Protein AF-0000000077372445 (afdb_homodimer)

InterPro domains:
  IPR002213 UDP-glucuronosyl/UDP-glucosyltransferase [PF00201] (31-515)
  IPR002213 UDP-glucuronosyl/UDP-glucosyltransferase [cd03784] (19-462)
  IPR050271 UDP-glycosyltransferase [PTHR48043] (31-504)

Secondary structure (DSSP, 8-state):
-HHHHHHHHHHH-------EEEEE---S-HHHHHHHHHHHHHHHHSTT--EEEEEES----GGG-----TTEEEEE--SS-HHHHHHHTT---SHHHHHHS-HHHHHHHHHHHHHHHHHHHHH-HHHHHHHHS----SEEEEE-SS-GGGHHHHHHHT--EEEEETT-S-HHHHHHHT----TTTS--TTS---SS--HHHHHHHHHHHHHHHHHIIIIIHHHHHHHHHHHHTTTSSS---HHHHGGGEEEEEES--TTTS----B-TTEEE-TTTTPPPGGG----HHHHHHHHT-SS-EEEEE--SS--GGGS-HHHHHHHHHHHHH-TTSEEEEE---S--SS---TTEEEES---HHHHHHSTTEEEEEE---HHHHHHHHHTT--EEE---SHHHHHHHHHHHHTTSEEE--STT--HHHHHHHHHHHHH-HHHHHHHHHHHHHTT-TT--HHHHHHHHHHHHHHHTS-GGGS-GGGGS-HHHHTTHHHHHHHHHHHHHHHHHHHHHHHHHHHHHHHHHHHHHHTS-S--TTS-----------------------------------------------------------------------------TTTT------------------/-HHHHHHHHHHH-------EEEEE---S-HHHHHHHHHHHHHHHHSTT--EEEEEES----GGG-----TTEEEEE--SS-HHHHHHHTT---SHHHHHHS-HHHHHHHHHHHHHHHHHHHHH-HHHHHHHHS----SEEEEE-SS-GGGHHHHHHHT--EEEEETT-S-HHHHHHHT----TTTS--TTS---SS--HHHHHHHHHHHHHHHHHIIIIIHHHHHHHHHHHHTTTSSS---HHHHGGGEEEEEES--TTTS----B-TTEEE-TTTTPPPGGG----HHHHHHHHT-SS-EEEEE--SS--GGGS-HHHHHHHHHHHHH-TTSEEEEE---S--SS---TTEEEES---HHHHHHSTTEEEEEE---HHHHHHHHHTT--EEE---SHHHHHHHHHHHHTTSEEE--STT--HHHHHHHHHHHHH-HHHHHHHHHHHHHTT-TT--HHHHHHHHHHHHHHHTS-GGGS-GGGGS-HHHHTTHHHHHHHHHHHHHHHHHHHHHHHHHHHHHHHHHHHHHHS--S-STTS------------------------------------------------------------------------------STT------------------

Nearest PDB structures (foldseek):
  7yf5-assembly1_B  TM=9.211E-01  e=3.902E-11  Homo sapiens
  7yf5-assembly1_A  TM=9.237E-01  e=6.104E-11  Homo sapiens
  2o6l-assembly1_A  TM=9.173E-01  e=9.548E-11  Homo sapiens
  2o6l-assembly1_B  TM=8.987E-01  e=7.826E-11  Homo sapiens
  7cjx-assembly2_B  TM=8.835E-01  e=1.915E-10  Homo sapiens

pLDDT: mean 78.48, std 27.31, range [12.96, 98.81]

Solvent-accessible surface area (backbone atoms only — not comparable to full-atom values): 72517 Å² total; per-residue (Å²): 109,65,66,58,48,49,49,49,48,51,62,66,49,61,62,67,68,39,51,38,33,38,33,41,36,75,60,79,49,58,66,50,48,50,44,52,47,40,54,50,52,50,48,37,68,34,96,51,46,24,37,34,40,35,38,22,64,63,72,85,56,89,79,68,75,65,76,82,54,86,46,54,46,75,46,67,50,65,67,61,50,52,58,57,48,33,41,74,46,71,45,67,59,46,60,70,59,49,48,68,49,49,60,68,56,47,52,53,34,45,51,51,27,27,46,51,39,47,47,45,53,70,63,17,64,67,54,46,48,51,72,70,64,72,73,77,53,55,33,31,38,33,46,61,68,62,35,70,38,59,48,51,54,26,61,55,57,36,31,31,29,36,34,38,25,70,83,29,86,41,70,68,55,28,56,43,53,37,40,80,79,47,47,50,53,47,55,45,72,72,40,63,50,56,66,82,57,53,72,70,51,36,44,52,29,37,53,50,46,50,51,51,50,50,45,41,67,72,41,50,50,52,53,31,41,52,48,30,47,72,70,40,48,72,55,39,91,72,78,73,56,62,66,60,50,39,62,45,56,36,34,35,43,22,43,33,40,41,78,70,67,56,38,56,53,38,34,77,37,44,41,68,29,42,67,48,58,62,76,56,76,93,70,51,62,66,58,67,74,57,46,53,54,44,71,65,25,83,68,16,24,37,39,37,44,57,60,89,70,36,46,60,67,68,48,56,66,71,60,49,50,39,52,49,52,48,54,63,67,42,68,54,34,24,34,44,37,47,32,71,54,90,71,69,93,61,88,73,59,89,49,50,46,74,35,67,71,70,62,55,53,31,50,30,48,35,87,48,35,45,36,34,38,26,23,37,47,73,69,56,46,49,33,24,31,71,28,30,24,20,33,44,23,40,31,57,50,33,56,16,38,29,49,41,49,52,34,34,75,58,39,22,35,48,77,47,50,64,89,67,64,42,57,66,57,52,48,50,50,54,48,49,51,65,70,38,60,62,25,35,51,32,14,40,51,48,26,58,73,65,32,60,90,73,57,53,28,55,60,53,53,51,52,50,51,51,48,29,62,70,58,69,23,46,68,60,43,49,34,73,42,27,77,46,54,70,52,54,52,70,27,50,58,49,51,49,52,53,51,52,48,49,50,48,62,56,45,48,58,48,51,50,49,49,50,52,50,52,51,50,51,51,52,51,55,54,57,62,66,67,59,71,88,66,68,87,71,64,83,81,75,81,86,81,77,84,70,87,83,84,88,81,85,76,86,82,89,80,73,83,77,77,88,83,78,86,76,76,78,72,76,79,86,84,69,88,83,80,86,90,80,84,83,80,84,80,83,78,76,81,72,82,75,80,80,77,77,71,77,77,80,78,80,84,73,82,72,74,82,56,86,48,66,72,56,56,75,75,73,60,72,87,70,87,70,78,89,68,86,77,79,80,74,77,83,75,121,110,66,66,58,47,48,48,48,48,52,62,67,49,60,61,65,68,39,51,39,32,40,33,42,36,73,61,78,48,59,65,53,48,51,44,52,47,41,53,51,52,51,47,38,69,35,95,51,45,26,36,36,41,36,36,23,63,64,73,86,55,89,78,67,75,65,77,81,55,87,46,54,45,76,47,66,48,66,67,63,50,52,58,57,48,34,40,73,45,71,46,68,60,45,60,70,58,49,49,67,49,50,60,67,55,48,52,54,34,47,54,52,26,28,46,51,39,45,46,45,54,69,64,17,65,68,54,47,48,51,73,69,63,72,72,78,52,56,32,33,37,33,46,62,68,63,34,70,36,58,48,52,54,26,57,53,55,34,31,32,28,36,35,38,25,73,82,29,87,42,72,66,55,28,57,44,53,37,39,79,80,47,48,50,53,47,55,46,72,70,41,64,50,55,66,84,58,52,72,71,51,35,45,53,30,38,51,48,45,49,50,52,50,52,45,40,67,71,42,50,49,54,54,32,40,51,47,31,46,71,69,40,47,68,54,38,90,73,78,74,56,62,67,60,50,42,64,46,58,37,32,35,44,22,43,32,38,41,76,70,67,56,39,55,52,38,32,77,36,44,40,69,30,43,68,47,58,62,76,55,76,93,71,51,65,67,57,66,73,57,46,53,55,45,71,65,25,83,69,17,23,37,38,36,43,56,61,88,70,34,47,59,68,68,49,56,67,70,60,50,49,38,53,50,52,49,56,64,66,42,68,53,32,24,34,44,37,48,31,70,55,91,71,71,93,62,89,74,57,89,49,51,46,75,35,68,70,71,62,54,54,31,51,30,48,35,87,49,36,42,37,34,38,26,25,36,47,73,70,56,47,49,32,24,32,71,28,29,24,19,33,43,24,40,32,56,50,33,56,16,39,28,48,40,51,51,34,34,74,56,39,22,34,49,77,47,51,64,89,64,65,44,57,66,58,51,51,49,50,52,47,49,49,65,69,38,62,61,24,36,51,32,15,38,51,48,26,58,74,64,33,59,91,71,56,54,29,54,60,52,53,52,54,50,50,51,48,30,62,65,58,68,22,45,69,61,42,49,34,74,43,27,78,47,53,70,52,53,53,69,27,50,58,51,50,49,52,51,51,51,49,51,49,47,62,56,42,49,56,48,52,49,50,50,51,51,49,50,51,51,49,52,52,52,55,53,56,64,66,68,60,71,87,69,71,88,72,66,84,81,68,82,79,77,74,78,86,86,87,76,90,78,82,83,84,90,89,86,89,93,86,92,86,89,92,87,90,94,88,90,89,92,86,92,88,90,94,84,90,93,83,89,86,83,84,83,82,79,78,80,80,79,77,78,80,80,78,71,76,76,81,76,81,84,75,81,71,73,83,53,85,46,62,71,49,56,77,75,71,61,70,89,70,86,70,79,87,69,86,77,76,82,72,77,80,68,120

Foldseek 3Di:
DVVVVVVVVVVVCPLLAAFEEEEEELDPACLSVLLVVLLVVLSCVDPSNHAYEYEYLDDDDPPPPDDDDPRYHYDHQVPPDLVVLLVVLPDDLELVSLLPDDLVRVVVSQLVSLLVSLLRSLVGPVNVCVLQVPDAGAEYEYAPDLNLLCLLVCQLRVHFYEYEYALFCAPVNCQLQVNDDDLLQDAHLQALDASPDDPVRSVVRVVVSVVVVCCCAPPSLVSSQVSNCVNCVLQADDDDRSLLSSLRHQAYEGQDDCLQGNDDDDFPRYDYQHLSSPDDPVPQDFDPVVVVLQVPQQLFEEEEDAGDRYAPQSHDPVLVVLVQVLQVVPRSYAYEYQHQDPDDPDDHDPSYDYDVDGSLLSVLLDPRHQEYEYLQDRVNLSSNLLNLHAYAHAHSGSNSSNSQVSLVVLLQYHYDYNVNRHNVVVNVRVCCSSVPCSNSVSSPVSSVVCVSVPRCSSVVVSVVVVVCSLVRRPSVSGDPSSSDDPCVSVCVVVVVVVVVVVCCVVVVVVVVVVVVVVVVVVVVVVVVVPPPPDDVPDDPDDDDPPDDDDDDDDDDDDDDDDDDDDDDDDDDDDDDDDDDDDDDDDDDDPPPDDPPPPPDDDDPPPPDSPPRPSPCPSVPDPPPDDPPDPDPDDSPD/DVVVVVVVVVVVCPLLAAFEEEEEELDPACLSVLLVVLLVVLSCPDPSNHAYEYEYLDDDDPPPPDDDDPRYHYDHQVPPDLVVLLVVLPDDLELVSLLPDDLVRVLVSQLVSLLVSLLRSLVGPVNVCVLQVPDAGAEYEYAPDLNLLCLLVCQQRVHFYEYEYALFCAPVNCQLQVNDDDLLQDAHLQALDASPDDPVRSVVRVVVSVVSVCCCAPPSLVSSQVSNCVNCVLQADDDDRSLLSSLRHQAYEGQDDCLQGNDDDDFPRYDYQHLSSPDDPVPQDFDPVVVVLQVPQQLFEEEEDAGDRYAPQSDDPVLVVLVQVLQVVPRSYAYEYQHQDPDDPDDHDPSYDYDVDGSLLSRLLDPRHQEYEYLQDRVNLSSNLLNLHAYAHAHSGSNSSNSQVSLVVLLQYHYDYNVNRHNVVVNVRVCCSSVPCSNSVSSPVSSVVCVSVPRCSSVVVSVVVVVCSLVRRPSVSGDPSSSDDPCVSVCVVVVVVVVVVVCCVVVVVVVVVVVVVVVVVVVVVVVVVPPPPDDPPDDPDDPDPDDDDDDDDYDDDDDDDDDDYDDYDYDYDDDDDDDDDDDDDDDDPPDPPDPPPPPDDPDPPPPDSPPRPRPCPSSPDPPPDDPPDPDPDDSPD

Sequence (1274 aa):
MRVLQLLLFWLLCSHATGANILAVFPSVWRSHYLFGRRLLQQLVAGPQNHSVTLISPHAVAEGDGEPMLDNIREIRIEDPDLKQNWLDMGMSFEAEQMHAQSVMERFTRMIYAGTTNVDLLLSDAQLRKLLTSGEKFDLLIVDLFLSEALLGLAYYYGVPTVAISPTGANSWLNNMFGNPQSSALDPSNFLPFTERMNTRQRIANTLMSTFERLTYNFFHLISQQSVYSNHFELLVQELPNYRDLSKNLSLALINSHPAMDYPRAYLPNMLEVGGLHLLEPIELIVPNHVRSFIEAAPGGVIYMSLGAEVQTAQLPSDKLAILLDVFTHLKEFHFLLKWEADEFVQPLPENIMINSWWPQQAILAHPQVKVFISSCGQLSVWESIAGSTPILAIPILAEQEVLAKRLQHRGASLTVGYETFAYDALLHGIRQLTLNATYAHQTAKLRTRLNIENSEASAKALNHIEFILETGGADFLKSHANTLNFWRSEGLDVLLIILLGICGILTVPFVATCCILRRSYYNQAAQSQQQPYRATLKAVGRMNSYGDPSSCTSGAASEPLRRTRSAQSLSARSSCSSFSSTTPTTPSSTSTTPLDLTPPPPPTATLSPLQLYINQGVYASHTQESPQEVEKERAVLMRVLQLLLFWLLCSHATGANILAVFPSVWRSHYLFGRRLLQQLVAGPQNHSVTLISPHAVAEGDGEPMLDNIREIRIEDPDLKQNWLDMGMSFEAEQMHAQSVMERFTRMIYAGTTNVDLLLSDAQLRKLLTSGEKFDLLIVDLFLSEALLGLAYYYGVPTVAISPTGANSWLNNMFGNPQSSALDPSNFLPFTERMNTRQRIANTLMSTFERLTYNFFHLISQQSVYSNHFELLVQELPNYRDLSKNLSLALINSHPAMDYPRAYLPNMLEVGGLHLLEPIELIVPNHVRSFIEAAPGGVIYMSLGAEVQTAQLPSDKLAILLDVFTHLKEFHFLLKWEADEFVQPLPENIMINSWWPQQAILAHPQVKVFISSCGQLSVWESIAGSTPILAIPILAEQEVLAKRLQHRGASLTVGYETFAYDALLHGIRQLTLNATYAHQTAKLRTRLNIENSEASAKALNHIEFILETGGADFLKSHANTLNFWRSEGLDVLLIILLGICGILTVPFVATCCILRRSYYNQAAQSQQQPYRATLKAVGRMNSYGDPSSCTSGAASEPLRRTRSAQSLSARSSCSSFSSTTPTTPSSTSTTPLDLTPPPPPTATLSPLQLYINQGVYASHTQESPQEVEKERAVL

Radius of gyration: 40.38 Å; Cα contacts (8 Å, |Δi|>4): 1783; chains: 2; bounding box: 106×120×135 Å

Organism: NCBI:txid30044

Structure (mmCIF, N/CA/C/O backbone):
data_AF-0000000077372445-model_v1
#
loop_
_entity.id
_entity.type
_entity.pdbx_description
1 polymer UDP-glucuronosyltransferase
#
loop_
_atom_site.group_PDB
_atom_site.id
_atom_site.type_symbol
_atom_site.label_atom_id
_atom_site.label_alt_id
_atom_site.label_comp_id
_atom_site.label_asym_id
_atom_site.label_entity_id
_atom_site.label_seq_id
_atom_site.pdbx_PDB_ins_code
_atom_site.Cartn_x
_atom_site.Cartn_y
_atom_site.Cartn_z
_atom_site.occupancy
_atom_site.B_iso_or_equiv
_atom_site.auth_seq_id
_atom_site.auth_comp_id
_atom_site.auth_asym_id
_atom_site.auth_atom_id
_atom_site.pdbx_PDB_model_num
ATOM 1 N N . MET A 1 1 ? -23.625 10.078 -46.312 1 46.75 1 MET A N 1
ATOM 2 C CA . MET A 1 1 ? -22.359 10.375 -45.656 1 46.75 1 MET A CA 1
ATOM 3 C C . MET A 1 1 ? -22.547 11.312 -44.469 1 46.75 1 MET A C 1
ATOM 5 O O . MET A 1 1 ? -21.906 11.156 -43.438 1 46.75 1 MET A O 1
ATOM 9 N N . ARG A 1 2 ? -23.469 12.281 -44.531 1 56.78 2 ARG A N 1
ATOM 10 C CA . ARG A 1 2 ? -23.703 13.219 -43.438 1 56.78 2 ARG A CA 1
ATOM 11 C C . ARG A 1 2 ? -24.484 12.547 -42.312 1 56.78 2 ARG A C 1
ATOM 13 O O . ARG A 1 2 ? -24.219 12.789 -41.125 1 56.78 2 ARG A O 1
ATOM 20 N N . VAL A 1 3 ? -25.422 11.766 -42.625 1 59.19 3 VAL A N 1
ATOM 21 C CA . VAL A 1 3 ? -26.203 11.094 -41.594 1 59.19 3 VAL A CA 1
ATOM 22 C C . VAL A 1 3 ? -25.328 10.062 -40.875 1 59.19 3 VAL A C 1
ATOM 24 O O . VAL A 1 3 ? -25.391 9.914 -39.656 1 59.19 3 VAL A O 1
ATOM 27 N N . LEU A 1 4 ? -24.422 9.359 -41.594 1 55.34 4 LEU A N 1
ATOM 28 C CA . LEU A 1 4 ? -23.5 8.43 -40.938 1 55.34 4 LEU A CA 1
ATOM 29 C C . LEU A 1 4 ? -22.469 9.188 -40.094 1 55.34 4 LEU A C 1
ATOM 31 O O . LEU A 1 4 ? -22.125 8.75 -39 1 55.34 4 LEU A O 1
ATOM 35 N N . GLN A 1 5 ? -22.062 10.414 -40.625 1 54.5 5 GLN A N 1
ATOM 36 C CA . GLN A 1 5 ? -21.188 11.234 -39.781 1 54.5 5 GLN A CA 1
ATOM 37 C C . GLN A 1 5 ? -21.922 11.734 -38.531 1 54.5 5 GLN A C 1
ATOM 39 O O . GLN A 1 5 ? -21.344 11.789 -37.469 1 54.5 5 GLN A O 1
ATOM 44 N N . LEU A 1 6 ? -23.266 12.055 -38.75 1 51.38 6 LEU A N 1
ATOM 45 C CA . LEU A 1 6 ? -24 12.492 -37.594 1 51.38 6 LEU A CA 1
ATOM 46 C C . LEU A 1 6 ? -24.203 11.336 -36.625 1 51.38 6 LEU A C 1
ATOM 48 O O . LEU A 1 6 ? -24.125 11.516 -35.406 1 51.38 6 LEU A O 1
ATOM 52 N N . LEU A 1 7 ? -24.469 10.086 -37.156 1 49.72 7 LEU A N 1
ATOM 53 C CA . LEU A 1 7 ? -24.609 8.93 -36.281 1 49.72 7 LEU A CA 1
ATOM 54 C C . LEU A 1 7 ? -23.281 8.578 -35.625 1 49.72 7 LEU A C 1
ATOM 56 O O . LEU A 1 7 ? -23.234 8.227 -34.438 1 49.72 7 LEU A O 1
ATOM 60 N N . LEU A 1 8 ? -22.203 8.617 -36.375 1 48.16 8 LEU A N 1
ATOM 61 C CA . LEU A 1 8 ? -20.891 8.383 -35.781 1 48.16 8 LEU A CA 1
ATOM 62 C C . LEU A 1 8 ? -20.547 9.477 -34.781 1 48.16 8 LEU A C 1
ATOM 64 O O . LEU A 1 8 ? -19.953 9.195 -33.75 1 48.16 8 LEU A O 1
ATOM 68 N N . PHE A 1 9 ? -20.875 10.797 -35.125 1 46.31 9 PHE A N 1
ATOM 69 C CA . PHE A 1 9 ? -20.719 11.844 -34.125 1 46.31 9 PHE A CA 1
ATOM 70 C C . PHE A 1 9 ? -21.594 11.562 -32.906 1 46.31 9 PHE A C 1
ATOM 72 O O . PHE A 1 9 ? -21.203 11.844 -31.781 1 46.31 9 PHE A O 1
ATOM 79 N N . TRP A 1 10 ? -22.844 11.133 -33.125 1 45.31 10 TRP A N 1
ATOM 80 C CA . TRP A 1 10 ? -23.688 10.812 -32 1 45.31 10 TRP A CA 1
ATOM 81 C C . TRP A 1 10 ? -23.125 9.641 -31.203 1 45.31 10 TRP A C 1
ATOM 83 O O . TRP A 1 10 ? -23.203 9.633 -29.969 1 45.31 10 TRP A O 1
ATOM 93 N N . LEU A 1 11 ? -22.719 8.531 -31.75 1 44.5 11 LEU A N 1
ATOM 94 C CA . LEU A 1 11 ? -22.141 7.395 -31.047 1 44.5 11 LEU A CA 1
ATOM 95 C C . LEU A 1 11 ? -20.828 7.777 -30.375 1 44.5 11 LEU A C 1
ATOM 97 O O . LEU A 1 11 ? -20.484 7.25 -29.312 1 44.5 11 LEU A O 1
ATOM 101 N N . LEU A 1 12 ? -19.922 8.438 -31.062 1 41.72 12 LEU A N 1
ATOM 102 C CA . LEU A 1 12 ? -18.688 8.891 -30.438 1 41.72 12 LEU A CA 1
ATOM 103 C C . LEU A 1 12 ? -18.969 9.883 -29.312 1 41.72 12 LEU A C 1
ATOM 105 O O . LEU A 1 12 ? -18.094 10.148 -28.484 1 41.72 12 LEU A O 1
ATOM 109 N N . CYS A 1 13 ? -19.891 10.789 -29.531 1 37.84 13 CYS A N 1
ATOM 110 C CA . CYS A 1 13 ? -20.266 11.641 -28.406 1 37.84 13 CYS A CA 1
ATOM 111 C C . CYS A 1 13 ? -20.797 10.82 -27.234 1 37.84 13 CYS A C 1
ATOM 113 O O . CYS A 1 13 ? -22 10.812 -26.984 1 37.84 13 CYS A O 1
ATOM 115 N N . SER A 1 14 ? -20.812 9.586 -27.281 1 40.25 14 SER A N 1
ATOM 116 C CA . SER A 1 14 ? -21.047 9.102 -25.922 1 40.25 14 SER A CA 1
ATOM 117 C C . SER A 1 14 ? -20.484 10.062 -24.875 1 40.25 14 SER A C 1
ATOM 119 O O . SER A 1 14 ? -19.281 10.094 -24.641 1 40.25 14 SER A O 1
ATOM 121 N N . HIS A 1 15 ? -20.922 11.281 -24.922 1 42.59 15 HIS A N 1
ATOM 122 C CA . HIS A 1 15 ? -20.812 12.344 -23.922 1 42.59 15 HIS A CA 1
ATOM 123 C C . HIS A 1 15 ? -20.625 11.766 -22.531 1 42.59 15 HIS A C 1
ATOM 125 O O . HIS A 1 15 ? -21.5 11.078 -22 1 42.59 15 HIS A O 1
ATOM 131 N N . ALA A 1 16 ? -19.609 11.188 -22.281 1 51.38 16 ALA A N 1
ATOM 132 C CA . ALA A 1 16 ? -19.312 10.914 -20.875 1 51.38 16 ALA A CA 1
ATOM 133 C C . ALA A 1 16 ? -19.953 11.961 -19.969 1 51.38 16 ALA A C 1
ATOM 135 O O . ALA A 1 16 ? -19.547 13.125 -19.969 1 51.38 16 ALA A O 1
ATOM 136 N N . THR A 1 17 ? -21.281 12.031 -19.969 1 68.25 17 THR A N 1
ATOM 137 C CA . THR A 1 17 ? -22.047 12.93 -19.109 1 68.25 17 THR A CA 1
ATOM 138 C C . THR A 1 17 ? -21.406 13 -17.719 1 68.25 17 THR A C 1
ATOM 140 O O . THR A 1 17 ? -20.984 11.977 -17.172 1 68.25 17 THR A O 1
ATOM 143 N N . GLY A 1 18 ? -20.938 14.141 -17.375 1 89.69 18 GLY A N 1
ATOM 144 C CA . GLY A 1 18 ? -20.406 14.445 -16.062 1 89.69 18 GLY A CA 1
ATOM 145 C C . GLY A 1 18 ? -21.266 13.898 -14.938 1 89.69 18 GLY A C 1
ATOM 146 O O . GLY A 1 18 ? -22.484 13.867 -15.039 1 89.69 18 GLY A O 1
ATOM 147 N N . ALA A 1 19 ? -20.719 13.258 -14.047 1 95.88 19 ALA A N 1
ATOM 148 C CA . ALA A 1 19 ? -21.406 12.75 -12.859 1 95.88 19 ALA A CA 1
ATOM 149 C C . ALA A 1 19 ? -21.859 13.891 -11.953 1 95.88 19 ALA A C 1
ATOM 151 O O . ALA A 1 19 ? -21.297 14.992 -12.008 1 95.88 19 ALA A O 1
ATOM 152 N N . ASN A 1 20 ? -22.984 13.719 -11.305 1 97.31 20 ASN A N 1
ATOM 153 C CA . ASN A 1 20 ? -23.438 14.602 -10.242 1 97.31 20 ASN A CA 1
ATOM 154 C C . ASN A 1 20 ? -22.906 14.172 -8.875 1 97.31 20 ASN A C 1
ATOM 156 O O . ASN A 1 20 ? -23.312 13.133 -8.352 1 97.31 20 ASN A O 1
ATOM 160 N N . ILE A 1 21 ? -22.047 14.984 -8.305 1 98.12 21 ILE A N 1
ATOM 161 C CA . ILE A 1 21 ? -21.297 14.578 -7.125 1 98.12 21 ILE A CA 1
ATOM 162 C C . ILE A 1 21 ? -21.75 15.383 -5.91 1 98.12 21 ILE A C 1
ATOM 164 O O . ILE A 1 21 ? -21.906 16.609 -5.992 1 98.12 21 ILE A O 1
ATOM 168 N N . LEU A 1 22 ? -22.031 14.719 -4.828 1 98.44 22 LEU A N 1
ATOM 169 C CA . LEU A 1 22 ? -22.297 15.367 -3.543 1 98.44 22 LEU A CA 1
ATOM 170 C C . LEU A 1 22 ? -21.031 15.359 -2.676 1 98.44 22 LEU A C 1
ATOM 172 O O . LEU A 1 22 ? -20.453 14.305 -2.434 1 98.44 22 LEU A O 1
ATOM 176 N N . ALA A 1 23 ? -20.562 16.5 -2.291 1 98.31 23 ALA A N 1
ATOM 177 C CA . ALA A 1 23 ? -19.422 16.641 -1.396 1 98.31 23 ALA A CA 1
ATOM 178 C C . ALA A 1 23 ? -19.844 17.25 -0.059 1 98.31 23 ALA A C 1
ATOM 180 O O . ALA A 1 23 ? -20.578 18.219 -0.021 1 98.31 23 ALA A O 1
ATOM 181 N N . VAL A 1 24 ? -19.406 16.609 1.049 1 98 24 VAL A N 1
ATOM 182 C CA . VAL A 1 24 ? -19.75 17.094 2.379 1 98 24 VAL A CA 1
ATOM 183 C C . VAL A 1 24 ? -18.484 17.234 3.217 1 98 24 VAL A C 1
ATOM 185 O O . VAL A 1 24 ? -17.812 16.25 3.529 1 98 24 VAL A O 1
ATOM 188 N N . PHE A 1 25 ? -18.156 18.438 3.578 1 96.5 25 PHE A N 1
ATOM 189 C CA . PHE A 1 25 ? -17 18.75 4.426 1 96.5 25 PHE A CA 1
ATOM 190 C C . PHE A 1 25 ? -17.453 19.406 5.719 1 96.5 25 PHE A C 1
ATOM 192 O O . PHE A 1 25 ? -17.484 20.641 5.816 1 96.5 25 PHE A O 1
ATOM 199 N N . PRO A 1 26 ? -17.625 18.625 6.754 1 94.75 26 PRO A N 1
ATOM 200 C CA . PRO A 1 26 ? -18.266 19.141 7.965 1 94.75 26 PRO A CA 1
ATOM 201 C C . PRO A 1 26 ? -17.281 19.812 8.914 1 94.75 26 PRO A C 1
ATOM 203 O O . PRO A 1 26 ? -17.688 20.484 9.867 1 94.75 26 PRO A O 1
ATOM 206 N N . SER A 1 27 ? -16.016 19.656 8.695 1 93.69 27 SER A N 1
ATOM 207 C CA . SER A 1 27 ? -15.016 20.109 9.656 1 93.69 27 SER A CA 1
ATOM 208 C C . SER A 1 27 ? -15.055 21.625 9.82 1 93.69 27 SER A C 1
ATOM 210 O O . SER A 1 27 ? -15.227 22.359 8.836 1 93.69 27 SER A O 1
ATOM 212 N N . VAL A 1 28 ? -14.867 22.109 11.07 1 92.44 28 VAL A N 1
ATOM 213 C CA . VAL A 1 28 ? -14.828 23.531 11.367 1 92.44 28 VAL A CA 1
ATOM 214 C C . VAL A 1 28 ? -13.453 24.094 11.008 1 92.44 28 VAL A C 1
ATOM 216 O O . VAL A 1 28 ? -13.273 25.312 10.914 1 92.44 28 VAL A O 1
ATOM 219 N N . TRP A 1 29 ? -12.539 23.219 10.789 1 91.62 29 TRP A N 1
ATOM 220 C CA . TRP A 1 29 ? -11.211 23.656 10.375 1 91.62 29 TRP A CA 1
ATOM 221 C C . TRP A 1 29 ? -11.188 23.984 8.883 1 91.62 29 TRP A C 1
ATOM 223 O O . TRP A 1 29 ? -11.414 23.109 8.047 1 91.62 29 TRP A O 1
ATOM 233 N N . ARG A 1 30 ? -10.852 25.141 8.578 1 90.69 30 ARG A N 1
ATOM 234 C CA . ARG A 1 30 ? -10.875 25.625 7.207 1 90.69 30 ARG A CA 1
ATOM 235 C C . ARG A 1 30 ? -9.898 24.859 6.328 1 90.69 30 ARG A C 1
ATOM 237 O O . ARG A 1 30 ? -10.117 24.719 5.125 1 90.69 30 ARG A O 1
ATOM 244 N N . SER A 1 31 ? -8.82 24.375 6.914 1 92.38 31 SER A N 1
ATOM 245 C CA . SER A 1 31 ? -7.82 23.625 6.156 1 92.38 31 SER A CA 1
ATOM 246 C C . SER A 1 31 ? -8.438 22.406 5.488 1 92.38 31 SER A C 1
ATOM 248 O O . SER A 1 31 ? -8.055 22.047 4.375 1 92.38 31 SER A O 1
ATOM 250 N N . HIS A 1 32 ? -9.43 21.75 6.141 1 94.88 32 HIS A N 1
ATOM 251 C CA . HIS A 1 32 ? -10.133 20.625 5.547 1 94.88 32 HIS A CA 1
ATOM 252 C C . HIS A 1 32 ? -10.898 21.047 4.297 1 94.88 32 HIS A C 1
ATOM 254 O O . HIS A 1 32 ? -10.844 20.359 3.268 1 94.88 32 HIS A O 1
ATOM 260 N N . TYR A 1 33 ? -11.555 22.172 4.453 1 93.81 33 TYR A N 1
ATOM 261 C CA . TYR A 1 33 ? -12.32 22.719 3.346 1 93.81 33 TYR A CA 1
ATOM 262 C C . TYR A 1 33 ? -11.422 23.062 2.166 1 93.81 33 TYR A C 1
ATOM 264 O O . TYR A 1 33 ? -11.742 22.75 1.019 1 93.81 33 TYR A O 1
ATOM 272 N N . LEU A 1 34 ? -10.281 23.672 2.441 1 92.06 34 LEU A N 1
ATOM 273 C CA . LEU A 1 34 ? -9.367 24.094 1.386 1 92.06 34 LEU A CA 1
ATOM 274 C C . LEU A 1 34 ? -8.805 22.891 0.633 1 92.06 34 LEU A C 1
ATOM 276 O O . LEU A 1 34 ? -8.695 22.922 -0.594 1 92.06 34 LEU A O 1
ATOM 280 N N . PHE A 1 35 ? -8.484 21.891 1.317 1 94.75 35 PHE A N 1
ATOM 281 C CA . PHE A 1 35 ? -7.984 20.656 0.706 1 94.75 35 PHE A CA 1
ATOM 282 C C . PHE A 1 35 ? -9.039 20.031 -0.193 1 94.75 35 PHE A C 1
ATOM 284 O O . PHE A 1 35 ? -8.773 19.719 -1.355 1 94.75 35 PHE A O 1
ATOM 291 N N . GLY A 1 36 ? -10.211 19.859 0.367 1 95.94 36 GLY A N 1
ATOM 292 C CA . GLY A 1 36 ? -11.297 19.25 -0.38 1 95.94 36 GLY A CA 1
ATOM 293 C C . GLY A 1 36 ? -11.758 20.094 -1.557 1 95.94 36 GLY A C 1
ATOM 294 O O . GLY A 1 36 ? -12.062 19.562 -2.627 1 95.94 36 GLY A O 1
ATOM 295 N N . ARG A 1 37 ? -11.797 21.344 -1.363 1 93.62 37 ARG A N 1
ATOM 296 C CA . ARG A 1 37 ? -12.281 22.25 -2.406 1 93.62 37 ARG A CA 1
ATOM 297 C C . ARG A 1 37 ? -11.391 22.188 -3.641 1 93.62 37 ARG A C 1
ATOM 299 O O . ARG A 1 37 ? -11.883 22.234 -4.77 1 93.62 37 ARG A O 1
ATOM 306 N N . ARG A 1 38 ? -10.094 22.125 -3.406 1 93.88 38 ARG A N 1
ATOM 307 C CA . ARG A 1 38 ? -9.18 22.016 -4.535 1 93.88 38 ARG A CA 1
ATOM 308 C C . ARG A 1 38 ? -9.461 20.766 -5.359 1 93.88 38 ARG A C 1
ATOM 310 O O . ARG A 1 38 ? -9.422 20.797 -6.59 1 93.88 38 ARG A O 1
ATOM 317 N N . LEU A 1 39 ? -9.703 19.656 -4.664 1 96.06 39 LEU A N 1
ATOM 318 C CA . LEU A 1 39 ? -10.078 18.438 -5.352 1 96.06 39 LEU A CA 1
ATOM 319 C C . LEU A 1 39 ? -11.312 18.656 -6.219 1 96.06 39 LEU A C 1
ATOM 321 O O . LEU A 1 39 ? -11.352 18.234 -7.379 1 96.06 39 LEU A O 1
ATOM 325 N N . LEU A 1 40 ? -12.312 19.344 -5.688 1 96.25 40 LEU A N 1
ATOM 326 C CA . LEU A 1 40 ? -13.57 19.578 -6.395 1 96.25 40 LEU A CA 1
ATOM 327 C C . LEU A 1 40 ? -13.352 20.484 -7.605 1 96.25 40 LEU A C 1
ATOM 329 O O . LEU A 1 40 ? -13.961 20.281 -8.656 1 96.25 40 LEU A O 1
ATOM 333 N N . GLN A 1 41 ? -12.508 21.438 -7.43 1 93.12 41 GLN A N 1
ATOM 334 C CA . GLN A 1 41 ? -12.195 22.344 -8.539 1 93.12 41 GLN A CA 1
ATOM 335 C C . GLN A 1 41 ? -11.57 21.578 -9.703 1 93.12 41 GLN A C 1
ATOM 337 O O . GLN A 1 41 ? -11.883 21.844 -10.867 1 93.12 41 GLN A O 1
ATOM 342 N N . GLN A 1 42 ? -10.727 20.672 -9.359 1 92.38 42 GLN A N 1
ATOM 343 C CA . GLN A 1 42 ? -10.086 19.859 -10.398 1 92.38 42 GLN A CA 1
ATOM 344 C C . GLN A 1 42 ? -11.094 18.922 -11.055 1 92.38 42 GLN A C 1
ATOM 346 O O . GLN A 1 42 ? -11 18.641 -12.25 1 92.38 42 GLN A O 1
ATOM 351 N N . LEU A 1 43 ? -12.023 18.422 -10.281 1 94.19 43 LEU A N 1
ATOM 352 C CA . LEU A 1 43 ? -13.047 17.531 -10.805 1 94.19 43 LEU A CA 1
ATOM 353 C C . LEU A 1 43 ? -13.93 18.234 -11.812 1 94.19 43 LEU A C 1
ATOM 355 O O . LEU A 1 43 ? -14.281 17.672 -12.852 1 94.19 43 LEU A O 1
ATOM 359 N N . VAL A 1 44 ? -14.305 19.469 -11.547 1 93.81 44 VAL A N 1
ATOM 360 C CA . VAL A 1 44 ? -15.211 20.219 -12.406 1 93.81 44 VAL A CA 1
ATOM 361 C C . VAL A 1 44 ? -14.461 20.75 -13.625 1 93.81 44 VAL A C 1
ATOM 363 O O . VAL A 1 44 ? -15.031 20.891 -14.711 1 93.81 44 VAL A O 1
ATOM 366 N N . ALA A 1 45 ? -13.172 20.969 -13.453 1 89.44 45 ALA A N 1
ATOM 367 C CA . ALA A 1 45 ? -12.359 21.5 -14.547 1 89.44 45 ALA A CA 1
ATOM 368 C C . ALA A 1 45 ? -11.914 20.391 -15.492 1 89.44 45 ALA A C 1
ATOM 370 O O . ALA A 1 45 ? -11.453 20.656 -16.594 1 89.44 45 ALA A O 1
ATOM 371 N N . GLY A 1 46 ? -12.094 19.203 -15.07 1 85.69 46 GLY A N 1
ATOM 372 C CA . GLY A 1 46 ? -11.648 18.078 -15.867 1 85.69 46 GLY A CA 1
ATOM 373 C C . GLY A 1 46 ? -12.469 17.875 -17.125 1 85.69 46 GLY A C 1
ATOM 374 O O . GLY A 1 46 ? -13.492 18.531 -17.328 1 85.69 46 GLY A O 1
ATOM 375 N N . PRO A 1 47 ? -11.992 17.016 -17.984 1 86.44 47 PRO A N 1
ATOM 376 C CA . PRO A 1 47 ? -12.656 16.797 -19.281 1 86.44 47 PRO A CA 1
ATOM 377 C C . PRO A 1 47 ? -14.07 16.234 -19.125 1 86.44 47 PRO A C 1
ATOM 379 O O . PRO A 1 47 ? -14.922 16.453 -20 1 86.44 47 PRO A O 1
ATOM 382 N N . GLN A 1 48 ? -14.359 15.602 -18.047 1 88.94 48 GLN A N 1
ATOM 383 C CA . GLN A 1 48 ? -15.672 15 -17.844 1 88.94 48 GLN A CA 1
ATOM 384 C C . GLN A 1 48 ? -16.688 16.047 -17.406 1 88.94 48 GLN A C 1
ATOM 386 O O . GLN A 1 48 ? -17.906 15.805 -17.469 1 88.94 48 GLN A O 1
ATOM 391 N N . ASN A 1 49 ? -16.266 17.172 -16.953 1 88.75 49 ASN A N 1
ATOM 392 C CA . ASN A 1 49 ? -17.125 18.297 -16.578 1 88.75 49 ASN A CA 1
ATOM 393 C C . ASN A 1 49 ? -18.188 17.875 -15.57 1 88.75 49 ASN A C 1
ATOM 395 O O . ASN A 1 49 ? -19.375 18.094 -15.797 1 88.75 49 ASN A O 1
ATOM 399 N N . HIS A 1 50 ? -17.766 17.375 -14.43 1 95.19 50 HIS A N 1
ATOM 400 C CA . HIS A 1 50 ? -18.672 16.938 -13.367 1 95.19 50 HIS A CA 1
ATOM 401 C C . HIS A 1 50 ? -19.375 18.141 -12.727 1 95.19 50 HIS A C 1
ATOM 403 O O . HIS A 1 50 ? -18.891 19.266 -12.812 1 95.19 50 HIS A O 1
ATOM 409 N N . SER A 1 51 ? -20.578 17.891 -12.203 1 95.69 51 SER A N 1
ATOM 410 C CA . SER A 1 51 ? -21.266 18.844 -11.344 1 95.69 51 SER A CA 1
ATOM 411 C C . SER A 1 51 ? -21.125 18.484 -9.875 1 95.69 51 SER A C 1
ATOM 413 O O . SER A 1 51 ? -21.188 17.297 -9.516 1 95.69 51 SER A O 1
ATOM 415 N N . VAL A 1 52 ? -20.906 19.516 -9.047 1 96.88 52 VAL A N 1
ATOM 416 C CA . VAL A 1 52 ? -20.656 19.234 -7.641 1 96.88 52 VAL A CA 1
ATOM 417 C C . VAL A 1 52 ? -21.562 20.078 -6.766 1 96.88 52 VAL A C 1
ATOM 419 O O . VAL A 1 52 ? -21.75 21.266 -7.027 1 96.88 52 VAL A O 1
ATOM 422 N N . THR A 1 53 ? -22.219 19.484 -5.855 1 96.88 53 THR A N 1
ATOM 423 C CA . THR A 1 53 ? -22.875 20.156 -4.742 1 96.88 53 THR A CA 1
ATOM 424 C C . THR A 1 53 ? -22.062 20 -3.459 1 96.88 53 THR A C 1
ATOM 426 O O . THR A 1 53 ? -21.891 18.891 -2.971 1 96.88 53 THR A O 1
ATOM 429 N N . LEU A 1 54 ? -21.562 21.125 -2.971 1 96.5 54 LEU A N 1
ATOM 430 C CA . LEU A 1 54 ? -20.703 21.094 -1.799 1 96.5 54 LEU A CA 1
ATOM 431 C C . LEU A 1 54 ? -21.422 21.625 -0.57 1 96.5 54 LEU A C 1
ATOM 433 O O . LEU A 1 54 ? -21.953 22.75 -0.588 1 96.5 54 LEU A O 1
ATOM 437 N N . ILE A 1 55 ? -21.5 20.812 0.471 1 96.19 55 ILE A N 1
ATOM 438 C CA . ILE A 1 55 ? -22.031 21.219 1.764 1 96.19 55 ILE A CA 1
ATOM 439 C C . ILE A 1 55 ? -20.891 21.453 2.756 1 96.19 55 ILE A C 1
ATOM 441 O O . ILE A 1 55 ? -20.109 20.531 3.016 1 96.19 55 ILE A O 1
ATOM 445 N N . SER A 1 56 ? -20.734 22.609 3.299 1 94.69 56 SER A N 1
ATOM 446 C CA . SER A 1 56 ? -19.672 22.953 4.23 1 94.69 56 SER A CA 1
ATOM 447 C C . SER A 1 56 ? -20.031 24.172 5.07 1 94.69 56 SER A C 1
ATOM 449 O O . SER A 1 56 ? -20.906 24.953 4.688 1 94.69 56 SER A O 1
ATOM 451 N N . PRO A 1 57 ? -19.469 24.281 6.289 1 92.56 57 PRO A N 1
ATOM 452 C CA . PRO A 1 57 ? -19.656 25.531 7.047 1 92.56 57 PRO A CA 1
ATOM 453 C C . PRO A 1 57 ? -18.812 26.688 6.516 1 92.56 57 PRO A C 1
ATOM 455 O O . PRO A 1 57 ? -18.969 27.812 6.98 1 92.56 57 PRO A O 1
ATOM 458 N N . HIS A 1 58 ? -17.953 26.359 5.574 1 89.56 58 HIS A N 1
ATOM 459 C CA . HIS A 1 58 ? -17.062 27.359 5.008 1 89.56 58 HIS A CA 1
ATOM 460 C C . HIS A 1 58 ? -17.531 27.797 3.617 1 89.56 58 HIS A C 1
ATOM 462 O O . HIS A 1 58 ? -18.312 27.078 2.973 1 89.56 58 HIS A O 1
ATOM 468 N N . ALA A 1 59 ? -17.219 29.016 3.281 1 79.56 59 ALA A N 1
ATOM 469 C CA . ALA A 1 59 ? -17.5 29.516 1.934 1 79.56 59 ALA A CA 1
ATOM 470 C C . ALA A 1 59 ? -16.312 30.312 1.396 1 79.56 59 ALA A C 1
ATOM 472 O O . ALA A 1 59 ? -15.422 30.719 2.156 1 79.56 59 ALA A O 1
ATOM 473 N N . VAL A 1 60 ? -16.297 30.25 0.048 1 72.44 60 VAL A N 1
ATOM 474 C CA . VAL A 1 60 ? -15.25 31.047 -0.591 1 72.44 60 VAL A CA 1
ATOM 475 C C . VAL A 1 60 ? -15.438 32.531 -0.253 1 72.44 60 VAL A C 1
ATOM 477 O O . VAL A 1 60 ? -16.562 33.031 -0.298 1 72.44 60 VAL A O 1
ATOM 480 N N . ALA A 1 61 ? -14.5 32.969 0.51 1 59.16 61 ALA A N 1
ATOM 481 C CA . ALA A 1 61 ? -14.609 34.406 0.815 1 59.16 61 ALA A CA 1
ATOM 482 C C . ALA A 1 61 ? -14.492 35.25 -0.452 1 59.16 61 ALA A C 1
ATOM 484 O O . ALA A 1 61 ? -13.789 34.875 -1.392 1 59.16 61 ALA A O 1
ATOM 485 N N . GLU A 1 62 ? -15.477 36.062 -0.815 1 50.31 62 GLU A N 1
ATOM 486 C CA . GLU A 1 62 ? -15.453 36.969 -1.954 1 50.31 62 GLU A CA 1
ATOM 487 C C . GLU A 1 62 ? -14.023 37.406 -2.285 1 50.31 62 GLU A C 1
ATOM 489 O O . GLU A 1 62 ? -13.68 37.562 -3.455 1 50.31 62 GLU A O 1
ATOM 494 N N . GLY A 1 63 ? -13.117 37.5 -1.374 1 47 63 GLY A N 1
ATOM 495 C CA . GLY A 1 63 ? -11.797 38.062 -1.584 1 47 63 GLY A CA 1
ATOM 496 C C . GLY A 1 63 ? -10.766 37.031 -1.991 1 47 63 GLY A C 1
ATOM 497 O O . GLY A 1 63 ? -9.609 37.375 -2.258 1 47 63 GLY A O 1
ATOM 498 N N . ASP A 1 64 ? -11.102 35.844 -2.01 1 54 64 ASP A N 1
ATOM 499 C CA . ASP A 1 64 ? -10.023 34.875 -2.207 1 54 64 ASP A CA 1
ATOM 500 C C . ASP A 1 64 ? -9.672 34.75 -3.686 1 54 64 ASP A C 1
ATOM 502 O O . ASP A 1 64 ? -8.719 34.062 -4.039 1 54 64 ASP A O 1
ATOM 506 N N . GLY A 1 65 ? -10.156 35.656 -4.52 1 51 65 GLY A N 1
ATOM 507 C CA . GLY A 1 65 ? -9.758 35.719 -5.922 1 51 65 GLY A CA 1
ATOM 508 C C . GLY A 1 65 ? -10.039 34.438 -6.68 1 51 65 GLY A C 1
ATOM 509 O O . GLY A 1 65 ? -9.602 34.281 -7.816 1 51 65 GLY A O 1
ATOM 510 N N . GLU A 1 66 ? -10.625 33.406 -6.023 1 58.09 66 GLU A N 1
ATOM 511 C CA . GLU A 1 66 ? -10.766 32.188 -6.781 1 58.09 66 GLU A CA 1
ATOM 512 C C . GLU A 1 66 ? -12 32.219 -7.676 1 58.09 66 GLU A C 1
ATOM 514 O O . GLU A 1 66 ? -13.062 32.688 -7.266 1 58.09 66 GLU A O 1
ATOM 519 N N . PRO A 1 67 ? -11.773 32 -8.953 1 57.03 67 PRO A N 1
ATOM 520 C CA . PRO A 1 67 ? -12.906 32 -9.883 1 57.03 67 PRO A CA 1
ATOM 521 C C . PRO A 1 67 ? -14.023 31.062 -9.445 1 57.03 67 PRO A C 1
ATOM 523 O O . PRO A 1 67 ? -13.75 29.969 -8.922 1 57.03 67 PRO A O 1
ATOM 526 N N . MET A 1 68 ? -15.164 31.719 -9.219 1 61.31 68 MET A N 1
ATOM 527 C CA . MET A 1 68 ? -16.359 30.891 -9 1 61.31 68 MET A CA 1
ATOM 528 C C . MET A 1 68 ? -16.578 29.938 -10.172 1 61.31 68 MET A C 1
ATOM 530 O O . MET A 1 68 ? -16.547 30.359 -11.328 1 61.31 68 MET A O 1
ATOM 534 N N . LEU A 1 69 ? -16.297 28.688 -9.836 1 66.62 69 LEU A N 1
ATOM 535 C CA . LEU A 1 69 ? -16.578 27.719 -10.891 1 66.62 69 LEU A CA 1
ATOM 536 C C . LEU A 1 69 ? -18.062 27.391 -10.953 1 66.62 69 LEU A C 1
ATOM 538 O O . LEU A 1 69 ? -18.672 27.062 -9.938 1 66.62 69 LEU A O 1
ATOM 542 N N . ASP A 1 70 ? -18.688 27.594 -12.008 1 69.69 70 ASP A N 1
ATOM 543 C CA . ASP A 1 70 ? -20.125 27.469 -12.266 1 69.69 70 ASP A CA 1
ATOM 544 C C . ASP A 1 70 ? -20.609 26.062 -11.906 1 69.69 70 ASP A C 1
ATOM 546 O O . ASP A 1 70 ? -21.75 25.891 -11.469 1 69.69 70 ASP A O 1
ATOM 550 N N . ASN A 1 71 ? -19.766 25.125 -11.922 1 84.38 71 ASN A N 1
ATOM 551 C CA . ASN A 1 71 ? -20.266 23.766 -11.727 1 84.38 71 ASN A CA 1
ATOM 552 C C . ASN A 1 71 ? -20.141 23.328 -10.273 1 84.38 71 ASN A C 1
ATOM 554 O O . ASN A 1 71 ? -20.281 22.141 -9.961 1 84.38 71 ASN A O 1
ATOM 558 N N . ILE A 1 72 ? -19.891 24.281 -9.375 1 91.5 72 ILE A N 1
ATOM 559 C CA . ILE A 1 72 ? -19.875 23.953 -7.953 1 91.5 72 ILE A CA 1
ATOM 560 C C . ILE A 1 72 ? -20.969 24.75 -7.238 1 91.5 72 ILE A C 1
ATOM 562 O O . ILE A 1 72 ? -20.875 25.969 -7.125 1 91.5 72 ILE A O 1
ATOM 566 N N . ARG A 1 73 ? -22.016 24.094 -6.891 1 92.44 73 ARG A N 1
ATOM 567 C CA . ARG A 1 73 ? -23.047 24.656 -6.039 1 92.44 73 ARG A CA 1
ATOM 568 C C . ARG A 1 73 ? -22.688 24.516 -4.562 1 92.44 73 ARG A C 1
ATOM 570 O O . ARG A 1 73 ? -22.562 23.391 -4.059 1 92.44 73 ARG A O 1
ATOM 577 N N . GLU A 1 74 ? -22.547 25.594 -3.846 1 91.62 74 GLU A N 1
ATOM 578 C CA . GLU A 1 74 ? -22.172 25.531 -2.438 1 91.62 74 GLU A CA 1
ATOM 579 C C . GLU A 1 74 ? -23.359 25.781 -1.53 1 91.62 74 GLU A C 1
ATOM 581 O O . GLU A 1 74 ? -24.094 26.766 -1.708 1 91.62 74 GLU A O 1
ATOM 586 N N . ILE A 1 75 ? -23.594 24.875 -0.666 1 91.81 75 ILE A N 1
ATOM 587 C CA . ILE A 1 75 ? -24.594 25 0.394 1 91.81 75 ILE A CA 1
ATOM 588 C C . ILE A 1 75 ? -23.891 25.266 1.727 1 91.81 75 ILE A C 1
ATOM 590 O O . ILE A 1 75 ? -23.312 24.359 2.32 1 91.81 75 ILE A O 1
ATOM 594 N N . ARG A 1 76 ? -23.953 26.484 2.197 1 89.94 76 ARG A N 1
ATOM 595 C CA . ARG A 1 76 ? -23.281 26.859 3.436 1 89.94 76 ARG A CA 1
ATOM 596 C C . ARG A 1 76 ? -24.172 26.594 4.645 1 89.94 76 ARG A C 1
ATOM 598 O O . ARG A 1 76 ? -25.344 27.016 4.668 1 89.94 76 ARG A O 1
ATOM 605 N N . ILE A 1 77 ? -23.578 25.938 5.586 1 89.75 77 ILE A N 1
ATOM 606 C CA . ILE A 1 77 ? -24.266 25.672 6.84 1 89.75 77 ILE A CA 1
ATOM 607 C C . ILE A 1 77 ? -24.016 26.812 7.816 1 89.75 77 ILE A C 1
ATOM 609 O O . ILE A 1 77 ? -22.922 26.953 8.359 1 89.75 77 ILE A O 1
ATOM 613 N N . GLU A 1 78 ? -24.953 27.641 7.992 1 78.88 78 GLU A N 1
ATOM 614 C CA . GLU A 1 78 ? -24.812 28.812 8.852 1 78.88 78 GLU A CA 1
ATOM 615 C C . GLU A 1 78 ? -25.5 28.594 10.195 1 78.88 78 GLU A C 1
ATOM 617 O O . GLU A 1 78 ? -25.047 29.094 11.227 1 78.88 78 GLU A O 1
ATOM 622 N N . ASP A 1 79 ? -26.656 27.969 10.203 1 70.19 79 ASP A N 1
ATOM 623 C CA . ASP A 1 79 ? -27.484 27.688 11.383 1 70.19 79 ASP A CA 1
ATOM 624 C C . ASP A 1 79 ? -27.922 26.219 11.414 1 70.19 79 ASP A C 1
ATOM 626 O O . ASP A 1 79 ? -28.75 25.797 10.609 1 70.19 79 ASP A O 1
ATOM 630 N N . PRO A 1 80 ? -27.281 25.578 12.32 1 73.06 80 PRO A N 1
ATOM 631 C CA . PRO A 1 80 ? -26.547 25.953 13.531 1 73.06 80 PRO A CA 1
ATOM 632 C C . PRO A 1 80 ? -25.078 26.219 13.266 1 73.06 80 PRO A C 1
ATOM 634 O O . PRO A 1 80 ? -24.516 25.688 12.305 1 73.06 80 PRO A O 1
ATOM 637 N N . ASP A 1 81 ? -24.516 27.062 14.203 1 86.12 81 ASP A N 1
ATOM 638 C CA . ASP A 1 81 ? -23.094 27.406 14.109 1 86.12 81 ASP A CA 1
ATOM 639 C C . ASP A 1 81 ? -22.219 26.25 14.602 1 86.12 81 ASP A C 1
ATOM 641 O O . ASP A 1 81 ? -22.078 26.047 15.805 1 86.12 81 ASP A O 1
ATOM 645 N N . LEU A 1 82 ? -21.734 25.5 13.664 1 92.12 82 LEU A N 1
ATOM 646 C CA . LEU A 1 82 ? -20.891 24.359 13.977 1 92.12 82 LEU A CA 1
ATOM 647 C C . LEU A 1 82 ? -19.672 24.797 14.773 1 92.12 82 LEU A C 1
ATOM 649 O O . LEU A 1 82 ? -19.188 24.047 15.633 1 92.12 82 LEU A O 1
ATOM 653 N N . LYS A 1 83 ? -19.219 25.969 14.531 1 90.56 83 LYS A N 1
ATOM 654 C CA . LYS A 1 83 ? -18.062 26.484 15.25 1 90.56 83 LYS A CA 1
ATOM 655 C C . LYS A 1 83 ? -18.391 26.734 16.719 1 90.56 83 LYS A C 1
ATOM 657 O O . LYS A 1 83 ? -17.594 26.406 17.609 1 90.56 83 LYS A O 1
ATOM 662 N N . GLN A 1 84 ? -19.547 27.312 16.875 1 92.06 84 GLN A N 1
ATOM 663 C CA . GLN A 1 84 ? -19.969 27.562 18.25 1 92.06 84 GLN A CA 1
ATOM 664 C C . GLN A 1 84 ? -20.125 26.25 19.016 1 92.06 84 GLN A C 1
ATOM 666 O O . GLN A 1 84 ? -19.734 26.156 20.188 1 92.06 84 GLN A O 1
ATOM 671 N N . ASN A 1 85 ? -20.703 25.297 18.359 1 93 85 ASN A N 1
ATOM 672 C CA . ASN A 1 85 ? -20.828 23.984 19 1 93 85 ASN A CA 1
ATOM 673 C C . ASN A 1 85 ? -19.469 23.391 19.344 1 93 85 ASN A C 1
ATOM 675 O O . ASN A 1 85 ? -19.297 22.797 20.406 1 93 85 ASN A O 1
ATOM 679 N N . TRP A 1 86 ? -18.562 23.547 18.484 1 92.5 86 TRP A N 1
ATOM 680 C CA . TRP A 1 86 ? -17.188 23.078 18.688 1 92.5 86 TRP A CA 1
ATOM 681 C C . TRP A 1 86 ? -16.594 23.688 19.953 1 92.5 86 TRP A C 1
ATOM 683 O O . TRP A 1 86 ? -15.984 22.984 20.75 1 92.5 86 TRP A O 1
ATOM 693 N N . LEU A 1 87 ? -16.844 24.953 20.172 1 91.81 87 LEU A N 1
ATOM 694 C CA . LEU A 1 87 ? -16.359 25.672 21.344 1 91.81 87 LEU A CA 1
ATOM 695 C C . LEU A 1 87 ? -17.125 25.234 22.594 1 91.81 87 LEU A C 1
ATOM 697 O O . LEU A 1 87 ? -16.516 25.016 23.641 1 91.81 87 LEU A O 1
ATOM 701 N N . ASP A 1 88 ? -18.391 25.078 22.438 1 92.94 88 ASP A N 1
ATOM 702 C CA . ASP A 1 88 ? -19.25 24.703 23.562 1 92.94 88 ASP A CA 1
ATOM 703 C C . ASP A 1 88 ? -18.891 23.328 24.109 1 92.94 88 ASP A C 1
ATOM 705 O O . ASP A 1 88 ? -19.078 23.047 25.297 1 92.94 88 ASP A O 1
ATOM 709 N N . MET A 1 89 ? -18.359 22.531 23.266 1 91.69 89 MET A N 1
ATOM 710 C CA . MET A 1 89 ? -18 21.172 23.672 1 91.69 89 MET A CA 1
ATOM 711 C C . MET A 1 89 ? -16.609 21.141 24.266 1 91.69 89 MET A C 1
ATOM 713 O O . MET A 1 89 ? -16.047 20.062 24.5 1 91.69 89 MET A O 1
ATOM 717 N N . GLY A 1 90 ? -15.992 22.266 24.422 1 89.56 90 GLY A N 1
ATOM 718 C CA . GLY A 1 90 ? -14.734 22.359 25.156 1 89.56 90 GLY A CA 1
ATOM 719 C C . GLY A 1 90 ? -13.523 22.438 24.25 1 89.56 90 GLY A C 1
ATOM 720 O O . GLY A 1 90 ? -12.383 22.375 24.734 1 89.56 90 GLY A O 1
ATOM 721 N N . MET A 1 91 ? -13.75 22.531 23.016 1 91.88 91 MET A N 1
ATOM 722 C CA . MET A 1 91 ? -12.633 22.719 22.094 1 91.88 91 MET A CA 1
ATOM 723 C C . MET A 1 91 ? -12.289 24.188 21.938 1 91.88 91 MET A C 1
ATOM 725 O O . MET A 1 91 ? -13.047 25.062 22.391 1 91.88 91 MET A O 1
ATOM 729 N N . SER A 1 92 ? -11.086 24.484 21.469 1 90.44 92 SER A N 1
ATOM 730 C CA . SER A 1 92 ? -10.664 25.875 21.344 1 90.44 92 SER A CA 1
ATOM 731 C C . SER A 1 92 ? -9.82 26.094 20.078 1 90.44 92 SER A C 1
ATOM 733 O O . SER A 1 92 ? -9.25 25.141 19.547 1 90.44 92 SER A O 1
ATOM 735 N N . PHE A 1 93 ? -9.844 27.344 19.609 1 89.25 93 PHE A N 1
ATOM 736 C CA . PHE A 1 93 ? -8.953 27.75 18.531 1 89.25 93 PHE A CA 1
ATOM 737 C C . PHE A 1 93 ? -7.832 28.641 19.047 1 89.25 93 PHE A C 1
ATOM 739 O O . PHE A 1 93 ? -6.953 29.047 18.281 1 89.25 93 PHE A O 1
ATOM 746 N N . GLU A 1 94 ? -7.836 28.906 20.312 1 90.69 94 GLU A N 1
ATOM 747 C CA . GLU A 1 94 ? -6.762 29.672 20.922 1 90.69 94 GLU A CA 1
ATOM 748 C C . GLU A 1 94 ? -5.535 28.812 21.188 1 90.69 94 GLU A C 1
ATOM 750 O O . GLU A 1 94 ? -5.637 27.766 21.828 1 90.69 94 GLU A O 1
ATOM 755 N N . ALA A 1 95 ? -4.469 29.344 20.797 1 92 95 ALA A N 1
ATOM 756 C CA . ALA A 1 95 ? -3.229 28.578 20.844 1 92 95 ALA A CA 1
ATOM 757 C C . ALA A 1 95 ? -2.936 28.109 22.266 1 92 95 ALA A C 1
ATOM 759 O O . ALA A 1 95 ? -2.562 26.953 22.469 1 92 95 ALA A O 1
ATOM 760 N N . GLU A 1 96 ? -3.109 29.016 23.234 1 91.38 96 GLU A N 1
ATOM 761 C CA . GLU A 1 96 ? -2.783 28.703 24.625 1 91.38 96 GLU A CA 1
ATOM 762 C C . GLU A 1 96 ? -3.66 27.562 25.156 1 91.38 96 GLU A C 1
ATOM 764 O O . GLU A 1 96 ? -3.162 26.641 25.781 1 91.38 96 GLU A O 1
ATOM 769 N N . GLN A 1 97 ? -4.883 27.641 24.875 1 91.25 97 GLN A N 1
ATOM 770 C CA . GLN A 1 97 ? -5.824 26.625 25.344 1 91.25 97 GLN A CA 1
ATOM 771 C C . GLN A 1 97 ? -5.617 25.297 24.625 1 91.25 97 GLN A C 1
ATOM 773 O O . GLN A 1 97 ? -5.715 24.234 25.234 1 91.25 97 GLN A O 1
ATOM 778 N N . MET A 1 98 ? -5.387 25.375 23.391 1 91.5 98 MET A N 1
ATOM 779 C CA . MET A 1 98 ? -5.137 24.172 22.609 1 91.5 98 MET A CA 1
ATOM 780 C C . MET A 1 98 ? -3.906 23.438 23.125 1 91.5 98 MET A C 1
ATOM 782 O O . MET A 1 98 ? -3.932 22.219 23.281 1 91.5 98 MET A O 1
ATOM 786 N N . HIS A 1 99 ? -2.881 24.172 23.359 1 90.94 99 HIS A N 1
ATOM 787 C CA . HIS A 1 99 ? -1.625 23.578 23.797 1 90.94 99 HIS A CA 1
ATOM 788 C C . HIS A 1 99 ? -1.754 23 25.203 1 90.94 99 HIS A C 1
ATOM 790 O O . HIS A 1 99 ? -1.108 22 25.547 1 90.94 99 HIS A O 1
ATOM 796 N N . ALA A 1 100 ? -2.584 23.609 26.031 1 89.88 100 ALA A N 1
ATOM 797 C CA . ALA A 1 100 ? -2.703 23.25 27.453 1 89.88 100 ALA A CA 1
ATOM 798 C C . ALA A 1 100 ? -3.557 22 27.625 1 89.88 100 ALA A C 1
ATOM 800 O O . ALA A 1 100 ? -3.469 21.328 28.656 1 89.88 100 ALA A O 1
ATOM 801 N N . GLN A 1 101 ? -4.344 21.641 26.672 1 90.25 101 GLN A N 1
ATOM 802 C CA . GLN A 1 101 ? -5.234 20.484 26.781 1 90.25 101 GLN A CA 1
ATOM 803 C C . GLN A 1 101 ? -4.453 19.188 26.75 1 90.25 101 GLN A C 1
ATOM 805 O O . GLN A 1 101 ? -3.578 19 25.906 1 90.25 101 GLN A O 1
ATOM 810 N N . SER A 1 102 ? -4.754 18.281 27.672 1 89.62 102 SER A N 1
ATOM 811 C CA . SER A 1 102 ? -4.125 16.969 27.656 1 89.62 102 SER A CA 1
ATOM 812 C C . SER A 1 102 ? -4.578 16.156 26.438 1 89.62 102 SER A C 1
ATOM 814 O O . SER A 1 102 ? -5.637 16.422 25.875 1 89.62 102 SER A O 1
ATOM 816 N N . VAL A 1 103 ? -3.809 15.188 26.141 1 88.75 103 VAL A N 1
ATOM 817 C CA . VAL A 1 103 ? -4.062 14.375 24.969 1 88.75 103 VAL A CA 1
ATOM 818 C C . VAL A 1 103 ? -5.391 13.641 25.125 1 88.75 103 VAL A C 1
ATOM 820 O O . VAL A 1 103 ? -6.203 13.602 24.188 1 88.75 103 VAL A O 1
ATOM 823 N N . MET A 1 104 ? -5.633 13.07 26.234 1 88.12 104 MET A N 1
ATOM 824 C CA . MET A 1 104 ? -6.848 12.297 26.469 1 88.12 104 MET A CA 1
ATOM 825 C C . MET A 1 104 ? -8.078 13.203 26.469 1 88.12 104 MET A C 1
ATOM 827 O O . MET A 1 104 ? -9.117 12.836 25.922 1 88.12 104 MET A O 1
ATOM 831 N N . GLU A 1 105 ? -7.875 14.367 27.047 1 88.62 105 GLU A N 1
ATOM 832 C CA . GLU A 1 105 ? -8.969 15.336 27.062 1 88.62 105 GLU A CA 1
ATOM 833 C C . GLU A 1 105 ? -9.297 15.805 25.641 1 88.62 105 GLU A C 1
ATOM 835 O O . GLU A 1 105 ? -10.469 15.875 25.266 1 88.62 105 GLU A O 1
ATOM 840 N N . ARG A 1 106 ? -8.305 16.094 24.969 1 90.38 106 ARG A N 1
ATOM 841 C CA . ARG A 1 106 ? -8.508 16.562 23.594 1 90.38 106 ARG A CA 1
ATOM 842 C C . ARG A 1 106 ? -9.203 15.5 22.75 1 90.38 106 ARG A C 1
ATOM 844 O O . ARG A 1 106 ? -10.125 15.812 22 1 90.38 106 ARG A O 1
ATOM 851 N N . PHE A 1 107 ? -8.719 14.266 22.922 1 89.62 107 PHE A N 1
ATOM 852 C CA . PHE A 1 107 ? -9.281 13.18 22.125 1 89.62 107 PHE A CA 1
ATOM 853 C C . PHE A 1 107 ? -10.758 12.977 22.453 1 89.62 107 PHE A C 1
ATOM 855 O O . PHE A 1 107 ? -11.594 12.875 21.547 1 89.62 107 PHE A O 1
ATOM 862 N N . THR A 1 108 ? -11.141 12.984 23.656 1 88.62 108 THR A N 1
ATOM 863 C CA . THR A 1 108 ? -12.516 12.734 24.094 1 88.62 108 THR A CA 1
ATOM 864 C C . THR A 1 108 ? -13.422 13.891 23.688 1 88.62 108 THR A C 1
ATOM 866 O O . THR A 1 108 ? -14.523 13.672 23.172 1 88.62 108 THR A O 1
ATOM 869 N N . ARG A 1 109 ? -12.961 15.109 23.891 1 90.94 109 ARG A N 1
ATOM 870 C CA . ARG A 1 109 ? -13.75 16.281 23.531 1 90.94 109 ARG A CA 1
ATOM 871 C C . ARG A 1 109 ? -13.945 16.375 22.016 1 90.94 109 ARG A C 1
ATOM 873 O O . ARG A 1 109 ? -15 16.812 21.547 1 90.94 109 ARG A O 1
ATOM 880 N N . MET A 1 110 ? -12.93 16.031 21.359 1 91.69 110 MET A N 1
ATOM 881 C CA . MET A 1 110 ? -13.008 16.047 19.906 1 91.69 110 MET A CA 1
ATOM 882 C C . MET A 1 110 ? -14.07 15.07 19.406 1 91.69 110 MET A C 1
ATOM 884 O O . MET A 1 110 ? -14.812 15.383 18.469 1 91.69 110 MET A O 1
ATOM 888 N N . ILE A 1 111 ? -14.078 13.883 19.969 1 90.5 111 ILE A N 1
ATOM 889 C CA . ILE A 1 111 ? -15.07 12.883 19.594 1 90.5 111 ILE A CA 1
ATOM 890 C C . ILE A 1 111 ? -16.469 13.422 19.844 1 90.5 111 ILE A C 1
ATOM 892 O O . ILE A 1 111 ? -17.359 13.312 18.984 1 90.5 111 ILE A O 1
ATOM 896 N N . TYR A 1 112 ? -16.672 14.047 20.953 1 90.62 112 TYR A N 1
ATOM 897 C CA . TYR A 1 112 ? -17.969 14.609 21.297 1 90.62 112 TYR A CA 1
ATOM 898 C C . TYR A 1 112 ? -18.344 15.75 20.359 1 90.62 112 TYR A C 1
ATOM 900 O O . TYR A 1 112 ? -19.453 15.805 19.844 1 90.62 112 TYR A O 1
ATOM 908 N N . ALA A 1 113 ? -17.406 16.594 20.188 1 92.81 113 ALA A N 1
ATOM 909 C CA . ALA A 1 113 ? -17.625 17.75 19.328 1 92.81 113 ALA A CA 1
ATOM 910 C C . ALA A 1 113 ? -17.922 17.312 17.891 1 92.81 113 ALA A C 1
ATOM 912 O O . ALA A 1 113 ? -18.797 17.875 17.219 1 92.81 113 ALA A O 1
ATOM 913 N N . GLY A 1 114 ? -17.156 16.344 17.422 1 92.5 114 GLY A N 1
ATOM 914 C CA . GLY A 1 114 ? -17.375 15.828 16.094 1 92.5 114 GLY A CA 1
ATOM 915 C C . GLY A 1 114 ? -18.75 15.203 15.898 1 92.5 114 GLY A C 1
ATOM 916 O O . GLY A 1 114 ? -19.438 15.477 14.914 1 92.5 114 GLY A O 1
ATOM 917 N N . THR A 1 115 ? -19.125 14.398 16.828 1 93.12 115 THR A N 1
ATOM 918 C CA . THR A 1 115 ? -20.406 13.703 16.766 1 93.12 115 THR A CA 1
ATOM 919 C C . THR A 1 115 ? -21.562 14.703 16.797 1 93.12 115 THR A C 1
ATOM 921 O O . THR A 1 115 ? -22.5 14.594 16 1 93.12 115 THR A O 1
ATOM 924 N N . THR A 1 116 ? -21.516 15.648 17.672 1 94.12 116 THR A N 1
ATOM 925 C CA . THR A 1 116 ? -22.594 16.625 17.797 1 94.12 116 THR A CA 1
ATOM 926 C C . THR A 1 116 ? -22.625 17.547 16.578 1 94.12 116 THR A C 1
ATOM 928 O O . THR A 1 116 ? -23.688 18 16.156 1 94.12 116 THR A O 1
ATOM 931 N N . ASN A 1 117 ? -21.5 17.859 16.078 1 95.19 117 ASN A N 1
ATOM 932 C CA . ASN A 1 117 ? -21.438 18.672 14.867 1 95.19 117 ASN A CA 1
ATOM 933 C C . ASN A 1 117 ? -22.141 17.984 13.695 1 95.19 117 ASN A C 1
ATOM 935 O O . ASN A 1 117 ? -22.828 18.641 12.906 1 95.19 117 ASN A O 1
ATOM 939 N N . VAL A 1 118 ? -21.891 16.703 13.555 1 94.81 118 VAL A N 1
ATOM 940 C CA . VAL A 1 118 ? -22.531 15.961 12.477 1 94.81 118 VAL A CA 1
ATOM 941 C C . VAL A 1 118 ? -24.047 15.945 12.695 1 94.81 118 VAL A C 1
ATOM 943 O O . VAL A 1 118 ? -24.812 16.062 11.742 1 94.81 118 VAL A O 1
ATOM 946 N N . ASP A 1 119 ? -24.422 15.766 13.945 1 95 119 ASP A N 1
ATOM 947 C CA . ASP A 1 119 ? -25.844 15.82 14.281 1 95 119 ASP A CA 1
ATOM 948 C C . ASP A 1 119 ? -26.453 17.156 13.867 1 95 119 ASP A C 1
ATOM 950 O O . ASP A 1 119 ? -27.516 17.188 13.25 1 95 119 ASP A O 1
ATOM 954 N N . LEU A 1 120 ? -25.781 18.203 14.18 1 95.12 120 LEU A N 1
ATOM 955 C CA . LEU A 1 120 ? -26.234 19.547 13.828 1 95.12 120 LEU A CA 1
ATOM 956 C C . LEU A 1 120 ? -26.266 19.734 12.32 1 95.12 120 LEU A C 1
ATOM 958 O O . LEU A 1 120 ? -27.203 20.328 11.781 1 95.12 120 LEU A O 1
ATOM 962 N N . LEU A 1 121 ? -25.25 19.281 11.68 1 95.44 121 LEU A N 1
ATOM 963 C CA . LEU A 1 121 ? -25.188 19.406 10.227 1 95.44 121 LEU A CA 1
ATOM 964 C C . LEU A 1 121 ? -26.359 18.688 9.57 1 95.44 121 LEU A C 1
ATOM 966 O O . LEU A 1 121 ? -27 19.234 8.672 1 95.44 121 LEU A O 1
ATOM 970 N N . LEU A 1 122 ? -26.656 17.453 9.977 1 94.12 122 LEU A N 1
ATOM 971 C CA . LEU A 1 122 ? -27.734 16.656 9.398 1 94.12 122 LEU A CA 1
ATOM 972 C C . LEU A 1 122 ? -29.094 17.234 9.742 1 94.12 122 LEU A C 1
ATOM 974 O O . LEU A 1 122 ? -30.094 16.922 9.094 1 94.12 122 LEU A O 1
ATOM 978 N N . SER A 1 123 ? -29.141 18.094 10.758 1 93.19 123 SER A N 1
ATOM 979 C CA . SER A 1 123 ? -30.391 18.734 11.172 1 93.19 123 SER A CA 1
ATOM 980 C C . SER A 1 123 ? -30.594 20.062 10.438 1 93.19 123 SER A C 1
ATOM 982 O O . SER A 1 123 ? -31.656 20.688 10.555 1 93.19 123 SER A O 1
ATOM 984 N N . ASP A 1 124 ? -29.609 20.516 9.711 1 94.38 124 ASP A N 1
ATOM 985 C CA . ASP A 1 124 ? -29.672 21.797 9.016 1 94.38 124 ASP A CA 1
ATOM 986 C C . ASP A 1 124 ? -30.828 21.812 8.016 1 94.38 124 ASP A C 1
ATOM 988 O O . ASP A 1 124 ? -31.078 20.828 7.324 1 94.38 124 ASP A O 1
ATOM 992 N N . ALA A 1 125 ? -31.531 22.953 7.895 1 92.94 125 ALA A N 1
ATOM 993 C CA . ALA A 1 125 ? -32.719 23.078 7.07 1 92.94 125 ALA A CA 1
ATOM 994 C C . ALA A 1 125 ? -32.375 22.938 5.586 1 92.94 125 ALA A C 1
ATOM 996 O O . ALA A 1 125 ? -33.156 22.359 4.816 1 92.94 125 ALA A O 1
ATOM 997 N N . GLN A 1 126 ? -31.266 23.484 5.203 1 92.75 126 GLN A N 1
ATOM 998 C CA . GLN A 1 126 ? -30.875 23.422 3.799 1 92.75 126 GLN A CA 1
ATOM 999 C C . GLN A 1 126 ? -30.547 21.984 3.381 1 92.75 126 GLN A C 1
ATOM 1001 O O . GLN A 1 126 ? -30.891 21.562 2.273 1 92.75 126 GLN A O 1
ATOM 1006 N N . LEU A 1 127 ? -29.891 21.297 4.234 1 93.56 127 LEU A N 1
ATOM 1007 C CA . LEU A 1 127 ? -29.578 19.906 3.93 1 93.56 127 LEU A CA 1
ATOM 1008 C C . LEU A 1 127 ? -30.859 19.062 3.889 1 93.56 127 LEU A C 1
ATOM 1010 O O . LEU A 1 127 ? -31 18.203 3.02 1 93.56 127 LEU A O 1
ATOM 1014 N N . ARG A 1 128 ? -31.734 19.297 4.789 1 91.94 128 ARG A N 1
ATOM 1015 C CA . ARG A 1 128 ? -33 18.562 4.797 1 91.94 128 ARG A CA 1
ATOM 1016 C C . ARG A 1 128 ? -33.781 18.828 3.518 1 91.94 128 ARG A C 1
ATOM 1018 O O . ARG A 1 128 ? -34.406 17.906 2.971 1 91.94 128 ARG A O 1
ATOM 1025 N N . LYS A 1 129 ? -33.75 20.031 3.127 1 94.19 129 LYS A N 1
ATOM 1026 C CA . LYS A 1 129 ? -34.406 20.375 1.867 1 94.19 129 LYS A CA 1
ATOM 1027 C C . LYS A 1 129 ? -33.781 19.625 0.699 1 94.19 129 LYS A C 1
ATOM 1029 O O . LYS A 1 129 ? -34.469 19.156 -0.198 1 94.19 129 LYS A O 1
ATOM 1034 N N . LEU A 1 130 ? -32.5 19.531 0.724 1 94.94 130 LEU A N 1
ATOM 1035 C CA . LEU A 1 130 ? -31.812 18.797 -0.324 1 94.94 130 LEU A CA 1
ATOM 1036 C C . LEU A 1 130 ? -32.219 17.328 -0.314 1 94.94 130 LEU A C 1
ATOM 1038 O O . LEU A 1 130 ? -32.469 16.734 -1.369 1 94.94 130 LEU A O 1
ATOM 1042 N N . LEU A 1 131 ? -32.312 16.734 0.836 1 93.25 131 LEU A N 1
ATOM 1043 C CA . LEU A 1 131 ? -32.625 15.312 0.986 1 93.25 131 LEU A CA 1
ATOM 1044 C C . LEU A 1 131 ? -34.031 15.016 0.514 1 93.25 131 LEU A C 1
ATOM 1046 O O . LEU A 1 131 ? -34.312 13.922 0.028 1 93.25 131 LEU A O 1
ATOM 1050 N N . THR A 1 132 ? -34.875 15.977 0.575 1 91.81 132 THR A N 1
ATOM 1051 C CA . THR A 1 132 ? -36.281 15.758 0.212 1 91.81 132 THR A CA 1
ATOM 1052 C C . THR A 1 132 ? -36.562 16.312 -1.18 1 91.81 132 THR A C 1
ATOM 1054 O O . THR A 1 132 ? -37.719 16.25 -1.65 1 91.81 132 THR A O 1
ATOM 1057 N N . SER A 1 133 ? -35.656 16.891 -1.845 1 93.38 133 SER A N 1
ATOM 1058 C CA . SER A 1 133 ? -35.844 17.531 -3.141 1 93.38 133 SER A CA 1
ATOM 1059 C C . SER A 1 133 ? -36.031 16.5 -4.254 1 93.38 133 SER A C 1
ATOM 1061 O O . SER A 1 133 ? -36.531 16.828 -5.328 1 93.38 133 SER A O 1
ATOM 1063 N N . GLY A 1 134 ? -35.5 15.289 -4.09 1 92.5 134 GLY A N 1
ATOM 1064 C CA . GLY A 1 134 ? -35.531 14.273 -5.129 1 92.5 134 GLY A CA 1
ATOM 1065 C C . GLY A 1 134 ? -34.312 14.289 -6.02 1 92.5 134 GLY A C 1
ATOM 1066 O O . GLY A 1 134 ? -34.188 13.453 -6.922 1 92.5 134 GLY A O 1
ATOM 1067 N N . GLU A 1 135 ? -33.438 15.211 -5.707 1 95 135 GLU A N 1
ATOM 1068 C CA . GLU A 1 135 ? -32.188 15.25 -6.465 1 95 135 GLU A CA 1
ATOM 1069 C C . GLU A 1 135 ? -31.406 13.953 -6.289 1 95 135 GLU A C 1
ATOM 1071 O O . GLU A 1 135 ? -31.406 13.359 -5.207 1 95 135 GLU A O 1
ATOM 1076 N N . LYS A 1 136 ? -30.734 13.586 -7.422 1 95.44 136 LYS A N 1
ATOM 1077 C CA . LYS A 1 136 ? -29.938 12.359 -7.383 1 95.44 136 LYS A CA 1
ATOM 1078 C C . LYS A 1 136 ? -28.453 12.656 -7.586 1 95.44 136 LYS A C 1
ATOM 1080 O O . LYS A 1 136 ? -28.094 13.625 -8.258 1 95.44 136 LYS A O 1
ATOM 1085 N N . PHE A 1 137 ? -27.703 11.812 -6.98 1 97.69 137 PHE A N 1
ATOM 1086 C CA . PHE A 1 137 ? -26.25 11.93 -7.086 1 97.69 137 PHE A CA 1
ATOM 1087 C C . PHE A 1 137 ? -25.641 10.602 -7.52 1 97.69 137 PHE A C 1
ATOM 1089 O O . PHE A 1 137 ? -26.281 9.555 -7.449 1 97.69 137 PHE A O 1
ATOM 1096 N N . ASP A 1 138 ? -24.328 10.695 -7.961 1 97.81 138 ASP A N 1
ATOM 1097 C CA . ASP A 1 138 ? -23.656 9.508 -8.469 1 97.81 138 ASP A CA 1
ATOM 1098 C C . ASP A 1 138 ? -22.5 9.109 -7.551 1 97.81 138 ASP A C 1
ATOM 1100 O O . ASP A 1 138 ? -21.969 7.996 -7.648 1 97.81 138 ASP A O 1
ATOM 1104 N N . LEU A 1 139 ? -22.141 10.008 -6.672 1 98.38 139 LEU A N 1
ATOM 1105 C CA . LEU A 1 139 ? -20.969 9.805 -5.824 1 98.38 139 LEU A CA 1
ATOM 1106 C C . LEU A 1 139 ? -21.031 10.711 -4.594 1 98.38 139 LEU A C 1
ATOM 1108 O O . LEU A 1 139 ? -21.484 11.852 -4.676 1 98.38 139 LEU A O 1
ATOM 1112 N N . LEU A 1 140 ? -20.641 10.172 -3.5 1 98.38 140 LEU A N 1
ATOM 1113 C CA . LEU A 1 140 ? -20.453 10.961 -2.289 1 98.38 140 LEU A CA 1
ATOM 1114 C C . LEU A 1 140 ? -18.969 11.133 -1.974 1 98.38 140 LEU A C 1
ATOM 1116 O O . LEU A 1 140 ? -18.234 10.156 -1.899 1 98.38 140 LEU A O 1
ATOM 1120 N N . ILE A 1 141 ? -18.484 12.344 -1.871 1 98.62 141 ILE A N 1
ATOM 1121 C CA . ILE A 1 141 ? -17.156 12.664 -1.353 1 98.62 141 ILE A CA 1
ATOM 1122 C C . ILE A 1 141 ? -17.281 13.289 0.038 1 98.62 141 ILE A C 1
ATOM 1124 O O . ILE A 1 141 ? -17.953 14.305 0.211 1 98.62 141 ILE A O 1
ATOM 1128 N N . VAL A 1 142 ? -16.625 12.68 1.007 1 97.88 142 VAL A N 1
ATOM 1129 C CA . VAL A 1 142 ? -16.875 13.125 2.375 1 97.88 142 VAL A CA 1
ATOM 1130 C C . VAL A 1 142 ? -15.555 13.234 3.133 1 97.88 142 VAL A C 1
ATOM 1132 O O . VAL A 1 142 ? -14.641 12.43 2.93 1 97.88 142 VAL A O 1
ATOM 1135 N N . ASP A 1 143 ? -15.398 14.289 3.836 1 97.12 143 ASP A N 1
ATOM 1136 C CA . ASP A 1 143 ? -14.336 14.391 4.828 1 97.12 143 ASP A CA 1
ATOM 1137 C C . ASP A 1 143 ? -14.656 13.562 6.07 1 97.12 143 ASP A C 1
ATOM 1139 O O . ASP A 1 143 ? -15.492 13.953 6.887 1 97.12 143 ASP A O 1
ATOM 1143 N N . LEU A 1 144 ? -13.961 12.453 6.211 1 92.25 144 LEU A N 1
ATOM 1144 C CA . LEU A 1 144 ? -14.242 11.57 7.332 1 92.25 144 LEU A CA 1
ATOM 1145 C C . LEU A 1 144 ? -13.375 11.914 8.531 1 92.25 144 LEU A C 1
ATOM 1147 O O . LEU A 1 144 ? -12.367 11.242 8.789 1 92.25 144 LEU A O 1
ATOM 1151 N N . PHE A 1 145 ? -13.734 12.852 9.195 1 91.56 145 PHE A N 1
ATOM 1152 C CA . PHE A 1 145 ? -13.125 13.281 10.453 1 91.56 145 PHE A CA 1
ATOM 1153 C C . PHE A 1 145 ? -14.141 13.227 11.586 1 91.56 145 PHE A C 1
ATOM 1155 O O . PHE A 1 145 ? -14.742 14.25 11.938 1 91.56 145 PHE A O 1
ATOM 1162 N N . LEU A 1 146 ? -14.305 12.047 12.148 1 87.56 146 LEU A N 1
ATOM 1163 C CA . LEU A 1 146 ? -15.266 11.758 13.203 1 87.56 146 LEU A CA 1
ATOM 1164 C C . LEU A 1 146 ? -16.688 12.055 12.742 1 87.56 146 LEU A C 1
ATOM 1166 O O . LEU A 1 146 ? -17.469 12.664 13.484 1 87.56 146 LEU A O 1
ATOM 1170 N N . SER A 1 147 ? -16.953 11.742 11.516 1 92.38 147 SER A N 1
ATOM 1171 C CA . SER A 1 147 ? -18.234 12.062 10.875 1 92.38 147 SER A CA 1
ATOM 1172 C C . SER A 1 147 ? -18.812 10.852 10.156 1 92.38 147 SER A C 1
ATOM 1174 O O . SER A 1 147 ? -19.281 10.961 9.023 1 92.38 147 SER A O 1
ATOM 1176 N N . GLU A 1 148 ? -18.766 9.758 10.789 1 91.69 148 GLU A N 1
ATOM 1177 C CA . GLU A 1 148 ? -19.125 8.492 10.164 1 91.69 148 GLU A CA 1
ATOM 1178 C C . GLU A 1 148 ? -20.609 8.438 9.836 1 91.69 148 GLU A C 1
ATOM 1180 O O . GLU A 1 148 ? -21.016 7.762 8.891 1 91.69 148 GLU A O 1
ATOM 1185 N N . ALA A 1 149 ? -21.438 9.18 10.562 1 93.62 149 ALA A N 1
ATOM 1186 C CA . ALA A 1 149 ? -22.875 9.18 10.328 1 93.62 149 ALA A CA 1
ATOM 1187 C C . ALA A 1 149 ? -23.203 9.711 8.938 1 93.62 149 ALA A C 1
ATOM 1189 O O . ALA A 1 149 ? -24.266 9.422 8.391 1 93.62 149 ALA A O 1
ATOM 1190 N N . LEU A 1 150 ? -22.297 10.438 8.367 1 95.38 150 LEU A N 1
ATOM 1191 C CA . LEU A 1 150 ? -22.516 11.016 7.043 1 95.38 150 LEU A CA 1
ATOM 1192 C C . LEU A 1 150 ? -22.531 9.938 5.973 1 95.38 150 LEU A C 1
ATOM 1194 O O . LEU A 1 150 ? -22.984 10.172 4.848 1 95.38 150 LEU A O 1
ATOM 1198 N N . LEU A 1 151 ? -22.016 8.75 6.289 1 94.38 151 LEU A N 1
ATOM 1199 C CA . LEU A 1 151 ? -22.062 7.633 5.355 1 94.38 151 LEU A CA 1
ATOM 1200 C C . LEU A 1 151 ? -23.5 7.227 5.074 1 94.38 151 LEU A C 1
ATOM 1202 O O . LEU A 1 151 ? -23.781 6.547 4.082 1 94.38 151 LEU A O 1
ATOM 1206 N N . GLY A 1 152 ? -24.422 7.66 5.945 1 93.62 152 GLY A N 1
ATOM 1207 C CA . GLY A 1 152 ? -25.844 7.445 5.695 1 93.62 152 GLY A CA 1
ATOM 1208 C C . GLY A 1 152 ? -26.328 8.094 4.41 1 93.62 152 GLY A C 1
ATOM 1209 O O . GLY A 1 152 ? -27.266 7.605 3.777 1 93.62 152 GLY A O 1
ATOM 1210 N N . LEU A 1 153 ? -25.672 9.172 4.02 1 95.44 153 LEU A N 1
ATOM 1211 C CA . LEU A 1 153 ? -26.031 9.844 2.773 1 95.44 153 LEU A CA 1
ATOM 1212 C C . LEU A 1 153 ? -25.781 8.938 1.576 1 95.44 153 LEU A C 1
ATOM 1214 O O . LEU A 1 153 ? -26.578 8.898 0.641 1 95.44 153 LEU A O 1
ATOM 1218 N N . ALA A 1 154 ? -24.641 8.273 1.615 1 95.19 154 ALA A N 1
ATOM 1219 C CA . ALA A 1 154 ? -24.328 7.352 0.526 1 95.19 154 ALA A CA 1
ATOM 1220 C C . ALA A 1 154 ? -25.344 6.223 0.447 1 95.19 154 ALA A C 1
ATOM 1222 O O . ALA A 1 154 ? -25.703 5.773 -0.646 1 95.19 154 ALA A O 1
ATOM 1223 N N . TYR A 1 155 ? -25.703 5.758 1.588 1 93.19 155 TYR A N 1
ATOM 1224 C CA . TYR A 1 155 ? -26.734 4.723 1.628 1 93.19 155 TYR A CA 1
ATOM 1225 C C . TYR A 1 155 ? -28.062 5.246 1.092 1 93.19 155 TYR A C 1
ATOM 1227 O O . TYR A 1 155 ? -28.734 4.57 0.308 1 93.19 155 TYR A O 1
ATOM 1235 N N . TYR A 1 156 ? -28.453 6.406 1.521 1 93.5 156 TYR A N 1
ATOM 1236 C CA . TYR A 1 156 ? -29.703 7.027 1.102 1 93.5 156 TYR A CA 1
ATOM 1237 C C . TYR A 1 156 ? -29.734 7.203 -0.411 1 93.5 156 TYR A C 1
ATOM 1239 O O . TYR A 1 156 ? -30.75 6.895 -1.051 1 93.5 156 TYR A O 1
ATOM 1247 N N . TYR A 1 157 ? -28.688 7.629 -1.024 1 95.12 157 TYR A N 1
ATOM 1248 C CA . TYR A 1 157 ? -28.641 7.91 -2.455 1 95.12 157 TYR A CA 1
ATOM 1249 C C . TYR A 1 157 ? -28.219 6.676 -3.242 1 95.12 157 TYR A C 1
ATOM 1251 O O . TYR A 1 157 ? -28.344 6.641 -4.469 1 95.12 157 TYR A O 1
ATOM 1259 N N . GLY A 1 158 ? -27.688 5.641 -2.562 1 93.25 158 GLY A N 1
ATOM 1260 C CA . GLY A 1 158 ? -27.25 4.422 -3.223 1 93.25 158 GLY A CA 1
ATOM 1261 C C . GLY A 1 158 ? -26.031 4.629 -4.094 1 93.25 158 GLY A C 1
ATOM 1262 O O . GLY A 1 158 ? -26 4.199 -5.25 1 93.25 158 GLY A O 1
ATOM 1263 N N . VAL A 1 159 ? -25.062 5.336 -3.584 1 96.94 159 VAL A N 1
ATOM 1264 C CA . VAL A 1 159 ? -23.906 5.695 -4.387 1 96.94 159 VAL A CA 1
ATOM 1265 C C . VAL A 1 159 ? -22.625 5.305 -3.65 1 96.94 159 VAL A C 1
ATOM 1267 O O . VAL A 1 159 ? -22.625 5.145 -2.43 1 96.94 159 VAL A O 1
ATOM 1270 N N . PRO A 1 160 ? -21.469 5.113 -4.344 1 97.5 160 PRO A N 1
ATOM 1271 C CA . PRO A 1 160 ? -20.188 4.863 -3.686 1 97.5 160 PRO A CA 1
ATOM 1272 C C . PRO A 1 160 ? -19.656 6.086 -2.932 1 97.5 160 PRO A C 1
ATOM 1274 O O . PRO A 1 160 ? -20.141 7.199 -3.146 1 97.5 160 PRO A O 1
ATOM 1277 N N . THR A 1 161 ? -18.703 5.816 -2.043 1 97.81 161 THR A N 1
ATOM 1278 C CA . THR A 1 161 ? -18.172 6.891 -1.199 1 97.81 161 THR A CA 1
ATOM 1279 C C . THR A 1 161 ? -16.672 7.039 -1.379 1 97.81 161 THR A C 1
ATOM 1281 O O . THR A 1 161 ? -15.938 6.051 -1.376 1 97.81 161 THR A O 1
ATOM 1284 N N . VAL A 1 162 ? -16.25 8.203 -1.576 1 98.44 162 VAL A N 1
ATOM 1285 C CA . VAL A 1 162 ? -14.844 8.586 -1.529 1 98.44 162 VAL A CA 1
ATOM 1286 C C . VAL A 1 162 ? -14.57 9.406 -0.271 1 98.44 162 VAL A C 1
ATOM 1288 O O . VAL A 1 162 ? -15.203 10.445 -0.049 1 98.44 162 VAL A O 1
ATOM 1291 N N . ALA A 1 163 ? -13.68 8.922 0.522 1 98 163 ALA A N 1
ATOM 1292 C CA . ALA A 1 163 ? -13.297 9.633 1.741 1 98 163 ALA A CA 1
ATOM 1293 C C . ALA A 1 163 ? -12.031 10.453 1.524 1 98 163 ALA A C 1
ATOM 1295 O O . ALA A 1 163 ? -11.07 9.977 0.913 1 98 163 ALA A O 1
ATOM 1296 N N . ILE A 1 164 ? -12.055 11.656 1.952 1 97.75 164 ILE A N 1
ATOM 1297 C CA . ILE A 1 164 ? -10.828 12.445 1.968 1 97.75 164 ILE A CA 1
ATOM 1298 C C . ILE A 1 164 ? -10.352 12.625 3.406 1 97.75 164 ILE A C 1
ATOM 1300 O O . ILE A 1 164 ? -11.164 12.742 4.328 1 97.75 164 ILE A O 1
ATOM 1304 N N . SER A 1 165 ? -9.055 12.57 3.568 1 96.69 165 SER A N 1
ATOM 1305 C CA . SER A 1 165 ? -8.453 12.734 4.887 1 96.69 165 SER A CA 1
ATOM 1306 C C . SER A 1 165 ? -7.297 13.727 4.844 1 96.69 165 SER A C 1
ATOM 1308 O O . SER A 1 165 ? -6.141 13.328 4.676 1 96.69 165 SER A O 1
ATOM 1310 N N . PRO A 1 166 ? -7.578 14.961 5.203 1 94.06 166 PRO A N 1
ATOM 1311 C CA . PRO A 1 166 ? -6.527 15.984 5.195 1 94.06 166 PRO A CA 1
ATOM 1312 C C . PRO A 1 166 ? -5.504 15.781 6.309 1 94.06 166 PRO A C 1
ATOM 1314 O O . PRO A 1 166 ? -4.402 16.328 6.246 1 94.06 166 PRO A O 1
ATOM 1317 N N . THR A 1 167 ? -5.812 15.023 7.336 1 90.75 167 THR A N 1
ATOM 1318 C CA . THR A 1 167 ? -4.945 14.859 8.5 1 90.75 167 THR A CA 1
ATOM 1319 C C . THR A 1 167 ? -4.172 13.547 8.414 1 90.75 167 THR A C 1
ATOM 1321 O O . THR A 1 167 ? -3.662 13.055 9.422 1 90.75 167 THR A O 1
ATOM 1324 N N . GLY A 1 168 ? -4.141 12.961 7.254 1 90.69 168 GLY A N 1
ATOM 1325 C CA . GLY A 1 168 ? -3.418 11.711 7.117 1 90.69 168 GLY A CA 1
ATOM 1326 C C . GLY A 1 168 ? -4.266 10.492 7.438 1 90.69 168 GLY A C 1
ATOM 1327 O O . GLY A 1 168 ? -5.488 10.594 7.535 1 90.69 168 GLY A O 1
ATOM 1328 N N . ALA A 1 169 ? -3.6 9.375 7.539 1 90.94 169 ALA A N 1
ATOM 1329 C CA . ALA A 1 169 ? -4.301 8.125 7.836 1 90.94 169 ALA A CA 1
ATOM 1330 C C . ALA A 1 169 ? -4.465 7.938 9.344 1 90.94 169 ALA A C 1
ATOM 1332 O O . ALA A 1 169 ? -3.701 7.199 9.969 1 90.94 169 ALA A O 1
ATOM 1333 N N . ASN A 1 170 ? -5.445 8.516 9.859 1 90.94 170 ASN A N 1
ATOM 1334 C CA . ASN A 1 170 ? -5.73 8.398 11.289 1 90.94 170 ASN A CA 1
ATOM 1335 C C . ASN A 1 170 ? -6.328 7.031 11.625 1 90.94 170 ASN A C 1
ATOM 1337 O O . ASN A 1 170 ? -6.598 6.23 10.734 1 90.94 170 ASN A O 1
ATOM 1341 N N . SER A 1 171 ? -6.484 6.777 12.906 1 90.19 171 SER A N 1
ATOM 1342 C CA . SER A 1 171 ? -6.91 5.469 13.391 1 90.19 171 SER A CA 1
ATOM 1343 C C . SER A 1 171 ? -8.312 5.129 12.891 1 90.19 171 SER A C 1
ATOM 1345 O O . SER A 1 171 ? -8.586 3.986 12.516 1 90.19 171 SER A O 1
ATOM 1347 N N . TRP A 1 172 ? -9.219 6.082 12.898 1 89.56 172 TRP A N 1
ATOM 1348 C CA . TRP A 1 172 ? -10.586 5.766 12.508 1 89.56 172 TRP A CA 1
ATOM 1349 C C . TRP A 1 172 ? -10.68 5.473 11.016 1 89.56 172 TRP A C 1
ATOM 1351 O O . TRP A 1 172 ? -11.453 4.613 10.594 1 89.56 172 TRP A O 1
ATOM 1361 N N . LEU A 1 173 ? -9.898 6.211 10.203 1 92.88 173 LEU A N 1
ATOM 1362 C CA . LEU A 1 173 ? -9.891 5.91 8.773 1 92.88 173 LEU A CA 1
ATOM 1363 C C . LEU A 1 173 ? -9.367 4.5 8.523 1 92.88 173 LEU A C 1
ATOM 1365 O O . LEU A 1 173 ? -9.953 3.754 7.73 1 92.88 173 LEU A O 1
ATOM 1369 N N . ASN A 1 174 ? -8.242 4.164 9.133 1 92.56 174 ASN A N 1
ATOM 1370 C CA . ASN A 1 174 ? -7.664 2.828 9 1 92.56 174 ASN A CA 1
ATOM 1371 C C . ASN A 1 174 ? -8.648 1.749 9.438 1 92.56 174 ASN A C 1
ATOM 1373 O O . ASN A 1 174 ? -8.766 0.708 8.789 1 92.56 174 ASN A O 1
ATOM 1377 N N . ASN A 1 175 ? -9.305 2.053 10.469 1 88.94 175 ASN A N 1
ATOM 1378 C CA . ASN A 1 175 ? -10.289 1.095 10.969 1 88.94 175 ASN A CA 1
ATOM 1379 C C . ASN A 1 175 ? -11.445 0.91 9.992 1 88.94 175 ASN A C 1
ATOM 1381 O O . ASN A 1 175 ? -11.883 -0.216 9.75 1 88.94 175 ASN A O 1
ATOM 1385 N N . MET A 1 176 ? -11.922 1.938 9.492 1 91.06 176 MET A N 1
ATOM 1386 C CA . MET A 1 176 ? -13.07 1.884 8.594 1 91.06 176 MET A CA 1
ATOM 1387 C C . MET A 1 176 ? -12.727 1.136 7.312 1 91.06 176 MET A C 1
ATOM 1389 O O . MET A 1 176 ? -13.547 0.368 6.797 1 91.06 176 MET A O 1
ATOM 1393 N N . PHE A 1 177 ? -11.539 1.308 6.824 1 93.69 177 PHE A N 1
ATOM 1394 C CA . PHE A 1 177 ? -11.133 0.667 5.578 1 93.69 177 PHE A CA 1
ATOM 1395 C C . PHE A 1 177 ? -10.57 -0.722 5.84 1 93.69 177 PHE A C 1
ATOM 1397 O O . PHE A 1 177 ? -10.438 -1.531 4.918 1 93.69 177 PHE A O 1
ATOM 1404 N N . GLY A 1 178 ? -10.219 -0.967 7.031 1 91.31 178 GLY A N 1
ATOM 1405 C CA . GLY A 1 178 ? -9.578 -2.227 7.371 1 91.31 178 GLY A CA 1
ATOM 1406 C C . GLY A 1 178 ? -8.094 -2.238 7.066 1 91.31 178 GLY A C 1
ATOM 1407 O O . GLY A 1 178 ? -7.531 -3.279 6.719 1 91.31 178 GLY A O 1
ATOM 1408 N N . ASN A 1 179 ? -7.473 -1.132 7.047 1 93.94 179 ASN A N 1
ATOM 1409 C CA . ASN A 1 179 ? -6.031 -1.036 6.84 1 93.94 179 ASN A CA 1
ATOM 1410 C C . ASN A 1 179 ? -5.258 -1.43 8.094 1 93.94 179 ASN A C 1
ATOM 1412 O O . ASN A 1 179 ? -5.609 -1.015 9.203 1 93.94 179 ASN A O 1
ATOM 1416 N N . PRO A 1 180 ? -4.23 -2.191 7.895 1 88.38 180 PRO A N 1
ATOM 1417 C CA . PRO A 1 180 ? -3.473 -2.607 9.078 1 88.38 180 PRO A CA 1
ATOM 1418 C C . PRO A 1 180 ? -2.742 -1.446 9.75 1 88.38 180 PRO A C 1
ATOM 1420 O O . PRO A 1 180 ? -2.223 -0.562 9.062 1 88.38 180 PRO A O 1
ATOM 1423 N N . GLN A 1 181 ? -2.852 -1.481 11.109 1 86.88 181 GLN A N 1
ATOM 1424 C CA . GLN A 1 181 ? -2.127 -0.52 11.938 1 86.88 181 GLN A CA 1
ATOM 1425 C C . GLN A 1 181 ? -1.4 -1.217 13.086 1 86.88 181 GLN A C 1
ATOM 1427 O O . GLN A 1 181 ? -1.98 -2.057 13.773 1 86.88 181 GLN A O 1
ATOM 1432 N N . SER A 1 182 ? -0.164 -0.925 13.125 1 87.75 182 SER A N 1
ATOM 1433 C CA . SER A 1 182 ? 0.624 -1.494 14.211 1 87.75 182 SER A CA 1
ATOM 1434 C C . SER A 1 182 ? 1.055 -0.419 15.203 1 87.75 182 SER A C 1
ATOM 1436 O O . SER A 1 182 ? 1.719 0.549 14.828 1 87.75 182 SER A O 1
ATOM 1438 N N . SER A 1 183 ? 0.735 -0.619 16.453 1 90 183 SER A N 1
ATOM 1439 C CA . SER A 1 183 ? 1.14 0.344 17.469 1 90 183 SER A CA 1
ATOM 1440 C C . SER A 1 183 ? 2.656 0.382 17.625 1 90 183 SER A C 1
ATOM 1442 O O . SER A 1 183 ? 3.209 1.351 18.156 1 90 183 SER A O 1
ATOM 1444 N N . ALA A 1 184 ? 3.285 -0.656 17.125 1 89.56 184 ALA A N 1
ATOM 1445 C CA . ALA A 1 184 ? 4.738 -0.729 17.234 1 89.56 184 ALA A CA 1
ATOM 1446 C C . ALA A 1 184 ? 5.414 0.163 16.203 1 89.56 184 ALA A C 1
ATOM 1448 O O . ALA A 1 184 ? 6.535 0.635 16.406 1 89.56 184 ALA A O 1
ATOM 1449 N N . LEU A 1 185 ? 4.754 0.414 15.172 1 90.44 185 LEU A N 1
ATOM 1450 C CA . LEU A 1 185 ? 5.418 1.057 14.047 1 90.44 185 LEU A CA 1
ATOM 1451 C C . LEU A 1 185 ? 4.738 2.379 13.695 1 90.44 185 LEU A C 1
ATOM 1453 O O . LEU A 1 185 ? 5.379 3.283 13.156 1 90.44 185 LEU A O 1
ATOM 1457 N N . ASP A 1 186 ? 3.477 2.48 13.961 1 93.88 186 ASP A N 1
ATOM 1458 C CA . ASP A 1 186 ? 2.688 3.639 13.555 1 93.88 186 ASP A CA 1
ATOM 1459 C C . ASP A 1 186 ? 2.307 4.496 14.758 1 93.88 186 ASP A C 1
ATOM 1461 O O . ASP A 1 186 ? 1.482 4.09 15.578 1 93.88 186 ASP A O 1
ATOM 1465 N N . PRO A 1 187 ? 2.805 5.664 14.82 1 95.31 187 PRO A N 1
ATOM 1466 C CA . PRO A 1 187 ? 2.447 6.523 15.953 1 95.31 187 PRO A CA 1
ATOM 1467 C C . PRO A 1 187 ? 1.028 7.078 15.852 1 95.31 187 PRO A C 1
ATOM 1469 O O . PRO A 1 187 ? 0.526 7.297 14.75 1 95.31 187 PRO A O 1
ATOM 1472 N N . SER A 1 188 ? 0.45 7.27 17.016 1 94.88 188 SER A N 1
ATOM 1473 C CA . SER A 1 188 ? -0.841 7.945 17.078 1 94.88 188 SER A CA 1
ATOM 1474 C C . SER A 1 188 ? -0.726 9.398 16.625 1 94.88 188 SER A C 1
ATOM 1476 O O . SER A 1 188 ? 0.262 10.07 16.938 1 94.88 188 SER A O 1
ATOM 1478 N N . ASN A 1 189 ? -1.77 9.875 16.016 1 92.44 189 ASN A N 1
ATOM 1479 C CA . ASN A 1 189 ? -1.8 11.258 15.555 1 92.44 189 ASN A CA 1
ATOM 1480 C C . ASN A 1 189 ? -1.886 12.234 16.719 1 92.44 189 ASN A C 1
ATOM 1482 O O . ASN A 1 189 ? -1.671 13.43 16.562 1 92.44 189 ASN A O 1
ATOM 1486 N N . PHE A 1 190 ? -2.123 11.727 17.891 1 93.56 190 PHE A N 1
ATOM 1487 C CA . PHE A 1 190 ? -2.334 12.586 19.047 1 93.56 190 PHE A CA 1
ATOM 1488 C C . PHE A 1 190 ? -1.066 12.68 19.891 1 93.56 190 PHE A C 1
ATOM 1490 O O . PHE A 1 190 ? -1.023 13.422 20.875 1 93.56 190 PHE A O 1
ATOM 1497 N N . LEU A 1 191 ? -0.069 11.961 19.484 1 95.38 191 LEU A N 1
ATOM 1498 C CA . LEU A 1 191 ? 1.218 12.023 20.156 1 95.38 191 LEU A CA 1
ATOM 1499 C C . LEU A 1 191 ? 2.283 12.641 19.266 1 95.38 191 LEU A C 1
ATOM 1501 O O . LEU A 1 191 ? 2.256 12.461 18.047 1 95.38 191 LEU A O 1
ATOM 1505 N N . PRO A 1 192 ? 3.139 13.406 19.828 1 95.44 192 PRO A N 1
ATOM 1506 C CA . PRO A 1 192 ? 4.184 14.055 19.047 1 95.44 192 PRO A CA 1
ATOM 1507 C C . PRO A 1 192 ? 5.363 13.133 18.75 1 95.44 192 PRO A C 1
ATOM 1509 O O . PRO A 1 192 ? 6.52 13.531 18.906 1 95.44 192 PRO A O 1
ATOM 1512 N N . PHE A 1 193 ? 5.051 11.922 18.297 1 96.38 193 PHE A N 1
ATOM 1513 C CA . PHE A 1 193 ? 6.082 10.922 18.016 1 96.38 193 PHE A CA 1
ATOM 1514 C C . PHE A 1 193 ? 6.215 10.68 16.516 1 96.38 193 PHE A C 1
ATOM 1516 O O . PHE A 1 193 ? 5.215 10.68 15.789 1 96.38 193 PHE A O 1
ATOM 1523 N N . THR A 1 194 ? 7.449 10.57 16.094 1 95 194 THR A N 1
ATOM 1524 C CA . THR A 1 194 ? 7.695 10.07 14.742 1 95 194 THR A CA 1
ATOM 1525 C C . THR A 1 194 ? 7.711 8.539 14.727 1 95 194 THR A C 1
ATOM 1527 O O . THR A 1 194 ? 7.523 7.902 15.758 1 95 194 THR A O 1
ATOM 1530 N N . GLU A 1 195 ? 7.887 7.941 13.539 1 92.62 195 GLU A N 1
ATOM 1531 C CA . GLU A 1 195 ? 7.902 6.488 13.391 1 92.62 195 GLU A CA 1
ATOM 1532 C C . GLU A 1 195 ? 9.125 5.879 14.07 1 92.62 195 GLU A C 1
ATOM 1534 O O . GLU A 1 195 ? 9.172 4.672 14.312 1 92.62 195 GLU A O 1
ATOM 1539 N N . ARG A 1 196 ? 10.117 6.68 14.352 1 93.38 196 ARG A N 1
ATOM 1540 C CA . ARG A 1 196 ? 11.312 6.211 15.039 1 93.38 196 ARG A CA 1
ATOM 1541 C C . ARG A 1 196 ? 11.188 6.402 16.547 1 93.38 196 ARG A C 1
ATOM 1543 O O . ARG A 1 196 ? 11.969 7.145 17.156 1 93.38 196 ARG A O 1
ATOM 1550 N N . MET A 1 197 ? 10.391 5.664 17.109 1 95.5 197 MET A N 1
ATOM 1551 C CA . MET A 1 197 ? 10.094 5.77 18.531 1 95.5 197 MET A CA 1
ATOM 1552 C C . MET A 1 197 ? 11.102 4.988 19.359 1 95.5 197 MET A C 1
ATOM 1554 O O . MET A 1 197 ? 11.539 3.906 18.953 1 95.5 197 MET A O 1
ATOM 1558 N N . ASN A 1 198 ? 11.438 5.527 20.516 1 94.5 198 ASN A N 1
ATOM 1559 C CA . ASN A 1 198 ? 12.188 4.742 21.484 1 94.5 198 ASN A CA 1
ATOM 1560 C C . ASN A 1 198 ? 11.266 3.854 22.312 1 94.5 198 ASN A C 1
ATOM 1562 O O . ASN A 1 198 ? 10.047 3.854 22.109 1 94.5 198 ASN A O 1
ATOM 1566 N N . THR A 1 199 ? 11.773 3.086 23.234 1 94.44 199 THR A N 1
ATOM 1567 C CA . THR A 1 199 ? 11 2.094 23.969 1 94.44 199 THR A CA 1
ATOM 1568 C C . THR A 1 199 ? 9.914 2.766 24.812 1 94.44 199 THR A C 1
ATOM 1570 O O . THR A 1 199 ? 8.766 2.312 24.828 1 94.44 199 THR A O 1
ATOM 1573 N N . ARG A 1 200 ? 10.266 3.844 25.516 1 95.81 200 ARG A N 1
ATOM 1574 C CA . ARG A 1 200 ? 9.281 4.562 26.328 1 95.81 200 ARG A CA 1
ATOM 1575 C C . ARG A 1 200 ? 8.156 5.113 25.453 1 95.81 200 ARG A C 1
ATOM 1577 O O . ARG A 1 200 ? 6.984 5.031 25.828 1 95.81 200 ARG A O 1
ATOM 1584 N N . GLN A 1 201 ? 8.523 5.664 24.344 1 96.81 201 GLN A N 1
ATOM 1585 C CA . GLN A 1 201 ? 7.543 6.207 23.422 1 96.81 201 GLN A CA 1
ATOM 1586 C C . GLN A 1 201 ? 6.648 5.105 22.859 1 96.81 201 GLN A C 1
ATOM 1588 O O . GLN A 1 201 ? 5.445 5.305 22.688 1 96.81 201 GLN A O 1
ATOM 1593 N N . ARG A 1 202 ? 7.242 3.992 22.578 1 96.5 202 ARG A N 1
ATOM 1594 C CA . ARG A 1 202 ? 6.469 2.875 22.047 1 96.5 202 ARG A CA 1
ATOM 1595 C C . ARG A 1 202 ? 5.441 2.385 23.062 1 96.5 202 ARG A C 1
ATOM 1597 O O . ARG A 1 202 ? 4.332 1.994 22.703 1 96.5 202 ARG A O 1
ATOM 1604 N N . ILE A 1 203 ? 5.844 2.326 24.312 1 95.75 203 ILE A N 1
ATOM 1605 C CA . ILE A 1 203 ? 4.91 1.937 25.359 1 95.75 203 ILE A CA 1
ATOM 1606 C C . ILE A 1 203 ? 3.742 2.922 25.406 1 95.75 203 ILE A C 1
ATOM 1608 O O . ILE A 1 203 ? 2.578 2.516 25.391 1 95.75 203 ILE A O 1
ATOM 1612 N N . ALA A 1 204 ? 4.105 4.238 25.438 1 95.94 204 ALA A N 1
ATOM 1613 C CA . ALA A 1 204 ? 3.08 5.277 25.469 1 95.94 204 ALA A CA 1
ATOM 1614 C C . ALA A 1 204 ? 2.174 5.188 24.25 1 95.94 204 ALA A C 1
ATOM 1616 O O . ALA A 1 204 ? 0.955 5.34 24.359 1 95.94 204 ALA A O 1
ATOM 1617 N N . ASN A 1 205 ? 2.768 4.926 23.125 1 96.81 205 ASN A N 1
ATOM 1618 C CA . ASN A 1 205 ? 2.01 4.82 21.875 1 96.81 205 ASN A CA 1
ATOM 1619 C C . ASN A 1 205 ? 1.07 3.619 21.891 1 96.81 205 ASN A C 1
ATOM 1621 O O . ASN A 1 205 ? -0.058 3.703 21.406 1 96.81 205 ASN A O 1
ATOM 1625 N N . THR A 1 206 ? 1.564 2.531 22.406 1 96.12 206 THR A N 1
ATOM 1626 C CA . THR A 1 206 ? 0.732 1.336 22.484 1 96.12 206 THR A CA 1
ATOM 1627 C C . THR A 1 206 ? -0.478 1.581 23.375 1 96.12 206 THR A C 1
ATOM 1629 O O . THR A 1 206 ? -1.597 1.187 23.047 1 96.12 206 THR A O 1
ATOM 1632 N N . LEU A 1 207 ? -0.242 2.213 24.453 1 93.94 207 LEU A N 1
ATOM 1633 C CA . LEU A 1 207 ? -1.33 2.523 25.375 1 93.94 207 LEU A CA 1
ATOM 1634 C C . LEU A 1 207 ? -2.322 3.49 24.734 1 93.94 207 LEU A C 1
ATOM 1636 O O . LEU A 1 207 ? -3.535 3.287 24.828 1 93.94 207 LEU A O 1
ATOM 1640 N N . MET A 1 208 ? -1.783 4.527 24.094 1 94.69 208 MET A N 1
ATOM 1641 C CA . MET A 1 208 ? -2.645 5.512 23.453 1 94.69 208 MET A CA 1
ATOM 1642 C C . MET A 1 208 ? -3.441 4.871 22.312 1 94.69 208 MET A C 1
ATOM 1644 O O . MET A 1 208 ? -4.641 5.125 22.172 1 94.69 208 MET A O 1
ATOM 1648 N N . SER A 1 209 ? -2.77 4.062 21.516 1 93.69 209 SER A N 1
ATOM 1649 C CA . SER A 1 209 ? -3.436 3.387 20.406 1 93.69 209 SER A CA 1
ATOM 1650 C C . SER A 1 209 ? -4.547 2.471 20.906 1 93.69 209 SER A C 1
ATOM 1652 O O . SER A 1 209 ? -5.605 2.371 20.281 1 93.69 209 SER A O 1
ATOM 1654 N N . THR A 1 210 ? -4.285 1.779 21.984 1 91.44 210 THR A N 1
ATOM 1655 C CA . THR A 1 210 ? -5.301 0.921 22.578 1 91.44 210 THR A CA 1
ATOM 1656 C C . THR A 1 210 ? -6.48 1.749 23.078 1 91.44 210 THR A C 1
ATOM 1658 O O . THR A 1 210 ? -7.641 1.389 22.859 1 91.44 210 THR A O 1
ATOM 1661 N N . PHE A 1 211 ? -6.172 2.855 23.75 1 93.25 211 PHE A N 1
ATOM 1662 C CA . PHE A 1 211 ? -7.207 3.764 24.219 1 93.25 211 PHE A CA 1
ATOM 1663 C C . PHE A 1 211 ? -8.062 4.266 23.062 1 93.25 211 PHE A C 1
ATOM 1665 O O . PHE A 1 211 ? -9.297 4.285 23.156 1 93.25 211 PHE A O 1
ATOM 1672 N N . GLU A 1 212 ? -7.449 4.691 21.953 1 91.88 212 GLU A N 1
ATOM 1673 C CA . GLU A 1 212 ? -8.156 5.156 20.766 1 91.88 212 GLU A CA 1
ATOM 1674 C C . GLU A 1 212 ? -9.07 4.07 20.219 1 91.88 212 GLU A C 1
ATOM 1676 O O . GLU A 1 212 ? -10.227 4.34 19.859 1 91.88 212 GLU A O 1
ATOM 1681 N N . ARG A 1 213 ? -8.57 2.906 20.156 1 89.5 213 ARG A N 1
ATOM 1682 C CA . ARG A 1 213 ? -9.32 1.789 19.594 1 89.5 213 ARG A CA 1
ATOM 1683 C C . ARG A 1 213 ? -10.547 1.471 20.438 1 89.5 213 ARG A C 1
ATOM 1685 O O . ARG A 1 213 ? -11.641 1.244 19.906 1 89.5 213 ARG A O 1
ATOM 1692 N N . LEU A 1 214 ? -10.383 1.378 21.703 1 89.56 214 LEU A N 1
ATOM 1693 C CA . LEU A 1 214 ? -11.484 1.07 22.609 1 89.56 214 LEU A CA 1
ATOM 1694 C C . LEU A 1 214 ? -12.531 2.178 22.578 1 89.56 214 LEU A C 1
ATOM 1696 O O . LEU A 1 214 ? -13.727 1.901 22.516 1 89.56 214 LEU A O 1
ATOM 1700 N N . THR A 1 215 ? -12.086 3.393 22.625 1 89.56 215 THR A N 1
ATOM 1701 C CA . THR A 1 215 ? -13.008 4.52 22.594 1 89.56 215 THR A CA 1
ATOM 1702 C C . THR A 1 215 ? -13.75 4.586 21.266 1 89.56 215 THR A C 1
ATOM 1704 O O . THR A 1 215 ? -14.945 4.891 21.234 1 89.56 215 THR A O 1
ATOM 1707 N N . TYR A 1 216 ? -13.055 4.32 20.219 1 87.75 216 TYR A N 1
ATOM 1708 C CA . TYR A 1 216 ? -13.664 4.344 18.891 1 87.75 216 TYR A CA 1
ATOM 1709 C C . TYR A 1 216 ? -14.758 3.289 18.781 1 87.75 216 TYR A C 1
ATOM 1711 O O . TYR A 1 216 ? -15.875 3.592 18.344 1 87.75 216 TYR A O 1
ATOM 1719 N N . ASN A 1 217 ? -14.484 2.049 19.188 1 86 217 ASN A N 1
ATOM 1720 C CA . ASN A 1 217 ? -15.391 0.928 18.953 1 86 217 ASN A CA 1
ATOM 1721 C C . ASN A 1 217 ? -16.531 0.914 19.969 1 86 217 ASN A C 1
ATOM 1723 O O . ASN A 1 217 ? -17.656 0.524 19.656 1 86 217 ASN A O 1
ATOM 1727 N N . PHE A 1 218 ? -16.281 1.392 21.172 1 89.56 218 PHE A N 1
ATOM 1728 C CA . PHE A 1 218 ? -17.281 1.176 22.203 1 89.56 218 PHE A CA 1
ATOM 1729 C C . PHE A 1 218 ? -17.984 2.479 22.547 1 89.56 218 PHE A C 1
ATOM 1731 O O . PHE A 1 218 ? -18.984 2.477 23.281 1 89.56 218 PHE A O 1
ATOM 1738 N N . PHE A 1 219 ? -17.562 3.559 22.016 1 90.31 219 PHE A N 1
ATOM 1739 C CA . PHE A 1 219 ? -18.234 4.82 22.312 1 90.31 219 PHE A CA 1
ATOM 1740 C C . PHE A 1 219 ? -18.547 5.574 21.031 1 90.31 219 PHE A C 1
ATOM 1742 O O . PHE A 1 219 ? -19.719 5.801 20.703 1 90.31 219 PHE A O 1
ATOM 1749 N N . HIS A 1 220 ? -17.516 5.895 20.266 1 90.75 220 HIS A N 1
ATOM 1750 C CA . HIS A 1 220 ? -17.672 6.723 19.078 1 90.75 220 HIS A CA 1
ATOM 1751 C C . HIS A 1 220 ? -18.641 6.082 18.094 1 90.75 220 HIS A C 1
ATOM 1753 O O . HIS A 1 220 ? -19.562 6.734 17.609 1 90.75 220 HIS A O 1
ATOM 1759 N N . LEU A 1 221 ? -18.422 4.816 17.766 1 88.06 221 LEU A N 1
ATOM 1760 C CA . LEU A 1 221 ? -19.25 4.145 16.781 1 88.06 221 LEU A CA 1
ATOM 1761 C C . LEU A 1 221 ? -20.703 4.043 17.266 1 88.06 221 LEU A C 1
ATOM 1763 O O . LEU A 1 221 ? -21.641 4.148 16.469 1 88.06 221 LEU A O 1
ATOM 1767 N N . ILE A 1 222 ? -20.906 3.863 18.531 1 89.06 222 ILE A N 1
ATOM 1768 C CA . ILE A 1 222 ? -22.234 3.779 19.094 1 89.06 222 ILE A CA 1
ATOM 1769 C C . ILE A 1 222 ? -22.938 5.137 19 1 89.06 222 ILE A C 1
ATOM 1771 O O . ILE A 1 222 ? -24.109 5.219 18.625 1 89.06 222 ILE A O 1
ATOM 1775 N N . SER A 1 223 ? -22.219 6.168 19.297 1 91.81 223 SER A N 1
ATOM 1776 C CA . SER A 1 223 ? -22.766 7.516 19.203 1 91.81 223 SER A CA 1
ATOM 1777 C C . SER A 1 223 ? -23.109 7.871 17.75 1 91.81 223 SER A C 1
ATOM 1779 O O . SER A 1 223 ? -24.156 8.469 17.5 1 91.81 223 SER A O 1
ATOM 1781 N N . GLN A 1 224 ? -22.266 7.512 16.859 1 92 224 GLN A N 1
ATOM 1782 C CA . GLN A 1 224 ? -22.5 7.781 15.445 1 92 224 GLN A CA 1
ATOM 1783 C C . GLN A 1 224 ? -23.703 6.984 14.93 1 92 224 GLN A C 1
ATOM 1785 O O . GLN A 1 224 ? -24.453 7.465 14.086 1 92 224 GLN A O 1
ATOM 1790 N N . GLN A 1 225 ? -23.828 5.773 15.43 1 90.94 225 GLN A N 1
ATOM 1791 C CA . GLN A 1 225 ? -24.984 4.957 15.078 1 90.94 225 GLN A CA 1
ATOM 1792 C C . GLN A 1 225 ? -26.281 5.637 15.516 1 90.94 225 GLN A C 1
ATOM 1794 O O . GLN A 1 225 ? -27.266 5.621 14.781 1 90.94 225 GLN A O 1
ATOM 1799 N N . SER A 1 226 ? -26.297 6.18 16.656 1 91.94 226 SER A N 1
ATOM 1800 C CA . SER A 1 226 ? -27.469 6.883 17.156 1 91.94 226 SER A CA 1
ATOM 1801 C C . SER A 1 226 ? -27.812 8.078 16.281 1 91.94 226 SER A C 1
ATOM 1803 O O . SER A 1 226 ? -28.984 8.281 15.914 1 91.94 226 SER A O 1
ATOM 1805 N N . VAL A 1 227 ? -26.812 8.859 15.93 1 93.38 227 VAL A N 1
ATOM 1806 C CA . VAL A 1 227 ? -27.016 10.023 15.078 1 93.38 227 VAL A CA 1
ATOM 1807 C C . VAL A 1 227 ? -27.547 9.578 13.711 1 93.38 227 VAL A C 1
ATOM 1809 O O . VAL A 1 227 ? -28.516 10.141 13.195 1 93.38 227 VAL A O 1
ATOM 1812 N N . TYR A 1 228 ? -26.906 8.641 13.18 1 91.44 228 TYR A N 1
ATOM 1813 C CA . TYR A 1 228 ? -27.297 8.07 11.898 1 91.44 228 TYR A CA 1
ATOM 1814 C C . TYR A 1 228 ? -28.734 7.594 11.922 1 91.44 228 TYR A C 1
ATOM 1816 O O . TYR A 1 228 ? -29.531 7.926 11.031 1 91.44 228 TYR A O 1
ATOM 1824 N N . SER A 1 229 ? -29.078 6.824 12.914 1 91.69 229 SER A N 1
ATOM 1825 C CA . SER A 1 229 ? -30.438 6.285 13.031 1 91.69 229 SER A CA 1
ATOM 1826 C C . SER A 1 229 ? -31.469 7.402 13.18 1 91.69 229 SER A C 1
ATOM 1828 O O . SER A 1 229 ? -32.531 7.359 12.547 1 91.69 229 SER A O 1
ATOM 1830 N N . ASN A 1 230 ? -31.188 8.367 13.898 1 92.06 230 ASN A N 1
ATOM 1831 C CA . ASN A 1 230 ? -32.094 9.477 14.156 1 92.06 230 ASN A CA 1
ATOM 1832 C C . ASN A 1 230 ? -32.438 10.25 12.875 1 92.06 230 ASN A C 1
ATOM 1834 O O . ASN A 1 230 ? -33.562 10.719 12.695 1 92.06 230 ASN A O 1
ATOM 1838 N N . HIS A 1 231 ? -31.516 10.344 12.016 1 92.75 231 HIS A N 1
ATOM 1839 C CA . HIS A 1 231 ? -31.703 11.234 10.875 1 92.75 231 HIS A CA 1
ATOM 1840 C C . HIS A 1 231 ? -32.156 10.453 9.641 1 92.75 231 HIS A C 1
ATOM 1842 O O . HIS A 1 231 ? -32.781 11.016 8.742 1 92.75 231 HIS A O 1
ATOM 1848 N N . PHE A 1 232 ? -31.812 9.141 9.578 1 91.94 232 PHE A N 1
ATOM 1849 C CA . PHE A 1 232 ? -32.062 8.445 8.32 1 91.94 232 PHE A CA 1
ATOM 1850 C C . PHE A 1 232 ? -33.125 7.387 8.492 1 91.94 232 PHE A C 1
ATOM 1852 O O . PHE A 1 232 ? -33.625 6.832 7.5 1 91.94 232 PHE A O 1
ATOM 1859 N N . GLU A 1 233 ? -33.531 7.105 9.703 1 87.19 233 GLU A N 1
ATOM 1860 C CA . GLU A 1 233 ? -34.5 6.059 9.953 1 87.19 233 GLU A CA 1
ATOM 1861 C C . GLU A 1 233 ? -35.812 6.32 9.18 1 87.19 233 GLU A C 1
ATOM 1863 O O . GLU A 1 233 ? -36.438 5.391 8.664 1 87.19 233 GLU A O 1
ATOM 1868 N N . LEU A 1 234 ? -36.188 7.559 9.047 1 80.88 234 LEU A N 1
ATOM 1869 C CA . LEU A 1 234 ? -37.469 7.883 8.406 1 80.88 234 LEU A CA 1
ATOM 1870 C C . LEU A 1 234 ? -37.281 8.031 6.898 1 80.88 234 LEU A C 1
ATOM 1872 O O . LEU A 1 234 ? -38.281 8.094 6.16 1 80.88 234 LEU A O 1
ATOM 1876 N N . LEU A 1 235 ? -36.094 8.039 6.523 1 83.81 235 LEU A N 1
ATOM 1877 C CA . LEU A 1 235 ? -35.812 8.297 5.113 1 83.81 235 LEU A CA 1
ATOM 1878 C C . LEU A 1 235 ? -35.656 6.992 4.34 1 83.81 235 LEU A C 1
ATOM 1880 O O . LEU A 1 235 ? -35.781 6.977 3.111 1 83.81 235 LEU A O 1
ATOM 1884 N N . VAL A 1 236 ? -35.312 5.926 5.117 1 79.69 236 VAL A N 1
ATOM 1885 C CA . VAL A 1 236 ? -35.031 4.66 4.441 1 79.69 236 VAL A CA 1
ATOM 1886 C C . VAL A 1 236 ? -35.875 3.557 5.059 1 79.69 236 VAL A C 1
ATOM 1888 O O . VAL A 1 236 ? -36.375 3.691 6.191 1 79.69 236 VAL A O 1
ATOM 1891 N N . GLN A 1 237 ? -36.094 2.484 4.324 1 71.69 237 GLN A N 1
ATOM 1892 C CA . GLN A 1 237 ? -36.906 1.379 4.781 1 71.69 237 GLN A CA 1
ATOM 1893 C C . GLN A 1 237 ? -36.219 0.572 5.867 1 71.69 237 GLN A C 1
ATOM 1895 O O . GLN A 1 237 ? -36.812 0.245 6.895 1 71.69 237 GLN A O 1
ATOM 1900 N N . GLU A 1 238 ? -34.938 0.186 5.633 1 80.56 238 GLU A N 1
ATOM 1901 C CA . GLU A 1 238 ? -34.094 -0.548 6.574 1 80.56 238 GLU A CA 1
ATOM 1902 C C . GLU A 1 238 ? -32.75 0.133 6.758 1 80.56 238 GLU A C 1
ATOM 1904 O O . GLU A 1 238 ? -32.125 0.518 5.777 1 80.56 238 GLU A O 1
ATOM 1909 N N . LEU A 1 239 ? -32.594 0.32 8.031 1 79.38 239 LEU A N 1
ATOM 1910 C CA . LEU A 1 239 ? -31.312 0.967 8.328 1 79.38 239 LEU A CA 1
ATOM 1911 C C . LEU A 1 239 ? -30.234 -0.068 8.633 1 79.38 239 LEU A C 1
ATOM 1913 O O . LEU A 1 239 ? -30.344 -0.832 9.594 1 79.38 239 LEU A O 1
ATOM 1917 N N . PRO A 1 240 ? -29.266 -0.104 7.762 1 82.94 240 PRO A N 1
ATOM 1918 C CA . PRO A 1 240 ? -28.172 -1.02 8.094 1 82.94 240 PRO A CA 1
ATOM 1919 C C . PRO A 1 240 ? -27.375 -0.576 9.32 1 82.94 240 PRO A C 1
ATOM 1921 O O . PRO A 1 240 ? -27.469 0.58 9.742 1 82.94 240 PRO A O 1
ATOM 1924 N N . ASN A 1 241 ? -26.734 -1.615 9.898 1 82.94 241 ASN A N 1
ATOM 1925 C CA . ASN A 1 241 ? -25.797 -1.275 10.953 1 82.94 241 ASN A CA 1
ATOM 1926 C C . ASN A 1 241 ? -24.625 -0.455 10.422 1 82.94 241 ASN A C 1
ATOM 1928 O O . ASN A 1 241 ? -24.281 -0.552 9.242 1 82.94 241 ASN A O 1
ATOM 1932 N N . TYR A 1 242 ? -24.188 0.341 11.234 1 78.62 242 TYR A N 1
ATOM 1933 C CA . TYR A 1 242 ? -23.125 1.267 10.852 1 78.62 242 TYR A CA 1
ATOM 1934 C C . TYR A 1 242 ? -21.953 0.521 10.227 1 78.62 242 TYR A C 1
ATOM 1936 O O . TYR A 1 242 ? -21.312 1.023 9.305 1 78.62 242 TYR A O 1
ATOM 1944 N N . ARG A 1 243 ? -21.672 -0.613 10.688 1 78.44 243 ARG A N 1
ATOM 1945 C CA . ARG A 1 243 ? -20.562 -1.396 10.172 1 78.44 243 ARG A CA 1
ATOM 1946 C C . ARG A 1 243 ? -20.766 -1.753 8.703 1 78.44 243 ARG A C 1
ATOM 1948 O O . ARG A 1 243 ? -19.812 -1.874 7.941 1 78.44 243 ARG A O 1
ATOM 1955 N N . ASP A 1 244 ? -21.984 -1.826 8.367 1 83.25 244 ASP A N 1
ATOM 1956 C CA . ASP A 1 244 ? -22.297 -2.162 6.98 1 83.25 244 ASP A CA 1
ATOM 1957 C C . ASP A 1 244 ? -22.125 -0.952 6.066 1 83.25 244 ASP A C 1
ATOM 1959 O O . ASP A 1 244 ? -21.859 -1.103 4.871 1 83.25 244 ASP A O 1
ATOM 1963 N N . LEU A 1 245 ? -22.266 0.204 6.688 1 84.62 245 LEU A N 1
ATOM 1964 C CA . LEU A 1 245 ? -22.094 1.422 5.902 1 84.62 245 LEU A CA 1
ATOM 1965 C C . LEU A 1 245 ? -20.641 1.569 5.449 1 84.62 245 LEU A C 1
ATOM 1967 O O . LEU A 1 245 ? -20.391 2.037 4.336 1 84.62 245 LEU A O 1
ATOM 1971 N N . SER A 1 246 ? -19.719 1.141 6.301 1 85.56 246 SER A N 1
ATOM 1972 C CA . SER A 1 246 ? -18.312 1.294 6 1 85.56 246 SER A CA 1
ATOM 1973 C C . SER A 1 246 ? -17.891 0.378 4.855 1 85.56 246 SER A C 1
ATOM 1975 O O . SER A 1 246 ? -16.844 0.596 4.23 1 85.56 246 SER A O 1
ATOM 1977 N N . LYS A 1 247 ? -18.688 -0.602 4.543 1 87.75 247 LYS A N 1
ATOM 1978 C CA . LYS A 1 247 ? -18.391 -1.513 3.441 1 87.75 247 LYS A CA 1
ATOM 1979 C C . LYS A 1 247 ? -18.453 -0.792 2.098 1 87.75 247 LYS A C 1
ATOM 1981 O O . LYS A 1 247 ? -17.922 -1.274 1.103 1 87.75 247 LYS A O 1
ATOM 1986 N N . ASN A 1 248 ? -19.078 0.31 2.15 1 91.5 248 ASN A N 1
ATOM 1987 C CA . ASN A 1 248 ? -19.281 1.057 0.913 1 91.5 248 ASN A CA 1
ATOM 1988 C C . ASN A 1 248 ? -18.156 2.074 0.69 1 91.5 248 ASN A C 1
ATOM 1990 O O . ASN A 1 248 ? -18.188 2.828 -0.283 1 91.5 248 ASN A O 1
ATOM 1994 N N . LEU A 1 249 ? -17.188 2.078 1.517 1 95.62 249 LEU A N 1
ATOM 1995 C CA . LEU A 1 249 ? -16.047 2.975 1.331 1 95.62 249 LEU A CA 1
ATOM 1996 C C . LEU A 1 249 ? -15.172 2.506 0.175 1 95.62 249 LEU A C 1
ATOM 1998 O O . LEU A 1 249 ? -14.477 1.492 0.286 1 95.62 249 LEU A O 1
ATOM 2002 N N . SER A 1 250 ? -15.148 3.301 -0.89 1 97.75 250 SER A N 1
ATOM 2003 C CA . SER A 1 250 ? -14.547 2.85 -2.141 1 97.75 250 SER A CA 1
ATOM 2004 C C . SER A 1 250 ? -13.117 3.361 -2.283 1 97.75 250 SER A C 1
ATOM 2006 O O . SER A 1 250 ? -12.273 2.707 -2.902 1 97.75 250 SER A O 1
ATOM 2008 N N . LEU A 1 251 ? -12.891 4.512 -1.758 1 98.38 251 LEU A N 1
ATOM 2009 C CA . LEU A 1 251 ? -11.594 5.152 -1.969 1 98.38 251 LEU A CA 1
ATOM 2010 C C . LEU A 1 251 ? -11.281 6.129 -0.841 1 98.38 251 LEU A C 1
ATOM 2012 O O . LEU A 1 251 ? -12.164 6.855 -0.38 1 98.38 251 LEU A O 1
ATOM 2016 N N . ALA A 1 252 ? -10.117 6.07 -0.395 1 98.25 252 ALA A N 1
ATOM 2017 C CA . ALA A 1 252 ? -9.617 7.082 0.536 1 98.25 252 ALA A CA 1
ATOM 2018 C C . ALA A 1 252 ? -8.508 7.91 -0.1 1 98.25 252 ALA A C 1
ATOM 2020 O O . ALA A 1 252 ? -7.543 7.363 -0.638 1 98.25 252 ALA A O 1
ATOM 2021 N N . LEU A 1 253 ? -8.672 9.156 -0.102 1 98.5 253 LEU A N 1
ATOM 2022 C CA . LEU A 1 253 ? -7.637 10.094 -0.521 1 98.5 253 LEU A CA 1
ATOM 2023 C C . LEU A 1 253 ? -6.984 10.758 0.687 1 98.5 253 LEU A C 1
ATOM 2025 O O . LEU A 1 253 ? -7.625 11.547 1.386 1 98.5 253 LEU A O 1
ATOM 2029 N N . ILE A 1 254 ? -5.719 10.438 0.896 1 97.94 254 ILE A N 1
ATOM 2030 C CA . ILE A 1 254 ? -5.031 10.812 2.129 1 97.94 254 ILE A CA 1
ATOM 2031 C C . ILE A 1 254 ? -4.008 11.906 1.84 1 97.94 254 ILE A C 1
ATOM 2033 O O . ILE A 1 254 ? -3.172 11.758 0.945 1 97.94 254 ILE A O 1
ATOM 2037 N N . ASN A 1 255 ? -4.051 12.977 2.631 1 96.69 255 ASN A N 1
ATOM 2038 C CA . ASN A 1 255 ? -3.104 14.078 2.477 1 96.69 255 ASN A CA 1
ATOM 2039 C C . ASN A 1 255 ? -1.75 13.75 3.096 1 96.69 255 ASN A C 1
ATOM 2041 O O . ASN A 1 255 ? -1.346 14.367 4.082 1 96.69 255 ASN A O 1
ATOM 2045 N N . SER A 1 256 ? -1.076 12.836 2.516 1 95.75 256 SER A N 1
ATOM 2046 C CA . SER A 1 256 ? 0.25 12.422 2.957 1 95.75 256 SER A CA 1
ATOM 2047 C C . SER A 1 256 ? 1.123 12.016 1.775 1 95.75 256 SER A C 1
ATOM 2049 O O . SER A 1 256 ? 0.659 11.984 0.634 1 95.75 256 SER A O 1
ATOM 2051 N N . HIS A 1 257 ? 2.324 11.875 2.023 1 96 257 HIS A N 1
ATOM 2052 C CA . HIS A 1 257 ? 3.34 11.445 1.069 1 96 257 HIS A CA 1
ATOM 2053 C C . HIS A 1 257 ? 4.43 10.633 1.758 1 96 257 HIS A C 1
ATOM 2055 O O . HIS A 1 257 ? 4.914 11.016 2.826 1 96 257 HIS A O 1
ATOM 2061 N N . PRO A 1 258 ? 4.828 9.547 1.138 1 94.38 258 PRO A N 1
ATOM 2062 C CA . PRO A 1 258 ? 5.809 8.695 1.816 1 94.38 258 PRO A CA 1
ATOM 2063 C C . PRO A 1 258 ? 7.141 9.406 2.055 1 94.38 258 PRO A C 1
ATOM 2065 O O . PRO A 1 258 ? 7.832 9.109 3.029 1 94.38 258 PRO A O 1
ATOM 2068 N N . ALA A 1 259 ? 7.508 10.32 1.179 1 92.69 259 ALA A N 1
ATOM 2069 C CA . ALA A 1 259 ? 8.797 11 1.294 1 92.69 259 ALA A CA 1
ATOM 2070 C C . ALA A 1 259 ? 8.719 12.164 2.279 1 92.69 259 ALA A C 1
ATOM 2072 O O . ALA A 1 259 ? 9.742 12.688 2.713 1 92.69 259 ALA A O 1
ATOM 2073 N N . MET A 1 260 ? 7.562 12.617 2.623 1 93.06 260 MET A N 1
ATOM 2074 C CA . MET A 1 260 ? 7.395 13.703 3.58 1 93.06 260 MET A CA 1
ATOM 2075 C C . MET A 1 260 ? 7.027 13.164 4.957 1 93.06 260 MET A C 1
ATOM 2077 O O . MET A 1 260 ? 7.621 13.562 5.961 1 93.06 260 MET A O 1
ATOM 2081 N N . ASP A 1 261 ? 6.086 12.352 4.93 1 93.81 261 ASP A N 1
ATOM 2082 C CA . ASP A 1 261 ? 5.699 11.703 6.176 1 93.81 261 ASP A CA 1
ATOM 2083 C C . ASP A 1 261 ? 6.594 10.5 6.469 1 93.81 261 ASP A C 1
ATOM 2085 O O . ASP A 1 261 ? 7.793 10.656 6.723 1 93.81 261 ASP A O 1
ATOM 2089 N N . TYR A 1 262 ? 6.207 9.344 6.348 1 93.69 262 TYR A N 1
ATOM 2090 C CA . TYR A 1 262 ? 6.984 8.109 6.418 1 93.69 262 TYR A CA 1
ATOM 2091 C C . TYR A 1 262 ? 6.297 6.988 5.641 1 93.69 262 TYR A C 1
ATOM 2093 O O . TYR A 1 262 ? 5.09 7.039 5.406 1 93.69 262 TYR A O 1
ATOM 2101 N N . PRO A 1 263 ? 7.121 6.102 5.195 1 95.19 263 PRO A N 1
ATOM 2102 C CA . PRO A 1 263 ? 6.531 5.004 4.43 1 95.19 263 PRO A CA 1
ATOM 2103 C C . PRO A 1 263 ? 5.621 4.117 5.277 1 95.19 263 PRO A C 1
ATOM 2105 O O . PRO A 1 263 ? 6.055 3.58 6.301 1 95.19 263 PRO A O 1
ATOM 2108 N N . ARG A 1 264 ? 4.418 4.047 4.828 1 93.88 264 ARG A N 1
ATOM 2109 C CA . ARG A 1 264 ? 3.408 3.213 5.473 1 93.88 264 ARG A CA 1
ATOM 2110 C C . ARG A 1 264 ? 2.709 2.312 4.461 1 93.88 264 ARG A C 1
ATOM 2112 O O . ARG A 1 264 ? 2.607 2.66 3.281 1 93.88 264 ARG A O 1
ATOM 2119 N N . ALA A 1 265 ? 2.285 1.186 4.988 1 95.75 265 ALA A N 1
ATOM 2120 C CA . ALA A 1 265 ? 1.558 0.269 4.113 1 95.75 265 ALA A CA 1
ATOM 2121 C C . ALA A 1 265 ? 0.091 0.672 3.996 1 95.75 265 ALA A C 1
ATOM 2123 O O . ALA A 1 265 ? -0.578 0.907 5.004 1 95.75 265 ALA A O 1
ATOM 2124 N N . TYR A 1 266 ? -0.396 0.758 2.779 1 96.81 266 TYR A N 1
ATOM 2125 C CA . TYR A 1 266 ? -1.791 1.099 2.523 1 96.81 266 TYR A CA 1
ATOM 2126 C C . TYR A 1 266 ? -2.451 0.058 1.627 1 96.81 266 TYR A C 1
ATOM 2128 O O . TYR A 1 266 ? -1.78 -0.598 0.828 1 96.81 266 TYR A O 1
ATOM 2136 N N . LEU A 1 267 ? -3.746 -0.108 1.847 1 96.88 267 LEU A N 1
ATOM 2137 C CA . LEU A 1 267 ? -4.566 -0.881 0.92 1 96.88 267 LEU A CA 1
ATOM 2138 C C . LEU A 1 267 ? -4.609 -0.218 -0.453 1 96.88 267 LEU A C 1
ATOM 2140 O O . LEU A 1 267 ? -4.332 0.977 -0.578 1 96.88 267 LEU A O 1
ATOM 2144 N N . PRO A 1 268 ? -4.965 -1.014 -1.471 1 96.25 268 PRO A N 1
ATOM 2145 C CA . PRO A 1 268 ? -4.934 -0.476 -2.832 1 96.25 268 PRO A CA 1
ATOM 2146 C C . PRO A 1 268 ? -5.93 0.663 -3.041 1 96.25 268 PRO A C 1
ATOM 2148 O O . PRO A 1 268 ? -5.754 1.481 -3.949 1 96.25 268 PRO A O 1
ATOM 2151 N N . ASN A 1 269 ? -6.988 0.704 -2.27 1 97.38 269 ASN A N 1
ATOM 2152 C CA . ASN A 1 269 ? -7.973 1.768 -2.428 1 97.38 269 ASN A CA 1
ATOM 2153 C C . ASN A 1 269 ? -7.727 2.912 -1.45 1 97.38 269 ASN A C 1
ATOM 2155 O O . ASN A 1 269 ? -8.633 3.695 -1.162 1 97.38 269 ASN A O 1
ATOM 2159 N N . MET A 1 270 ? -6.582 2.975 -0.885 1 97.62 270 MET A N 1
ATOM 2160 C CA . MET A 1 270 ? -6.121 4.098 -0.074 1 97.62 270 MET A CA 1
ATOM 2161 C C . MET A 1 270 ? -4.914 4.773 -0.714 1 97.62 270 MET A C 1
ATOM 2163 O O . MET A 1 270 ? -3.83 4.188 -0.772 1 97.62 270 MET A O 1
ATOM 2167 N N . LEU A 1 271 ? -5.129 6 -1.118 1 97.75 271 LEU A N 1
ATOM 2168 C CA . LEU A 1 271 ? -4.113 6.664 -1.928 1 97.75 271 LEU A CA 1
ATOM 2169 C C . LEU A 1 271 ? -3.574 7.902 -1.215 1 97.75 271 LEU A C 1
ATOM 2171 O O . LEU A 1 271 ? -4.348 8.695 -0.675 1 97.75 271 LEU A O 1
ATOM 2175 N N . GLU A 1 272 ? -2.277 7.984 -1.198 1 97.12 272 GLU A N 1
ATOM 2176 C CA . GLU A 1 272 ? -1.653 9.211 -0.716 1 97.12 272 GLU A CA 1
ATOM 2177 C C . GLU A 1 272 ? -1.595 10.266 -1.815 1 97.12 272 GLU A C 1
ATOM 2179 O O . GLU A 1 272 ? -1.048 10.023 -2.893 1 97.12 272 GLU A O 1
ATOM 2184 N N . VAL A 1 273 ? -2.127 11.445 -1.538 1 97.56 273 VAL A N 1
ATOM 2185 C CA . VAL A 1 273 ? -2.203 12.5 -2.543 1 97.56 273 VAL A CA 1
ATOM 2186 C C . VAL A 1 273 ? -1.684 13.812 -1.957 1 97.56 273 VAL A C 1
ATOM 2188 O O . VAL A 1 273 ? -2.281 14.867 -2.162 1 97.56 273 VAL A O 1
ATOM 2191 N N . GLY A 1 274 ? -0.607 13.688 -1.217 1 96 274 GLY A N 1
ATOM 2192 C CA . GLY A 1 274 ? 0.004 14.891 -0.675 1 96 274 GLY A CA 1
ATOM 2193 C C . GLY A 1 274 ? 0.342 15.922 -1.739 1 96 274 GLY A C 1
ATOM 2194 O O . GLY A 1 274 ? 0.84 15.57 -2.811 1 96 274 GLY A O 1
ATOM 2195 N N . GLY A 1 275 ? 0.041 17.266 -1.445 1 95 275 GLY A N 1
ATOM 2196 C CA . GLY A 1 275 ? 0.326 18.344 -2.375 1 95 275 GLY A CA 1
ATOM 2197 C C . GLY A 1 275 ? -0.825 18.641 -3.318 1 95 275 GLY A C 1
ATOM 2198 O O . GLY A 1 275 ? -0.745 19.562 -4.137 1 95 275 GLY A O 1
ATOM 2199 N N . LEU A 1 276 ? -1.893 17.922 -3.137 1 95.44 276 LEU A N 1
ATOM 2200 C CA . LEU A 1 276 ? -3.061 18.062 -3.998 1 95.44 276 LEU A CA 1
ATOM 2201 C C . LEU A 1 276 ? -3.58 19.5 -3.965 1 95.44 276 LEU A C 1
ATOM 2203 O O . LEU A 1 276 ? -4.051 20.016 -4.98 1 95.44 276 LEU A O 1
ATOM 2207 N N . HIS A 1 277 ? -3.463 20.188 -2.867 1 94.75 277 HIS A N 1
ATOM 2208 C CA . HIS A 1 277 ? -4.055 21.516 -2.682 1 94.75 277 HIS A CA 1
ATOM 2209 C C . HIS A 1 277 ? -3.193 22.594 -3.32 1 94.75 277 HIS A C 1
ATOM 2211 O O . HIS A 1 277 ? -3.633 23.734 -3.465 1 94.75 277 HIS A O 1
ATOM 2217 N N . LEU A 1 278 ? -1.981 22.266 -3.721 1 96.19 278 LEU A N 1
ATOM 2218 C CA . LEU A 1 278 ? -1.049 23.266 -4.23 1 96.19 278 LEU A CA 1
ATOM 2219 C C . LEU A 1 278 ? -1.569 23.891 -5.523 1 96.19 278 LEU A C 1
ATOM 2221 O O . LEU A 1 278 ? -2.131 23.188 -6.371 1 96.19 278 LEU A O 1
ATOM 2225 N N . LEU A 1 279 ? -1.308 25.141 -5.625 1 93.06 279 LEU A N 1
ATOM 2226 C CA . LEU A 1 279 ? -1.702 25.906 -6.812 1 93.06 279 LEU A CA 1
ATOM 2227 C C . LEU A 1 279 ? -0.643 25.781 -7.902 1 93.06 279 LEU A C 1
ATOM 2229 O O . LEU A 1 279 ? 0.533 25.562 -7.613 1 93.06 279 LEU A O 1
ATOM 2233 N N . GLU A 1 280 ? -1.105 25.984 -9.078 1 89.94 280 GLU A N 1
ATOM 2234 C CA . GLU A 1 280 ? -0.18 26.047 -10.203 1 89.94 280 GLU A CA 1
ATOM 2235 C C . GLU A 1 280 ? 0.562 27.375 -10.234 1 89.94 280 GLU A C 1
ATOM 2237 O O . GLU A 1 280 ? 0.057 28.391 -9.734 1 89.94 280 GLU A O 1
ATOM 2242 N N . PRO A 1 281 ? 1.689 27.391 -10.883 1 90.56 281 PRO A N 1
ATOM 2243 C CA . PRO A 1 281 ? 2.504 28.609 -10.914 1 90.56 281 PRO A CA 1
ATOM 2244 C C . PRO A 1 281 ? 1.752 29.812 -11.477 1 90.56 281 PRO A C 1
ATOM 2246 O O . PRO A 1 281 ? 1.895 30.922 -10.969 1 90.56 281 PRO A O 1
ATOM 2249 N N . ILE A 1 282 ? 0.917 29.641 -12.469 1 89.19 282 ILE A N 1
ATOM 2250 C CA . ILE A 1 282 ? 0.199 30.719 -13.133 1 89.19 282 ILE A CA 1
ATOM 2251 C C . ILE A 1 282 ? -0.801 31.344 -12.156 1 89.19 282 ILE A C 1
ATOM 2253 O O . ILE A 1 282 ? -1.189 32.5 -12.312 1 89.19 282 ILE A O 1
ATOM 2257 N N . GLU A 1 283 ? -1.151 30.594 -11.094 1 90 283 GLU A N 1
ATOM 2258 C CA . GLU A 1 283 ? -2.15 31.047 -10.133 1 90 283 GLU A CA 1
ATOM 2259 C C . GLU A 1 283 ? -1.502 31.812 -8.977 1 90 283 GLU A C 1
ATOM 2261 O O . GLU A 1 283 ? -2.195 32.406 -8.156 1 90 283 GLU A O 1
ATOM 2266 N N . LEU A 1 284 ? -0.199 31.812 -8.922 1 94.25 284 LEU A N 1
ATOM 2267 C CA . LEU A 1 284 ? 0.524 32.438 -7.812 1 94.25 284 LEU A CA 1
ATOM 2268 C C . LEU A 1 284 ? 0.695 33.938 -8.047 1 94.25 284 LEU A C 1
ATOM 2270 O O . LEU A 1 284 ? 1.685 34.375 -8.641 1 94.25 284 LEU A O 1
ATOM 2274 N N . ILE A 1 285 ? -0.209 34.719 -7.484 1 93.38 285 ILE A N 1
ATOM 2275 C CA . ILE A 1 285 ? -0.218 36.156 -7.707 1 93.38 285 ILE A CA 1
ATOM 2276 C C . ILE A 1 285 ? -0.067 36.875 -6.371 1 93.38 285 ILE A C 1
ATOM 2278 O O . ILE A 1 285 ? -0.821 36.625 -5.43 1 93.38 285 ILE A O 1
ATOM 2282 N N . VAL A 1 286 ? 0.862 37.75 -6.273 1 95.75 286 VAL A N 1
ATOM 2283 C CA . VAL A 1 286 ? 1.04 38.625 -5.141 1 95.75 286 VAL A CA 1
ATOM 2284 C C . VAL A 1 286 ? 0.559 40.031 -5.512 1 95.75 286 VAL A C 1
ATOM 2286 O O . VAL A 1 286 ? 1.002 40.594 -6.512 1 95.75 286 VAL A O 1
ATOM 2289 N N . PRO A 1 287 ? -0.29 40.594 -4.707 1 94.94 287 PRO A N 1
ATOM 2290 C CA . PRO A 1 287 ? -0.733 41.969 -5 1 94.94 287 PRO A CA 1
ATOM 2291 C C . PRO A 1 287 ? 0.427 42.938 -5.102 1 94.94 287 PRO A C 1
ATOM 2293 O O . PRO A 1 287 ? 1.421 42.812 -4.387 1 94.94 287 PRO A O 1
ATOM 2296 N N . ASN A 1 288 ? 0.248 44 -5.879 1 95.81 288 ASN A N 1
ATOM 2297 C CA . ASN A 1 288 ? 1.319 44.938 -6.203 1 95.81 288 ASN A CA 1
ATOM 2298 C C . ASN A 1 288 ? 1.862 45.625 -4.957 1 95.81 288 ASN A C 1
ATOM 2300 O O . ASN A 1 288 ? 3.076 45.781 -4.805 1 95.81 288 ASN A O 1
ATOM 2304 N N . HIS A 1 289 ? 1.02 46.062 -4.105 1 95.75 289 HIS A N 1
ATOM 2305 C CA . HIS A 1 289 ? 1.471 46.781 -2.918 1 95.75 289 HIS A CA 1
ATOM 2306 C C . HIS A 1 289 ? 2.285 45.875 -2.002 1 95.75 289 HIS A C 1
ATOM 2308 O O . HIS A 1 289 ? 3.221 46.344 -1.34 1 95.75 289 HIS A O 1
ATOM 2314 N N . VAL A 1 290 ? 1.914 44.625 -1.976 1 97.06 290 VAL A N 1
ATOM 2315 C CA . VAL A 1 290 ? 2.65 43.656 -1.18 1 97.06 290 VAL A CA 1
ATOM 2316 C C . VAL A 1 290 ? 3.984 43.344 -1.852 1 97.06 290 VAL A C 1
ATOM 2318 O O . VAL A 1 290 ? 5.012 43.219 -1.182 1 97.06 290 VAL A O 1
ATOM 2321 N N . ARG A 1 291 ? 3.969 43.156 -3.15 1 97.12 291 ARG A N 1
ATOM 2322 C CA . ARG A 1 291 ? 5.18 42.875 -3.916 1 97.12 291 ARG A CA 1
ATOM 2323 C C . ARG A 1 291 ? 6.215 44 -3.709 1 97.12 291 ARG A C 1
ATOM 2325 O O . ARG A 1 291 ? 7.398 43.719 -3.508 1 97.12 291 ARG A O 1
ATOM 2332 N N . SER A 1 292 ? 5.746 45.281 -3.756 1 97.12 292 SER A N 1
ATOM 2333 C CA . SER A 1 292 ? 6.641 46.406 -3.543 1 97.12 292 SER A CA 1
ATOM 2334 C C . SER A 1 292 ? 7.27 46.375 -2.154 1 97.12 292 SER A C 1
ATOM 2336 O O . SER A 1 292 ? 8.453 46.656 -1.993 1 97.12 292 SER A O 1
ATOM 2338 N N . PHE A 1 293 ? 6.457 46.031 -1.224 1 97.62 293 PHE A N 1
ATOM 2339 C CA . PHE A 1 293 ? 6.938 45.906 0.147 1 97.62 293 PHE A CA 1
ATOM 2340 C C . PHE A 1 293 ? 7.992 44.812 0.254 1 97.62 293 PHE A C 1
ATOM 2342 O O . PHE A 1 293 ? 9.016 45 0.915 1 97.62 293 PHE A O 1
ATOM 2349 N N . ILE A 1 294 ? 7.77 43.688 -0.405 1 97.81 294 ILE A N 1
ATOM 2350 C CA . ILE A 1 294 ? 8.664 42.531 -0.395 1 97.81 294 ILE A CA 1
ATOM 2351 C C . ILE A 1 294 ? 9.984 42.875 -1.065 1 97.81 294 ILE A C 1
ATOM 2353 O O . ILE A 1 294 ? 11.062 42.625 -0.523 1 97.81 294 ILE A O 1
ATOM 2357 N N . GLU A 1 295 ? 9.969 43.562 -2.135 1 96.62 295 GLU A N 1
ATOM 2358 C CA . GLU A 1 295 ? 11.156 43.844 -2.939 1 96.62 295 GLU A CA 1
ATOM 2359 C C . GLU A 1 295 ? 11.969 44.969 -2.328 1 96.62 295 GLU A C 1
ATOM 2361 O O . GLU A 1 295 ? 13.141 45.156 -2.652 1 96.62 295 GLU A O 1
ATOM 2366 N N . ALA A 1 296 ? 11.352 45.719 -1.436 1 95.94 296 ALA A N 1
ATOM 2367 C CA . ALA A 1 296 ? 12.023 46.844 -0.796 1 95.94 296 ALA A CA 1
ATOM 2368 C C . ALA A 1 296 ? 12.891 46.375 0.367 1 95.94 296 ALA A C 1
ATOM 2370 O O . ALA A 1 296 ? 13.734 47.125 0.861 1 95.94 296 ALA A O 1
ATOM 2371 N N . ALA A 1 297 ? 12.766 45.156 0.766 1 95.19 297 ALA A N 1
ATOM 2372 C CA . ALA A 1 297 ? 13.461 44.656 1.946 1 95.19 297 ALA A CA 1
ATOM 2373 C C . ALA A 1 297 ? 14.922 44.344 1.631 1 95.19 297 ALA A C 1
ATOM 2375 O O . ALA A 1 297 ? 15.219 43.469 0.831 1 95.19 297 ALA A O 1
ATOM 2376 N N . PRO A 1 298 ? 15.867 44.969 2.258 1 94 298 PRO A N 1
ATOM 2377 C CA . PRO A 1 298 ? 17.281 44.75 1.943 1 94 298 PRO A CA 1
ATOM 2378 C C . PRO A 1 298 ? 17.734 43.344 2.318 1 94 298 PRO A C 1
ATOM 2380 O O . PRO A 1 298 ? 18.5 42.719 1.571 1 94 298 PRO A O 1
ATOM 2383 N N . GLY A 1 299 ? 17.312 42.906 3.441 1 95.06 299 GLY A N 1
ATOM 2384 C CA . GLY A 1 299 ? 17.75 41.594 3.906 1 95.06 299 GLY A CA 1
ATOM 2385 C C . GLY A 1 299 ? 16.766 40.469 3.557 1 95.06 299 GLY A C 1
ATOM 2386 O O . GLY A 1 299 ? 16.969 39.312 3.906 1 95.06 299 GLY A O 1
ATOM 2387 N N . GLY A 1 300 ? 15.68 40.844 2.939 1 97.12 300 GLY A N 1
ATOM 2388 C CA . GLY A 1 300 ? 14.641 39.875 2.607 1 97.12 300 GLY A CA 1
ATOM 2389 C C . GLY A 1 300 ? 13.43 39.969 3.514 1 97.12 300 GLY A C 1
ATOM 2390 O O . GLY A 1 300 ? 13.336 40.875 4.348 1 97.12 300 GLY A O 1
ATOM 2391 N N . VAL A 1 301 ? 12.516 39.031 3.309 1 98.38 301 VAL A N 1
ATOM 2392 C CA . VAL A 1 301 ? 11.242 39.094 4.008 1 98.38 301 VAL A CA 1
ATOM 2393 C C . VAL A 1 301 ? 11.047 37.844 4.859 1 98.38 301 VAL A C 1
ATOM 2395 O O . VAL A 1 301 ? 11.461 36.75 4.461 1 98.38 301 VAL A O 1
ATOM 2398 N N . ILE A 1 302 ? 10.516 38.031 6.031 1 98.56 302 ILE A N 1
ATOM 2399 C CA . ILE A 1 302 ? 10.07 36.969 6.914 1 98.56 302 ILE A CA 1
ATOM 2400 C C . ILE A 1 302 ? 8.547 36.969 7.004 1 98.56 302 ILE A C 1
ATOM 2402 O O . ILE A 1 302 ? 7.938 38 7.297 1 98.56 302 ILE A O 1
ATOM 2406 N N . TYR A 1 303 ? 7.949 35.875 6.664 1 98.62 303 TYR A N 1
ATOM 2407 C CA . TYR A 1 303 ? 6.5 35.719 6.688 1 98.62 303 TYR A CA 1
ATOM 2408 C C . TYR A 1 303 ? 6.059 34.906 7.906 1 98.62 303 TYR A C 1
ATOM 2410 O O . TYR A 1 303 ? 6.641 33.875 8.211 1 98.62 303 TYR A O 1
ATOM 2418 N N . MET A 1 304 ? 5.031 35.375 8.648 1 97.94 304 MET A N 1
ATOM 2419 C CA . MET A 1 304 ? 4.551 34.656 9.82 1 97.94 304 MET A CA 1
ATOM 2420 C C . MET A 1 304 ? 3.047 34.438 9.734 1 97.94 304 MET A C 1
ATOM 2422 O O . MET A 1 304 ? 2.275 35.375 9.547 1 97.94 304 MET A O 1
ATOM 2426 N N . SER A 1 305 ? 2.676 33.219 9.852 1 96.94 305 SER A N 1
ATOM 2427 C CA . SER A 1 305 ? 1.289 32.781 9.938 1 96.94 305 SER A CA 1
ATOM 2428 C C . SER A 1 305 ? 1.167 31.516 10.781 1 96.94 305 SER A C 1
ATOM 2430 O O . SER A 1 305 ? 1.953 30.578 10.617 1 96.94 305 SER A O 1
ATOM 2432 N N . LEU A 1 306 ? 0.268 31.5 11.672 1 93.88 306 LEU A N 1
ATOM 2433 C CA . LEU A 1 306 ? 0.083 30.344 12.531 1 93.88 306 LEU A CA 1
ATOM 2434 C C . LEU A 1 306 ? -1.088 29.484 12.047 1 93.88 306 LEU A C 1
ATOM 2436 O O . LEU A 1 306 ? -1.702 28.766 12.828 1 93.88 306 LEU A O 1
ATOM 2440 N N . GLY A 1 307 ? -1.457 29.609 10.758 1 88.5 307 GLY A N 1
ATOM 2441 C CA . GLY A 1 307 ? -2.479 28.766 10.164 1 88.5 307 GLY A CA 1
ATOM 2442 C C . GLY A 1 307 ? -3.795 29.484 9.945 1 88.5 307 GLY A C 1
ATOM 2443 O O . GLY A 1 307 ? -3.885 30.703 10.125 1 88.5 307 GLY A O 1
ATOM 2444 N N . ALA A 1 308 ? -4.828 28.672 9.594 1 78.69 308 ALA A N 1
ATOM 2445 C CA . ALA A 1 308 ? -6.102 29.25 9.164 1 78.69 308 ALA A CA 1
ATOM 2446 C C . ALA A 1 308 ? -6.965 29.625 10.359 1 78.69 308 ALA A C 1
ATOM 2448 O O . ALA A 1 308 ? -7.656 30.641 10.336 1 78.69 308 ALA A O 1
ATOM 2449 N N . GLU A 1 309 ? -6.82 28.875 11.445 1 82 309 GLU A N 1
ATOM 2450 C CA . GLU A 1 309 ? -7.793 29.094 12.516 1 82 309 GLU A CA 1
ATOM 2451 C C . GLU A 1 309 ? -7.145 29.766 13.719 1 82 309 GLU A C 1
ATOM 2453 O O . GLU A 1 309 ? -7.789 30.547 14.43 1 82 309 GLU A O 1
ATOM 2458 N N . VAL A 1 310 ? -5.91 29.5 13.914 1 89.25 310 VAL A N 1
ATOM 2459 C CA . VAL A 1 310 ? -5.219 30.125 15.039 1 89.25 310 VAL A CA 1
ATOM 2460 C C . VAL A 1 310 ? -4.934 31.594 14.734 1 89.25 310 VAL A C 1
ATOM 2462 O O . VAL A 1 310 ? -4.344 31.906 13.695 1 89.25 310 VAL A O 1
ATOM 2465 N N . GLN A 1 311 ? -5.316 32.406 15.664 1 90.19 311 GLN A N 1
ATOM 2466 C CA . GLN A 1 311 ? -5.145 33.844 15.477 1 90.19 311 GLN A CA 1
ATOM 2467 C C . GLN A 1 311 ? -3.918 34.344 16.219 1 90.19 311 GLN A C 1
ATOM 2469 O O . GLN A 1 311 ? -3.83 34.219 17.453 1 90.19 311 GLN A O 1
ATOM 2474 N N . THR A 1 312 ? -3.078 34.938 15.492 1 92.38 312 THR A N 1
ATOM 2475 C CA . THR A 1 312 ? -1.869 35.5 16.094 1 92.38 312 THR A CA 1
ATOM 2476 C C . THR A 1 312 ? -2.219 36.594 17.109 1 92.38 312 THR A C 1
ATOM 2478 O O . THR A 1 312 ? -1.59 36.656 18.156 1 92.38 312 THR A O 1
ATOM 2481 N N . ALA A 1 313 ? -3.25 37.312 16.812 1 90 313 ALA A N 1
ATOM 2482 C CA . ALA A 1 313 ? -3.658 38.438 17.656 1 90 313 ALA A CA 1
ATOM 2483 C C . ALA A 1 313 ? -4.129 37.938 19.031 1 90 313 ALA A C 1
ATOM 2485 O O . ALA A 1 313 ? -4.176 38.719 19.984 1 90 313 ALA A O 1
ATOM 2486 N N . GLN A 1 314 ? -4.465 36.688 19.062 1 90.12 314 GLN A N 1
ATOM 2487 C CA . GLN A 1 314 ? -5 36.125 20.312 1 90.12 314 GLN A CA 1
ATOM 2488 C C . GLN A 1 314 ? -3.914 35.438 21.109 1 90.12 314 GLN A C 1
ATOM 2490 O O . GLN A 1 314 ? -4.191 34.844 22.156 1 90.12 314 GLN A O 1
ATOM 2495 N N . LEU A 1 315 ? -2.715 35.531 20.688 1 92.69 315 LEU A N 1
ATOM 2496 C CA . LEU A 1 315 ? -1.611 35 21.5 1 92.69 315 LEU A CA 1
ATOM 2497 C C . LEU A 1 315 ? -1.484 35.781 22.812 1 92.69 315 LEU A C 1
ATOM 2499 O O . LEU A 1 315 ? -1.865 36.938 22.891 1 92.69 315 LEU A O 1
ATOM 2503 N N . PRO A 1 316 ? -0.906 35.094 23.781 1 92.5 316 PRO A N 1
ATOM 2504 C CA . PRO A 1 316 ? -0.661 35.812 25.047 1 92.5 316 PRO A CA 1
ATOM 2505 C C . PRO A 1 316 ? 0.207 37.062 24.844 1 92.5 316 PRO A C 1
ATOM 2507 O O . PRO A 1 316 ? 1.135 37.062 24.031 1 92.5 316 PRO A O 1
ATOM 2510 N N . SER A 1 317 ? -0.002 38.031 25.672 1 90.94 317 SER A N 1
ATOM 2511 C CA . SER A 1 317 ? 0.655 39.312 25.547 1 90.94 317 SER A CA 1
ATOM 2512 C C . SER A 1 317 ? 2.17 39.188 25.656 1 90.94 317 SER A C 1
ATOM 2514 O O . SER A 1 317 ? 2.914 39.938 25.016 1 90.94 317 SER A O 1
ATOM 2516 N N . ASP A 1 318 ? 2.592 38.312 26.516 1 92.69 318 ASP A N 1
ATOM 2517 C CA . ASP A 1 318 ? 4.027 38.125 26.703 1 92.69 318 ASP A CA 1
ATOM 2518 C C . ASP A 1 318 ? 4.676 37.594 25.422 1 92.69 318 ASP A C 1
ATOM 2520 O O . ASP A 1 318 ? 5.758 38.031 25.031 1 92.69 318 ASP A O 1
ATOM 2524 N N . LYS A 1 319 ? 4.012 36.656 24.781 1 93.94 319 LYS A N 1
ATOM 2525 C CA . LYS A 1 319 ? 4.555 36.094 23.547 1 93.94 319 LYS A CA 1
ATOM 2526 C C . LYS A 1 319 ? 4.496 37.125 22.406 1 93.94 319 LYS A C 1
ATOM 2528 O O . LYS A 1 319 ? 5.391 37.156 21.562 1 93.94 319 LYS A O 1
ATOM 2533 N N . LEU A 1 320 ? 3.438 37.875 22.344 1 92.44 320 LEU A N 1
ATOM 2534 C CA . LEU A 1 320 ? 3.307 38.938 21.328 1 92.44 320 LEU A CA 1
ATOM 2535 C C . LEU A 1 320 ? 4.402 39.969 21.484 1 92.44 320 LEU A C 1
ATOM 2537 O O . LEU A 1 320 ? 4.957 40.469 20.5 1 92.44 320 LEU A O 1
ATOM 2541 N N . ALA A 1 321 ? 4.652 40.312 22.734 1 92.81 321 ALA A N 1
ATOM 2542 C CA . ALA A 1 321 ? 5.695 41.312 23 1 92.81 321 ALA A CA 1
ATOM 2543 C C . ALA A 1 321 ? 7.059 40.812 22.531 1 92.81 321 ALA A C 1
ATOM 2545 O O . ALA A 1 321 ? 7.84 41.562 21.953 1 92.81 321 ALA A O 1
ATOM 2546 N N . ILE A 1 322 ? 7.305 39.562 22.781 1 94.88 322 ILE A N 1
ATOM 2547 C CA . ILE A 1 322 ? 8.57 38.969 22.359 1 94.88 322 ILE A CA 1
ATOM 2548 C C . ILE A 1 322 ? 8.688 39 20.844 1 94.88 322 ILE A C 1
ATOM 2550 O O . ILE A 1 322 ? 9.734 39.375 20.297 1 94.88 322 ILE A O 1
ATOM 2554 N N . LEU A 1 323 ? 7.648 38.625 20.141 1 94.5 323 LEU A N 1
ATOM 2555 C CA . LEU A 1 323 ? 7.625 38.656 18.672 1 94.5 323 LEU A CA 1
ATOM 2556 C C . LEU A 1 323 ? 7.922 40.031 18.141 1 94.5 323 LEU A C 1
ATOM 2558 O O . LEU A 1 323 ? 8.797 40.219 17.297 1 94.5 323 LEU A O 1
ATOM 2562 N N . LEU A 1 324 ? 7.285 41 18.703 1 91.88 324 LEU A N 1
ATOM 2563 C CA . LEU A 1 324 ? 7.426 42.375 18.234 1 91.88 324 LEU A CA 1
ATOM 2564 C C . LEU A 1 324 ? 8.82 42.906 18.547 1 91.88 324 LEU A C 1
ATOM 2566 O O . LEU A 1 324 ? 9.391 43.656 17.75 1 91.88 324 LEU A O 1
ATOM 2570 N N . ASP A 1 325 ? 9.312 42.562 19.719 1 94.31 325 ASP A N 1
ATOM 2571 C CA . ASP A 1 325 ? 10.656 42.969 20.094 1 94.31 325 ASP A CA 1
ATOM 2572 C C . ASP A 1 325 ? 11.688 42.438 19.094 1 94.31 325 ASP A C 1
ATOM 2574 O O . ASP A 1 325 ? 12.586 43.188 18.672 1 94.31 325 ASP A O 1
ATOM 2578 N N . VAL A 1 326 ? 11.523 41.188 18.75 1 96.44 326 VAL A N 1
ATOM 2579 C CA . VAL A 1 326 ? 12.461 40.562 17.812 1 96.44 326 VAL A CA 1
ATOM 2580 C C . VAL A 1 326 ? 12.32 41.219 16.438 1 96.44 326 VAL A C 1
ATOM 2582 O O . VAL A 1 326 ? 13.32 41.531 15.781 1 96.44 326 VAL A O 1
ATOM 2585 N N . PHE A 1 327 ? 11.109 41.5 15.977 1 95.75 327 PHE A N 1
ATOM 2586 C CA . PHE A 1 327 ? 10.859 42.062 14.656 1 95.75 327 PHE A CA 1
ATOM 2587 C C . PHE A 1 327 ? 11.383 43.5 14.57 1 95.75 327 PHE A C 1
ATOM 2589 O O . PHE A 1 327 ? 11.883 43.906 13.523 1 95.75 327 PHE A O 1
ATOM 2596 N N . THR A 1 328 ? 11.273 44.156 15.664 1 92.88 328 THR A N 1
ATOM 2597 C CA . THR A 1 328 ? 11.766 45.531 15.703 1 92.88 328 THR A CA 1
ATOM 2598 C C . THR A 1 328 ? 13.289 45.562 15.719 1 92.88 328 THR A C 1
ATOM 2600 O O . THR A 1 328 ? 13.906 46.5 15.188 1 92.88 328 THR A O 1
ATOM 2603 N N . HIS A 1 329 ? 13.805 44.625 16.312 1 95.06 329 HIS A N 1
ATOM 2604 C CA . HIS A 1 329 ? 15.258 44.5 16.391 1 95.06 329 HIS A CA 1
ATOM 2605 C C . HIS A 1 329 ? 15.859 44.188 15.016 1 95.06 329 HIS A C 1
ATOM 2607 O O . HIS A 1 329 ? 16.938 44.688 14.68 1 95.06 329 HIS A O 1
ATOM 2613 N N . LEU A 1 330 ? 15.195 43.438 14.234 1 96.25 330 LEU A N 1
ATOM 2614 C CA . LEU A 1 330 ? 15.695 43 12.938 1 96.25 330 LEU A CA 1
ATOM 2615 C C . LEU A 1 330 ? 15.234 43.938 11.828 1 96.25 330 LEU A C 1
ATOM 2617 O O . LEU A 1 330 ? 14.516 43.531 10.914 1 96.25 330 LEU A O 1
ATOM 2621 N N . LYS A 1 331 ? 15.82 45.062 11.742 1 94.44 331 LYS A N 1
ATOM 2622 C CA . LYS A 1 331 ? 15.383 46.125 10.852 1 94.44 331 LYS A CA 1
ATOM 2623 C C . LYS A 1 331 ? 15.773 45.844 9.406 1 94.44 331 LYS A C 1
ATOM 2625 O O . LYS A 1 331 ? 15.234 46.469 8.484 1 94.44 331 LYS A O 1
ATOM 2630 N N . GLU A 1 332 ? 16.734 45 9.219 1 95.56 332 GLU A N 1
ATOM 2631 C CA . GLU A 1 332 ? 17.172 44.656 7.863 1 95.56 332 GLU A CA 1
ATOM 2632 C C . GLU A 1 332 ? 16.125 43.844 7.129 1 95.56 332 GLU A C 1
ATOM 2634 O O . GLU A 1 332 ? 16.156 43.719 5.902 1 95.56 332 GLU A O 1
ATOM 2639 N N . PHE A 1 333 ? 15.203 43.281 7.918 1 97.62 333 PHE A N 1
ATOM 2640 C CA . PHE A 1 333 ? 14.156 42.438 7.312 1 97.62 333 PHE A CA 1
ATOM 2641 C C . PHE A 1 333 ? 12.82 43.188 7.328 1 97.62 333 PHE A C 1
ATOM 2643 O O . PHE A 1 333 ? 12.586 44.031 8.188 1 97.62 333 PHE A O 1
ATOM 2650 N N . HIS A 1 334 ? 12.031 42.875 6.34 1 98 334 HIS A N 1
ATOM 2651 C CA . HIS A 1 334 ? 10.609 43.188 6.41 1 98 334 HIS A CA 1
ATOM 2652 C C . HIS A 1 334 ? 9.797 42 6.887 1 98 334 HIS A C 1
ATOM 2654 O O . HIS A 1 334 ? 10.195 40.844 6.672 1 98 334 HIS A O 1
ATOM 2660 N N . PHE A 1 335 ? 8.742 42.281 7.594 1 97.56 335 PHE A N 1
ATOM 2661 C CA . PHE A 1 335 ? 7.906 41.25 8.148 1 97.56 335 PHE A CA 1
ATOM 2662 C C . PHE A 1 335 ? 6.48 41.344 7.613 1 97.56 335 PHE A C 1
ATOM 2664 O O . PHE A 1 335 ? 5.871 42.406 7.641 1 97.56 335 PHE A O 1
ATOM 2671 N N . LEU A 1 336 ? 5.996 40.25 7.012 1 97.44 336 LEU A N 1
ATOM 2672 C CA . LEU A 1 336 ? 4.578 40.062 6.715 1 97.44 336 LEU A CA 1
ATOM 2673 C C . LEU A 1 336 ? 3.904 39.219 7.789 1 97.44 336 LEU A C 1
ATOM 2675 O O . LEU A 1 336 ? 4.223 38.031 7.941 1 97.44 336 LEU A O 1
ATOM 2679 N N . LEU A 1 337 ? 2.973 39.812 8.516 1 95.5 337 LEU A N 1
ATOM 2680 C CA . LEU A 1 337 ? 2.355 39.156 9.664 1 95.5 337 LEU A CA 1
ATOM 2681 C C . LEU A 1 337 ? 0.855 38.969 9.445 1 95.5 337 LEU A C 1
ATOM 2683 O O . LEU A 1 337 ? 0.143 39.969 9.188 1 95.5 337 LEU A O 1
ATOM 2687 N N . LYS A 1 338 ? 0.384 37.719 9.477 1 94.5 338 LYS A N 1
ATOM 2688 C CA . LYS A 1 338 ? -1.06 37.5 9.5 1 94.5 338 LYS A CA 1
ATOM 2689 C C . LYS A 1 338 ? -1.661 37.938 10.836 1 94.5 338 LYS A C 1
ATOM 2691 O O . LYS A 1 338 ? -1.279 37.438 11.891 1 94.5 338 LYS A O 1
ATOM 2696 N N . TRP A 1 339 ? -2.547 38.844 10.773 1 91.56 339 TRP A N 1
ATOM 2697 C CA . TRP A 1 339 ? -3.148 39.5 11.93 1 91.56 339 TRP A CA 1
ATOM 2698 C C . TRP A 1 339 ? -4.66 39.594 11.773 1 91.56 339 TRP A C 1
ATOM 2700 O O . TRP A 1 339 ? -5.152 40.312 10.891 1 91.56 339 TRP A O 1
ATOM 2710 N N . GLU A 1 340 ? -5.441 38.938 12.602 1 86.62 340 GLU A N 1
ATOM 2711 C CA . GLU A 1 340 ? -6.871 38.75 12.367 1 86.62 340 GLU A CA 1
ATOM 27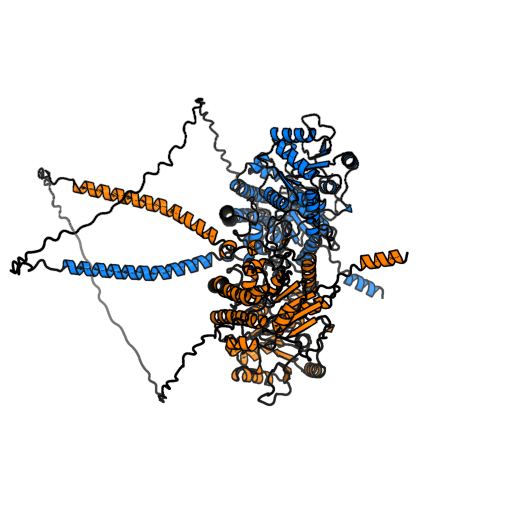12 C C . GLU A 1 340 ? -7.699 39.75 13.18 1 86.62 340 GLU A C 1
ATOM 2714 O O . GLU A 1 340 ? -8.93 39.75 13.078 1 86.62 340 GLU A O 1
ATOM 2719 N N . ALA A 1 341 ? -7.043 40.594 13.961 1 82.56 341 ALA A N 1
ATOM 2720 C CA . ALA A 1 341 ? -7.762 41.594 14.734 1 82.56 341 ALA A CA 1
ATOM 2721 C C . ALA A 1 341 ? -7.711 42.969 14.055 1 82.56 341 ALA A C 1
ATOM 2723 O O . ALA A 1 341 ? -6.809 43.219 13.266 1 82.56 341 ALA A O 1
ATOM 2724 N N . ASP A 1 342 ? -8.75 43.781 14.234 1 72.62 342 ASP A N 1
ATOM 2725 C CA . ASP A 1 342 ? -8.852 45.094 13.633 1 72.62 342 ASP A CA 1
ATOM 2726 C C . ASP A 1 342 ? -7.852 46.062 14.266 1 72.62 342 ASP A C 1
ATOM 2728 O O . ASP A 1 342 ? -7.344 46.969 13.594 1 72.62 342 ASP A O 1
ATOM 2732 N N . GLU A 1 343 ? -7.719 45.906 15.523 1 65.56 343 GLU A N 1
ATOM 2733 C CA . GLU A 1 343 ? -6.93 46.938 16.219 1 65.56 343 GLU A CA 1
ATOM 2734 C C . GLU A 1 343 ? -5.527 46.406 16.531 1 65.56 343 GLU A C 1
ATOM 2736 O O . GLU A 1 343 ? -5.344 45.219 16.797 1 65.56 343 GLU A O 1
ATOM 2741 N N . PHE A 1 344 ? -4.562 47.125 15.875 1 65.19 344 PHE A N 1
ATOM 2742 C CA . PHE A 1 344 ? -3.236 46.844 16.422 1 65.19 344 PHE A CA 1
ATOM 2743 C C . PHE A 1 344 ? -2.945 47.75 17.609 1 65.19 344 PHE A C 1
ATOM 2745 O O . PHE A 1 344 ? -3.346 48.906 17.641 1 65.19 344 PHE A O 1
ATOM 2752 N N . VAL A 1 345 ? -2.709 47.25 18.766 1 56.81 345 VAL A N 1
ATOM 2753 C CA . VAL A 1 345 ? -2.537 47.969 20.016 1 56.81 345 VAL A CA 1
ATOM 2754 C C . VAL A 1 345 ? -1.578 49.156 19.812 1 56.81 345 VAL A C 1
ATOM 2756 O O . VAL A 1 345 ? -1.829 50.25 20.297 1 56.81 345 VAL A O 1
ATOM 2759 N N . GLN A 1 346 ? -0.288 48.969 19.25 1 62.34 346 GLN A N 1
ATOM 2760 C CA . GLN A 1 346 ? 0.765 49.969 19.188 1 62.34 346 GLN A CA 1
ATOM 2761 C C . GLN A 1 346 ? 1.144 50.281 17.734 1 62.34 346 GLN A C 1
ATOM 2763 O O . GLN A 1 346 ? 0.844 49.5 16.828 1 62.34 346 GLN A O 1
ATOM 2768 N N . PRO A 1 347 ? 1.508 51.469 17.562 1 74 347 PRO A N 1
ATOM 2769 C CA . PRO A 1 347 ? 2.037 51.781 16.234 1 74 347 PRO A CA 1
ATOM 2770 C C . PRO A 1 347 ? 3.027 50.75 15.734 1 74 347 PRO A C 1
ATOM 2772 O O . PRO A 1 347 ? 3.949 50.344 16.453 1 74 347 PRO A O 1
ATOM 2775 N N . LEU A 1 348 ? 2.676 50.219 14.57 1 83.44 348 LEU A N 1
ATOM 2776 C CA . LEU A 1 348 ? 3.533 49.188 14 1 83.44 348 LEU A CA 1
ATOM 2777 C C . LEU A 1 348 ? 4.758 49.812 13.328 1 83.44 348 LEU A C 1
ATOM 2779 O O . LEU A 1 348 ? 4.648 50.844 12.648 1 83.44 348 LEU A O 1
ATOM 2783 N N . PRO A 1 349 ? 5.934 49.25 13.594 1 87.12 349 PRO A N 1
ATOM 2784 C CA . PRO A 1 349 ? 7.117 49.688 12.852 1 87.12 349 PRO A CA 1
ATOM 2785 C C . PRO A 1 349 ? 6.926 49.625 11.336 1 87.12 349 PRO A C 1
ATOM 2787 O O . PRO A 1 349 ? 6.105 48.844 10.852 1 87.12 349 PRO A O 1
ATOM 2790 N N . GLU A 1 350 ? 7.695 50.344 10.539 1 89.69 350 GLU A N 1
ATOM 2791 C CA . GLU A 1 350 ? 7.559 50.469 9.094 1 89.69 350 GLU A CA 1
ATOM 2792 C C . GLU A 1 350 ? 7.91 49.188 8.391 1 89.69 350 GLU A C 1
ATOM 2794 O O . GLU A 1 350 ? 7.457 48.906 7.273 1 89.69 350 GLU A O 1
ATOM 2799 N N . ASN A 1 351 ? 8.703 48.406 9.016 1 95.31 351 ASN A N 1
ATOM 2800 C CA . ASN A 1 351 ? 9.141 47.188 8.367 1 95.31 351 ASN A CA 1
ATOM 2801 C C . ASN A 1 351 ? 8.164 46.031 8.617 1 95.31 351 ASN A C 1
ATOM 2803 O O . ASN A 1 351 ? 8.461 44.875 8.297 1 95.31 351 ASN A O 1
ATOM 2807 N N . ILE A 1 352 ? 7.027 46.312 9.234 1 94.88 352 ILE A N 1
ATOM 2808 C CA . ILE A 1 352 ? 6.027 45.281 9.508 1 94.88 352 ILE A CA 1
ATOM 2809 C C . ILE A 1 352 ? 4.734 45.625 8.773 1 94.88 352 ILE A C 1
ATOM 2811 O O . ILE A 1 352 ? 4.199 46.719 8.906 1 94.88 352 ILE A O 1
ATOM 2815 N N . MET A 1 353 ? 4.25 44.719 7.977 1 94 353 MET A N 1
ATOM 2816 C CA . MET A 1 353 ? 2.949 44.812 7.324 1 94 353 MET A CA 1
ATOM 2817 C C . MET A 1 353 ? 2.008 43.719 7.824 1 94 353 MET A C 1
ATOM 2819 O O . MET A 1 353 ? 2.406 42.562 7.957 1 94 353 MET A O 1
ATOM 2823 N N . ILE A 1 354 ? 0.724 44.094 8.18 1 93.12 354 ILE A N 1
ATOM 2824 C CA . ILE A 1 354 ? -0.237 43.156 8.727 1 93.12 354 ILE A CA 1
ATOM 2825 C C . ILE A 1 354 ? -1.458 43.062 7.816 1 93.12 354 ILE A C 1
ATOM 2827 O O . ILE A 1 354 ? -1.789 44.031 7.121 1 93.12 354 ILE A O 1
ATOM 2831 N N . ASN A 1 355 ? -2.012 41.906 7.73 1 92 355 ASN A N 1
ATOM 2832 C CA . ASN A 1 355 ? -3.268 41.625 7.035 1 92 355 ASN A CA 1
ATOM 2833 C C . ASN A 1 355 ? -3.951 40.375 7.582 1 92 355 ASN A C 1
ATOM 2835 O O . ASN A 1 355 ? -3.291 39.5 8.125 1 92 355 ASN A O 1
ATOM 2839 N N . SER A 1 356 ? -5.27 40.375 7.523 1 89.5 356 SER A N 1
ATOM 2840 C CA . SER A 1 356 ? -6.02 39.219 8.039 1 89.5 356 SER A CA 1
ATOM 2841 C C . SER A 1 356 ? -5.879 38.031 7.121 1 89.5 356 SER A C 1
ATOM 2843 O O . SER A 1 356 ? -6.137 36.875 7.539 1 89.5 356 SER A O 1
ATOM 2845 N N . TRP A 1 357 ? -5.516 38.281 5.93 1 89.5 357 TRP A N 1
ATOM 2846 C CA . TRP A 1 357 ? -5.32 37.188 4.965 1 89.5 357 TRP A CA 1
ATOM 2847 C C . TRP A 1 357 ? -4.203 37.531 3.988 1 89.5 357 TRP A C 1
ATOM 2849 O O . TRP A 1 357 ? -4.051 38.688 3.584 1 89.5 357 TRP A O 1
ATOM 2859 N N . TRP A 1 358 ? -3.4 36.531 3.674 1 93.44 358 TRP A N 1
ATOM 2860 C CA . TRP A 1 358 ? -2.328 36.625 2.689 1 93.44 358 TRP A CA 1
ATOM 2861 C C . TRP A 1 358 ? -2.412 35.5 1.659 1 93.44 358 TRP A C 1
ATOM 2863 O O . TRP A 1 358 ? -2.811 34.406 1.984 1 93.44 358 TRP A O 1
ATOM 2873 N N . PRO A 1 359 ? -2.133 35.781 0.377 1 94.75 359 PRO A N 1
ATOM 2874 C CA . PRO A 1 359 ? -1.889 34.656 -0.539 1 94.75 359 PRO A CA 1
ATOM 2875 C C . PRO A 1 359 ? -0.613 33.906 -0.205 1 94.75 359 PRO A C 1
ATOM 2877 O O . PRO A 1 359 ? 0.392 34.031 -0.911 1 94.75 359 PRO A O 1
ATOM 2880 N N . GLN A 1 360 ? -0.69 33.125 0.742 1 96.56 360 GLN A N 1
ATOM 2881 C CA . GLN A 1 360 ? 0.443 32.5 1.43 1 96.56 360 GLN A CA 1
ATOM 2882 C C . GLN A 1 360 ? 1.354 31.766 0.447 1 96.56 360 GLN A C 1
ATOM 2884 O O . GLN A 1 360 ? 2.57 31.969 0.45 1 96.56 360 GLN A O 1
ATOM 2889 N N . GLN A 1 361 ? 0.765 30.891 -0.383 1 96.81 361 GLN A N 1
ATOM 2890 C CA . GLN A 1 361 ? 1.601 30.125 -1.294 1 96.81 361 GLN A CA 1
ATOM 2891 C C . GLN A 1 361 ? 2.387 31.031 -2.23 1 96.81 361 GLN A C 1
ATOM 2893 O O . GLN A 1 361 ? 3.561 30.781 -2.508 1 96.81 361 GLN A O 1
ATOM 2898 N N . ALA A 1 362 ? 1.755 32.062 -2.748 1 97.44 362 ALA A N 1
ATOM 2899 C CA . ALA A 1 362 ? 2.414 33.031 -3.643 1 97.44 362 ALA A CA 1
ATOM 2900 C C . ALA A 1 362 ? 3.539 33.75 -2.924 1 97.44 362 ALA A C 1
ATOM 2902 O O . ALA A 1 362 ? 4.613 33.969 -3.492 1 97.44 362 ALA A O 1
ATOM 2903 N N . ILE A 1 363 ? 3.277 34.156 -1.714 1 98.06 363 ILE A N 1
ATOM 2904 C CA . ILE A 1 363 ? 4.277 34.844 -0.921 1 98.06 363 ILE A CA 1
ATOM 2905 C C . ILE A 1 363 ? 5.484 33.938 -0.685 1 98.06 363 ILE A C 1
ATOM 2907 O O . ILE A 1 363 ? 6.625 34.375 -0.892 1 98.06 363 ILE A O 1
ATOM 2911 N N . LEU A 1 364 ? 5.223 32.719 -0.308 1 98.19 364 LEU A N 1
ATOM 2912 C CA . LEU A 1 364 ? 6.293 31.781 0.018 1 98.19 364 LEU A CA 1
ATOM 2913 C C . LEU A 1 364 ? 7.102 31.438 -1.225 1 98.19 364 LEU A C 1
ATOM 2915 O O . LEU A 1 364 ? 8.266 31.047 -1.12 1 98.19 364 LEU A O 1
ATOM 2919 N N . ALA A 1 365 ? 6.504 31.578 -2.375 1 97.31 365 ALA A N 1
ATOM 2920 C CA . ALA A 1 365 ? 7.172 31.25 -3.629 1 97.31 365 ALA A CA 1
ATOM 2921 C C . ALA A 1 365 ? 8.086 32.375 -4.082 1 97.31 365 ALA A C 1
ATOM 2923 O O . ALA A 1 365 ? 8.906 32.219 -4.98 1 97.31 365 ALA A O 1
ATOM 2924 N N . HIS A 1 366 ? 8.008 33.562 -3.469 1 97.25 366 HIS A N 1
ATOM 2925 C CA . HIS A 1 366 ? 8.82 34.719 -3.855 1 97.25 366 HIS A CA 1
ATOM 2926 C C . HIS A 1 366 ? 10.266 34.562 -3.381 1 97.25 366 HIS A C 1
ATOM 2928 O O . HIS A 1 366 ? 10.5 34.219 -2.221 1 97.25 366 HIS A O 1
ATOM 2934 N N . PRO A 1 367 ? 11.227 34.844 -4.203 1 95.12 367 PRO A N 1
ATOM 2935 C CA . PRO A 1 367 ? 12.625 34.594 -3.873 1 95.12 367 PRO A CA 1
ATOM 2936 C C . PRO A 1 367 ? 13.125 35.438 -2.715 1 95.12 367 PRO A C 1
ATOM 2938 O O . PRO A 1 367 ? 14.102 35.062 -2.045 1 95.12 367 PRO A O 1
ATOM 2941 N N . GLN A 1 368 ? 12.461 36.562 -2.443 1 97.12 368 GLN A N 1
ATOM 2942 C CA . GLN A 1 368 ? 12.906 37.438 -1.383 1 97.12 368 GLN A CA 1
ATOM 2943 C C . GLN A 1 368 ? 12.414 36.969 -0.019 1 97.12 368 GLN A C 1
ATOM 2945 O O . GLN A 1 368 ? 12.859 37.469 1.017 1 97.12 368 GLN A O 1
ATOM 2950 N N . VAL A 1 369 ? 11.516 36 0.019 1 98.19 369 VAL A N 1
ATOM 2951 C CA . VAL A 1 369 ? 11.062 35.469 1.297 1 98.19 369 VAL A CA 1
ATOM 2952 C C . VAL A 1 369 ? 12.062 34.438 1.806 1 98.19 369 VAL A C 1
ATOM 2954 O O . VAL A 1 369 ? 12.312 33.406 1.146 1 98.19 369 VAL A O 1
ATOM 2957 N N . LYS A 1 370 ? 12.555 34.656 2.992 1 98.06 370 LYS A N 1
ATOM 2958 C CA . LYS A 1 370 ? 13.695 33.875 3.457 1 98.06 370 LYS A CA 1
ATOM 2959 C C . LYS A 1 370 ? 13.273 32.875 4.52 1 98.06 370 LYS A C 1
ATOM 2961 O O . LYS A 1 370 ? 13.891 31.812 4.66 1 98.06 370 LYS A O 1
ATOM 2966 N N . VAL A 1 371 ? 12.289 33.25 5.312 1 98.56 371 VAL A N 1
ATOM 2967 C CA . VAL A 1 371 ? 11.867 32.375 6.414 1 98.56 371 VAL A CA 1
ATOM 2968 C C . VAL A 1 371 ? 10.352 32.438 6.562 1 98.56 371 VAL A C 1
ATOM 2970 O O . VAL A 1 371 ? 9.742 33.5 6.391 1 98.56 371 VAL A O 1
ATOM 2973 N N . PHE A 1 372 ? 9.75 31.328 6.816 1 98.81 372 PHE A N 1
ATOM 2974 C CA . PHE A 1 372 ? 8.344 31.203 7.168 1 98.81 372 PHE A CA 1
ATOM 2975 C C . PHE A 1 372 ? 8.188 30.812 8.633 1 98.81 372 PHE A C 1
ATOM 2977 O O . PHE A 1 372 ? 8.555 29.703 9.023 1 98.81 372 PHE A O 1
ATOM 2984 N N . ILE A 1 373 ? 7.75 31.703 9.445 1 98.5 373 ILE A N 1
ATOM 2985 C CA . ILE A 1 373 ? 7.406 31.359 10.82 1 98.5 373 ILE A CA 1
ATOM 2986 C C . ILE A 1 373 ? 6 30.766 10.867 1 98.5 373 ILE A C 1
ATOM 2988 O O . ILE A 1 373 ? 5.02 31.453 10.578 1 98.5 373 ILE A O 1
ATOM 2992 N N . SER A 1 374 ? 5.891 29.469 11.211 1 97.88 374 SER A N 1
ATOM 2993 C CA . SER A 1 374 ? 4.637 28.734 11.078 1 97.88 374 SER A CA 1
ATOM 2994 C C . SER A 1 374 ? 4.449 27.75 12.227 1 97.88 374 SER A C 1
ATOM 2996 O O . SER A 1 374 ? 5.418 27.359 12.875 1 97.88 374 SER A O 1
ATOM 2998 N N . SER A 1 375 ? 3.232 27.453 12.5 1 96.88 375 SER A N 1
ATOM 2999 C CA . SER A 1 375 ? 2.939 26.391 13.453 1 96.88 375 SER A CA 1
ATOM 3000 C C . SER A 1 375 ? 3.15 25.016 12.828 1 96.88 375 SER A C 1
ATOM 3002 O O . SER A 1 375 ? 3.111 24 13.523 1 96.88 375 SER A O 1
ATOM 3004 N N . CYS A 1 376 ? 3.352 24.922 11.547 1 96 376 CYS A N 1
ATOM 3005 C CA . CYS A 1 376 ? 3.635 23.688 10.805 1 96 376 CYS A CA 1
ATOM 3006 C C . CYS A 1 376 ? 2.357 22.906 10.547 1 96 376 CYS A C 1
ATOM 3008 O O . CYS A 1 376 ? 2.307 21.703 10.812 1 96 376 CYS A O 1
ATOM 3010 N N . GLY A 1 377 ? 1.365 23.625 10.07 1 95.12 377 GLY A N 1
ATOM 3011 C CA . GLY A 1 377 ? 0.211 22.906 9.547 1 95.12 377 GLY A CA 1
ATOM 3012 C C . GLY A 1 377 ? 0.505 22.172 8.25 1 95.12 377 GLY A C 1
ATOM 3013 O O . GLY A 1 377 ? 1.379 22.578 7.484 1 95.12 377 GLY A O 1
ATOM 3014 N N . GLN A 1 378 ? -0.232 21.188 8 1 94.5 378 GLN A N 1
ATOM 3015 C CA . GLN A 1 378 ? 0.039 20.297 6.863 1 94.5 378 GLN A CA 1
ATOM 3016 C C . GLN A 1 378 ? 0.054 21.094 5.555 1 94.5 378 GLN A C 1
ATOM 3018 O O . GLN A 1 378 ? 0.98 20.953 4.754 1 94.5 378 GLN A O 1
ATOM 3023 N N . LEU A 1 379 ? -0.942 21.875 5.281 1 95.94 379 LEU A N 1
ATOM 3024 C CA . LEU A 1 379 ? -1.023 22.625 4.027 1 95.94 379 LEU A CA 1
ATOM 3025 C C . LEU A 1 379 ? 0.103 23.641 3.926 1 95.94 379 LEU A C 1
ATOM 3027 O O . LEU A 1 379 ? 0.722 23.797 2.869 1 95.94 379 LEU A O 1
ATOM 3031 N N . SER A 1 380 ? 0.372 24.312 5.047 1 96.88 380 SER A N 1
ATOM 3032 C CA . SER A 1 380 ? 1.402 25.344 5.09 1 96.88 380 SER A CA 1
ATOM 3033 C C . SER A 1 380 ? 2.783 24.766 4.809 1 96.88 380 SER A C 1
ATOM 3035 O O . SER A 1 380 ? 3.598 25.391 4.121 1 96.88 380 SER A O 1
ATOM 3037 N N . VAL A 1 381 ? 3.025 23.656 5.352 1 97.19 381 VAL A N 1
ATOM 3038 C CA . VAL A 1 381 ? 4.316 23 5.16 1 97.19 381 VAL A CA 1
ATOM 3039 C C . VAL A 1 381 ? 4.527 22.688 3.678 1 97.19 381 VAL A C 1
ATOM 3041 O O . VAL A 1 381 ? 5.605 22.938 3.133 1 97.19 381 VAL A O 1
ATOM 3044 N N . TRP A 1 382 ? 3.529 22.172 3.047 1 96.94 382 TRP A N 1
ATOM 3045 C CA . TRP A 1 382 ? 3.619 21.891 1.619 1 96.94 382 TRP A CA 1
ATOM 3046 C C . TRP A 1 382 ? 3.881 23.156 0.822 1 96.94 382 TRP A C 1
ATOM 3048 O O . TRP A 1 382 ? 4.691 23.156 -0.109 1 96.94 382 TRP A O 1
ATOM 3058 N N . GLU A 1 383 ? 3.23 24.203 1.199 1 97.44 383 GLU A N 1
ATOM 3059 C CA . GLU A 1 383 ? 3.404 25.469 0.507 1 97.44 383 GLU A CA 1
ATOM 3060 C C . GLU A 1 383 ? 4.816 26.016 0.702 1 97.44 383 GLU A C 1
ATOM 3062 O O . GLU A 1 383 ? 5.398 26.594 -0.223 1 97.44 383 GLU A O 1
ATOM 3067 N N . SER A 1 384 ? 5.309 25.875 1.869 1 98.19 384 SER A N 1
ATOM 3068 C CA . SER A 1 384 ? 6.668 26.312 2.16 1 98.19 384 SER A CA 1
ATOM 3069 C C . SER A 1 384 ? 7.688 25.531 1.334 1 98.19 384 SER A C 1
ATOM 3071 O O . SER A 1 384 ? 8.609 26.125 0.766 1 98.19 384 SER A O 1
ATOM 3073 N N . ILE A 1 385 ? 7.52 24.234 1.251 1 97.94 385 ILE A N 1
ATOM 3074 C CA . ILE A 1 385 ? 8.43 23.391 0.476 1 97.94 385 ILE A CA 1
ATOM 3075 C C . ILE A 1 385 ? 8.336 23.75 -1.003 1 97.94 385 ILE A C 1
ATOM 3077 O O . ILE A 1 385 ? 9.352 23.859 -1.688 1 97.94 385 ILE A O 1
ATOM 3081 N N . ALA A 1 386 ? 7.121 23.969 -1.467 1 97.5 386 ALA A N 1
ATOM 3082 C CA . ALA A 1 386 ? 6.918 24.344 -2.863 1 97.5 386 ALA A CA 1
ATOM 3083 C C . ALA A 1 386 ? 7.688 25.625 -3.207 1 97.5 386 ALA A C 1
ATOM 3085 O O . ALA A 1 386 ? 8.188 25.766 -4.324 1 97.5 386 ALA A O 1
ATOM 3086 N N . GLY A 1 387 ? 7.797 26.516 -2.252 1 97.38 387 GLY A N 1
ATOM 3087 C CA . GLY A 1 387 ? 8.508 27.766 -2.463 1 97.38 387 GLY A CA 1
ATOM 3088 C C . GLY A 1 387 ? 9.961 27.703 -2.037 1 97.38 387 GLY A C 1
ATOM 3089 O O . GLY A 1 387 ? 10.695 28.688 -2.166 1 97.38 387 GLY A O 1
ATOM 3090 N N . SER A 1 388 ? 10.414 26.578 -1.499 1 97.44 388 SER A N 1
ATOM 3091 C CA . SER A 1 388 ? 11.766 26.375 -0.98 1 97.44 388 SER A CA 1
ATOM 3092 C C . SER A 1 388 ? 12.094 27.375 0.121 1 97.44 388 SER A C 1
ATOM 3094 O O . SER A 1 388 ? 13.203 27.906 0.177 1 97.44 388 SER A O 1
ATOM 3096 N N . THR A 1 389 ? 11.148 27.688 0.912 1 98.44 389 THR A N 1
ATOM 3097 C CA . THR A 1 389 ? 11.328 28.609 2.037 1 98.44 389 THR A CA 1
ATOM 3098 C C . THR A 1 389 ? 11.422 27.828 3.35 1 98.44 389 THR A C 1
ATOM 3100 O O . THR A 1 389 ? 10.453 27.188 3.771 1 98.44 389 THR A O 1
ATOM 3103 N N . PRO A 1 390 ? 12.531 27.891 4.047 1 98.5 390 PRO A N 1
ATOM 3104 C CA . PRO A 1 390 ? 12.656 27.156 5.316 1 98.5 390 PRO A CA 1
ATOM 3105 C C . PRO A 1 390 ? 11.672 27.656 6.375 1 98.5 390 PRO A C 1
ATOM 3107 O O . PRO A 1 390 ? 11.188 28.781 6.293 1 98.5 390 PRO A O 1
ATOM 3110 N N . ILE A 1 391 ? 11.453 26.828 7.383 1 98.75 391 ILE A N 1
ATOM 3111 C CA . ILE A 1 391 ? 10.422 27.125 8.367 1 98.75 391 ILE A CA 1
ATOM 3112 C C . ILE A 1 391 ? 11.055 27.297 9.75 1 98.75 391 ILE A C 1
ATOM 3114 O O . ILE A 1 391 ? 11.93 26.531 10.141 1 98.75 391 ILE A O 1
ATOM 3118 N N . LEU A 1 392 ? 10.758 28.328 10.398 1 98.69 392 LEU A N 1
ATOM 3119 C CA . LEU A 1 392 ? 10.867 28.375 11.852 1 98.69 392 LEU A CA 1
ATOM 3120 C C . LEU A 1 392 ? 9.578 27.938 12.516 1 98.69 392 LEU A C 1
ATOM 3122 O O . LEU A 1 392 ? 8.602 28.688 12.555 1 98.69 392 LEU A O 1
ATOM 3126 N N . ALA A 1 393 ? 9.625 26.75 13.031 1 98.31 393 ALA A N 1
ATOM 3127 C CA . ALA A 1 393 ? 8.406 26.109 13.492 1 98.31 393 ALA A CA 1
ATOM 3128 C C . ALA A 1 393 ? 8.102 26.469 14.945 1 98.31 393 ALA A C 1
ATOM 3130 O O . ALA A 1 393 ? 8.992 26.438 15.797 1 98.31 393 ALA A O 1
ATOM 3131 N N . ILE A 1 394 ? 6.887 26.844 15.203 1 96.94 394 ILE A N 1
ATOM 3132 C CA . ILE A 1 394 ? 6.328 27 16.547 1 96.94 394 ILE A CA 1
ATOM 3133 C C . ILE A 1 394 ? 5.082 26.141 16.688 1 96.94 394 ILE A C 1
ATOM 3135 O O . ILE A 1 394 ? 3.963 26.656 16.75 1 96.94 394 ILE A O 1
ATOM 3139 N N . PRO A 1 395 ? 5.285 24.844 16.844 1 96.19 395 PRO A N 1
ATOM 3140 C CA . PRO A 1 395 ? 4.137 23.938 16.875 1 96.19 395 PRO A CA 1
ATOM 3141 C C . PRO A 1 395 ? 3.277 24.109 18.125 1 96.19 395 PRO A C 1
ATOM 3143 O O . PRO A 1 395 ? 3.809 24.344 19.219 1 96.19 395 PRO A O 1
ATOM 3146 N N . ILE A 1 396 ? 2.037 24.016 17.922 1 94.44 396 ILE A N 1
ATOM 3147 C CA . ILE A 1 396 ? 1.073 24.172 19 1 94.44 396 ILE A CA 1
ATOM 3148 C C . ILE A 1 396 ? 0.468 22.812 19.359 1 94.44 396 ILE A C 1
ATOM 3150 O O . ILE A 1 396 ? 0.309 22.484 20.531 1 94.44 396 ILE A O 1
ATOM 3154 N N . LEU A 1 397 ? 0.191 21.984 18.328 1 92.31 397 LEU A N 1
ATOM 3155 C CA . LEU A 1 397 ? -0.424 20.672 18.484 1 92.31 397 LEU A CA 1
ATOM 3156 C C . LEU A 1 397 ? 0.579 19.547 18.203 1 92.31 397 LEU A C 1
ATOM 3158 O O . LEU A 1 397 ? 1.625 19.797 17.594 1 92.31 397 LEU A O 1
ATOM 3162 N N . ALA A 1 398 ? 0.22 18.328 18.562 1 92.38 398 ALA A N 1
ATOM 3163 C CA . ALA A 1 398 ? 1.098 17.172 18.422 1 92.38 398 ALA A CA 1
ATOM 3164 C C . ALA A 1 398 ? 1.421 16.922 16.953 1 92.38 398 ALA A C 1
ATOM 3166 O O . ALA A 1 398 ? 2.568 16.625 16.594 1 92.38 398 ALA A O 1
ATOM 3167 N N . GLU A 1 399 ? 0.454 16.984 16.109 1 92.12 399 GLU A N 1
ATOM 3168 C CA . GLU A 1 399 ? 0.672 16.719 14.695 1 92.12 399 GLU A CA 1
ATOM 3169 C C . GLU A 1 399 ? 1.636 17.734 14.086 1 92.12 399 GLU A C 1
ATOM 3171 O O . GLU A 1 399 ? 2.436 17.391 13.211 1 92.12 399 GLU A O 1
ATOM 3176 N N . GLN A 1 400 ? 1.575 18.922 14.547 1 95.5 400 GLN A N 1
ATOM 3177 C CA . GLN A 1 400 ? 2.473 19.969 14.078 1 95.5 400 GLN A CA 1
ATOM 3178 C C . GLN A 1 400 ? 3.9 19.734 14.555 1 95.5 400 GLN A C 1
ATOM 3180 O O . GLN A 1 400 ? 4.859 19.969 13.812 1 95.5 400 GLN A O 1
ATOM 3185 N N . GLU A 1 401 ? 3.951 19.297 15.773 1 96.06 401 GLU A N 1
ATOM 3186 C CA . GLU A 1 401 ? 5.266 18.984 16.328 1 96.06 401 GLU A CA 1
ATOM 3187 C C . GLU A 1 401 ? 5.945 17.875 15.531 1 96.06 401 GLU A C 1
ATOM 3189 O O . GLU A 1 401 ? 7.152 17.906 15.297 1 96.06 401 GLU A O 1
ATOM 3194 N N . VAL A 1 402 ? 5.203 16.906 15.172 1 96.44 402 VAL A N 1
ATOM 3195 C CA . VAL A 1 402 ? 5.75 15.781 14.414 1 96.44 402 VAL A CA 1
ATOM 3196 C C . VAL A 1 402 ? 6.277 16.281 13.07 1 96.44 402 VAL A C 1
ATOM 3198 O O . VAL A 1 402 ? 7.375 15.898 12.648 1 96.44 402 VAL A O 1
ATOM 3201 N N . LEU A 1 403 ? 5.5 17.078 12.383 1 96.12 403 LEU A N 1
ATOM 3202 C CA . LEU A 1 403 ? 5.926 17.609 11.102 1 96.12 403 LEU A CA 1
ATOM 3203 C C . LEU A 1 403 ? 7.18 18.469 11.258 1 96.12 403 LEU A C 1
ATOM 3205 O O . LEU A 1 403 ? 8.086 18.406 10.43 1 96.12 403 LEU A O 1
ATOM 3209 N N . ALA A 1 404 ? 7.188 19.25 12.312 1 97.44 404 ALA A N 1
ATOM 3210 C CA . ALA A 1 404 ? 8.359 20.078 12.594 1 97.44 404 ALA A CA 1
ATOM 3211 C C . ALA A 1 404 ? 9.602 19.203 12.797 1 97.44 404 ALA A C 1
ATOM 3213 O O . ALA A 1 404 ? 10.68 19.531 12.273 1 97.44 404 ALA A O 1
ATOM 3214 N N . LYS A 1 405 ? 9.438 18.156 13.516 1 96.69 405 LYS A N 1
ATOM 3215 C CA . LYS A 1 405 ? 10.539 17.234 13.766 1 96.69 405 LYS A CA 1
ATOM 3216 C C . LYS A 1 405 ? 11.039 16.625 12.469 1 96.69 405 LYS A C 1
ATOM 3218 O O . LYS A 1 405 ? 12.25 16.5 12.25 1 96.69 405 LYS A O 1
ATOM 3223 N N . ARG A 1 406 ? 10.172 16.188 11.656 1 95.12 406 ARG A N 1
ATOM 3224 C CA . ARG A 1 406 ? 10.547 15.578 10.383 1 95.12 406 ARG A CA 1
ATOM 3225 C C . ARG A 1 406 ? 11.305 16.562 9.508 1 95.12 406 ARG A C 1
ATOM 3227 O O . ARG A 1 406 ? 12.305 16.203 8.883 1 95.12 406 ARG A O 1
ATOM 3234 N N . LEU A 1 407 ? 10.844 17.766 9.469 1 97.06 407 LEU A N 1
ATOM 3235 C CA . LEU A 1 407 ? 11.492 18.797 8.672 1 97.06 407 LEU A CA 1
ATOM 3236 C C . LEU A 1 407 ? 12.859 19.141 9.234 1 97.06 407 LEU A C 1
ATOM 3238 O O . LEU A 1 407 ? 13.805 19.375 8.484 1 97.06 407 LEU A O 1
ATOM 3242 N N . GLN A 1 408 ? 12.883 19.203 10.523 1 96.69 408 GLN A N 1
ATOM 3243 C CA . GLN A 1 408 ? 14.156 19.516 11.164 1 96.69 408 GLN A CA 1
ATOM 3244 C C . GLN A 1 408 ? 15.195 18.422 10.875 1 96.69 408 GLN A C 1
ATOM 3246 O O . GLN A 1 408 ? 16.359 18.734 10.602 1 96.69 408 GLN A O 1
ATOM 3251 N N . HIS A 1 409 ? 14.766 17.234 10.859 1 93.62 409 HIS A N 1
ATOM 3252 C CA . HIS A 1 409 ? 15.648 16.109 10.547 1 93.62 409 HIS A CA 1
ATOM 3253 C C . HIS A 1 409 ? 16.172 16.203 9.117 1 93.62 409 HIS A C 1
ATOM 3255 O O . HIS A 1 409 ? 17.297 15.766 8.836 1 93.62 409 HIS A O 1
ATOM 3261 N N . ARG A 1 410 ? 15.461 16.797 8.312 1 94.31 410 ARG A N 1
ATOM 3262 C CA . ARG A 1 410 ? 15.836 16.922 6.91 1 94.31 410 ARG A CA 1
ATOM 3263 C C . ARG A 1 410 ? 16.562 18.234 6.641 1 94.31 410 ARG A C 1
ATOM 3265 O O . ARG A 1 410 ? 16.906 18.531 5.496 1 94.31 410 ARG A O 1
ATOM 3272 N N . GLY A 1 411 ? 16.703 19.031 7.625 1 96.12 411 GLY A N 1
ATOM 3273 C CA . GLY A 1 411 ? 17.453 20.266 7.527 1 96.12 411 GLY A CA 1
ATOM 3274 C C . GLY A 1 411 ? 16.656 21.406 6.922 1 96.12 411 GLY A C 1
ATOM 3275 O O . GLY A 1 411 ? 17.234 22.359 6.398 1 96.12 411 GLY A O 1
ATOM 3276 N N . ALA A 1 412 ? 15.328 21.312 7.027 1 97.62 412 ALA A N 1
ATOM 3277 C CA . ALA A 1 412 ? 14.5 22.297 6.355 1 97.62 412 ALA A CA 1
ATOM 3278 C C . ALA A 1 412 ? 13.852 23.234 7.367 1 97.62 412 ALA A C 1
ATOM 3280 O O . ALA A 1 412 ? 13.156 24.188 6.988 1 97.62 412 ALA A O 1
ATOM 3281 N N . SER A 1 413 ? 14.086 22.984 8.641 1 98.19 413 SER A N 1
ATOM 3282 C CA . SER A 1 413 ? 13.422 23.828 9.625 1 98.19 413 SER A CA 1
ATOM 3283 C C . SER A 1 413 ? 14.195 23.859 10.938 1 98.19 413 SER A C 1
ATOM 3285 O O . SER A 1 413 ? 15.117 23.062 11.141 1 98.19 413 SER A O 1
ATOM 3287 N N . LEU A 1 414 ? 13.922 24.828 11.703 1 98.12 414 LEU A N 1
ATOM 3288 C CA . LEU A 1 414 ? 14.242 24.891 13.125 1 98.12 414 LEU A CA 1
ATOM 3289 C C . LEU A 1 414 ? 12.984 25.047 13.969 1 98.12 414 LEU A C 1
ATOM 3291 O O . LEU A 1 414 ? 11.945 25.5 13.461 1 98.12 414 LEU A O 1
ATOM 3295 N N . THR A 1 415 ? 13.102 24.625 15.227 1 97.81 415 THR A N 1
ATOM 3296 C CA . THR A 1 415 ? 11.898 24.641 16.047 1 97.81 415 THR A CA 1
ATOM 3297 C C . THR A 1 415 ? 12.133 25.469 17.312 1 97.81 415 THR A C 1
ATOM 3299 O O . THR A 1 415 ? 13.18 25.359 17.953 1 97.81 415 THR A O 1
ATOM 3302 N N . VAL A 1 416 ? 11.219 26.344 17.547 1 96.38 416 VAL A N 1
ATOM 3303 C CA . VAL A 1 416 ? 11.094 27.031 18.828 1 96.38 416 VAL A CA 1
ATOM 3304 C C . VAL A 1 416 ? 9.891 26.5 19.594 1 96.38 416 VAL A C 1
ATOM 3306 O O . VAL A 1 416 ? 8.758 26.594 19.125 1 96.38 416 VAL A O 1
ATOM 3309 N N . GLY A 1 417 ? 10.125 25.922 20.75 1 93.69 417 GLY A N 1
ATOM 3310 C CA . GLY A 1 417 ? 9.039 25.375 21.531 1 93.69 417 GLY A CA 1
ATOM 3311 C C . GLY A 1 417 ? 8.047 26.422 21.984 1 93.69 417 GLY A C 1
ATOM 3312 O O . GLY A 1 417 ? 8.43 27.547 22.344 1 93.69 417 GLY A O 1
ATOM 3313 N N . TYR A 1 418 ? 6.836 26.062 21.953 1 92.5 418 TYR A N 1
ATOM 3314 C CA . TYR A 1 418 ? 5.789 27 22.359 1 92.5 418 TYR A CA 1
ATOM 3315 C C . TYR A 1 418 ? 5.926 27.375 23.828 1 92.5 418 TYR A C 1
ATOM 3317 O O . TYR A 1 418 ? 5.688 28.516 24.219 1 92.5 418 TYR A O 1
ATOM 3325 N N . GLU A 1 419 ? 6.355 26.453 24.609 1 89.19 419 GLU A N 1
ATOM 3326 C CA . GLU A 1 419 ? 6.52 26.672 26.031 1 89.19 419 GLU A CA 1
ATOM 3327 C C . GLU A 1 419 ? 7.797 27.453 26.328 1 89.19 419 GLU A C 1
ATOM 3329 O O . GLU A 1 419 ? 7.871 28.188 27.312 1 89.19 419 GLU A O 1
ATOM 3334 N N . THR A 1 420 ? 8.727 27.297 25.484 1 88.06 420 THR A N 1
ATOM 3335 C CA . THR A 1 420 ? 10.023 27.938 25.703 1 88.06 420 THR A CA 1
ATOM 3336 C C . THR A 1 420 ? 10.219 29.125 24.766 1 88.06 420 THR A C 1
ATOM 3338 O O . THR A 1 420 ? 11.344 29.438 24.359 1 88.06 420 THR A O 1
ATOM 3341 N N . PHE A 1 421 ? 9.156 29.656 24.5 1 89.06 421 PHE A N 1
ATOM 3342 C CA . PHE A 1 421 ? 9.148 30.828 23.641 1 89.06 421 PHE A CA 1
ATOM 3343 C C . PHE A 1 421 ? 9.969 31.953 24.25 1 89.06 421 PHE A C 1
ATOM 3345 O O . PHE A 1 421 ? 9.648 32.438 25.328 1 89.06 421 PHE A O 1
ATOM 3352 N N . ALA A 1 422 ? 11.086 32.312 23.625 1 93.06 422 ALA A N 1
ATOM 3353 C CA . ALA A 1 422 ? 12 33.281 24.156 1 93.06 422 ALA A CA 1
ATOM 3354 C C . ALA A 1 422 ? 12.586 34.156 23.062 1 93.06 422 ALA A C 1
ATOM 3356 O O . ALA A 1 422 ? 12.703 33.719 21.906 1 93.06 422 ALA A O 1
ATOM 3357 N N . TYR A 1 423 ? 12.945 35.344 23.516 1 96.81 423 TYR A N 1
ATOM 3358 C CA . TYR A 1 423 ? 13.531 36.312 22.594 1 96.81 423 TYR A CA 1
ATOM 3359 C C . TYR A 1 423 ? 14.75 35.75 21.891 1 96.81 423 TYR A C 1
ATOM 3361 O O . TYR A 1 423 ? 14.828 35.781 20.656 1 96.81 423 TYR A O 1
ATOM 3369 N N . ASP A 1 424 ? 15.664 35.156 22.641 1 96.69 424 ASP A N 1
ATOM 3370 C CA . ASP A 1 424 ? 16.922 34.656 22.094 1 96.69 424 ASP A CA 1
ATOM 3371 C C . ASP A 1 424 ? 16.703 33.5 21.156 1 96.69 424 ASP A C 1
ATOM 3373 O O . ASP A 1 424 ? 17.391 33.375 20.141 1 96.69 424 ASP A O 1
ATOM 3377 N N . ALA A 1 425 ? 15.805 32.688 21.5 1 96.44 425 ALA A N 1
ATOM 3378 C CA . ALA A 1 425 ? 15.523 31.516 20.672 1 96.44 425 ALA A CA 1
ATOM 3379 C C . ALA A 1 425 ? 14.969 31.938 19.312 1 96.44 425 ALA A C 1
ATOM 3381 O O . ALA A 1 425 ? 15.359 31.391 18.281 1 96.44 425 ALA A O 1
ATOM 3382 N N . LEU A 1 426 ? 14.07 32.875 19.359 1 97.38 426 LEU A N 1
ATOM 3383 C CA . LEU A 1 426 ? 13.461 33.375 18.125 1 97.38 426 LEU A CA 1
ATOM 3384 C C . LEU A 1 426 ? 14.5 34.094 17.266 1 97.38 426 LEU A C 1
ATOM 3386 O O . LEU A 1 426 ? 14.57 33.875 16.062 1 97.38 426 LEU A O 1
ATOM 3390 N N . LEU A 1 427 ? 15.258 34.969 17.906 1 97.62 427 LEU A N 1
ATOM 3391 C CA . LEU A 1 427 ? 16.281 35.719 17.219 1 97.62 427 LEU A CA 1
ATOM 3392 C C . LEU A 1 427 ? 17.312 34.781 16.594 1 97.62 427 LEU A C 1
ATOM 3394 O O . LEU A 1 427 ? 17.672 34.938 15.414 1 97.62 427 LEU A O 1
ATOM 3398 N N . HIS A 1 428 ? 17.75 33.844 17.359 1 96.75 428 HIS A N 1
ATOM 3399 C CA . HIS A 1 428 ? 18.75 32.875 16.875 1 96.75 428 HIS A CA 1
ATOM 3400 C C . HIS A 1 428 ? 18.188 32.031 15.727 1 96.75 428 HIS A C 1
ATOM 3402 O O . HIS A 1 428 ? 18.891 31.781 14.75 1 96.75 428 HIS A O 1
ATOM 3408 N N . GLY A 1 429 ? 16.953 31.594 15.891 1 97.44 429 GLY A N 1
ATOM 3409 C CA . GLY A 1 429 ? 16.328 30.812 14.836 1 97.44 429 GLY A CA 1
ATOM 3410 C C . GLY A 1 429 ? 16.25 31.547 13.516 1 97.44 429 GLY A C 1
ATOM 3411 O O . GLY A 1 429 ? 16.609 31.016 12.477 1 97.44 429 GLY A O 1
ATOM 3412 N N . ILE A 1 430 ? 15.797 32.812 13.578 1 97.81 430 ILE A N 1
ATOM 3413 C CA . ILE A 1 430 ? 15.664 33.625 12.367 1 97.81 430 ILE A CA 1
ATOM 3414 C C . ILE A 1 430 ? 17.047 33.844 11.75 1 97.81 430 ILE A C 1
ATOM 3416 O O . ILE A 1 430 ? 17.219 33.688 10.539 1 97.81 430 ILE A O 1
ATOM 3420 N N . ARG A 1 431 ? 18 34.125 12.492 1 97.19 431 ARG A N 1
ATOM 3421 C CA . ARG A 1 431 ? 19.344 34.406 11.992 1 97.19 431 ARG A CA 1
ATOM 3422 C C . ARG A 1 431 ? 19.953 33.156 11.359 1 97.19 431 ARG A C 1
ATOM 3424 O O . ARG A 1 431 ? 20.547 33.219 10.281 1 97.19 431 ARG A O 1
ATOM 3431 N N . GLN A 1 432 ? 19.812 32.062 12.023 1 96.88 432 GLN A N 1
ATOM 3432 C CA . GLN A 1 432 ? 20.344 30.797 11.492 1 96.88 432 GLN A CA 1
ATOM 3433 C C . GLN A 1 432 ? 19.719 30.453 10.148 1 96.88 432 GLN A C 1
ATOM 3435 O O . GLN A 1 432 ? 20.406 30.062 9.211 1 96.88 432 GLN A O 1
ATOM 3440 N N . LEU A 1 433 ? 18.453 30.641 10.055 1 97.94 433 LEU A N 1
ATOM 3441 C CA . LEU A 1 433 ? 17.734 30.25 8.844 1 97.94 433 LEU A CA 1
ATOM 3442 C C . LEU A 1 433 ? 18.016 31.234 7.711 1 97.94 433 LEU A C 1
ATOM 3444 O O . LEU A 1 433 ? 17.938 30.875 6.535 1 97.94 433 LEU A O 1
ATOM 3448 N N . THR A 1 434 ? 18.359 32.5 8.023 1 96.38 434 THR A N 1
ATOM 3449 C CA . THR A 1 434 ? 18.562 33.5 6.996 1 96.38 434 THR A CA 1
ATOM 3450 C C . THR A 1 434 ? 20.031 33.562 6.582 1 96.38 434 THR A C 1
ATOM 3452 O O . THR A 1 434 ? 20.359 33.906 5.438 1 96.38 434 THR A O 1
ATOM 3455 N N . LEU A 1 435 ? 20.906 33.188 7.441 1 93.75 435 LEU A N 1
ATOM 3456 C CA . LEU A 1 435 ? 22.344 33.344 7.16 1 93.75 435 LEU A CA 1
ATOM 3457 C C . LEU A 1 435 ? 22.922 32.031 6.66 1 93.75 435 LEU A C 1
ATOM 3459 O O . LEU A 1 435 ? 23.906 32.031 5.898 1 93.75 435 LEU A O 1
ATOM 3463 N N . ASN A 1 436 ? 22.438 30.938 7.117 1 95.56 436 ASN A N 1
ATOM 3464 C CA . ASN A 1 436 ? 22.906 29.625 6.688 1 95.56 436 ASN A CA 1
ATOM 3465 C C . ASN A 1 436 ? 22.109 29.109 5.492 1 95.56 436 ASN A C 1
ATOM 3467 O O . ASN A 1 436 ? 20.984 28.609 5.652 1 95.56 436 ASN A O 1
ATOM 3471 N N . ALA A 1 437 ? 22.688 29.078 4.383 1 94.62 437 ALA A N 1
ATOM 3472 C CA . ALA A 1 437 ? 22.031 28.766 3.121 1 94.62 437 ALA A CA 1
ATOM 3473 C C . ALA A 1 437 ? 21.672 27.281 3.043 1 94.62 437 ALA A C 1
ATOM 3475 O O . ALA A 1 437 ? 20.891 26.875 2.186 1 94.62 437 ALA A O 1
ATOM 3476 N N . THR A 1 438 ? 22.234 26.531 3.955 1 96.62 438 THR A N 1
ATOM 3477 C CA . THR A 1 438 ? 22.016 25.078 3.926 1 96.62 438 THR A CA 1
ATOM 3478 C C . THR A 1 438 ? 20.531 24.766 4.109 1 96.62 438 THR A C 1
ATOM 3480 O O . THR A 1 438 ? 20.031 23.797 3.533 1 96.62 438 THR A O 1
ATOM 3483 N N . TYR A 1 439 ? 19.859 25.547 4.895 1 97.38 439 TYR A N 1
ATOM 3484 C CA . TYR A 1 439 ? 18.453 25.297 5.156 1 97.38 439 TYR A CA 1
ATOM 3485 C C . TYR A 1 439 ? 17.609 25.484 3.896 1 97.38 439 TYR A C 1
ATOM 3487 O O . TYR A 1 439 ? 16.75 24.672 3.582 1 97.38 439 TYR A O 1
ATOM 3495 N N . ALA A 1 440 ? 17.859 26.531 3.195 1 97.06 440 ALA A N 1
ATOM 3496 C CA . ALA A 1 440 ? 17.156 26.781 1.938 1 97.06 440 ALA A CA 1
ATOM 3497 C C . ALA A 1 440 ? 17.484 25.703 0.908 1 97.06 440 ALA A C 1
ATOM 3499 O O . ALA A 1 440 ? 16.609 25.25 0.167 1 97.06 440 ALA A O 1
ATOM 3500 N N . HIS A 1 441 ? 18.719 25.297 0.867 1 97.25 441 HIS A N 1
ATOM 3501 C CA . HIS A 1 441 ? 19.156 24.266 -0.063 1 97.25 441 HIS A CA 1
ATOM 3502 C C . HIS A 1 441 ? 18.469 22.922 0.239 1 97.25 441 HIS A C 1
ATOM 3504 O O . HIS A 1 441 ? 18.031 22.234 -0.676 1 97.25 441 HIS A O 1
ATOM 3510 N N . GLN A 1 442 ? 18.375 22.641 1.501 1 97.44 442 GLN A N 1
ATOM 3511 C CA . GLN A 1 442 ? 17.734 21.391 1.899 1 97.44 442 GLN A CA 1
ATOM 3512 C C . GLN A 1 442 ? 16.234 21.438 1.613 1 97.44 442 GLN A C 1
ATOM 3514 O O . GLN A 1 442 ? 15.633 20.422 1.25 1 97.44 442 GLN A O 1
ATOM 3519 N N . THR A 1 443 ? 15.648 22.547 1.783 1 97.88 443 THR A N 1
ATOM 3520 C CA . THR A 1 443 ? 14.234 22.688 1.456 1 97.88 443 THR A CA 1
ATOM 3521 C C . THR A 1 443 ? 14 22.484 -0.04 1 97.88 443 THR A C 1
ATOM 3523 O O . THR A 1 443 ? 13.023 21.859 -0.445 1 97.88 443 THR A O 1
ATOM 3526 N N . ALA A 1 444 ? 14.883 23.016 -0.796 1 97.19 444 ALA A N 1
ATOM 3527 C CA . ALA A 1 444 ? 14.805 22.844 -2.244 1 97.19 444 ALA A CA 1
ATOM 3528 C C . ALA A 1 444 ? 14.984 21.391 -2.641 1 97.19 444 ALA A C 1
ATOM 3530 O O . ALA A 1 444 ? 14.336 20.906 -3.572 1 97.19 444 ALA A O 1
ATOM 3531 N N . LYS A 1 445 ? 15.867 20.781 -1.972 1 95.44 445 LYS A N 1
ATOM 3532 C CA . LYS A 1 445 ? 16.062 19.344 -2.211 1 95.44 445 LYS A CA 1
ATOM 3533 C C . LYS A 1 445 ? 14.797 18.562 -1.894 1 95.44 445 LYS A C 1
ATOM 3535 O O . LYS A 1 445 ? 14.453 17.609 -2.609 1 95.44 445 LYS A O 1
ATOM 3540 N N . LEU A 1 446 ? 14.164 18.938 -0.816 1 95.94 446 LEU A N 1
ATOM 3541 C CA . LEU A 1 446 ? 12.906 18.297 -0.459 1 95.94 446 LEU A CA 1
ATOM 3542 C C . LEU A 1 446 ? 11.844 18.547 -1.529 1 95.94 446 LEU A C 1
ATOM 3544 O O . LEU A 1 446 ? 11.055 17.656 -1.844 1 95.94 446 LEU A O 1
ATOM 3548 N N . ARG A 1 447 ? 11.82 19.734 -2.043 1 96.56 447 ARG A N 1
ATOM 3549 C CA . ARG A 1 447 ? 10.914 20.078 -3.129 1 96.56 447 ARG A CA 1
ATOM 3550 C C . ARG A 1 447 ? 11.102 19.156 -4.324 1 96.56 447 ARG A C 1
ATOM 3552 O O . ARG A 1 447 ? 10.125 18.656 -4.898 1 96.56 447 ARG A O 1
ATOM 3559 N N . THR A 1 448 ? 12.289 18.828 -4.629 1 93.94 448 THR A N 1
ATOM 3560 C CA . THR A 1 448 ? 12.625 17.938 -5.734 1 93.94 448 THR A CA 1
ATOM 3561 C C . THR A 1 448 ? 12.234 16.5 -5.406 1 93.94 448 THR A C 1
ATOM 3563 O O . THR A 1 448 ? 11.672 15.797 -6.246 1 93.94 448 THR A O 1
ATOM 3566 N N . ARG A 1 449 ? 12.508 16.141 -4.234 1 92.44 449 ARG A N 1
ATOM 3567 C CA . ARG A 1 449 ? 12.195 14.789 -3.797 1 92.44 449 ARG A CA 1
ATOM 3568 C C . ARG A 1 449 ? 10.695 14.531 -3.83 1 92.44 449 ARG A C 1
ATOM 3570 O O . ARG A 1 449 ? 10.25 13.43 -4.156 1 92.44 449 ARG A O 1
ATOM 3577 N N . LEU A 1 450 ? 9.945 15.523 -3.521 1 94.44 450 LEU A N 1
ATOM 3578 C CA . LEU A 1 450 ? 8.492 15.398 -3.494 1 94.44 450 LEU A CA 1
ATOM 3579 C C . LEU A 1 450 ? 7.906 15.594 -4.887 1 94.44 450 LEU A C 1
ATOM 3581 O O . LEU A 1 450 ? 6.691 15.477 -5.074 1 94.44 450 LEU A O 1
ATOM 3585 N N . ASN A 1 451 ? 8.703 15.883 -5.859 1 91.5 451 ASN A N 1
ATOM 3586 C CA . ASN A 1 451 ? 8.32 16.094 -7.25 1 91.5 451 ASN A CA 1
ATOM 3587 C C . ASN A 1 451 ? 7.18 17.109 -7.371 1 91.5 451 ASN A C 1
ATOM 3589 O O . ASN A 1 451 ? 6.184 16.844 -8.047 1 91.5 451 ASN A O 1
ATOM 3593 N N . ILE A 1 452 ? 7.32 18.172 -6.711 1 89.06 452 ILE A N 1
ATOM 3594 C CA . ILE A 1 452 ? 6.262 19.172 -6.629 1 89.06 452 ILE A CA 1
ATOM 3595 C C . ILE A 1 452 ? 6.004 19.766 -8.008 1 89.06 452 ILE A C 1
ATOM 3597 O O . ILE A 1 452 ? 4.855 20.016 -8.383 1 89.06 452 ILE A O 1
ATOM 3601 N N . GLU A 1 453 ? 6.973 19.938 -8.797 1 87 453 GLU A N 1
ATOM 3602 C CA . GLU A 1 453 ? 6.855 20.562 -10.117 1 87 453 GLU A CA 1
ATOM 3603 C C . GLU A 1 453 ? 6.055 19.688 -11.07 1 87 453 GLU A C 1
ATOM 3605 O O . GLU A 1 453 ? 5.293 20.188 -11.898 1 87 453 GLU A O 1
ATOM 3610 N N . ASN A 1 454 ? 6.223 18.391 -10.922 1 85.19 454 ASN A N 1
ATOM 3611 C CA . ASN A 1 454 ? 5.52 17.438 -11.773 1 85.19 454 ASN A CA 1
ATOM 3612 C C . ASN A 1 454 ? 4.605 16.516 -10.953 1 85.19 454 ASN A C 1
ATOM 3614 O O . ASN A 1 454 ? 4.562 15.312 -11.195 1 85.19 454 ASN A O 1
ATOM 3618 N N . SER A 1 455 ? 3.957 17.219 -10.047 1 87.31 455 SER A N 1
ATOM 3619 C CA . SER A 1 455 ? 3.145 16.406 -9.148 1 87.31 455 SER A CA 1
ATOM 3620 C C . SER A 1 455 ? 2.02 15.711 -9.898 1 87.31 455 SER A C 1
ATOM 3622 O O . SER A 1 455 ? 1.395 16.297 -10.781 1 87.31 455 SER A O 1
ATOM 3624 N N . GLU A 1 456 ? 1.786 14.43 -9.492 1 88.88 456 GLU A N 1
ATOM 3625 C CA . GLU A 1 456 ? 0.724 13.625 -10.086 1 88.88 456 GLU A CA 1
ATOM 3626 C C . GLU A 1 456 ? -0.425 13.414 -9.102 1 88.88 456 GLU A C 1
ATOM 3628 O O . GLU A 1 456 ? -1.28 12.547 -9.312 1 88.88 456 GLU A O 1
ATOM 3633 N N . ALA A 1 457 ? -0.438 14.172 -8.055 1 94.25 457 ALA A N 1
ATOM 3634 C CA . ALA A 1 457 ? -1.423 13.969 -7 1 94.25 457 ALA A CA 1
ATOM 3635 C C . ALA A 1 457 ? -2.842 14.156 -7.523 1 94.25 457 ALA A C 1
ATOM 3637 O O . ALA A 1 457 ? -3.715 13.312 -7.293 1 94.25 457 ALA A O 1
ATOM 3638 N N . SER A 1 458 ? -3.057 15.227 -8.25 1 94.19 458 SER A N 1
ATOM 3639 C CA . SER A 1 458 ? -4.383 15.516 -8.781 1 94.19 458 SER A CA 1
ATOM 3640 C C . SER A 1 458 ? -4.809 14.461 -9.797 1 94.19 458 SER A C 1
ATOM 3642 O O . SER A 1 458 ? -5.926 13.945 -9.734 1 94.19 458 SER A O 1
ATOM 3644 N N . ALA A 1 459 ? -3.92 14.172 -10.719 1 94.19 459 ALA A N 1
ATOM 3645 C CA . ALA A 1 459 ? -4.227 13.18 -11.734 1 94.19 459 ALA A CA 1
ATOM 3646 C C . ALA A 1 459 ? -4.543 11.828 -11.102 1 94.19 459 ALA A C 1
ATOM 3648 O O . ALA A 1 459 ? -5.473 11.133 -11.531 1 94.19 459 ALA A O 1
ATOM 3649 N N . LYS A 1 460 ? -3.73 11.469 -10.156 1 95.25 460 LYS A N 1
ATOM 3650 C CA . LYS A 1 460 ? -3.939 10.211 -9.445 1 95.25 460 LYS A CA 1
ATOM 3651 C C . LYS A 1 460 ? -5.316 10.172 -8.789 1 95.25 460 LYS A C 1
ATOM 3653 O O . LYS A 1 460 ? -6.039 9.188 -8.898 1 95.25 460 LYS A O 1
ATOM 3658 N N . ALA A 1 461 ? -5.699 11.211 -8.086 1 97.62 461 ALA A N 1
ATOM 3659 C CA . ALA A 1 461 ? -6.992 11.297 -7.418 1 97.62 461 ALA A CA 1
ATOM 3660 C C . ALA A 1 461 ? -8.133 11.227 -8.422 1 97.62 461 ALA A C 1
ATOM 3662 O O . ALA A 1 461 ? -9.07 10.438 -8.258 1 97.62 461 ALA A O 1
ATOM 3663 N N . LEU A 1 462 ? -8.07 12.031 -9.516 1 96.75 462 LEU A N 1
ATOM 3664 C CA . LEU A 1 462 ? -9.141 12.117 -10.5 1 96.75 462 LEU A CA 1
ATOM 3665 C C . LEU A 1 462 ? -9.305 10.797 -11.242 1 96.75 462 LEU A C 1
ATOM 3667 O O . LEU A 1 462 ? -10.43 10.344 -11.469 1 96.75 462 LEU A O 1
ATOM 3671 N N . ASN A 1 463 ? -8.188 10.188 -11.609 1 95.19 463 ASN A N 1
ATOM 3672 C CA . ASN A 1 463 ? -8.25 8.914 -12.32 1 95.19 463 ASN A CA 1
ATOM 3673 C C . ASN A 1 463 ? -8.93 7.84 -11.477 1 95.19 463 ASN A C 1
ATOM 3675 O O . ASN A 1 463 ? -9.719 7.043 -11.992 1 95.19 463 ASN A 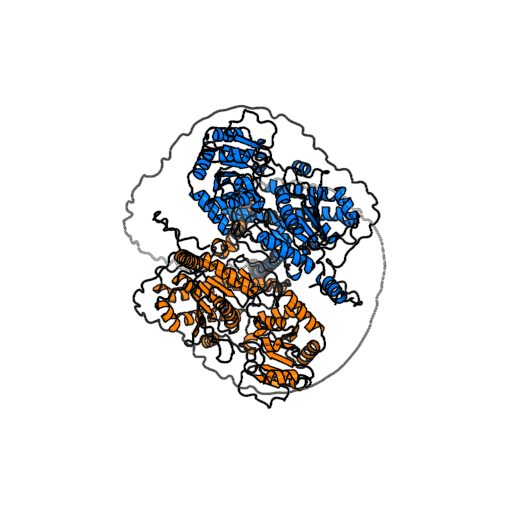O 1
ATOM 3679 N N . HIS A 1 464 ? -8.625 7.84 -10.219 1 97.44 464 HIS A N 1
ATOM 3680 C CA . HIS A 1 464 ? -9.227 6.824 -9.359 1 97.44 464 HIS A CA 1
ATOM 3681 C C . HIS A 1 464 ? -10.695 7.113 -9.094 1 97.44 464 HIS A C 1
ATOM 3683 O O . HIS A 1 464 ? -11.508 6.191 -8.977 1 97.44 464 HIS A O 1
ATOM 3689 N N . ILE A 1 465 ? -11.031 8.367 -8.961 1 98 465 ILE A N 1
ATOM 3690 C CA . ILE A 1 465 ? -12.445 8.719 -8.805 1 98 465 ILE A CA 1
ATOM 3691 C C . ILE A 1 465 ? -13.227 8.297 -10.047 1 98 465 ILE A C 1
ATOM 3693 O O . ILE A 1 465 ? -14.312 7.727 -9.938 1 98 465 ILE A O 1
ATOM 3697 N N . GLU A 1 466 ? -12.672 8.578 -11.234 1 96.56 466 GLU A N 1
ATOM 3698 C CA . GLU A 1 466 ? -13.305 8.141 -12.469 1 96.56 466 GLU A CA 1
ATOM 3699 C C . GLU A 1 466 ? -13.477 6.621 -12.492 1 96.56 466 GLU A C 1
ATOM 3701 O O . GLU A 1 466 ? -14.508 6.113 -12.93 1 96.56 466 GLU A O 1
ATOM 3706 N N . PHE A 1 467 ? -12.469 5.977 -12.023 1 95.06 467 PHE A N 1
ATOM 3707 C CA . PHE A 1 467 ? -12.508 4.52 -11.969 1 95.06 467 PHE A CA 1
ATOM 3708 C C . PHE A 1 467 ? -13.625 4.043 -11.055 1 95.06 467 PHE A C 1
ATOM 3710 O O . PHE A 1 467 ? -14.328 3.08 -11.375 1 95.06 467 PHE A O 1
ATOM 3717 N N . ILE A 1 468 ? -13.805 4.672 -9.914 1 97.19 468 ILE A N 1
ATOM 3718 C CA . ILE A 1 468 ? -14.875 4.34 -8.977 1 97.19 468 ILE A CA 1
ATOM 3719 C C . ILE A 1 468 ? -16.234 4.578 -9.625 1 97.19 468 ILE A C 1
ATOM 3721 O O . ILE A 1 468 ? -17.141 3.766 -9.484 1 97.19 468 ILE A O 1
ATOM 3725 N N . LEU A 1 469 ? -16.391 5.672 -10.344 1 96.5 469 LEU A N 1
ATOM 3726 C CA . LEU A 1 469 ? -17.641 6.004 -11.023 1 96.5 469 LEU A CA 1
ATOM 3727 C C . LEU A 1 469 ? -17.953 4.988 -12.117 1 96.5 469 LEU A C 1
ATOM 3729 O O . LEU A 1 469 ? -19.078 4.516 -12.227 1 96.5 469 LEU A O 1
ATOM 3733 N N . GLU A 1 470 ? -16.953 4.582 -12.828 1 93 470 GLU A N 1
ATOM 3734 C CA . GLU A 1 470 ? -17.109 3.656 -13.945 1 93 470 GLU A CA 1
ATOM 3735 C C . GLU A 1 470 ? -17.484 2.26 -13.453 1 93 470 GLU A C 1
ATOM 3737 O O . GLU A 1 470 ? -18.266 1.554 -14.109 1 93 470 GLU A O 1
ATOM 3742 N N . THR A 1 471 ? -16.953 1.866 -12.32 1 93.12 471 THR A N 1
ATOM 3743 C CA . THR A 1 471 ? -17.141 0.5 -11.844 1 93.12 471 THR A CA 1
ATOM 3744 C C . THR A 1 471 ? -18.281 0.431 -10.828 1 93.12 471 THR A C 1
ATOM 3746 O O . THR A 1 471 ? -18.641 -0.655 -10.375 1 93.12 471 THR A O 1
ATOM 3749 N N . GLY A 1 472 ? -18.797 1.516 -10.445 1 93.62 472 GLY A N 1
ATOM 3750 C CA . GLY A 1 472 ? -19.844 1.53 -9.453 1 93.62 472 GLY A CA 1
ATOM 3751 C C . GLY A 1 472 ? -19.344 1.279 -8.039 1 93.62 472 GLY A C 1
ATOM 3752 O O . GLY A 1 472 ? -20.078 0.742 -7.207 1 93.62 472 GLY A O 1
ATOM 3753 N N . GLY A 1 473 ? -18.031 1.563 -7.801 1 95.5 473 GLY A N 1
ATOM 3754 C CA . GLY A 1 473 ? -17.531 1.467 -6.438 1 95.5 473 GLY A CA 1
ATOM 3755 C C . GLY A 1 473 ? -16.25 0.643 -6.328 1 95.5 473 GLY A C 1
ATOM 3756 O O . GLY A 1 473 ? -15.562 0.697 -5.309 1 95.5 473 GLY A O 1
ATOM 3757 N N . ALA A 1 474 ? -15.961 -0.188 -7.367 1 95 474 ALA A N 1
ATOM 3758 C CA . ALA A 1 474 ? -14.758 -1.022 -7.387 1 95 474 ALA A CA 1
ATOM 3759 C C . ALA A 1 474 ? -14.695 -1.921 -6.156 1 95 474 ALA A C 1
ATOM 3761 O O . ALA A 1 474 ? -13.68 -1.951 -5.457 1 95 474 ALA A O 1
ATOM 3762 N N . ASP A 1 475 ? -15.602 -2.709 -5.867 1 93.12 475 ASP A N 1
ATOM 3763 C CA . ASP A 1 475 ? -15.719 -3.557 -4.684 1 93.12 475 ASP A CA 1
ATOM 3764 C C . ASP A 1 475 ? -14.555 -4.547 -4.605 1 93.12 475 ASP A C 1
ATOM 3766 O O . ASP A 1 475 ? -14.125 -4.926 -3.516 1 93.12 475 ASP A O 1
ATOM 3770 N N . PHE A 1 476 ? -14 -4.879 -5.715 1 91.75 476 PHE A N 1
ATOM 3771 C CA . PHE A 1 476 ? -12.945 -5.875 -5.781 1 91.75 476 PHE A CA 1
ATOM 3772 C C . PHE A 1 476 ? -11.641 -5.32 -5.211 1 91.75 476 PHE A C 1
ATOM 3774 O O . PHE A 1 476 ? -10.688 -6.07 -4.984 1 91.75 476 PHE A O 1
ATOM 3781 N N . LEU A 1 477 ? -11.594 -4.051 -4.883 1 94.75 477 LEU A N 1
ATOM 3782 C CA . LEU A 1 477 ? -10.406 -3.441 -4.301 1 94.75 477 LEU A CA 1
ATOM 3783 C C . LEU A 1 477 ? -10.555 -3.277 -2.795 1 94.75 477 LEU A C 1
ATOM 3785 O O . LEU A 1 477 ? -9.625 -2.836 -2.115 1 94.75 477 LEU A O 1
ATOM 3789 N N . LYS A 1 478 ? -11.688 -3.605 -2.262 1 94.94 478 LYS A N 1
ATOM 3790 C CA . LYS A 1 478 ? -11.945 -3.449 -0.833 1 94.94 478 LYS A CA 1
ATOM 3791 C C . LYS A 1 478 ? -11.453 -4.664 -0.05 1 94.94 478 LYS A C 1
ATOM 3793 O O . LYS A 1 478 ? -11.602 -5.801 -0.5 1 94.94 478 LYS A O 1
ATOM 3798 N N . SER A 1 479 ? -10.836 -4.41 1.056 1 93.19 479 SER A N 1
ATOM 3799 C CA . SER A 1 479 ? -10.305 -5.48 1.895 1 93.19 479 SER A CA 1
ATOM 3800 C C . SER A 1 479 ? -11.422 -6.215 2.627 1 93.19 479 SER A C 1
ATOM 3802 O O . SER A 1 479 ? -12.406 -5.602 3.039 1 93.19 479 SER A O 1
ATOM 3804 N N . HIS A 1 480 ? -11.164 -7.539 2.758 1 91.06 480 HIS A N 1
ATOM 3805 C CA . HIS A 1 480 ? -12.086 -8.344 3.551 1 91.06 480 HIS A CA 1
ATOM 3806 C C . HIS A 1 480 ? -12.109 -7.887 5.004 1 91.06 480 HIS A C 1
ATOM 3808 O O . HIS A 1 480 ? -13.102 -8.086 5.707 1 91.06 480 HIS A O 1
ATOM 3814 N N . ALA A 1 481 ? -11.086 -7.273 5.422 1 90.06 481 ALA A N 1
ATOM 3815 C CA . ALA A 1 481 ? -10.977 -6.801 6.801 1 90.06 481 ALA A CA 1
ATOM 3816 C C . ALA A 1 481 ? -12.086 -5.809 7.129 1 90.06 481 ALA A C 1
ATOM 3818 O O . ALA A 1 481 ? -12.5 -5.695 8.281 1 90.06 481 ALA A O 1
ATOM 3819 N N . ASN A 1 482 ? -12.523 -5.113 6.164 1 88.31 482 ASN A N 1
ATOM 3820 C CA . ASN A 1 482 ? -13.547 -4.09 6.355 1 88.31 482 ASN A CA 1
ATOM 3821 C C . ASN A 1 482 ? -14.883 -4.703 6.758 1 88.31 482 ASN A C 1
ATOM 3823 O O . ASN A 1 482 ? -15.766 -4.008 7.266 1 88.31 482 ASN A O 1
ATOM 3827 N N . THR A 1 483 ? -15.023 -6.004 6.574 1 86.62 483 THR A N 1
ATOM 3828 C CA . THR A 1 483 ? -16.281 -6.676 6.891 1 86.62 483 THR A CA 1
ATOM 3829 C C . THR A 1 483 ? -16.219 -7.324 8.273 1 86.62 483 THR A C 1
ATOM 3831 O O . THR A 1 483 ? -17.219 -7.84 8.773 1 86.62 483 THR A O 1
ATOM 3834 N N . LEU A 1 484 ? -15.078 -7.277 8.859 1 88.31 484 LEU A N 1
ATOM 3835 C CA . LEU A 1 484 ? -14.883 -7.953 10.141 1 88.31 484 LEU A CA 1
ATOM 3836 C C . LEU A 1 484 ? -14.977 -6.965 11.297 1 88.31 484 LEU A C 1
ATOM 3838 O O . LEU A 1 484 ? -14.727 -5.77 11.117 1 88.31 484 LEU A O 1
ATOM 3842 N N . ASN A 1 485 ? -15.336 -7.531 12.461 1 85.75 485 ASN A N 1
ATOM 3843 C CA . ASN A 1 485 ? -15.203 -6.734 13.672 1 85.75 485 ASN A CA 1
ATOM 3844 C C . ASN A 1 485 ? -13.75 -6.59 14.094 1 85.75 485 ASN A C 1
ATOM 3846 O O . ASN A 1 485 ? -12.891 -7.375 13.672 1 85.75 485 ASN A O 1
ATOM 3850 N N . PHE A 1 486 ? -13.547 -5.629 14.984 1 83.12 486 PHE A N 1
ATOM 3851 C CA . PHE A 1 486 ? -12.172 -5.297 15.32 1 83.12 486 PHE A CA 1
ATOM 3852 C C . PHE A 1 486 ? -11.484 -6.469 16.016 1 83.12 486 PHE A C 1
ATOM 3854 O O . PHE A 1 486 ? -10.281 -6.68 15.859 1 83.12 486 PHE A O 1
ATOM 3861 N N . TRP A 1 487 ? -12.188 -7.184 16.797 1 87.25 487 TRP A N 1
ATOM 3862 C CA . TRP A 1 487 ? -11.523 -8.258 17.516 1 87.25 487 TRP A CA 1
ATOM 3863 C C . TRP A 1 487 ? -11.18 -9.414 16.594 1 87.25 487 TRP A C 1
ATOM 3865 O O . TRP A 1 487 ? -10.227 -10.156 16.828 1 87.25 487 TRP A O 1
ATOM 3875 N N . ARG A 1 488 ? -11.906 -9.602 15.5 1 90.06 488 ARG A N 1
ATOM 3876 C CA . ARG A 1 488 ? -11.578 -10.617 14.508 1 90.06 488 ARG A CA 1
ATOM 3877 C C . ARG A 1 488 ? -10.453 -10.141 13.586 1 90.06 488 ARG A C 1
ATOM 3879 O O . ARG A 1 488 ? -9.555 -10.914 13.25 1 90.06 488 ARG A O 1
ATOM 3886 N N . SER A 1 489 ? -10.547 -8.898 13.18 1 88.88 489 SER A N 1
ATOM 3887 C CA . SER A 1 489 ? -9.539 -8.367 12.273 1 88.88 489 SER A CA 1
ATOM 3888 C C . SER A 1 489 ? -8.164 -8.312 12.945 1 88.88 489 SER A C 1
ATOM 3890 O O . SER A 1 489 ? -7.137 -8.43 12.273 1 88.88 489 SER A O 1
ATOM 3892 N N . GLU A 1 490 ? -8.156 -8.242 14.289 1 87.56 490 GLU A N 1
ATOM 3893 C CA . GLU A 1 490 ? -6.887 -8.195 15.016 1 87.56 490 GLU A CA 1
ATOM 3894 C C . GLU A 1 490 ? -6.488 -9.578 15.523 1 87.56 490 GLU A C 1
ATOM 3896 O O . GLU A 1 490 ? -5.398 -9.75 16.078 1 87.56 490 GLU A O 1
ATOM 3901 N N . GLY A 1 491 ? -7.32 -10.539 15.344 1 90.25 491 GLY A N 1
ATOM 3902 C CA . GLY A 1 491 ? -7.023 -11.914 15.719 1 90.25 491 GLY A CA 1
ATOM 3903 C C . GLY A 1 491 ? -7.129 -12.164 17.203 1 90.25 491 GLY A C 1
ATOM 3904 O O . GLY A 1 491 ? -6.535 -13.117 17.734 1 90.25 491 GLY A O 1
ATOM 3905 N N . LEU A 1 492 ? -7.84 -11.328 17.938 1 89.5 492 LEU A N 1
ATOM 3906 C CA . LEU A 1 492 ? -7.949 -11.461 19.391 1 89.5 492 LEU A CA 1
ATOM 3907 C C . LEU A 1 492 ? -8.75 -12.711 19.75 1 89.5 492 LEU A C 1
ATOM 3909 O O . LEU A 1 492 ? -8.461 -13.367 20.766 1 89.5 492 LEU A O 1
ATOM 3913 N N . ASP A 1 493 ? -9.727 -13 18.969 1 92.69 493 ASP A N 1
ATOM 3914 C CA . ASP A 1 493 ? -10.523 -14.195 19.219 1 92.69 493 ASP A CA 1
ATOM 3915 C C . ASP A 1 493 ? -9.672 -15.453 19.094 1 92.69 493 ASP A C 1
ATOM 3917 O O . ASP A 1 493 ? -9.703 -16.328 19.969 1 92.69 493 ASP A O 1
ATOM 3921 N N . VAL A 1 494 ? -8.898 -15.477 18.078 1 93.06 494 VAL A N 1
ATOM 3922 C CA . VAL A 1 494 ? -8.055 -16.641 17.828 1 93.06 494 VAL A CA 1
ATOM 3923 C C . VAL A 1 494 ? -6.988 -16.734 18.922 1 93.06 494 VAL A C 1
ATOM 3925 O O . VAL A 1 494 ? -6.707 -17.828 19.422 1 93.06 494 VAL A O 1
ATOM 3928 N N . LEU A 1 495 ? -6.379 -15.656 19.297 1 91.12 495 LEU A N 1
ATOM 3929 C CA . LEU A 1 495 ? -5.383 -15.648 20.359 1 91.12 495 LEU A CA 1
ATOM 3930 C C . LEU A 1 495 ? -5.984 -16.141 21.672 1 91.12 495 LEU A C 1
ATOM 3932 O O . LEU A 1 495 ? -5.34 -16.891 22.406 1 91.12 495 LEU A O 1
ATOM 3936 N N . LEU A 1 496 ? -7.16 -15.75 21.953 1 91.5 496 LEU A N 1
ATOM 3937 C CA . LEU A 1 496 ? -7.848 -16.203 23.172 1 91.5 496 LEU A CA 1
ATOM 3938 C C . LEU A 1 496 ? -8.078 -17.703 23.141 1 91.5 496 LEU A C 1
ATOM 3940 O O . LEU A 1 496 ? -7.867 -18.391 24.141 1 91.5 496 LEU A O 1
ATOM 3944 N N . ILE A 1 497 ? -8.453 -18.172 22.031 1 93 497 ILE A N 1
ATOM 3945 C CA . ILE A 1 497 ? -8.719 -19.609 21.891 1 93 497 ILE A CA 1
ATOM 3946 C C . ILE A 1 497 ? -7.426 -20.391 22.078 1 93 497 ILE A C 1
ATOM 3948 O O . ILE A 1 497 ? -7.406 -21.406 22.797 1 93 497 ILE A O 1
ATOM 3952 N N . ILE A 1 498 ? -6.414 -19.938 21.453 1 90.88 498 ILE A N 1
ATOM 3953 C CA . ILE A 1 498 ? -5.121 -20.609 21.562 1 90.88 498 ILE A CA 1
ATOM 3954 C C . ILE A 1 498 ? -4.637 -20.562 23 1 90.88 498 ILE A C 1
ATOM 3956 O O . ILE A 1 498 ? -4.152 -21.562 23.547 1 90.88 498 ILE A O 1
ATOM 3960 N N . LEU A 1 499 ? -4.762 -19.422 23.672 1 88.88 499 LEU A N 1
ATOM 3961 C CA . LEU A 1 499 ? -4.336 -19.266 25.062 1 88.88 499 LEU A CA 1
ATOM 3962 C C . LEU A 1 499 ? -5.133 -20.188 25.969 1 88.88 499 LEU A C 1
ATOM 3964 O O . LEU A 1 499 ? -4.566 -20.812 26.891 1 88.88 499 LEU A O 1
ATOM 3968 N N . LEU A 1 500 ? -6.398 -20.266 25.766 1 89.81 500 LEU A N 1
ATOM 3969 C CA . LEU A 1 500 ? -7.242 -21.156 26.531 1 89.81 500 LEU A CA 1
ATOM 3970 C C . LEU A 1 500 ? -6.848 -22.609 26.312 1 89.81 500 LEU A C 1
ATOM 3972 O O . LEU A 1 500 ? -6.859 -23.422 27.234 1 89.81 500 LEU A O 1
ATOM 3976 N N . GLY A 1 501 ? -6.512 -22.891 25.078 1 88.5 501 GLY A N 1
ATOM 3977 C CA . GLY A 1 501 ? -6.023 -24.219 24.781 1 88.5 501 GLY A CA 1
ATOM 3978 C C . GLY A 1 501 ? -4.727 -24.562 25.484 1 88.5 501 GLY A C 1
ATOM 3979 O O . GLY A 1 501 ? -4.598 -25.641 26.078 1 88.5 501 GLY A O 1
ATOM 3980 N N . ILE A 1 502 ? -3.852 -23.656 25.484 1 86.31 502 ILE A N 1
ATOM 3981 C CA . ILE A 1 502 ? -2.574 -23.844 26.156 1 86.31 502 ILE A CA 1
ATOM 3982 C C . ILE A 1 502 ? -2.801 -23.984 27.672 1 86.31 502 ILE A C 1
ATOM 3984 O O . ILE A 1 502 ? -2.217 -24.844 28.312 1 86.31 502 ILE A O 1
ATOM 3988 N N . CYS A 1 503 ? -3.598 -23.094 28.219 1 85.19 503 CYS A N 1
ATOM 3989 C CA . CYS A 1 503 ? -3.924 -23.172 29.641 1 85.19 503 CYS A CA 1
ATOM 3990 C C . CYS A 1 503 ? -4.574 -24.516 29.969 1 85.19 503 CYS A C 1
ATOM 3992 O O . CYS A 1 503 ? -4.273 -25.109 31.016 1 85.19 503 CYS A O 1
ATOM 3994 N N . GLY A 1 504 ? -5.371 -24.938 29.094 1 84.69 504 GLY A N 1
ATOM 3995 C CA . GLY A 1 504 ? -5.992 -26.234 29.281 1 84.69 504 GLY A CA 1
ATOM 3996 C C . GLY A 1 504 ? -5 -27.391 29.266 1 84.69 504 GLY A C 1
ATOM 3997 O O . GLY A 1 504 ? -5.059 -28.281 30.125 1 84.69 504 GLY A O 1
ATOM 3998 N N . ILE A 1 505 ? -4.094 -27.312 28.406 1 86.5 505 ILE A N 1
ATOM 3999 C CA . ILE A 1 505 ? -3.086 -28.359 28.266 1 86.5 505 ILE A CA 1
ATOM 4000 C C . ILE A 1 505 ? -2.168 -28.359 29.484 1 86.5 505 ILE A C 1
ATOM 4002 O O . ILE A 1 505 ? -1.785 -29.422 29.969 1 86.5 505 ILE A O 1
ATOM 4006 N N . LEU A 1 506 ? -1.917 -27.203 29.969 1 84.12 506 LEU A N 1
ATOM 4007 C CA . LEU A 1 506 ? -1.009 -27.078 31.109 1 84.12 506 LEU A CA 1
ATOM 4008 C C . LEU A 1 506 ? -1.733 -27.375 32.406 1 84.12 506 LEU A C 1
ATOM 4010 O O . LEU A 1 506 ? -1.139 -27.922 33.344 1 84.12 506 LEU A O 1
ATOM 4014 N N . THR A 1 507 ? -2.967 -26.969 32.5 1 82.5 507 THR A N 1
ATOM 4015 C CA . THR A 1 507 ? -3.729 -27.141 33.719 1 82.5 507 THR A CA 1
ATOM 4016 C C . THR A 1 507 ? -4.129 -28.609 33.906 1 82.5 507 THR A C 1
ATOM 4018 O O . THR A 1 507 ? -4.164 -29.094 35.031 1 82.5 507 THR A O 1
ATOM 4021 N N . VAL A 1 508 ? -4.309 -29.297 32.875 1 77.88 508 VAL A N 1
ATOM 4022 C CA . VAL A 1 508 ? -4.812 -30.656 32.969 1 77.88 508 VAL A CA 1
ATOM 4023 C C . VAL A 1 508 ? -3.764 -31.547 33.625 1 77.88 508 VAL A C 1
ATOM 4025 O O . VAL A 1 508 ? -4.059 -32.25 34.594 1 77.88 508 VAL A O 1
ATOM 4028 N N . PRO A 1 509 ? -2.633 -31.5 33.156 1 76.19 509 PRO A N 1
ATOM 4029 C CA . PRO A 1 509 ? -1.652 -32.312 33.906 1 76.19 509 PRO A CA 1
ATOM 4030 C C . PRO A 1 509 ? -1.424 -31.812 35.312 1 76.19 509 PRO A C 1
ATOM 4032 O O . PRO A 1 509 ? -1.199 -32.625 36.219 1 76.19 509 PRO A O 1
ATOM 4035 N N . PHE A 1 510 ? -1.578 -30.547 35.469 1 79.12 510 PHE A N 1
ATOM 4036 C CA . PHE A 1 510 ? -1.387 -29.984 36.781 1 79.12 510 PHE A CA 1
ATOM 4037 C C . PHE A 1 510 ? -2.488 -30.453 37.75 1 79.12 510 PHE A C 1
ATOM 4039 O O . PHE A 1 510 ? -2.211 -30.906 38.844 1 79.12 510 PHE A O 1
ATOM 4046 N N . VAL A 1 511 ? -3.682 -30.375 37.344 1 79.25 511 VAL A N 1
ATOM 4047 C CA . VAL A 1 511 ? -4.809 -30.812 38.156 1 79.25 511 VAL A CA 1
ATOM 4048 C C . VAL A 1 511 ? -4.746 -32.312 38.375 1 79.25 511 VAL A C 1
ATOM 4050 O O . VAL A 1 511 ? -5.02 -32.812 39.469 1 79.25 511 VAL A O 1
ATOM 4053 N N . ALA A 1 512 ? -4.32 -33 37.344 1 79.94 512 ALA A N 1
ATOM 4054 C CA . ALA A 1 512 ? -4.164 -34.438 37.438 1 79.94 512 ALA A CA 1
ATOM 4055 C C . ALA A 1 512 ? -3.104 -34.812 38.469 1 79.94 512 ALA A C 1
ATOM 4057 O O . ALA A 1 512 ? -3.307 -35.688 39.281 1 79.94 512 ALA A O 1
ATOM 4058 N N . THR A 1 513 ? -2.084 -34.062 38.438 1 82.12 513 THR A N 1
ATOM 4059 C CA . THR A 1 513 ? -1.02 -34.312 39.406 1 82.12 513 THR A CA 1
ATOM 4060 C C . THR A 1 513 ? -1.479 -33.938 40.812 1 82.12 513 THR A C 1
ATOM 4062 O O . THR A 1 513 ? -1.184 -34.656 41.781 1 82.12 513 THR A O 1
ATOM 4065 N N . CYS A 1 514 ? -2.236 -32.875 40.906 1 79.69 514 CYS A N 1
ATOM 4066 C CA . CYS A 1 514 ? -2.754 -32.438 42.219 1 79.69 514 CYS A CA 1
ATOM 4067 C C . CYS A 1 514 ? -3.75 -33.469 42.75 1 79.69 514 CYS A C 1
ATOM 4069 O O . CYS A 1 514 ? -3.748 -33.75 43.938 1 79.69 514 CYS A O 1
ATOM 4071 N N . CYS A 1 515 ? -4.484 -34 41.875 1 79.12 515 CYS A N 1
ATOM 4072 C CA . CYS A 1 515 ? -5.457 -35.031 42.281 1 79.12 515 CYS A CA 1
ATOM 4073 C C . CYS A 1 515 ? -4.758 -36.312 42.719 1 79.12 515 CYS A C 1
ATOM 4075 O O . CYS A 1 515 ? -5.164 -36.938 43.688 1 79.12 515 CYS A O 1
ATOM 4077 N N . ILE A 1 516 ? -3.723 -36.594 42 1 82 516 ILE A N 1
ATOM 4078 C CA . ILE A 1 516 ? -2.955 -37.781 42.344 1 82 516 ILE A CA 1
ATOM 4079 C C . ILE A 1 516 ? -2.248 -37.562 43.688 1 82 516 ILE A C 1
ATOM 4081 O O . ILE A 1 516 ? -2.248 -38.469 44.531 1 82 516 ILE A O 1
ATOM 4085 N N . LEU A 1 517 ? -1.748 -36.406 43.906 1 81.75 517 LEU A N 1
ATOM 4086 C CA . LEU A 1 517 ? -1.043 -36.125 45.156 1 81.75 517 LEU A CA 1
ATOM 4087 C C . LEU A 1 517 ? -2.014 -36.031 46.312 1 81.75 517 LEU A C 1
ATOM 4089 O O . LEU A 1 517 ? -1.703 -36.5 47.406 1 81.75 517 LEU A O 1
ATOM 4093 N N . ARG A 1 518 ? -3.113 -35.531 46.062 1 80.94 518 ARG A N 1
ATOM 4094 C CA . ARG A 1 518 ? -4.133 -35.438 47.094 1 80.94 518 ARG A CA 1
ATOM 4095 C C . ARG A 1 518 ? -4.648 -36.812 47.469 1 80.94 518 ARG A C 1
ATOM 4097 O O . ARG A 1 518 ? -4.863 -37.125 48.656 1 80.94 518 ARG A O 1
ATOM 4104 N N . ARG A 1 519 ? -4.73 -37.656 46.5 1 79.06 519 ARG A N 1
ATOM 4105 C CA . ARG A 1 519 ? -5.172 -39 46.75 1 79.06 519 ARG A CA 1
ATOM 4106 C C . ARG A 1 519 ? -4.098 -39.812 47.5 1 79.06 519 ARG A C 1
ATOM 4108 O O . ARG A 1 519 ? -4.41 -40.594 48.375 1 79.06 519 ARG A O 1
ATOM 4115 N N . SER A 1 520 ? -2.943 -39.469 47.188 1 79 520 SER A N 1
ATOM 4116 C CA . SER A 1 520 ? -1.834 -40.156 47.844 1 79 520 SER A CA 1
ATOM 4117 C C . SER A 1 520 ? -1.686 -39.688 49.281 1 79 520 SER A C 1
ATOM 4119 O O . SER A 1 520 ? -1.42 -40.469 50.188 1 79 520 SER A O 1
ATOM 4121 N N . TYR A 1 521 ? -1.933 -38.438 49.5 1 76.69 521 TYR A N 1
ATOM 4122 C CA . TYR A 1 521 ? -1.868 -37.906 50.844 1 76.69 521 TYR A CA 1
ATOM 4123 C C . TYR A 1 521 ? -3.027 -38.406 51.688 1 76.69 521 TYR A C 1
ATOM 4125 O O . TYR A 1 521 ? -2.848 -38.719 52.875 1 76.69 521 TYR A O 1
ATOM 4133 N N . TYR A 1 522 ? -4.09 -38.562 51.094 1 73.5 522 TYR A N 1
ATOM 4134 C CA . TYR A 1 522 ? -5.25 -39.062 51.812 1 73.5 522 TYR A CA 1
ATOM 4135 C C . TYR A 1 522 ? -5.094 -40.562 52.125 1 73.5 522 TYR A C 1
ATOM 4137 O O . TYR A 1 522 ? -5.473 -41 53.219 1 73.5 522 TYR A O 1
ATOM 4145 N N . ASN A 1 523 ? -4.449 -41.25 51.344 1 73.44 523 ASN A N 1
ATOM 4146 C CA . ASN A 1 523 ? -4.199 -42.656 51.594 1 73.44 523 ASN A CA 1
ATOM 4147 C C . ASN A 1 523 ? -3.139 -42.875 52.688 1 73.44 523 ASN A C 1
ATOM 4149 O O . ASN A 1 523 ? -3.248 -43.781 53.5 1 73.44 523 ASN A O 1
ATOM 4153 N N . GLN A 1 524 ? -2.268 -42.062 52.844 1 70.12 524 GLN A N 1
ATOM 4154 C CA . GLN A 1 524 ? -1.256 -42.125 53.875 1 70.12 524 GLN A CA 1
ATOM 4155 C C . GLN A 1 524 ? -1.822 -41.656 55.219 1 70.12 524 GLN A C 1
ATOM 4157 O O . GLN A 1 524 ? -1.509 -42.25 56.281 1 70.12 524 GLN A O 1
ATOM 4162 N N . ALA A 1 525 ? -2.584 -40.781 55.094 1 63.34 525 ALA A N 1
ATOM 4163 C CA . ALA A 1 525 ? -3.199 -40.312 56.312 1 63.34 525 ALA A CA 1
ATOM 4164 C C . ALA A 1 525 ? -4.188 -41.344 56.875 1 63.34 525 ALA A C 1
ATOM 4166 O O . ALA A 1 525 ? -4.273 -41.562 58.062 1 63.34 525 ALA A O 1
ATOM 4167 N N . ALA A 1 526 ? -4.727 -42.094 56.125 1 67.19 526 ALA A N 1
ATOM 4168 C CA . ALA A 1 526 ? -5.648 -43.156 56.531 1 67.19 526 ALA A CA 1
ATOM 4169 C C . ALA A 1 526 ? -4.895 -44.375 57.031 1 67.19 526 ALA A C 1
ATOM 4171 O O . ALA A 1 526 ? -5.336 -45.031 57.969 1 67.19 526 ALA A O 1
ATOM 4172 N N . GLN A 1 527 ? -3.768 -44.625 56.625 1 66 527 GLN A N 1
ATOM 4173 C CA . GLN A 1 527 ? -2.949 -45.719 57.125 1 66 527 GLN A CA 1
ATOM 4174 C C . GLN A 1 527 ? -2.316 -45.375 58.469 1 66 527 GLN A C 1
ATOM 4176 O O . GLN A 1 527 ? -2.152 -46.25 59.344 1 66 527 GLN A O 1
ATOM 4181 N N . SER A 1 528 ? -2.07 -44.188 58.688 1 63.41 528 SER A N 1
ATOM 4182 C CA . SER A 1 528 ? -1.473 -43.781 59.969 1 63.41 528 SER A CA 1
ATOM 4183 C C . SER A 1 528 ? -2.502 -43.812 61.094 1 63.41 528 SER A C 1
ATOM 4185 O O . SER A 1 528 ? -2.15 -44 62.25 1 63.41 528 SER A O 1
ATOM 4187 N N . GLN A 1 529 ? -3.713 -43.656 60.875 1 58 529 GLN A N 1
ATOM 4188 C CA . GLN A 1 529 ? -4.711 -43.719 61.938 1 58 529 GLN A CA 1
ATOM 4189 C C . GLN A 1 529 ? -5.055 -45.156 62.281 1 58 529 GLN A C 1
ATOM 4191 O O . GLN A 1 529 ? -5.594 -45.406 63.375 1 58 529 GLN A O 1
ATOM 4196 N N . GLN A 1 530 ? -5.039 -46.125 61.469 1 48.31 530 GLN A N 1
ATOM 4197 C CA . GLN A 1 530 ? -5.398 -47.5 61.875 1 48.31 530 GLN A CA 1
ATOM 4198 C C . GLN A 1 530 ? -4.238 -48.188 62.594 1 48.31 530 GLN A C 1
ATOM 4200 O O . GLN A 1 530 ? -4.328 -49.344 62.938 1 48.31 530 GLN A O 1
ATOM 4205 N N . GLN A 1 531 ? -3.066 -47.531 62.75 1 42.88 531 GLN A N 1
ATOM 4206 C CA . GLN A 1 531 ? -2.117 -48.281 63.562 1 42.88 531 GLN A CA 1
ATOM 4207 C C . GLN A 1 531 ? -2.578 -48.312 65 1 42.88 531 GLN A C 1
ATOM 4209 O O . GLN A 1 531 ? -2.777 -47.281 65.625 1 42.88 531 GLN A O 1
ATOM 4214 N N . PRO A 1 532 ? -3.322 -49.344 65.438 1 37.88 532 PRO A N 1
ATOM 4215 C CA . PRO A 1 532 ? -3.613 -49.531 66.875 1 37.88 532 PRO A CA 1
ATOM 4216 C C . PRO A 1 532 ? -2.402 -49.281 67.75 1 37.88 532 PRO A C 1
ATOM 4218 O O . PRO A 1 532 ? -1.261 -49.375 67.312 1 37.88 532 PRO A O 1
ATOM 4221 N N . TYR A 1 533 ? -2.549 -48.531 68.875 1 37.22 533 TYR A N 1
ATOM 4222 C CA . TYR A 1 533 ? -1.62 -48.344 70 1 37.22 533 TYR A CA 1
ATOM 4223 C C . TYR A 1 533 ? -1.062 -49.688 70.438 1 37.22 533 TYR A C 1
ATOM 4225 O O . TYR A 1 533 ? -1.42 -50.156 71.562 1 37.22 533 TYR A O 1
ATOM 4233 N N . ARG A 1 534 ? -1.299 -50.75 69.75 1 27.56 534 ARG A N 1
ATOM 4234 C CA . ARG A 1 534 ? -0.923 -51.938 70.562 1 27.56 534 ARG A CA 1
ATOM 4235 C C . ARG A 1 534 ? 0.477 -51.812 71.125 1 27.56 534 ARG A C 1
ATOM 4237 O O . ARG A 1 534 ? 0.674 -51.969 72.312 1 27.56 534 ARG A O 1
ATOM 4244 N N . ALA A 1 535 ? 1.37 -52.781 70.812 1 27.8 535 ALA A N 1
ATOM 4245 C CA . ALA A 1 535 ? 2.25 -53.688 71.562 1 27.8 535 ALA A CA 1
ATOM 4246 C C . ALA A 1 535 ? 3.637 -53.094 71.688 1 27.8 535 ALA A C 1
ATOM 4248 O O . ALA A 1 535 ? 4.574 -53.781 72.125 1 27.8 535 ALA A O 1
ATOM 4249 N N . THR A 1 536 ? 3.9 -51.812 71.312 1 28.19 536 THR A N 1
ATOM 4250 C CA . THR A 1 536 ? 5.348 -51.625 71.312 1 28.19 536 THR A CA 1
ATOM 4251 C C . THR A 1 536 ? 5.926 -51.781 72.75 1 28.19 536 THR A C 1
ATOM 4253 O O . THR A 1 536 ? 6.258 -50.781 73.375 1 28.19 536 THR A O 1
ATOM 4256 N N . LEU A 1 537 ? 5.137 -52.406 73.625 1 26.09 537 LEU A N 1
ATOM 4257 C CA . LEU A 1 537 ? 5.848 -52.375 74.875 1 26.09 537 LEU A CA 1
ATOM 4258 C C . LEU A 1 537 ? 7.211 -53.062 74.75 1 26.09 537 LEU A C 1
ATOM 4260 O O . LEU A 1 537 ? 7.984 -53.094 75.75 1 26.09 537 LEU A O 1
ATOM 4264 N N . LYS A 1 538 ? 7.242 -54.062 73.875 1 21.86 538 LYS A N 1
ATOM 4265 C CA . LYS A 1 538 ? 8.164 -55.094 74.312 1 21.86 538 LYS A CA 1
ATOM 4266 C C . LYS A 1 538 ? 9.578 -54.531 74.5 1 21.86 538 LYS A C 1
ATOM 4268 O O . LYS A 1 538 ? 10.203 -54.719 75.562 1 21.86 538 LYS A O 1
ATOM 4273 N N . ALA A 1 539 ? 10.516 -54.719 73.438 1 21.47 539 ALA A N 1
ATOM 4274 C CA . ALA A 1 539 ? 11.844 -55.312 73.5 1 21.47 539 ALA A CA 1
ATOM 4275 C C . ALA A 1 539 ? 12.906 -54.25 73.812 1 21.47 539 ALA A C 1
ATOM 4277 O O . ALA A 1 539 ? 13.258 -53.469 72.938 1 21.47 539 ALA A O 1
ATOM 4278 N N . VAL A 1 540 ? 12.828 -53.469 74.938 1 25.69 540 VAL A N 1
ATOM 4279 C CA . VAL A 1 540 ? 13.938 -52.625 75.312 1 25.69 540 VAL A CA 1
ATOM 4280 C C . VAL A 1 540 ? 15.227 -53.438 75.375 1 25.69 540 VAL A C 1
ATOM 4282 O O . VAL A 1 540 ? 15.414 -54.25 76.25 1 25.69 540 VAL A O 1
ATOM 4285 N N . GLY A 1 541 ? 15.57 -54.125 74.312 1 19.09 541 GLY A N 1
ATOM 4286 C CA . GLY A 1 541 ? 16.766 -54.938 74.375 1 19.09 541 GLY A CA 1
ATOM 4287 C C . GLY A 1 541 ? 17.969 -54.219 74.938 1 19.09 541 GLY A C 1
ATOM 4288 O O . GLY A 1 541 ? 17.969 -52.969 75 1 19.09 541 GLY A O 1
ATOM 4289 N N . ARG A 1 542 ? 19.125 -55 75.312 1 19.22 542 ARG A N 1
ATOM 4290 C CA . ARG A 1 542 ? 20.312 -55.062 76.188 1 19.22 542 ARG A CA 1
ATOM 4291 C C . ARG A 1 542 ? 21.422 -54.156 75.688 1 19.22 542 ARG A C 1
ATOM 4293 O O . ARG A 1 542 ? 22.109 -53.5 76.438 1 19.22 542 ARG A O 1
ATOM 4300 N N . MET A 1 543 ? 21.828 -54.219 74.312 1 18.7 543 MET A N 1
ATOM 4301 C CA . MET A 1 543 ? 23.234 -54.594 74.25 1 18.7 543 MET A CA 1
ATOM 4302 C C . MET A 1 543 ? 24.109 -53.469 74.812 1 18.7 543 MET A C 1
ATOM 4304 O O . MET A 1 543 ? 23.672 -52.312 74.938 1 18.7 543 MET A O 1
ATOM 4308 N N . ASN A 1 544 ? 25.547 -53.656 74.5 1 18.38 544 ASN A N 1
ATOM 4309 C CA . ASN A 1 544 ? 26.938 -53.75 75 1 18.38 544 ASN A CA 1
ATOM 4310 C C . ASN A 1 544 ? 27.625 -52.375 74.938 1 18.38 544 ASN A C 1
ATOM 4312 O O . ASN A 1 544 ? 27.297 -51.562 74.062 1 18.38 544 ASN A O 1
ATOM 4316 N N . SER A 1 545 ? 28.25 -52.031 76.062 1 20.44 545 SER A N 1
ATOM 4317 C CA . SER A 1 545 ? 29.016 -50.938 76.625 1 20.44 545 SER A CA 1
ATOM 4318 C C . SER A 1 545 ? 30.219 -50.594 75.75 1 20.44 545 SER A C 1
ATOM 4320 O O . SER A 1 545 ? 31.094 -49.812 76.125 1 20.44 545 SER A O 1
ATOM 4322 N N . TYR A 1 546 ? 30.188 -50.812 74.375 1 18.05 546 TYR A N 1
ATOM 4323 C CA . TYR A 1 546 ? 31.578 -50.781 73.875 1 18.05 546 TYR A CA 1
ATOM 4324 C C . TYR A 1 546 ? 32.219 -49.406 74.188 1 18.05 546 TYR A C 1
ATOM 4326 O O . TYR A 1 546 ? 31.609 -48.375 73.875 1 18.05 546 TYR A O 1
ATOM 4334 N N . GLY A 1 547 ? 33.219 -49.375 75.062 1 17.84 547 GLY A N 1
ATOM 4335 C CA . GLY A 1 547 ? 34.062 -48.406 75.75 1 17.84 547 GLY A CA 1
ATOM 4336 C C . GLY A 1 547 ? 34.938 -47.594 74.75 1 17.84 547 GLY A C 1
ATOM 4337 O O . GLY A 1 547 ? 35.594 -46.656 75.125 1 17.84 547 GLY A O 1
ATOM 4338 N N . ASP A 1 548 ? 35.094 -47.906 73.438 1 17.48 548 ASP A N 1
ATOM 4339 C CA . ASP A 1 548 ? 36.5 -47.688 73.125 1 17.48 548 ASP A CA 1
ATOM 4340 C C . ASP A 1 548 ? 36.875 -46.219 73.375 1 17.48 548 ASP A C 1
ATOM 4342 O O . ASP A 1 548 ? 36.031 -45.344 73.25 1 17.48 548 ASP A O 1
ATOM 4346 N N . PRO A 1 549 ? 38.312 -45.969 73.562 1 17.84 549 PRO A N 1
ATOM 4347 C CA . PRO A 1 549 ? 39.25 -45.062 74.188 1 17.84 549 PRO A CA 1
ATOM 4348 C C . PRO A 1 549 ? 39.375 -43.75 73.438 1 17.84 549 PRO A C 1
ATOM 4350 O O . PRO A 1 549 ? 39.25 -42.656 74 1 17.84 549 PRO A O 1
ATOM 4353 N N . SER A 1 550 ? 40.188 -43.812 72.25 1 16.03 550 SER A N 1
ATOM 4354 C CA . SER A 1 550 ? 41.469 -43.094 72.312 1 16.03 550 SER A CA 1
ATOM 4355 C C . SER A 1 550 ? 41.312 -41.625 72 1 16.03 550 SER A C 1
ATOM 4357 O O . SER A 1 550 ? 41.75 -40.781 72.75 1 16.03 550 SER A O 1
ATOM 4359 N N . SER A 1 551 ? 42 -41.188 70.812 1 16.62 551 SER A N 1
ATOM 4360 C CA . SER A 1 551 ? 43.219 -40.406 70.562 1 16.62 551 SER A CA 1
ATOM 4361 C C . SER A 1 551 ? 42.906 -38.938 70.312 1 16.62 551 SER A C 1
ATOM 4363 O O . SER A 1 551 ? 41.812 -38.625 69.812 1 16.62 551 SER A O 1
ATOM 4365 N N . CYS A 1 552 ? 43.812 -37.938 70.75 1 17.28 552 CYS A N 1
ATOM 4366 C CA . CYS A 1 552 ? 44.062 -36.562 71.125 1 17.28 552 CYS A CA 1
ATOM 4367 C C . CYS A 1 552 ? 44.156 -35.625 69.938 1 17.28 552 CYS A C 1
ATOM 4369 O O . CYS A 1 552 ? 44.062 -34.406 70.125 1 17.28 552 CYS A O 1
ATOM 4371 N N . THR A 1 553 ? 44.5 -36 68.688 1 16.5 553 THR A N 1
ATOM 4372 C CA . THR A 1 553 ? 45.625 -35.219 68.188 1 16.5 553 THR A CA 1
ATOM 4373 C C . THR A 1 553 ? 45.156 -33.781 67.875 1 16.5 553 THR A C 1
ATOM 4375 O O . THR A 1 553 ? 44 -33.531 67.688 1 16.5 553 THR A O 1
ATOM 4378 N N . SER A 1 554 ? 46.219 -32.781 67.75 1 17.09 554 SER A N 1
ATOM 4379 C CA . SER A 1 554 ? 46.75 -31.438 68.062 1 17.09 554 SER A CA 1
ATOM 4380 C C . SER A 1 554 ? 46.469 -30.484 66.875 1 17.09 554 SER A C 1
ATOM 4382 O O . SER A 1 554 ? 46.812 -29.297 66.938 1 17.09 554 SER A O 1
ATOM 4384 N N . GLY A 1 555 ? 45.75 -30.844 65.875 1 15.55 555 GLY A N 1
ATOM 4385 C CA . GLY A 1 555 ? 46.344 -30.141 64.75 1 15.55 555 GLY A CA 1
ATOM 4386 C C . GLY A 1 555 ? 46.344 -28.641 64.875 1 15.55 555 GLY A C 1
ATOM 4387 O O . GLY A 1 555 ? 45.594 -28.094 65.688 1 15.55 555 GLY A O 1
ATOM 4388 N N . ALA A 1 556 ? 47.156 -27.984 63.938 1 15.55 556 ALA A N 1
ATOM 4389 C CA . ALA A 1 556 ? 48.094 -26.875 63.688 1 15.55 556 ALA A CA 1
ATOM 4390 C C . ALA A 1 556 ? 47.312 -25.594 63.406 1 15.55 556 ALA A C 1
ATOM 4392 O O . ALA A 1 556 ? 47.562 -24.578 64.062 1 15.55 556 ALA A O 1
ATOM 4393 N N . ALA A 1 557 ? 47.438 -25.094 62.125 1 15.94 557 ALA A N 1
ATOM 4394 C CA . ALA A 1 557 ? 48.188 -23.922 61.719 1 15.94 557 ALA A CA 1
ATOM 4395 C C . ALA A 1 557 ? 47.344 -22.656 61.812 1 15.94 557 ALA A C 1
ATOM 4397 O O . ALA A 1 557 ? 46.125 -22.734 61.875 1 15.94 557 ALA A O 1
ATOM 4398 N N . SER A 1 558 ? 47.906 -21.531 61.125 1 15.65 558 SER A N 1
ATOM 4399 C CA . SER A 1 558 ? 48.469 -20.188 61.312 1 15.65 558 SER A CA 1
ATOM 4400 C C . SER A 1 558 ? 47.5 -19.109 60.812 1 15.65 558 SER A C 1
ATOM 4402 O O . SER A 1 558 ? 47.25 -18.156 61.531 1 15.65 558 SER A O 1
ATOM 4404 N N . GLU A 1 559 ? 47.25 -18.828 59.469 1 15.5 559 GLU A N 1
ATOM 4405 C CA . GLU A 1 559 ? 47.844 -17.625 58.906 1 15.5 559 GLU A CA 1
ATOM 4406 C C . GLU A 1 559 ? 46.812 -16.5 58.812 1 15.5 559 GLU A C 1
ATOM 4408 O O . GLU A 1 559 ? 47.125 -15.375 58.406 1 15.5 559 GLU A O 1
ATOM 4413 N N . PRO A 1 560 ? 45.906 -16.156 59.562 1 17.2 560 PRO A N 1
ATOM 4414 C CA . PRO A 1 560 ? 44.906 -15.328 58.906 1 17.2 560 PRO A CA 1
ATOM 4415 C C . PRO A 1 560 ? 45.375 -13.898 58.656 1 17.2 560 PRO A C 1
ATOM 4417 O O . PRO A 1 560 ? 45.688 -13.18 59.625 1 17.2 560 PRO A O 1
ATOM 4420 N N . LEU A 1 561 ? 46.125 -13.625 57.719 1 15.86 561 LEU A N 1
ATOM 4421 C CA . LEU A 1 561 ? 46.719 -12.297 57.625 1 15.86 561 LEU A CA 1
ATOM 4422 C C . LEU A 1 561 ? 45.656 -11.219 57.562 1 15.86 561 LEU A C 1
ATOM 4424 O O . LEU A 1 561 ? 44.5 -11.492 57.281 1 15.86 561 LEU A O 1
ATOM 4428 N N . ARG A 1 562 ? 46.062 -9.867 57.125 1 15.78 562 ARG A N 1
ATOM 4429 C CA . ARG A 1 562 ? 46.125 -8.469 57.531 1 15.78 562 ARG A CA 1
ATOM 4430 C C . ARG A 1 562 ? 45.094 -7.629 56.781 1 15.78 562 ARG A C 1
ATOM 4432 O O . ARG A 1 562 ? 44.812 -6.492 57.188 1 15.78 562 ARG A O 1
ATOM 4439 N N . ARG A 1 563 ? 44.25 -8.078 55.875 1 16.48 563 ARG A N 1
ATOM 4440 C CA . ARG A 1 563 ? 44.125 -7.039 54.844 1 16.48 563 ARG A CA 1
ATOM 4441 C C . ARG A 1 563 ? 43.5 -5.777 55.438 1 16.48 563 ARG A C 1
ATOM 4443 O O . ARG A 1 563 ? 42.688 -5.855 56.375 1 16.48 563 ARG A O 1
ATOM 4450 N N . THR A 1 564 ? 43.938 -4.582 54.875 1 16.08 564 THR A N 1
ATOM 4451 C CA . THR A 1 564 ? 44.156 -3.141 54.969 1 16.08 564 THR A CA 1
ATOM 4452 C C . THR A 1 564 ? 42.844 -2.393 54.781 1 16.08 564 THR A C 1
ATOM 4454 O O . THR A 1 564 ? 41.938 -2.893 54.094 1 16.08 564 THR A O 1
ATOM 4457 N N . ARG A 1 565 ? 42.625 -1.19 55.375 1 16.22 565 ARG A N 1
ATOM 4458 C CA . ARG A 1 565 ? 41.719 -0.233 56 1 16.22 565 ARG A CA 1
ATOM 4459 C C . ARG A 1 565 ? 41.062 0.677 54.969 1 16.22 565 ARG A C 1
ATOM 4461 O O . ARG A 1 565 ? 40.219 1.508 55.312 1 16.22 565 ARG A O 1
ATOM 4468 N N . SER A 1 566 ? 41.125 0.487 53.625 1 16.05 566 SER A N 1
ATOM 4469 C CA . SER A 1 566 ? 41.156 1.803 53 1 16.05 566 SER A CA 1
ATOM 4470 C C . SER A 1 566 ? 39.844 2.551 53.219 1 16.05 566 SER A C 1
ATOM 4472 O O . SER A 1 566 ? 38.781 1.935 53.281 1 16.05 566 SER A O 1
ATOM 4474 N N . ALA A 1 567 ? 39.906 3.924 53.5 1 16.36 567 ALA A N 1
ATOM 4475 C CA . ALA A 1 567 ? 39.312 5.094 54.125 1 16.36 567 ALA A CA 1
ATOM 4476 C C . ALA A 1 567 ? 38.219 5.707 53.25 1 16.36 567 ALA A C 1
ATOM 4478 O O . ALA A 1 567 ? 37.531 6.637 53.688 1 16.36 567 ALA A O 1
ATOM 4479 N N . GLN A 1 568 ? 37.875 5.289 52.031 1 15.3 568 GLN A N 1
ATOM 4480 C CA . GLN A 1 568 ? 37.688 6.461 51.188 1 15.3 568 GLN A CA 1
ATOM 4481 C C . GLN A 1 568 ? 36.406 7.199 51.562 1 15.3 568 GLN A C 1
ATOM 4483 O O . GLN A 1 568 ? 36.344 8.43 51.562 1 15.3 568 GLN A O 1
ATOM 4488 N N . SER A 1 569 ? 35.188 6.699 51.562 1 15.26 569 SER A N 1
ATOM 4489 C CA . SER A 1 569 ? 34.25 7.309 50.625 1 15.26 569 SER A CA 1
ATOM 4490 C C . SER A 1 569 ? 33.469 8.438 51.281 1 15.26 569 SER A C 1
ATOM 4492 O O . SER A 1 569 ? 32.688 9.133 50.625 1 15.26 569 SER A O 1
ATOM 4494 N N . LEU A 1 570 ? 33.344 8.844 52.5 1 15.34 570 LEU A N 1
ATOM 4495 C CA . LEU A 1 570 ? 31.969 9.117 52.938 1 15.34 570 LEU A CA 1
ATOM 4496 C C . LEU A 1 570 ? 31.5 10.492 52.469 1 15.34 570 LEU A C 1
ATOM 4498 O O . LEU A 1 570 ? 30.328 10.68 52.125 1 15.34 570 LEU A O 1
ATOM 4502 N N . SER A 1 571 ? 32.188 11.602 52.406 1 14.84 571 SER A N 1
ATOM 4503 C CA . SER A 1 571 ? 31.578 12.656 53.219 1 14.84 571 SER A CA 1
ATOM 4504 C C . SER A 1 571 ? 30.516 13.414 52.469 1 14.84 571 SER A C 1
ATOM 4506 O O . SER A 1 571 ? 30.078 14.492 52.875 1 14.84 571 SER A O 1
ATOM 4508 N N . ALA A 1 572 ? 29.734 12.922 51.688 1 15.32 572 ALA A N 1
ATOM 4509 C CA . ALA A 1 572 ? 29 13.93 50.938 1 15.32 572 ALA A CA 1
ATOM 4510 C C . ALA A 1 572 ? 28.344 14.945 51.844 1 15.32 572 ALA A C 1
ATOM 4512 O O . ALA A 1 572 ? 27.766 14.578 52.875 1 15.32 572 ALA A O 1
ATOM 4513 N N . ARG A 1 573 ? 28.328 16.25 51.406 1 14.76 573 ARG A N 1
ATOM 4514 C CA . ARG A 1 573 ? 28.156 17.625 51.844 1 14.76 573 ARG A CA 1
ATOM 4515 C C . ARG A 1 573 ? 26.719 17.891 52.281 1 14.76 573 ARG A C 1
ATOM 4517 O O . ARG A 1 573 ? 25.797 17.219 51.812 1 14.76 573 ARG A O 1
ATOM 4524 N N . SER A 1 574 ? 26.469 19.078 52.938 1 14.41 574 SER A N 1
ATOM 4525 C CA . SER A 1 574 ? 25.766 19.797 53.969 1 14.41 574 SER A CA 1
ATOM 4526 C C . SER A 1 574 ? 24.375 20.234 53.531 1 14.41 574 SER A C 1
ATOM 4528 O O . SER A 1 574 ? 23.375 19.906 54.156 1 14.41 574 SER A O 1
ATOM 4530 N N . SER A 1 575 ? 24.094 21.547 53.312 1 14.68 575 SER A N 1
ATOM 4531 C CA . SER A 1 575 ? 23.375 22.422 54.219 1 14.68 575 SER A CA 1
ATOM 4532 C C . SER A 1 575 ? 22.047 22.875 53.625 1 14.68 575 SER A C 1
ATOM 4534 O O . SER A 1 575 ? 21.281 23.594 54.281 1 14.68 575 SER A O 1
ATOM 4536 N N . CYS A 1 576 ? 21.594 22.484 52.5 1 15.27 576 CYS A N 1
ATOM 4537 C CA . CYS A 1 576 ? 20.875 23.609 51.938 1 15.27 576 CYS A CA 1
ATOM 4538 C C . CYS A 1 576 ? 19.688 24 52.812 1 15.27 576 CYS A C 1
ATOM 4540 O O . CYS A 1 576 ? 18.969 23.141 53.312 1 15.27 576 CYS A O 1
ATOM 4542 N N . SER A 1 577 ? 19.422 25.422 52.938 1 14.7 577 SER A N 1
ATOM 4543 C CA . SER A 1 577 ? 18.766 26.344 53.875 1 14.7 577 SER A CA 1
ATOM 4544 C C . SER A 1 577 ? 17.25 26.234 53.75 1 14.7 577 SER A C 1
ATOM 4546 O O . SER A 1 577 ? 16.719 25.625 52.844 1 14.7 577 SER A O 1
ATOM 4548 N N . SER A 1 578 ? 16.531 27.438 54.062 1 14.95 578 SER A N 1
ATOM 4549 C CA . SER A 1 578 ? 15.633 27.906 55.094 1 14.95 578 SER A CA 1
ATOM 4550 C C . SER A 1 578 ? 14.203 28.047 54.562 1 14.95 578 SER A C 1
ATOM 4552 O O . SER A 1 578 ? 13.242 27.781 55.281 1 14.95 578 SER A O 1
ATOM 4554 N N . PHE A 1 579 ? 13.93 28.578 53.312 1 15.78 579 PHE A N 1
ATOM 4555 C CA . PHE A 1 579 ? 13.117 29.781 53.469 1 15.78 579 PHE A CA 1
ATOM 4556 C C . PHE A 1 579 ? 11.688 29.422 53.875 1 15.78 579 PHE A C 1
ATOM 4558 O O . PHE A 1 579 ? 11.234 28.297 53.625 1 15.78 579 PHE A O 1
ATOM 4565 N N . SER A 1 580 ? 10.727 30.578 53.812 1 15.28 580 SER A N 1
ATOM 4566 C CA . SER A 1 580 ? 9.758 31.25 54.656 1 15.28 580 SER A CA 1
ATOM 4567 C C . SER A 1 580 ? 8.352 30.688 54.438 1 15.28 580 SER A C 1
ATOM 4569 O O . SER A 1 580 ? 8.07 30.047 53.438 1 15.28 580 SER A O 1
ATOM 4571 N N . SER A 1 581 ? 7.336 31.312 55.125 1 15.95 581 SER A N 1
ATOM 4572 C CA . SER A 1 581 ? 6.207 31.047 56.031 1 15.95 581 SER A CA 1
ATOM 4573 C C . SER A 1 581 ? 4.883 31.109 55.25 1 15.95 581 SER A C 1
ATOM 4575 O O . SER A 1 581 ? 3.881 30.547 55.719 1 15.95 581 SER A O 1
ATOM 4577 N N . THR A 1 582 ? 4.738 31.859 54.125 1 17.3 582 THR A N 1
ATOM 4578 C CA . THR A 1 582 ? 3.584 32.719 54.312 1 17.3 582 THR A CA 1
ATOM 4579 C C . THR A 1 582 ? 2.291 31.922 54.312 1 17.3 582 THR A C 1
ATOM 4581 O O . THR A 1 582 ? 2.234 30.828 53.75 1 17.3 582 THR A O 1
ATOM 4584 N N . THR A 1 583 ? 1.187 32.656 54.719 1 16.77 583 THR A N 1
ATOM 4585 C CA . THR A 1 583 ? -0.011 32.5 55.531 1 16.77 583 THR A CA 1
ATOM 4586 C C . THR A 1 583 ? -1.132 31.828 54.75 1 16.77 583 THR A C 1
ATOM 4588 O O . THR A 1 583 ? -1.11 31.844 53.5 1 16.77 583 THR A O 1
ATOM 4591 N N . PRO A 1 584 ? -2.408 32.094 55.125 1 18.03 584 PRO A N 1
ATOM 4592 C CA . PRO A 1 584 ? -3.562 31.312 55.594 1 18.03 584 PRO A CA 1
ATOM 4593 C C . PRO A 1 584 ? -4.66 31.234 54.531 1 18.03 584 PRO A C 1
ATOM 4595 O O . PRO A 1 584 ? -5.531 30.359 54.594 1 18.03 584 PRO A O 1
ATOM 4598 N N . THR A 1 585 ? -4.613 31.984 53.375 1 18.67 585 THR A N 1
ATOM 4599 C CA . THR A 1 585 ? -5.902 32.625 53.156 1 18.67 585 THR A CA 1
ATOM 4600 C C . THR A 1 585 ? -6.98 31.578 52.875 1 18.67 585 THR A C 1
ATOM 4602 O O . THR A 1 585 ? -6.684 30.484 52.375 1 18.67 585 THR A O 1
ATOM 4605 N N . THR A 1 586 ? -8.32 31.984 53.094 1 19.09 586 THR A N 1
ATOM 4606 C CA . THR A 1 586 ? -9.633 31.516 53.531 1 19.09 586 THR A CA 1
ATOM 4607 C C . THR A 1 586 ? -10.391 30.875 52.375 1 19.09 586 THR A C 1
ATOM 4609 O O . THR A 1 586 ? -10.359 31.391 51.25 1 19.09 586 THR A O 1
ATOM 4612 N N . PRO A 1 587 ? -11.039 29.75 52.5 1 19.84 587 PRO A N 1
ATOM 4613 C CA . PRO A 1 587 ? -11.633 28.75 51.625 1 19.84 587 PRO A CA 1
ATOM 4614 C C . PRO A 1 587 ? -12.992 29.188 51.062 1 19.84 587 PRO A C 1
ATOM 4616 O O . PRO A 1 587 ? -13.961 29.281 51.844 1 19.84 587 PRO A O 1
ATOM 4619 N N . SER A 1 588 ? -13.102 30.375 50.406 1 18.2 588 SER A N 1
ATOM 4620 C CA . SER A 1 588 ? -14.492 30.75 50.188 1 18.2 588 SER A CA 1
ATOM 4621 C C . SER A 1 588 ? -15.258 29.656 49.438 1 18.2 588 SER A C 1
ATOM 4623 O O . SER A 1 588 ? -14.672 28.922 48.656 1 18.2 588 SER A O 1
ATOM 4625 N N . SER A 1 589 ? -16.516 29.344 49.812 1 19.75 589 SER A N 1
ATOM 4626 C CA . SER A 1 589 ? -17.547 28.312 49.812 1 19.75 589 SER A CA 1
ATOM 4627 C C . SER A 1 589 ? -18.25 28.266 48.438 1 19.75 589 SER A C 1
ATOM 4629 O O . SER A 1 589 ? -19.234 27.531 48.281 1 19.75 589 SER A O 1
ATOM 4631 N N . THR A 1 590 ? -17.719 28.766 47.312 1 19.12 590 THR A N 1
ATOM 4632 C CA . THR A 1 590 ? -18.75 29.172 46.344 1 19.12 590 THR A CA 1
ATOM 4633 C C . THR A 1 590 ? -19.562 27.969 45.906 1 19.12 590 THR A C 1
ATOM 4635 O O . THR A 1 590 ? -19 26.922 45.594 1 19.12 590 THR A O 1
ATOM 4638 N N . SER A 1 591 ? -20.938 27.953 46.031 1 19.8 591 SER A N 1
ATOM 4639 C CA . SER A 1 591 ? -22.125 27.094 45.938 1 19.8 591 SER A CA 1
ATOM 4640 C C . SER A 1 591 ? -22.391 26.688 44.5 1 19.8 591 SER A C 1
ATOM 4642 O O . SER A 1 591 ? -23.422 26.078 44.188 1 19.8 591 SER A O 1
ATOM 4644 N N . THR A 1 592 ? -21.5 26.297 43.625 1 19.45 592 THR A N 1
ATOM 4645 C CA . THR A 1 592 ? -21.922 26.281 42.25 1 19.45 592 THR A CA 1
ATOM 4646 C C . THR A 1 592 ? -23.016 25.234 42 1 19.45 592 THR A C 1
ATOM 4648 O O . THR A 1 592 ? -22.828 24.062 42.344 1 19.45 592 THR A O 1
ATOM 4651 N N . THR A 1 593 ? -24.312 25.656 41.906 1 21.38 593 THR A N 1
ATOM 4652 C CA . THR A 1 593 ? -25.594 24.953 41.688 1 21.38 593 THR A CA 1
ATOM 4653 C C . THR A 1 593 ? -25.531 24.078 40.438 1 21.38 593 THR A C 1
ATOM 4655 O O . THR A 1 593 ? -24.984 24.484 39.406 1 21.38 593 THR A O 1
ATOM 4658 N N . PRO A 1 594 ? -25.875 22.781 40.531 1 22.61 594 PRO A N 1
ATOM 4659 C CA . PRO A 1 594 ? -25.812 21.688 39.562 1 22.61 594 PRO A CA 1
ATOM 4660 C C . PRO A 1 594 ? -26.766 21.875 38.375 1 22.61 594 PRO A C 1
ATOM 4662 O O . PRO A 1 594 ? -27.969 22.047 38.562 1 22.61 594 PRO A O 1
ATOM 4665 N N . LEU A 1 595 ? -26.406 22.641 37.281 1 22.2 595 LEU A N 1
ATOM 4666 C CA . LEU A 1 595 ? -27.312 22.938 36.188 1 22.2 595 LEU A CA 1
ATOM 4667 C C . LEU A 1 595 ? -27.891 21.656 35.625 1 22.2 595 LEU A C 1
ATOM 4669 O O . LEU A 1 595 ? -27.156 20.734 35.219 1 22.2 595 LEU A O 1
ATOM 4673 N N . ASP A 1 596 ? -29.094 21.344 36.031 1 22.25 596 ASP A N 1
ATOM 4674 C CA . ASP A 1 596 ? -29.953 20.234 35.656 1 22.25 596 ASP A CA 1
ATOM 4675 C C . ASP A 1 596 ? -30.266 20.266 34.156 1 22.25 596 ASP A C 1
ATOM 4677 O O . ASP A 1 596 ? -31.016 21.125 33.688 1 22.25 596 ASP A O 1
ATOM 4681 N N . LEU A 1 597 ? -29.344 20.156 33.219 1 22.83 597 LEU A N 1
ATOM 4682 C CA . LEU A 1 597 ? -29.547 20.344 31.781 1 22.83 597 LEU A CA 1
ATOM 4683 C C . LEU A 1 597 ? -30.453 19.266 31.219 1 22.83 597 LEU A C 1
ATOM 4685 O O . LEU A 1 597 ? -29.984 18.234 30.75 1 22.83 597 LEU A O 1
ATOM 4689 N N . THR A 1 598 ? -31.594 18.984 31.812 1 24.72 598 THR A N 1
ATOM 4690 C CA . THR A 1 598 ? -32.469 17.938 31.266 1 24.72 598 THR A CA 1
ATOM 4691 C C . THR A 1 598 ? -33 18.344 29.906 1 24.72 598 THR A C 1
ATOM 4693 O O . THR A 1 598 ? -33.781 19.312 29.812 1 24.72 598 THR A O 1
ATOM 4696 N N . PRO A 1 599 ? -32.375 18.109 28.797 1 25.89 599 PRO A N 1
ATOM 4697 C CA . PRO A 1 599 ? -32.906 18.641 27.531 1 25.89 599 PRO A CA 1
ATOM 4698 C C . PRO A 1 599 ? -34.312 18.141 27.219 1 25.89 599 PRO A C 1
ATOM 4700 O O . PRO A 1 599 ? -34.688 17.047 27.641 1 25.89 599 PRO A O 1
ATOM 4703 N N . PRO A 1 600 ? -35.25 19.047 26.984 1 28.41 600 PRO A N 1
ATOM 4704 C CA . PRO A 1 600 ? -36.688 18.672 26.812 1 28.41 600 PRO A CA 1
ATOM 4705 C C . PRO A 1 600 ? -36.906 17.703 25.641 1 28.41 600 PRO A C 1
ATOM 4707 O O . PRO A 1 600 ? -36.062 17.641 24.719 1 28.41 600 PRO A O 1
ATOM 4710 N N . PRO A 1 601 ? -37.844 16.766 25.734 1 28.2 601 PRO A N 1
ATOM 4711 C CA . PRO A 1 601 ? -38.156 15.664 24.828 1 28.2 601 PRO A CA 1
ATOM 4712 C C . PRO A 1 601 ? -38.594 16.141 23.438 1 28.2 601 PRO A C 1
ATOM 4714 O O . PRO A 1 601 ? -39.375 17.094 23.328 1 28.2 601 PRO A O 1
ATOM 4717 N N . PRO A 1 602 ? -37.875 16.016 22.375 1 26.62 602 PRO A N 1
ATOM 4718 C CA . PRO A 1 602 ? -38.188 16.609 21.078 1 26.62 602 PRO A CA 1
ATOM 4719 C C . PRO A 1 602 ? -39.562 16.219 20.578 1 26.62 602 PRO A C 1
ATOM 4721 O O . PRO A 1 602 ? -40.094 15.172 20.938 1 26.62 602 PRO A O 1
ATOM 4724 N N . PRO A 1 603 ? -40.375 17.188 20.156 1 27.55 603 PRO A N 1
ATOM 4725 C CA . PRO A 1 603 ? -41.75 16.969 19.719 1 27.55 603 PRO A CA 1
ATOM 4726 C C . PRO A 1 603 ? -41.844 15.945 18.594 1 27.55 603 PRO A C 1
ATOM 4728 O O . PRO A 1 603 ? -40.906 15.766 17.828 1 27.55 603 PRO A O 1
ATOM 4731 N N . THR A 1 604 ? -42.781 14.945 18.641 1 26.47 604 THR A N 1
ATOM 4732 C CA . THR A 1 604 ? -43.125 13.773 17.859 1 26.47 604 THR A CA 1
ATOM 4733 C C . THR A 1 604 ? -43.656 14.18 16.484 1 26.47 604 THR A C 1
ATOM 4735 O O . THR A 1 604 ? -44.875 14.461 16.359 1 26.47 604 THR A O 1
ATOM 4738 N N . ALA A 1 605 ? -43.094 15.086 15.586 1 27.95 605 ALA A N 1
ATOM 4739 C CA . ALA A 1 605 ? -43.812 15.367 14.336 1 27.95 605 ALA A CA 1
ATOM 4740 C C . ALA A 1 605 ? -43.969 14.109 13.5 1 27.95 605 ALA A C 1
ATOM 4742 O O . ALA A 1 605 ? -43.031 13.32 13.359 1 27.95 605 ALA A O 1
ATOM 4743 N N . THR A 1 606 ? -45.125 13.711 13.258 1 26.95 606 THR A N 1
ATOM 4744 C CA . THR A 1 606 ? -45.656 12.617 12.453 1 26.95 606 THR A CA 1
ATOM 4745 C C . THR A 1 606 ? -45.219 12.75 11 1 26.95 606 THR A C 1
ATOM 4747 O O . THR A 1 606 ? -45.781 13.539 10.234 1 26.95 606 THR A O 1
ATOM 4750 N N . LEU A 1 607 ? -43.938 12.906 10.68 1 27.7 607 LEU A N 1
ATOM 4751 C CA . LEU A 1 607 ? -43.594 13.125 9.273 1 27.7 607 LEU A CA 1
ATOM 4752 C C . LEU A 1 607 ? -44.094 11.953 8.422 1 27.7 607 LEU A C 1
ATOM 4754 O O . LEU A 1 607 ? -44.031 10.797 8.852 1 27.7 607 LEU A O 1
ATOM 4758 N N . SER A 1 608 ? -44.938 12.273 7.445 1 27.88 608 SER A N 1
ATOM 4759 C CA . SER A 1 608 ? -45.5 11.375 6.449 1 27.88 608 SER A CA 1
ATOM 4760 C C . SER A 1 608 ? -44.438 10.523 5.785 1 27.88 608 SER A C 1
ATOM 4762 O O . SER A 1 608 ? -43.281 10.969 5.617 1 27.88 608 SER A O 1
ATOM 4764 N N . PRO A 1 609 ? -44.656 9.227 5.578 1 27.19 609 PRO A N 1
ATOM 4765 C CA . PRO A 1 609 ? -43.719 8.203 5.082 1 27.19 609 PRO A CA 1
ATOM 4766 C C . PRO A 1 609 ? -43.156 8.531 3.703 1 27.19 609 PRO A C 1
ATOM 4768 O O . PRO A 1 609 ? -43.906 8.703 2.748 1 27.19 609 PRO A O 1
ATOM 4771 N N . LEU A 1 610 ? -42.188 9.438 3.598 1 28.39 610 LEU A N 1
ATOM 4772 C CA . LEU A 1 610 ? -41.594 9.742 2.301 1 28.39 610 LEU A CA 1
ATOM 4773 C C . LEU A 1 610 ? -41.25 8.469 1.534 1 28.39 610 LEU A C 1
ATOM 4775 O O . LEU A 1 610 ? -40.844 7.473 2.129 1 28.39 610 LEU A O 1
ATOM 4779 N N . GLN A 1 611 ? -41.75 8.312 0.34 1 28.98 611 GLN A N 1
ATOM 4780 C CA . GLN A 1 611 ? -41.469 7.25 -0.621 1 28.98 611 GLN A CA 1
ATOM 4781 C C . GLN A 1 611 ? -39.969 7.043 -0.813 1 28.98 611 GLN A C 1
ATOM 4783 O O . GLN A 1 611 ? -39.281 7.945 -1.267 1 28.98 611 GLN A O 1
ATOM 4788 N N . LEU A 1 612 ? -39.406 6.195 -0.091 1 29.86 612 LEU A N 1
ATOM 4789 C CA . LEU A 1 612 ? -38.031 5.797 0.111 1 29.86 612 LEU A CA 1
ATOM 4790 C C . LEU A 1 612 ? -37.406 5.324 -1.196 1 29.86 612 LEU A C 1
ATOM 4792 O O . LEU A 1 612 ? -37.906 4.414 -1.846 1 29.86 612 LEU A O 1
ATOM 4796 N N . TYR A 1 613 ? -36.812 6.105 -1.94 1 29.16 613 TYR A N 1
ATOM 4797 C CA . TYR A 1 613 ? -36.094 5.672 -3.117 1 29.16 613 TYR A CA 1
ATOM 4798 C C . TYR A 1 613 ? -34.969 4.727 -2.729 1 29.16 613 TYR A C 1
ATOM 4800 O O . TYR A 1 613 ? -33.938 5.156 -2.174 1 29.16 613 TYR A O 1
ATOM 4808 N N . ILE A 1 614 ? -35.188 3.568 -2.246 1 29.94 614 ILE A N 1
ATOM 4809 C CA . ILE A 1 614 ? -34.125 2.637 -1.951 1 29.94 614 ILE A CA 1
ATOM 4810 C C . ILE A 1 614 ? -33.5 2.129 -3.254 1 29.94 614 ILE A C 1
ATOM 4812 O O . ILE A 1 614 ? -34.156 1.439 -4.031 1 29.94 614 ILE A O 1
ATOM 4816 N N . ASN A 1 615 ? -32.594 2.811 -3.855 1 28.42 615 ASN A N 1
ATOM 4817 C CA . ASN A 1 615 ? -31.891 2.158 -4.949 1 28.42 615 ASN A CA 1
ATOM 4818 C C . ASN A 1 615 ? -31.141 0.913 -4.473 1 28.42 615 ASN A C 1
ATOM 4820 O O . ASN A 1 615 ? -30.234 1.007 -3.646 1 28.42 615 ASN A O 1
ATOM 4824 N N . GLN A 1 616 ? -31.641 -0.246 -4.531 1 30.05 616 GLN A N 1
ATOM 4825 C CA . GLN A 1 616 ? -31.281 -1.568 -4.027 1 30.05 616 GLN A CA 1
ATOM 4826 C C . GLN A 1 616 ? -29.938 -2.031 -4.598 1 30.05 616 GLN A C 1
ATOM 4828 O O . GLN A 1 616 ? -29.453 -3.102 -4.238 1 30.05 616 GLN A O 1
ATOM 4833 N N . GLY A 1 617 ? -29.312 -1.229 -5.551 1 31.69 617 GLY A N 1
ATOM 4834 C CA . GLY A 1 617 ? -28.234 -1.908 -6.23 1 31.69 617 GLY A CA 1
ATOM 4835 C C . GLY A 1 617 ? -26.969 -2.025 -5.383 1 31.69 617 GLY A C 1
ATOM 4836 O O . GLY A 1 617 ? -26.219 -2.99 -5.516 1 31.69 617 GLY A O 1
ATOM 4837 N N . VAL A 1 618 ? -26.562 -0.871 -4.684 1 37.09 618 VAL A N 1
ATOM 4838 C CA . VAL A 1 618 ? -25.234 -0.89 -4.066 1 37.09 618 VAL A CA 1
ATOM 4839 C C . VAL A 1 618 ? -25.25 -1.772 -2.822 1 37.09 618 VAL A C 1
ATOM 4841 O O . VAL A 1 618 ? -24.219 -2.264 -2.385 1 37.09 618 VAL A O 1
ATOM 4844 N N . TYR A 1 619 ? -26.422 -1.823 -2.023 1 37.25 619 TYR A N 1
ATOM 4845 C CA . TYR A 1 619 ? -26.484 -2.586 -0.781 1 37.25 619 TYR A CA 1
ATOM 4846 C C . TYR A 1 619 ? -27.266 -3.887 -0.978 1 37.25 619 TYR A C 1
ATOM 4848 O O . TYR A 1 619 ? -28.406 -4.016 -0.525 1 37.25 619 TYR A O 1
ATOM 4856 N N . ALA A 1 620 ? -27.406 -4.695 -2.131 1 33.25 620 ALA A N 1
ATOM 4857 C CA . ALA A 1 620 ? -28.172 -5.922 -2.355 1 33.25 620 ALA A CA 1
ATOM 4858 C C . ALA A 1 620 ? -27.812 -6.988 -1.325 1 33.25 620 ALA A C 1
ATOM 4860 O O . ALA A 1 620 ? -26.641 -7.359 -1.189 1 33.25 620 ALA A O 1
ATOM 4861 N N . SER A 1 621 ? -28.688 -7.102 -0.244 1 31.75 621 SER A N 1
ATOM 4862 C CA . SER A 1 621 ? -28.734 -8.375 0.468 1 31.75 621 SER A CA 1
ATOM 4863 C C . SER A 1 621 ? -28.969 -9.539 -0.49 1 31.75 621 SER A C 1
ATOM 4865 O O . SER A 1 621 ? -29.672 -9.383 -1.493 1 31.75 621 SER A O 1
ATOM 4867 N N . HIS A 1 622 ? -28.266 -10.719 -0.507 1 30.19 622 HIS A N 1
ATOM 4868 C CA . HIS A 1 622 ? -28.438 -11.953 -1.26 1 30.19 622 HIS A CA 1
ATOM 4869 C C . HIS A 1 622 ? -29.844 -12.5 -1.129 1 30.19 622 HIS A C 1
ATOM 4871 O O . HIS A 1 622 ? -30.078 -13.492 -0.437 1 30.19 622 HIS A O 1
ATOM 4877 N N . THR A 1 623 ? -30.984 -11.75 -0.983 1 28.84 623 THR A N 1
ATOM 4878 C CA . THR A 1 623 ? -32.188 -12.578 -1.077 1 28.84 623 THR A CA 1
ATOM 4879 C C . THR A 1 623 ? -32.281 -13.227 -2.455 1 28.84 623 THR A C 1
ATOM 4881 O O . THR A 1 623 ? -32.062 -12.57 -3.473 1 28.84 623 THR A O 1
ATOM 4884 N N . GLN A 1 624 ? -32.438 -14.625 -2.572 1 29.62 624 GLN A N 1
ATOM 4885 C CA . GLN A 1 624 ? -32.594 -15.578 -3.658 1 29.62 624 GLN A CA 1
ATOM 4886 C C . GLN A 1 624 ? -33.781 -15.195 -4.555 1 29.62 624 GLN A C 1
ATOM 4888 O O . GLN A 1 624 ? -34.844 -15.805 -4.488 1 29.62 624 GLN A O 1
ATOM 4893 N N . GLU A 1 625 ? -34.219 -13.922 -4.703 1 29.22 625 GLU A N 1
ATOM 4894 C CA . GLU A 1 625 ? -35.375 -13.914 -5.574 1 29.22 625 GLU A CA 1
ATOM 4895 C C . GLU A 1 625 ? -35.062 -14.469 -6.953 1 29.22 625 GLU A C 1
ATOM 4897 O O . GLU A 1 625 ? -33.875 -14.5 -7.352 1 29.22 625 GLU A O 1
ATOM 4902 N N . SER A 1 626 ? -36.188 -14.992 -7.699 1 28.95 626 SER A N 1
ATOM 4903 C CA . SER A 1 626 ? -36.312 -15.68 -8.977 1 28.95 626 SER A CA 1
ATOM 4904 C C . SER A 1 626 ? -35.656 -14.906 -10.102 1 28.95 626 SER A C 1
ATOM 4906 O O . SER A 1 626 ? -35.531 -13.68 -10.023 1 28.95 626 SER A O 1
ATOM 4908 N N . PRO A 1 627 ? -35 -15.625 -11.109 1 27.62 627 PRO A N 1
ATOM 4909 C CA . PRO A 1 627 ? -34.188 -15.305 -12.289 1 27.62 627 PRO A CA 1
ATOM 4910 C C . PRO A 1 627 ? -34.875 -14.289 -13.211 1 27.62 627 PRO A C 1
ATOM 4912 O O . PRO A 1 627 ? -35.281 -14.641 -14.312 1 27.62 627 PRO A O 1
ATOM 4915 N N . GLN A 1 628 ? -35.688 -13.266 -12.742 1 25.27 628 GLN A N 1
ATOM 4916 C CA . GLN A 1 628 ? -36.312 -12.555 -13.859 1 25.27 628 GLN A CA 1
ATOM 4917 C C . GLN A 1 628 ? -35.281 -12.008 -14.812 1 25.27 628 GLN A C 1
ATOM 4919 O O . GLN A 1 628 ? -34.125 -11.836 -14.438 1 25.27 628 GLN A O 1
ATOM 4924 N N . GLU A 1 629 ? -35.781 -11.484 -16.078 1 25.78 629 GLU A N 1
ATOM 4925 C CA . GLU A 1 629 ? -35.25 -11.125 -17.391 1 25.78 629 GLU A CA 1
ATOM 4926 C C . GLU A 1 629 ? -34.281 -9.945 -17.281 1 25.78 629 GLU A C 1
ATOM 4928 O O . GLU A 1 629 ? -34.688 -8.859 -16.844 1 25.78 629 GLU A O 1
ATOM 4933 N N . VAL A 1 630 ? -33.031 -10.117 -17 1 25.39 630 VAL A N 1
ATOM 4934 C CA . VAL A 1 630 ? -31.938 -9.148 -16.953 1 25.39 630 VAL A CA 1
ATOM 4935 C C . VAL A 1 630 ? -31.844 -8.414 -18.297 1 25.39 630 VAL A C 1
ATOM 4937 O O . VAL A 1 630 ? -31.578 -9.031 -19.328 1 25.39 630 VAL A O 1
ATOM 4940 N N . GLU A 1 631 ? -32.656 -7.371 -18.453 1 25.31 631 GLU A N 1
ATOM 4941 C CA . GLU A 1 631 ? -32.406 -6.504 -19.594 1 25.31 631 GLU A CA 1
ATOM 4942 C C . GLU A 1 631 ? -30.938 -6.082 -19.625 1 25.31 631 GLU A C 1
ATOM 4944 O O . GLU A 1 631 ? -30.375 -5.676 -18.609 1 25.31 631 GLU A O 1
ATOM 4949 N N . LYS A 1 632 ? -30.125 -6.367 -20.703 1 25.55 632 LYS A N 1
ATOM 4950 C CA . LYS A 1 632 ? -28.766 -6.211 -21.219 1 25.55 632 LYS A CA 1
ATOM 4951 C C . LYS A 1 632 ? -28.328 -4.75 -21.188 1 25.55 632 LYS A C 1
ATOM 4953 O O . LYS A 1 632 ? -28.641 -3.988 -22.109 1 25.55 632 LYS A O 1
ATOM 4958 N N . GLU A 1 633 ? -28.484 -4 -20.125 1 21.88 633 GLU A N 1
ATOM 4959 C CA . GLU A 1 633 ? -27.938 -2.666 -20.359 1 21.88 633 GLU A CA 1
ATOM 4960 C C . GLU A 1 633 ? -26.453 -2.734 -20.719 1 21.88 633 GLU A C 1
ATOM 4962 O O . GLU A 1 633 ? -25.719 -3.553 -20.156 1 21.88 633 GLU A O 1
ATOM 4967 N N . ARG A 1 634 ? -26.016 -2.117 -21.812 1 24.72 634 ARG A N 1
ATOM 4968 C CA . ARG A 1 634 ? -24.75 -1.991 -22.531 1 24.72 634 ARG A CA 1
ATOM 4969 C C . ARG A 1 634 ? -23.625 -1.556 -21.609 1 24.72 634 ARG A C 1
ATOM 4971 O O . ARG A 1 634 ? -23.797 -0.661 -20.781 1 24.72 634 ARG A O 1
ATOM 4978 N N . ALA A 1 635 ? -22.625 -2.447 -21.578 1 20.31 635 ALA A N 1
ATOM 4979 C CA . ALA A 1 635 ? -21.312 -2.381 -20.922 1 20.31 635 ALA A CA 1
ATOM 4980 C C . ALA A 1 635 ? -20.609 -1.074 -21.266 1 20.31 635 ALA A C 1
ATOM 4982 O O . ALA A 1 635 ? -20.234 -0.84 -22.422 1 20.31 635 ALA A O 1
ATOM 4983 N N . VAL A 1 636 ? -21.094 0.057 -20.812 1 17.66 636 VAL A N 1
ATOM 4984 C CA . VAL A 1 636 ? -20.328 1.289 -20.938 1 17.66 636 VAL A CA 1
ATOM 4985 C C . VAL A 1 636 ? -18.906 1.078 -20.406 1 17.66 636 VAL A C 1
ATOM 4987 O O . VAL A 1 636 ? -18.719 0.833 -19.219 1 17.66 636 VAL A O 1
ATOM 4990 N N . LEU A 1 637 ? -18.141 0.25 -21.156 1 18.09 637 LEU A N 1
ATOM 4991 C CA . LEU A 1 637 ? -16.719 0.521 -20.969 1 18.09 637 LEU A CA 1
ATOM 4992 C C . LEU A 1 637 ? -16.406 1.992 -21.234 1 18.09 637 LEU A C 1
ATOM 4994 O O . LEU A 1 637 ? -16.875 2.564 -22.219 1 18.09 637 LEU A O 1
ATOM 4998 N N . MET B 1 1 ? 27.312 28.734 -35.219 1 47.53 1 MET B N 1
ATOM 4999 C CA . MET B 1 1 ? 26.031 28.062 -35.156 1 47.53 1 MET B CA 1
ATOM 5000 C C . MET B 1 1 ? 26.219 26.547 -35.125 1 47.53 1 MET B C 1
ATOM 5002 O O . MET B 1 1 ? 25.484 25.844 -34.406 1 47.53 1 MET B O 1
ATOM 5006 N N . ARG B 1 2 ? 27.219 25.984 -35.812 1 57.09 2 ARG B N 1
ATOM 5007 C CA . ARG B 1 2 ? 27.438 24.547 -35.812 1 57.09 2 ARG B CA 1
ATOM 5008 C C . ARG B 1 2 ? 28.062 24.094 -34.5 1 57.09 2 ARG B C 1
ATOM 5010 O O . ARG B 1 2 ? 27.734 23.031 -33.969 1 57.09 2 ARG B O 1
ATOM 5017 N N . VAL B 1 3 ? 28.953 24.812 -33.969 1 59.19 3 VAL B N 1
ATOM 5018 C CA . VAL B 1 3 ? 29.578 24.422 -32.719 1 59.19 3 VAL B CA 1
ATOM 5019 C C . VAL B 1 3 ? 28.562 24.531 -31.578 1 59.19 3 VAL B C 1
ATOM 5021 O O . VAL B 1 3 ? 28.531 23.672 -30.688 1 59.19 3 VAL B O 1
ATOM 5024 N N . LEU B 1 4 ? 27.656 25.562 -31.594 1 55.62 4 LEU B N 1
ATOM 5025 C CA . LEU B 1 4 ? 26.609 25.641 -30.578 1 55.62 4 LEU B CA 1
ATOM 5026 C C . LEU B 1 4 ? 25.594 24.516 -30.75 1 55.62 4 LEU B C 1
ATOM 5028 O O . LEU B 1 4 ? 25.125 23.938 -29.766 1 55.62 4 LEU B O 1
ATOM 5032 N N . GLN B 1 5 ? 25.328 24.141 -32.062 1 54.31 5 GLN B N 1
ATOM 5033 C CA . GLN B 1 5 ? 24.469 22.984 -32.281 1 54.31 5 GLN B CA 1
ATOM 5034 C C . GLN B 1 5 ? 25.125 21.688 -31.797 1 54.31 5 GLN B C 1
ATOM 5036 O O . GLN B 1 5 ? 24.469 20.828 -31.234 1 54.31 5 GLN B O 1
ATOM 5041 N N . LEU B 1 6 ? 26.5 21.641 -32.031 1 51.88 6 LEU B N 1
ATOM 5042 C CA . LEU B 1 6 ? 27.188 20.453 -31.531 1 51.88 6 LEU B CA 1
ATOM 5043 C C . LEU B 1 6 ? 27.219 20.422 -30.016 1 51.88 6 LEU B C 1
ATOM 5045 O O . LEU B 1 6 ? 27.047 19.375 -29.406 1 51.88 6 LEU B O 1
ATOM 5049 N N . LEU B 1 7 ? 27.422 21.625 -29.359 1 50 7 LEU B N 1
ATOM 5050 C CA . LEU B 1 7 ? 27.406 21.672 -27.891 1 50 7 LEU B CA 1
ATO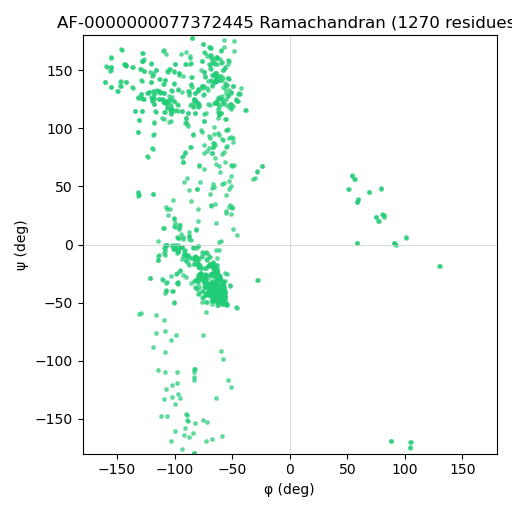M 5051 C C . LEU B 1 7 ? 26 21.406 -27.375 1 50 7 LEU B C 1
ATOM 5053 O O . LEU B 1 7 ? 25.828 20.703 -26.359 1 50 7 LEU B O 1
ATOM 5057 N N . LEU B 1 8 ? 24.984 21.984 -28 1 48.41 8 LEU B N 1
ATOM 5058 C CA . LEU B 1 8 ? 23.609 21.688 -27.594 1 48.41 8 LEU B CA 1
ATOM 5059 C C . LEU B 1 8 ? 23.281 20.219 -27.844 1 48.41 8 LEU B C 1
ATOM 5061 O O . LEU B 1 8 ? 22.594 19.578 -27.047 1 48.41 8 LEU B O 1
ATOM 5065 N N . PHE B 1 9 ? 23.734 19.656 -29.031 1 46.91 9 PHE B N 1
ATOM 5066 C CA . PHE B 1 9 ? 23.594 18.219 -29.234 1 46.91 9 PHE B CA 1
ATOM 5067 C C . PHE B 1 9 ? 24.344 17.438 -28.172 1 46.91 9 PHE B C 1
ATOM 5069 O O . PHE B 1 9 ? 23.891 16.391 -27.703 1 46.91 9 PHE B O 1
ATOM 5076 N N . TRP B 1 10 ? 25.578 17.859 -27.828 1 45.78 10 TRP B N 1
ATOM 5077 C CA . TRP B 1 10 ? 26.312 17.172 -26.766 1 45.78 10 TRP B CA 1
ATOM 5078 C C . TRP B 1 10 ? 25.594 17.297 -25.422 1 45.78 10 TRP B C 1
ATOM 5080 O O . TRP B 1 10 ? 25.578 16.359 -24.641 1 45.78 10 TRP B O 1
ATOM 5090 N N . LEU B 1 11 ? 25.141 18.438 -24.969 1 45.03 11 LEU B N 1
ATOM 5091 C CA . LEU B 1 11 ? 24.422 18.609 -23.703 1 45.03 11 LEU B CA 1
ATOM 5092 C C . LEU B 1 11 ? 23.078 17.875 -23.734 1 45.03 11 LEU B C 1
ATOM 5094 O O . LEU B 1 11 ? 22.625 17.375 -22.703 1 45.03 11 LEU B O 1
ATOM 5098 N N . LEU B 1 12 ? 22.297 17.984 -24.766 1 41.91 12 LEU B N 1
ATOM 5099 C CA . LEU B 1 12 ? 21.062 17.219 -24.875 1 41.91 12 LEU B CA 1
ATOM 5100 C C . LEU B 1 12 ? 21.344 15.719 -24.906 1 41.91 12 LEU B C 1
ATOM 5102 O O . LEU B 1 12 ? 20.438 14.914 -24.641 1 41.91 12 LEU B O 1
ATOM 5106 N N . CYS B 1 13 ? 22.359 15.312 -25.625 1 38.06 13 CYS B N 1
ATOM 5107 C CA . CYS B 1 13 ? 22.719 13.898 -25.547 1 38.06 13 CYS B CA 1
ATOM 5108 C C . CYS B 1 13 ? 23.109 13.516 -24.141 1 38.06 13 CYS B C 1
ATOM 5110 O O . CYS B 1 13 ? 24.266 13.172 -23.875 1 38.06 13 CYS B O 1
ATOM 5112 N N . SER B 1 14 ? 23.062 14.32 -23.203 1 40.44 14 SER B N 1
ATOM 5113 C CA . SER B 1 14 ? 23.172 13.57 -21.969 1 40.44 14 SER B CA 1
ATOM 5114 C C . SER B 1 14 ? 22.547 12.188 -22.094 1 40.44 14 SER B C 1
ATOM 5116 O O . SER B 1 14 ? 21.328 12.047 -22.062 1 40.44 14 SER B O 1
ATOM 5118 N N . HIS B 1 15 ? 23.016 11.438 -23.047 1 42.91 15 HIS B N 1
ATOM 5119 C CA . HIS B 1 15 ? 22.859 10.008 -23.266 1 42.91 15 HIS B CA 1
ATOM 5120 C C . HIS B 1 15 ? 22.562 9.281 -21.953 1 42.91 15 HIS B C 1
ATOM 5122 O O . HIS B 1 15 ? 23.375 9.289 -21.031 1 42.91 15 HIS B O 1
ATOM 5128 N N . ALA B 1 16 ? 21.516 9.477 -21.406 1 51.47 16 ALA B N 1
ATOM 5129 C CA . ALA B 1 16 ? 21.125 8.562 -20.328 1 51.47 16 ALA B CA 1
ATOM 5130 C C . ALA B 1 16 ? 21.734 7.184 -20.531 1 51.47 16 ALA B C 1
ATOM 5132 O O . ALA B 1 16 ? 21.359 6.461 -21.453 1 51.47 16 ALA B O 1
ATOM 5133 N N . THR B 1 17 ? 23.078 7.098 -20.516 1 68.25 17 THR B N 1
ATOM 5134 C CA . THR B 1 17 ? 23.797 5.836 -20.609 1 68.25 17 THR B CA 1
ATOM 5135 C C . THR B 1 17 ? 23.078 4.734 -19.844 1 68.25 17 THR B C 1
ATOM 5137 O O . THR B 1 17 ? 22.594 4.961 -18.734 1 68.25 17 THR B O 1
ATOM 5140 N N . GLY B 1 18 ? 22.641 3.773 -20.562 1 89.69 18 GLY B N 1
ATOM 5141 C CA . GLY B 1 18 ? 22.047 2.57 -20.016 1 89.69 18 GLY B CA 1
ATOM 5142 C C . GLY B 1 18 ? 22.797 2.012 -18.812 1 89.69 18 GLY B C 1
ATOM 5143 O O . GLY B 1 18 ? 24.031 2.086 -18.766 1 89.69 18 GLY B O 1
ATOM 5144 N N . ALA B 1 19 ? 22.188 1.742 -17.797 1 95.75 19 ALA B N 1
ATOM 5145 C CA . ALA B 1 19 ? 22.766 1.123 -16.609 1 95.75 19 ALA B CA 1
ATOM 5146 C C . ALA B 1 19 ? 23.203 -0.313 -16.891 1 95.75 19 ALA B C 1
ATOM 5148 O O . ALA B 1 19 ? 22.688 -0.949 -17.812 1 95.75 19 ALA B O 1
ATOM 5149 N N . ASN B 1 20 ? 24.266 -0.737 -16.266 1 97.25 20 ASN B N 1
ATOM 5150 C CA . ASN B 1 20 ? 24.688 -2.135 -16.25 1 97.25 20 ASN B CA 1
ATOM 5151 C C . ASN B 1 20 ? 24.047 -2.898 -15.094 1 97.25 20 ASN B C 1
ATOM 5153 O O . ASN B 1 20 ? 24.391 -2.658 -13.93 1 97.25 20 ASN B O 1
ATOM 5157 N N . ILE B 1 21 ? 23.188 -3.836 -15.422 1 98.12 21 ILE B N 1
ATOM 5158 C CA . ILE B 1 21 ? 22.344 -4.465 -14.414 1 98.12 21 ILE B CA 1
ATOM 5159 C C . ILE B 1 21 ? 22.734 -5.93 -14.242 1 98.12 21 ILE B C 1
ATOM 5161 O O . ILE B 1 21 ? 22.938 -6.641 -15.227 1 98.12 21 ILE B O 1
ATOM 5165 N N . LEU B 1 22 ? 22.938 -6.348 -13.031 1 98.44 22 LEU B N 1
ATOM 5166 C CA . LEU B 1 22 ? 23.125 -7.754 -12.703 1 98.44 22 LEU B CA 1
ATOM 5167 C C . LEU B 1 22 ? 21.828 -8.383 -12.234 1 98.44 22 LEU B C 1
ATOM 5169 O O . LEU B 1 22 ? 21.188 -7.887 -11.297 1 98.44 22 LEU B O 1
ATOM 5173 N N . ALA B 1 23 ? 21.359 -9.391 -12.914 1 98.31 23 ALA B N 1
ATOM 5174 C CA . ALA B 1 23 ? 20.156 -10.133 -12.523 1 98.31 23 ALA B CA 1
ATOM 5175 C C . ALA B 1 23 ? 20.516 -11.562 -12.125 1 98.31 23 ALA B C 1
ATOM 5177 O O . ALA B 1 23 ? 21.281 -12.242 -12.812 1 98.31 23 ALA B O 1
ATOM 5178 N N . VAL B 1 24 ? 19.984 -12 -10.961 1 97.94 24 VAL B N 1
ATOM 5179 C CA . VAL B 1 24 ? 20.266 -13.352 -10.477 1 97.94 24 VAL B CA 1
ATOM 5180 C C . VAL B 1 24 ? 18.938 -14.055 -10.141 1 97.94 24 VAL B C 1
ATOM 5182 O O . VAL B 1 24 ? 18.234 -13.641 -9.219 1 97.94 24 VAL B O 1
ATOM 5185 N N . PHE B 1 25 ? 18.625 -15.086 -10.867 1 96.44 25 PHE B N 1
ATOM 5186 C CA . PHE B 1 25 ? 17.438 -15.906 -10.648 1 96.44 25 PHE B CA 1
ATOM 5187 C C . PHE B 1 25 ? 17.828 -17.344 -10.32 1 96.44 25 PHE B C 1
ATOM 5189 O O . PHE B 1 25 ? 17.891 -18.188 -11.211 1 96.44 25 PHE B O 1
ATOM 5196 N N . PRO B 1 26 ? 17.922 -17.641 -9.047 1 94.69 26 PRO B N 1
ATOM 5197 C CA . PRO B 1 26 ? 18.484 -18.938 -8.648 1 94.69 26 PRO B CA 1
ATOM 5198 C C . PRO B 1 26 ? 17.453 -20.062 -8.633 1 94.69 26 PRO B C 1
ATOM 5200 O O . PRO B 1 26 ? 17.828 -21.234 -8.516 1 94.69 26 PRO B O 1
ATOM 5203 N N . SER B 1 27 ? 16.203 -19.766 -8.734 1 93.56 27 SER B N 1
ATOM 5204 C CA . SER B 1 27 ? 15.164 -20.766 -8.547 1 93.56 27 SER B CA 1
ATOM 5205 C C . SER B 1 27 ? 15.242 -21.844 -9.617 1 93.56 27 SER B C 1
ATOM 5207 O O . SER B 1 27 ? 15.5 -21.547 -10.789 1 93.56 27 SER B O 1
ATOM 5209 N N . VAL B 1 28 ? 14.984 -23.109 -9.211 1 92.31 28 VAL B N 1
ATOM 5210 C CA . VAL B 1 28 ? 14.969 -24.234 -10.133 1 92.31 28 VAL B CA 1
ATOM 5211 C C . VAL B 1 28 ? 13.641 -24.266 -10.883 1 92.31 28 VAL B C 1
ATOM 5213 O O . VAL B 1 28 ? 13.508 -24.969 -11.891 1 92.31 28 VAL B O 1
ATOM 5216 N N . TRP B 1 29 ? 12.719 -23.516 -10.406 1 91.5 29 TRP B N 1
ATOM 5217 C CA . TRP B 1 29 ? 11.43 -23.438 -11.086 1 91.5 29 TRP B CA 1
ATOM 5218 C C . TRP B 1 29 ? 11.508 -22.484 -12.281 1 91.5 29 TRP B C 1
ATOM 5220 O O . TRP B 1 29 ? 11.766 -21.297 -12.117 1 91.5 29 TRP B O 1
ATOM 5230 N N . ARG B 1 30 ? 11.227 -22.969 -13.383 1 90.56 30 ARG B N 1
ATOM 5231 C CA . ARG B 1 30 ? 11.359 -22.219 -14.633 1 90.56 30 ARG B CA 1
ATOM 5232 C C . ARG B 1 30 ? 10.414 -21.016 -14.648 1 90.56 30 ARG B C 1
ATOM 5234 O O . ARG B 1 30 ? 10.703 -20 -15.281 1 90.56 30 ARG B O 1
ATOM 5241 N N . SER B 1 31 ? 9.289 -21.141 -13.977 1 92.25 31 SER B N 1
ATOM 5242 C CA . SER B 1 31 ? 8.32 -20.047 -13.93 1 92.25 31 SER B CA 1
ATOM 5243 C C . SER B 1 31 ? 8.938 -18.766 -13.367 1 92.25 31 SER B C 1
ATOM 5245 O O . SER B 1 31 ? 8.625 -17.672 -13.812 1 92.25 31 SER B O 1
ATOM 5247 N N . HIS B 1 32 ? 9.867 -18.906 -12.383 1 94.81 32 HIS B N 1
ATOM 5248 C CA . HIS B 1 32 ? 10.57 -17.75 -11.844 1 94.81 32 HIS B CA 1
ATOM 5249 C C . HIS B 1 32 ? 11.43 -17.078 -12.906 1 94.81 32 HIS B C 1
ATOM 5251 O O . HIS B 1 32 ? 11.422 -15.852 -13.031 1 94.81 32 HIS B O 1
ATOM 5257 N N . TYR B 1 33 ? 12.102 -17.922 -13.641 1 93.75 33 TYR B N 1
ATOM 5258 C CA . TYR B 1 33 ? 12.961 -17.438 -14.719 1 93.75 33 TYR B CA 1
ATOM 5259 C C . TYR B 1 33 ? 12.148 -16.719 -15.781 1 93.75 33 TYR B C 1
ATOM 5261 O O . TYR B 1 33 ? 12.539 -15.641 -16.234 1 93.75 33 TYR B O 1
ATOM 5269 N N . LEU B 1 34 ? 11.008 -17.266 -16.141 1 92 34 LEU B N 1
ATOM 5270 C CA . LEU B 1 34 ? 10.18 -16.688 -17.188 1 92 34 LEU B CA 1
ATOM 5271 C C . LEU B 1 34 ? 9.641 -15.328 -16.766 1 92 34 LEU B C 1
ATOM 5273 O O . LEU B 1 34 ? 9.609 -14.398 -17.578 1 92 34 LEU B O 1
ATOM 5277 N N . PHE B 1 35 ? 9.242 -15.219 -15.586 1 94.75 35 PHE B N 1
ATOM 5278 C CA . PHE B 1 35 ? 8.75 -13.953 -15.055 1 94.75 35 PHE B CA 1
ATOM 5279 C C . PHE B 1 35 ? 9.852 -12.891 -15.07 1 94.75 35 PHE B C 1
ATOM 5281 O O . PHE B 1 35 ? 9.648 -11.789 -15.578 1 94.75 35 PHE B O 1
ATOM 5288 N N . GLY B 1 36 ? 10.961 -13.25 -14.508 1 95.88 36 GLY B N 1
ATOM 5289 C CA . GLY B 1 36 ? 12.086 -12.32 -14.438 1 95.88 36 GLY B CA 1
ATOM 5290 C C . GLY B 1 36 ? 12.641 -11.961 -15.805 1 95.88 36 GLY B C 1
ATOM 5291 O O . GLY B 1 36 ? 13 -10.805 -16.047 1 95.88 36 GLY B O 1
ATOM 5292 N N . ARG B 1 37 ? 12.695 -12.906 -16.656 1 93.56 37 ARG B N 1
ATOM 5293 C CA . ARG B 1 37 ? 13.281 -12.68 -17.969 1 93.56 37 ARG B CA 1
ATOM 5294 C C . ARG B 1 37 ? 12.469 -11.664 -18.766 1 93.56 37 ARG B C 1
ATOM 5296 O O . ARG B 1 37 ? 13.031 -10.836 -19.484 1 93.56 37 ARG B O 1
ATOM 5303 N N . ARG B 1 38 ? 11.164 -11.758 -18.641 1 93.81 38 ARG B N 1
ATOM 5304 C CA . ARG B 1 38 ? 10.32 -10.797 -19.328 1 93.81 38 ARG B CA 1
ATOM 5305 C C . ARG B 1 38 ? 10.617 -9.375 -18.859 1 93.81 38 ARG B C 1
ATOM 5307 O O . ARG B 1 38 ? 10.664 -8.445 -19.672 1 93.81 38 ARG B O 1
ATOM 5314 N N . LEU B 1 39 ? 10.781 -9.219 -17.562 1 96.06 39 LEU B N 1
ATOM 5315 C CA . LEU B 1 39 ? 11.156 -7.922 -17.016 1 96.06 39 LEU B CA 1
ATOM 5316 C C . LEU B 1 39 ? 12.453 -7.43 -17.656 1 96.06 39 LEU B C 1
ATOM 5318 O O . LEU B 1 39 ? 12.547 -6.27 -18.062 1 96.06 39 LEU B O 1
ATOM 5322 N N . LEU B 1 40 ? 13.438 -8.305 -17.797 1 96.19 40 LEU B N 1
ATOM 5323 C CA . LEU B 1 40 ? 14.742 -7.941 -18.344 1 96.19 40 LEU B CA 1
ATOM 5324 C C . LEU B 1 40 ? 14.633 -7.574 -19.812 1 96.19 40 LEU B C 1
ATOM 5326 O O . LEU B 1 40 ? 15.297 -6.648 -20.281 1 96.19 40 LEU B O 1
ATOM 5330 N N . GLN B 1 41 ? 13.812 -8.289 -20.5 1 93.06 41 GLN B N 1
ATOM 5331 C CA . GLN B 1 41 ? 13.594 -7.988 -21.906 1 93.06 41 GLN B CA 1
ATOM 5332 C C . GLN B 1 41 ? 13.023 -6.586 -22.094 1 93.06 41 GLN B C 1
ATOM 5334 O O . GLN B 1 41 ? 13.422 -5.863 -23 1 93.06 41 GLN B O 1
ATOM 5339 N N . GLN B 1 42 ? 12.133 -6.25 -21.234 1 92.31 42 GLN B N 1
ATOM 5340 C CA . GLN B 1 42 ? 11.539 -4.918 -21.297 1 92.31 42 GLN B CA 1
ATOM 5341 C C . GLN B 1 42 ? 12.562 -3.846 -20.922 1 92.31 42 GLN B C 1
ATOM 5343 O O . GLN B 1 42 ? 12.531 -2.74 -21.469 1 92.31 42 GLN B O 1
ATOM 5348 N N . LEU B 1 43 ? 13.414 -4.164 -20 1 94.19 43 LEU B N 1
ATOM 5349 C CA . LEU B 1 43 ? 14.445 -3.225 -19.562 1 94.19 43 LEU B CA 1
ATOM 5350 C C . LEU B 1 43 ? 15.422 -2.918 -20.688 1 94.19 43 LEU B C 1
ATOM 5352 O O . LEU B 1 43 ? 15.812 -1.767 -20.891 1 94.19 43 LEU B O 1
ATOM 5356 N N . VAL B 1 44 ? 15.805 -3.914 -21.453 1 93.75 44 VAL B N 1
ATOM 5357 C CA . VAL B 1 44 ? 16.797 -3.75 -22.516 1 93.75 44 VAL B CA 1
ATOM 5358 C C . VAL B 1 44 ? 16.141 -3.111 -23.75 1 93.75 44 VAL B C 1
ATOM 5360 O O . VAL B 1 44 ? 16.797 -2.383 -24.5 1 93.75 44 VAL B O 1
ATOM 5363 N N . ALA B 1 45 ? 14.859 -3.352 -23.891 1 89.44 45 ALA B N 1
ATOM 5364 C CA . ALA B 1 45 ? 14.133 -2.816 -25.047 1 89.44 45 ALA B CA 1
ATOM 5365 C C . ALA B 1 45 ? 13.727 -1.364 -24.812 1 89.44 45 ALA B C 1
ATOM 5367 O O . ALA B 1 45 ? 13.336 -0.663 -25.734 1 89.44 45 ALA B O 1
ATOM 5368 N N . GLY B 1 46 ? 13.828 -0.955 -23.609 1 85.75 46 GLY B N 1
ATOM 5369 C CA . GLY B 1 46 ? 13.406 0.394 -23.281 1 85.75 46 GLY B CA 1
ATOM 5370 C C . GLY B 1 46 ? 14.305 1.467 -23.859 1 85.75 46 GLY B C 1
ATOM 5371 O O . GLY B 1 46 ? 15.359 1.164 -24.422 1 85.75 46 GLY B O 1
ATOM 5372 N N . PRO B 1 47 ? 13.875 2.699 -23.766 1 86.5 47 PRO B N 1
ATOM 5373 C CA . PRO B 1 47 ? 14.609 3.812 -24.359 1 86.5 47 PRO B CA 1
ATOM 5374 C C . PRO B 1 47 ? 16 4 -23.75 1 86.5 47 PRO B C 1
ATOM 5376 O O . PRO B 1 47 ? 16.906 4.508 -24.406 1 86.5 47 PRO B O 1
ATOM 5379 N N . GLN B 1 48 ? 16.188 3.555 -22.547 1 89 48 GLN B N 1
ATOM 5380 C CA . GLN B 1 48 ? 17.469 3.74 -21.875 1 89 48 GLN B CA 1
ATOM 5381 C C . GLN B 1 48 ? 18.5 2.703 -22.344 1 89 48 GLN B C 1
ATOM 5383 O O . GLN B 1 48 ? 19.703 2.859 -22.109 1 89 48 GLN B O 1
ATOM 5388 N N . ASN B 1 49 ? 18.062 1.653 -22.953 1 88.69 49 ASN B N 1
ATOM 5389 C CA . ASN B 1 49 ? 18.922 0.621 -23.516 1 88.69 49 ASN B CA 1
ATOM 5390 C C . ASN B 1 49 ? 19.906 0.077 -22.484 1 88.69 49 ASN B C 1
ATOM 5392 O O . ASN B 1 49 ? 21.125 0.076 -22.719 1 88.69 49 ASN B O 1
ATOM 5396 N N . HIS B 1 50 ? 19.406 -0.465 -21.422 1 95.12 50 HIS B N 1
ATOM 5397 C CA . HIS B 1 50 ? 20.203 -1.046 -20.359 1 95.12 50 HIS B CA 1
ATOM 5398 C C . HIS B 1 50 ? 20.906 -2.32 -20.828 1 95.12 50 HIS B C 1
ATOM 5400 O O . HIS B 1 50 ? 20.453 -2.959 -21.781 1 95.12 50 HIS B O 1
ATOM 5406 N N . SER B 1 51 ? 22.062 -2.602 -20.234 1 95.75 51 SER B N 1
ATOM 5407 C CA . SER B 1 51 ? 22.734 -3.891 -20.391 1 95.75 51 SER B CA 1
ATOM 5408 C C . SER B 1 51 ? 22.484 -4.793 -19.188 1 95.75 51 SER B C 1
ATOM 5410 O O . SER B 1 51 ? 22.484 -4.324 -18.047 1 95.75 51 SER B O 1
ATOM 5412 N N . VAL B 1 52 ? 22.234 -6.082 -19.469 1 96.88 52 VAL B N 1
ATOM 5413 C CA . VAL B 1 52 ? 21.875 -6.98 -18.391 1 96.88 52 VAL B CA 1
ATOM 5414 C C . VAL B 1 52 ? 22.75 -8.227 -18.438 1 96.88 52 VAL B C 1
ATOM 5416 O O . VAL B 1 52 ? 23 -8.781 -19.516 1 96.88 52 VAL B O 1
ATOM 5419 N N . THR B 1 53 ? 23.328 -8.562 -17.344 1 96.88 53 THR B N 1
ATOM 5420 C CA . THR B 1 53 ? 23.938 -9.875 -17.141 1 96.88 53 THR B CA 1
ATOM 5421 C C . THR B 1 53 ? 23.031 -10.742 -16.25 1 96.88 53 THR B C 1
ATOM 5423 O O . THR B 1 53 ? 22.781 -10.406 -15.094 1 96.88 53 THR B O 1
ATOM 5426 N N . LEU B 1 54 ? 22.547 -11.828 -16.859 1 96.5 54 LEU B N 1
ATOM 5427 C CA . LEU B 1 54 ? 21.594 -12.688 -16.156 1 96.5 54 LEU B CA 1
ATOM 5428 C C . LEU B 1 54 ? 22.266 -14 -15.742 1 96.5 54 LEU B C 1
ATOM 5430 O O . LEU B 1 54 ? 22.812 -14.711 -16.578 1 96.5 54 LEU B O 1
ATOM 5434 N N . ILE B 1 55 ? 22.234 -14.281 -14.453 1 96.12 55 ILE B N 1
ATOM 5435 C CA . ILE B 1 55 ? 22.703 -15.555 -13.914 1 96.12 55 ILE B CA 1
ATOM 5436 C C . ILE B 1 55 ? 21.516 -16.422 -13.539 1 96.12 55 ILE B C 1
ATOM 5438 O O . ILE B 1 55 ? 20.672 -16.031 -12.727 1 96.12 55 ILE B O 1
ATOM 5442 N N . SER B 1 56 ? 21.359 -17.594 -14.102 1 94.56 56 SER B N 1
ATOM 5443 C CA . SER B 1 56 ? 20.234 -18.5 -13.852 1 94.56 56 SER B CA 1
ATOM 5444 C C . SER B 1 56 ? 20.594 -19.938 -14.25 1 94.56 56 SER B C 1
ATOM 5446 O O . SER B 1 56 ? 21.5 -20.156 -15.039 1 94.56 56 SER B O 1
ATOM 5448 N N . PRO B 1 57 ? 19.938 -20.922 -13.617 1 92.44 57 PRO B N 1
ATOM 5449 C CA . PRO B 1 57 ? 20.125 -22.297 -14.086 1 92.44 57 PRO B CA 1
ATOM 5450 C C . PRO B 1 57 ? 19.359 -22.594 -15.375 1 92.44 57 PRO B C 1
ATOM 5452 O O . PRO B 1 57 ? 19.5 -23.672 -15.945 1 92.44 57 PRO B O 1
ATOM 5455 N N . HIS B 1 58 ? 18.562 -21.625 -15.766 1 89.38 58 HIS B N 1
ATOM 5456 C CA . HIS B 1 58 ? 17.734 -21.797 -16.969 1 89.38 58 HIS B CA 1
ATOM 5457 C C . HIS B 1 58 ? 18.297 -21.016 -18.141 1 89.38 58 HIS B C 1
ATOM 5459 O O . HIS B 1 58 ? 19.109 -20.109 -17.953 1 89.38 58 HIS B O 1
ATOM 5465 N N . ALA B 1 59 ? 18.047 -21.531 -19.328 1 79.5 59 ALA B N 1
ATOM 5466 C CA . ALA B 1 59 ? 18.422 -20.812 -20.547 1 79.5 59 ALA B CA 1
ATOM 5467 C C . ALA B 1 59 ? 17.297 -20.859 -21.578 1 79.5 59 ALA B C 1
ATOM 5469 O O . ALA B 1 59 ? 16.375 -21.672 -21.453 1 79.5 59 ALA B O 1
ATOM 5470 N N . VAL B 1 60 ? 17.359 -19.797 -22.375 1 72.31 60 VAL B N 1
ATOM 5471 C CA . VAL B 1 60 ? 16.375 -19.766 -23.469 1 72.31 60 VAL B CA 1
ATOM 5472 C C . VAL B 1 60 ? 16.594 -20.969 -24.375 1 72.31 60 VAL B C 1
ATOM 5474 O O . VAL B 1 60 ? 17.734 -21.297 -24.734 1 72.31 60 VAL B O 1
ATOM 5477 N N . ALA B 1 61 ? 15.633 -21.812 -24.312 1 58.91 61 ALA B N 1
ATOM 5478 C CA . ALA B 1 61 ? 15.766 -22.953 -25.219 1 58.91 61 ALA B CA 1
ATOM 5479 C C . ALA B 1 61 ? 15.758 -22.5 -26.672 1 58.91 61 ALA B C 1
ATOM 5481 O O . ALA B 1 61 ? 15.102 -21.516 -27.016 1 58.91 61 ALA B O 1
ATOM 5482 N N . GLU B 1 62 ? 16.781 -22.781 -27.453 1 50.28 62 GLU B N 1
ATOM 5483 C CA . GLU B 1 62 ? 16.859 -22.469 -28.891 1 50.28 62 GLU B CA 1
ATOM 5484 C C . GLU B 1 62 ? 15.461 -22.438 -29.516 1 50.28 62 GLU B C 1
ATOM 5486 O O . GLU B 1 62 ? 15.203 -21.641 -30.422 1 50.28 62 GLU B O 1
ATOM 5491 N N . GLY B 1 63 ? 14.5 -23.172 -29.062 1 47.06 63 GLY B N 1
ATOM 5492 C CA . GLY B 1 63 ? 13.211 -23.328 -29.719 1 47.06 63 GLY B CA 1
ATOM 5493 C C . GLY B 1 63 ? 12.18 -22.328 -29.25 1 47.06 63 GLY B C 1
ATOM 5494 O O . GLY B 1 63 ? 11.055 -22.297 -29.75 1 47.06 63 GLY B O 1
ATOM 5495 N N . ASP B 1 64 ? 12.484 -21.578 -28.312 1 54.03 64 ASP B N 1
ATOM 5496 C CA . ASP B 1 64 ? 11.398 -20.781 -27.766 1 54.03 64 ASP B CA 1
ATOM 5497 C C . ASP B 1 64 ? 11.141 -19.531 -28.609 1 54.03 64 ASP B C 1
ATOM 5499 O O . ASP B 1 64 ? 10.195 -18.781 -28.344 1 54.03 64 ASP B O 1
ATOM 5503 N N . GLY B 1 65 ? 11.703 -19.484 -29.797 1 50.91 65 GLY B N 1
ATOM 5504 C CA . GLY B 1 65 ? 11.398 -18.438 -30.766 1 50.91 65 GLY B CA 1
ATOM 5505 C C . GLY B 1 65 ? 11.688 -17.047 -30.234 1 50.91 65 GLY B C 1
ATOM 5506 O O . GLY B 1 65 ? 11.305 -16.047 -30.859 1 50.91 65 GLY B O 1
ATOM 5507 N N . GLU B 1 66 ? 12.203 -16.922 -29 1 58.09 66 GLU B N 1
ATOM 5508 C CA . GLU B 1 66 ? 12.352 -15.555 -28.516 1 58.09 66 GLU B CA 1
ATOM 5509 C C . GLU B 1 66 ? 13.641 -14.922 -29.016 1 58.09 66 GLU B C 1
ATOM 5511 O O . GLU B 1 66 ? 14.688 -15.578 -29.062 1 58.09 66 GLU B O 1
ATOM 5516 N N . PRO B 1 67 ? 13.492 -13.805 -29.688 1 57.09 67 PRO B N 1
ATOM 5517 C CA . PRO B 1 67 ? 14.688 -13.117 -30.188 1 57.09 67 PRO B CA 1
ATOM 5518 C C . PRO B 1 67 ? 15.742 -12.891 -29.109 1 57.09 67 PRO B C 1
ATOM 5520 O O . PRO B 1 67 ? 15.398 -12.602 -27.969 1 57.09 67 PRO B O 1
ATOM 5523 N N . MET B 1 68 ? 16.891 -13.508 -29.391 1 61.34 68 MET B N 1
ATOM 5524 C CA . MET B 1 68 ? 18.031 -13.188 -28.547 1 61.34 68 MET B CA 1
ATOM 5525 C C . MET B 1 68 ? 18.297 -11.688 -28.531 1 61.34 68 MET B C 1
ATOM 5527 O O . MET B 1 68 ? 18.344 -11.047 -29.578 1 61.34 68 MET B O 1
ATOM 5531 N N . LEU B 1 69 ? 17.953 -11.141 -27.359 1 67 69 LEU B N 1
ATOM 5532 C CA . LEU B 1 69 ? 18.25 -9.719 -27.25 1 67 69 LEU B CA 1
ATOM 5533 C C . LEU B 1 69 ? 19.734 -9.508 -26.953 1 67 69 LEU B C 1
ATOM 5535 O O . LEU B 1 69 ? 20.281 -10.102 -26.016 1 67 69 LEU B O 1
ATOM 5539 N N . ASP B 1 70 ? 20.453 -8.844 -27.75 1 69.75 70 ASP B N 1
ATOM 5540 C CA . ASP B 1 70 ? 21.891 -8.602 -27.719 1 69.75 70 ASP B CA 1
ATOM 5541 C C . ASP B 1 70 ? 22.312 -8.016 -26.375 1 69.75 70 ASP B C 1
ATOM 5543 O O . ASP B 1 70 ? 23.422 -8.273 -25.891 1 69.75 70 ASP B O 1
ATOM 5547 N N . ASN B 1 71 ? 21.453 -7.375 -25.703 1 84.12 71 ASN B N 1
ATOM 5548 C CA . ASN B 1 71 ? 21.891 -6.684 -24.5 1 84.12 71 ASN B CA 1
ATOM 5549 C C . ASN B 1 71 ? 21.656 -7.527 -23.25 1 84.12 71 ASN B C 1
ATOM 5551 O O . ASN B 1 71 ? 21.75 -7.023 -22.125 1 84.12 71 ASN B O 1
ATOM 5555 N N . ILE B 1 72 ? 21.375 -8.812 -23.438 1 91.38 72 ILE B N 1
ATOM 5556 C CA . ILE B 1 72 ? 21.266 -9.711 -22.281 1 91.38 72 ILE B CA 1
ATOM 5557 C C . ILE B 1 72 ? 22.328 -10.797 -22.375 1 91.38 72 ILE B C 1
ATOM 5559 O O . ILE B 1 72 ? 22.281 -11.664 -23.25 1 91.38 72 ILE B O 1
ATOM 5563 N N . ARG B 1 73 ? 23.344 -10.672 -21.578 1 92.38 73 ARG B N 1
ATOM 5564 C CA . ARG B 1 73 ? 24.344 -11.727 -21.406 1 92.38 73 ARG B CA 1
ATOM 5565 C C . ARG B 1 73 ? 23.875 -12.766 -20.391 1 92.38 73 ARG B C 1
ATOM 5567 O O . ARG B 1 73 ? 23.656 -12.438 -19.219 1 92.38 73 ARG B O 1
ATOM 5574 N N . GLU B 1 74 ? 23.734 -14 -20.797 1 91.56 74 GLU B N 1
ATOM 5575 C CA . GLU B 1 74 ? 23.25 -15.039 -19.891 1 91.56 74 GLU B CA 1
ATOM 5576 C C . GLU B 1 74 ? 24.406 -15.938 -19.422 1 91.56 74 GLU B C 1
ATOM 5578 O O . GLU B 1 74 ? 25.172 -16.438 -20.234 1 91.56 74 GLU B O 1
ATOM 5583 N N . ILE B 1 75 ? 24.562 -16.031 -18.156 1 91.75 75 ILE B N 1
ATOM 5584 C CA . ILE B 1 75 ? 25.484 -16.969 -17.516 1 91.75 75 ILE B CA 1
ATOM 5585 C C . ILE B 1 75 ? 24.703 -18.141 -16.938 1 91.75 75 ILE B C 1
ATOM 5587 O O . ILE B 1 75 ? 24.047 -18 -15.898 1 91.75 75 ILE B O 1
ATOM 5591 N N . ARG B 1 76 ? 24.781 -19.281 -17.562 1 89.75 76 ARG B N 1
ATOM 5592 C CA . ARG B 1 76 ? 24.047 -20.469 -17.141 1 89.75 76 ARG B CA 1
ATOM 5593 C C . ARG B 1 76 ? 24.844 -21.266 -16.109 1 89.75 76 ARG B C 1
ATOM 5595 O O . ARG B 1 76 ? 26.016 -21.578 -16.328 1 89.75 76 ARG B O 1
ATOM 5602 N N . ILE B 1 77 ? 24.156 -21.547 -15.039 1 89.38 77 ILE B N 1
ATOM 5603 C CA . ILE B 1 77 ? 24.75 -22.375 -14 1 89.38 77 ILE B CA 1
ATOM 5604 C C . ILE B 1 77 ? 24.484 -23.844 -14.289 1 89.38 77 ILE B C 1
ATOM 5606 O O . ILE B 1 77 ? 23.359 -24.328 -14.117 1 89.38 77 ILE B O 1
ATOM 5610 N N . GLU B 1 78 ? 25.406 -24.516 -14.766 1 78.12 78 GLU B N 1
ATOM 5611 C CA . GLU B 1 78 ? 25.25 -25.922 -15.148 1 78.12 78 GLU B CA 1
ATOM 5612 C C . GLU B 1 78 ? 25.844 -26.844 -14.086 1 78.12 78 GLU B C 1
ATOM 5614 O O . GLU B 1 78 ? 25.312 -27.938 -13.844 1 78.12 78 GLU B O 1
ATOM 5619 N N . ASP B 1 79 ? 26.984 -26.5 -13.5 1 70.06 79 ASP B N 1
ATOM 5620 C CA . ASP B 1 79 ? 27.703 -27.266 -12.5 1 70.06 79 ASP B CA 1
ATOM 5621 C C . ASP B 1 79 ? 28.078 -26.391 -11.305 1 70.06 79 ASP B C 1
ATOM 5623 O O . ASP B 1 79 ? 28.938 -25.5 -11.422 1 70.06 79 ASP B O 1
ATOM 5627 N N . PRO B 1 80 ? 27.359 -26.672 -10.297 1 71 80 PRO B N 1
ATOM 5628 C CA . PRO B 1 80 ? 26.562 -27.828 -9.883 1 71 80 PRO B CA 1
ATOM 5629 C C . PRO B 1 80 ? 25.094 -27.734 -10.344 1 71 80 PRO B C 1
ATOM 5631 O O . PRO B 1 80 ? 24.594 -26.625 -10.562 1 71 80 PRO B O 1
ATOM 5634 N N . ASP B 1 81 ? 24.516 -28.969 -10.453 1 85.56 81 ASP B N 1
ATOM 5635 C CA . ASP B 1 81 ? 23.125 -29.062 -10.875 1 85.56 81 ASP B CA 1
ATOM 5636 C C . ASP B 1 81 ? 22.172 -28.688 -9.734 1 85.56 81 ASP B C 1
ATOM 5638 O O . ASP B 1 81 ? 21.953 -29.484 -8.82 1 85.56 81 ASP B O 1
ATOM 5642 N N . LEU B 1 82 ? 21.75 -27.469 -9.758 1 91.94 82 LEU B N 1
ATOM 5643 C CA . LEU B 1 82 ? 20.859 -26.953 -8.727 1 91.94 82 LEU B CA 1
ATOM 5644 C C . LEU B 1 82 ? 19.594 -27.812 -8.641 1 91.94 82 LEU B C 1
ATOM 5646 O O . LEU B 1 82 ? 19.031 -27.984 -7.555 1 91.94 82 LEU B O 1
ATOM 5650 N N . LYS B 1 83 ? 19.203 -28.359 -9.742 1 90.25 83 LYS B N 1
ATOM 5651 C CA . LYS B 1 83 ? 18.016 -29.219 -9.758 1 90.25 83 LYS B CA 1
ATOM 5652 C C . LYS B 1 83 ? 18.266 -30.516 -9 1 90.25 83 LYS B C 1
ATOM 5654 O O . LYS B 1 83 ? 17.406 -30.969 -8.234 1 90.25 83 LYS B O 1
ATOM 5659 N N . GLN B 1 84 ? 19.422 -31.031 -9.281 1 91.75 84 GLN B N 1
ATOM 5660 C CA . GLN B 1 84 ? 19.766 -32.281 -8.578 1 91.75 84 GLN B CA 1
ATOM 5661 C C . GLN B 1 84 ? 19.828 -32.031 -7.07 1 91.75 84 GLN B C 1
ATOM 5663 O O . GLN B 1 84 ? 19.375 -32.875 -6.289 1 91.75 84 GLN B O 1
ATOM 5668 N N . ASN B 1 85 ? 20.438 -30.953 -6.699 1 92.62 85 ASN B N 1
ATOM 5669 C CA . ASN B 1 85 ? 20.484 -30.625 -5.277 1 92.62 85 ASN B CA 1
ATOM 5670 C C . ASN B 1 85 ? 19.078 -30.469 -4.691 1 92.62 85 ASN B C 1
ATOM 5672 O O . ASN B 1 85 ? 18.812 -30.906 -3.572 1 92.62 85 ASN B O 1
ATOM 5676 N N . TRP B 1 86 ? 18.234 -29.859 -5.418 1 92.31 86 TRP B N 1
ATOM 5677 C CA . TRP B 1 86 ? 16.844 -29.688 -5.012 1 92.31 86 TRP B CA 1
ATOM 5678 C C . TRP B 1 86 ? 16.188 -31.031 -4.727 1 92.31 86 TRP B C 1
ATOM 5680 O O . TRP B 1 86 ? 15.5 -31.188 -3.711 1 92.31 86 TRP B O 1
ATOM 5690 N N . LEU B 1 87 ? 16.453 -32 -5.562 1 91.62 87 LEU B N 1
ATOM 5691 C CA . LEU B 1 87 ? 15.914 -33.344 -5.406 1 91.62 87 LEU B CA 1
ATOM 5692 C C . LEU B 1 87 ? 16.578 -34.062 -4.242 1 91.62 87 LEU B C 1
ATOM 5694 O O . LEU B 1 87 ? 15.898 -34.75 -3.447 1 91.62 87 LEU B O 1
ATOM 5698 N N . ASP B 1 88 ? 17.859 -33.906 -4.113 1 92.69 88 ASP B N 1
ATOM 5699 C CA . ASP B 1 88 ? 18.625 -34.562 -3.07 1 92.69 88 ASP B CA 1
ATOM 5700 C C . ASP B 1 88 ? 18.188 -34.094 -1.684 1 92.69 88 ASP B C 1
ATOM 5702 O O . ASP B 1 88 ? 18.297 -34.844 -0.71 1 92.69 88 ASP B O 1
ATOM 5706 N N . MET B 1 89 ? 17.703 -32.938 -1.63 1 91.31 89 MET B N 1
ATOM 5707 C CA . MET B 1 89 ? 17.266 -32.375 -0.348 1 91.31 89 MET B CA 1
ATOM 5708 C C . MET B 1 89 ? 15.836 -32.781 -0.034 1 91.31 89 MET B C 1
ATOM 5710 O O . MET B 1 89 ? 15.234 -32.25 0.904 1 91.31 89 MET B O 1
ATOM 5714 N N . GLY B 1 90 ? 15.242 -33.594 -0.851 1 89.38 90 GLY B N 1
ATOM 5715 C CA . GLY B 1 90 ? 13.953 -34.188 -0.546 1 89.38 90 GLY B CA 1
ATOM 5716 C C . GLY B 1 90 ? 12.797 -33.5 -1.249 1 89.38 90 GLY B C 1
ATOM 5717 O O . GLY B 1 90 ? 11.633 -33.781 -0.973 1 89.38 90 GLY B O 1
ATOM 5718 N N . MET B 1 91 ? 13.109 -32.594 -2.096 1 91.69 91 MET B N 1
ATOM 5719 C CA . MET B 1 91 ? 12.062 -31.969 -2.889 1 91.69 91 MET B CA 1
ATOM 5720 C C . MET B 1 91 ? 11.781 -32.781 -4.156 1 91.69 91 MET B C 1
ATOM 5722 O O . MET B 1 91 ? 12.523 -33.688 -4.488 1 91.69 91 MET B O 1
ATOM 5726 N N . SER B 1 92 ? 10.625 -32.531 -4.766 1 90.31 92 SER B N 1
ATOM 5727 C CA . SER B 1 92 ? 10.25 -33.312 -5.949 1 90.31 92 SER B CA 1
ATOM 5728 C C . SER B 1 92 ? 9.5 -32.438 -6.957 1 90.31 92 SER B C 1
ATOM 5730 O O . SER B 1 92 ? 8.93 -31.406 -6.594 1 90.31 92 SER B O 1
ATOM 5732 N N . PHE B 1 93 ? 9.586 -32.875 -8.219 1 89.12 93 PHE B N 1
ATOM 5733 C CA . PHE B 1 93 ? 8.781 -32.25 -9.273 1 89.12 93 PHE B CA 1
ATOM 5734 C C . PHE B 1 93 ? 7.648 -33.188 -9.703 1 89.12 93 PHE B C 1
ATOM 5736 O O . PHE B 1 93 ? 6.832 -32.812 -10.555 1 89.12 93 PHE B O 1
ATOM 5743 N N . GLU B 1 94 ? 7.582 -34.344 -9.109 1 90.62 94 GLU B N 1
ATOM 5744 C CA . GLU B 1 94 ? 6.496 -35.25 -9.398 1 90.62 94 GLU B CA 1
ATOM 5745 C C . GLU B 1 94 ? 5.227 -34.875 -8.641 1 90.62 94 GLU B C 1
ATOM 5747 O O . GLU B 1 94 ? 5.254 -34.719 -7.418 1 90.62 94 GLU B O 1
ATOM 5752 N N . ALA B 1 95 ? 4.215 -34.875 -9.375 1 92.06 95 ALA B N 1
ATOM 5753 C CA . ALA B 1 95 ? 2.947 -34.406 -8.828 1 92.06 95 ALA B CA 1
ATOM 5754 C C . ALA B 1 95 ? 2.549 -35.188 -7.582 1 92.06 95 ALA B C 1
ATOM 5756 O O . ALA B 1 95 ? 2.137 -34.625 -6.578 1 92.06 95 ALA B O 1
ATOM 5757 N N . GLU B 1 96 ? 2.693 -36.531 -7.672 1 91.31 96 GLU B N 1
ATOM 5758 C CA . GLU B 1 96 ? 2.266 -37.375 -6.578 1 91.31 96 GLU B CA 1
ATOM 5759 C C . GLU B 1 96 ? 3.066 -37.094 -5.309 1 91.31 96 GLU B C 1
ATOM 5761 O O . GLU B 1 96 ? 2.5 -37 -4.219 1 91.31 96 GLU B O 1
ATOM 5766 N N . GLN B 1 97 ? 4.297 -36.969 -5.449 1 91.19 97 GLN B N 1
ATOM 5767 C CA . GLN B 1 97 ? 5.176 -36.719 -4.309 1 91.19 97 GLN B CA 1
ATOM 5768 C C . GLN B 1 97 ? 4.973 -35.312 -3.748 1 91.19 97 GLN B C 1
ATOM 5770 O O . GLN B 1 97 ? 4.992 -35.125 -2.531 1 91.19 97 GLN B O 1
ATOM 5775 N N . MET B 1 98 ? 4.836 -34.406 -4.598 1 91.5 98 MET B N 1
ATOM 5776 C CA . MET B 1 98 ? 4.602 -33.031 -4.172 1 91.5 98 MET B CA 1
ATOM 5777 C C . MET B 1 98 ? 3.314 -32.938 -3.361 1 91.5 98 MET B C 1
ATOM 5779 O O . MET B 1 98 ? 3.293 -32.281 -2.311 1 91.5 98 MET B O 1
ATOM 5783 N N . HIS B 1 99 ? 2.295 -33.531 -3.846 1 90.94 99 HIS B N 1
ATOM 5784 C CA . HIS B 1 99 ? 0.995 -33.469 -3.189 1 90.94 99 HIS B CA 1
ATOM 5785 C C . HIS B 1 99 ? 1.013 -34.219 -1.851 1 90.94 99 HIS B C 1
ATOM 5787 O O . HIS B 1 99 ? 0.316 -33.812 -0.913 1 90.94 99 HIS B O 1
ATOM 5793 N N . ALA B 1 100 ? 1.807 -35.25 -1.752 1 89.88 100 ALA B N 1
ATOM 5794 C CA . ALA B 1 100 ? 1.82 -36.125 -0.58 1 89.88 100 ALA B CA 1
ATOM 5795 C C . ALA B 1 100 ? 2.621 -35.5 0.559 1 89.88 100 ALA B C 1
ATOM 5797 O O . ALA B 1 100 ? 2.447 -35.875 1.723 1 89.88 100 ALA B O 1
ATOM 5798 N N . GLN B 1 101 ? 3.457 -34.562 0.284 1 90.25 101 GLN B N 1
ATOM 5799 C CA . GLN B 1 101 ? 4.305 -33.969 1.305 1 90.25 101 GLN B CA 1
ATOM 5800 C C . GLN B 1 101 ? 3.488 -33.094 2.252 1 90.25 101 GLN B C 1
ATOM 5802 O O . GLN B 1 101 ? 2.668 -32.281 1.808 1 90.25 101 GLN B O 1
ATOM 5807 N N . SER B 1 102 ? 3.703 -33.219 3.549 1 89.62 102 SER B N 1
ATOM 5808 C CA . SER B 1 102 ? 3.039 -32.344 4.516 1 89.62 102 SER B CA 1
ATOM 5809 C C . SER B 1 102 ? 3.545 -30.922 4.414 1 89.62 102 SER B C 1
ATOM 5811 O O . SER B 1 102 ? 4.645 -30.672 3.912 1 89.62 102 SER B O 1
ATOM 5813 N N . VAL B 1 103 ? 2.768 -30.062 4.918 1 88.75 103 VAL B N 1
ATOM 5814 C CA . VAL B 1 103 ? 3.07 -28.625 4.82 1 88.75 103 VAL B CA 1
ATOM 5815 C C . VAL B 1 103 ? 4.363 -28.328 5.574 1 88.75 103 VAL B C 1
ATOM 5817 O O . VAL B 1 103 ? 5.23 -27.609 5.066 1 88.75 103 VAL B O 1
ATOM 5820 N N . MET B 1 104 ? 4.512 -28.828 6.734 1 87.94 104 MET B N 1
ATOM 5821 C CA . MET B 1 104 ? 5.684 -28.562 7.555 1 87.94 104 MET B CA 1
ATOM 5822 C C . MET B 1 104 ? 6.938 -29.172 6.934 1 87.94 104 MET B C 1
ATOM 5824 O O . MET B 1 104 ? 8 -28.547 6.938 1 87.94 104 MET B O 1
ATOM 5828 N N . GLU B 1 105 ? 6.742 -30.359 6.379 1 88.44 105 GLU B N 1
ATOM 5829 C CA . GLU B 1 105 ? 7.859 -31.016 5.707 1 88.44 105 GLU B CA 1
ATOM 5830 C C . GLU B 1 105 ? 8.297 -30.219 4.473 1 88.44 105 GLU B C 1
ATOM 5832 O O . GLU B 1 105 ? 9.492 -30.016 4.258 1 88.44 105 GLU B O 1
ATOM 5837 N N . ARG B 1 106 ? 7.355 -29.844 3.764 1 90.25 106 ARG B N 1
ATOM 5838 C CA . ARG B 1 106 ? 7.66 -29.094 2.553 1 90.25 106 ARG B CA 1
ATOM 5839 C C . ARG B 1 106 ? 8.375 -27.781 2.885 1 90.25 106 ARG B C 1
ATOM 5841 O O . ARG B 1 106 ? 9.359 -27.422 2.232 1 90.25 106 ARG B O 1
ATOM 5848 N N . PHE B 1 107 ? 7.852 -27.109 3.912 1 89.31 107 PHE B N 1
ATOM 5849 C CA . PHE B 1 107 ? 8.43 -25.828 4.297 1 89.31 107 PHE B CA 1
ATOM 5850 C C . PHE B 1 107 ? 9.875 -26 4.754 1 89.31 107 PHE B C 1
ATOM 5852 O O . PHE B 1 107 ? 10.758 -25.266 4.324 1 89.31 107 PHE B O 1
ATOM 5859 N N . THR B 1 108 ? 10.164 -26.969 5.535 1 88.25 108 THR B N 1
ATOM 5860 C CA . THR B 1 108 ? 11.5 -27.188 6.09 1 88.25 108 THR B CA 1
ATOM 5861 C C . THR B 1 108 ? 12.469 -27.625 5.004 1 88.25 108 THR B C 1
ATOM 5863 O O . THR B 1 108 ? 13.594 -27.125 4.914 1 88.25 108 THR B O 1
ATOM 5866 N N . ARG B 1 109 ? 12.031 -28.531 4.148 1 90.75 109 ARG B N 1
ATOM 5867 C CA . ARG B 1 109 ? 12.883 -29.016 3.07 1 90.75 109 ARG B CA 1
ATOM 5868 C C . ARG B 1 109 ? 13.18 -27.922 2.061 1 90.75 109 ARG B C 1
ATOM 5870 O O . ARG B 1 109 ? 14.273 -27.859 1.491 1 90.75 109 ARG B O 1
ATOM 5877 N N . MET B 1 110 ? 12.195 -27.141 1.861 1 91.44 110 MET B N 1
ATOM 5878 C CA . MET B 1 110 ? 12.375 -26.031 0.928 1 91.44 110 MET B CA 1
ATOM 5879 C C . MET B 1 110 ? 13.43 -25.062 1.438 1 91.44 110 MET B C 1
ATOM 5881 O O . MET B 1 110 ? 14.25 -24.562 0.661 1 91.44 110 MET B O 1
ATOM 5885 N N . ILE B 1 111 ? 13.367 -24.75 2.711 1 90.12 111 ILE B N 1
ATOM 5886 C CA . ILE B 1 111 ? 14.352 -23.859 3.316 1 90.12 111 ILE B CA 1
ATOM 5887 C C . ILE B 1 111 ? 15.75 -24.438 3.146 1 90.12 111 ILE B C 1
ATOM 5889 O O . ILE B 1 111 ? 16.672 -23.734 2.75 1 90.12 111 ILE B O 1
ATOM 5893 N N . TYR B 1 112 ? 15.883 -25.703 3.367 1 90.25 112 TYR B N 1
ATOM 5894 C CA . TYR B 1 112 ? 17.172 -26.359 3.236 1 90.25 112 TYR B CA 1
ATOM 5895 C C . TYR B 1 112 ? 17.641 -26.375 1.786 1 90.25 112 TYR B C 1
ATOM 5897 O O . TYR B 1 112 ? 18.797 -26.047 1.494 1 90.25 112 TYR B O 1
ATOM 5905 N N . ALA B 1 113 ? 16.75 -26.75 0.968 1 92.56 113 ALA B N 1
ATOM 5906 C CA . ALA B 1 113 ? 17.078 -26.812 -0.455 1 92.56 113 ALA B CA 1
ATOM 5907 C C . ALA B 1 113 ? 17.438 -25.438 -1.005 1 92.56 113 ALA B C 1
ATOM 5909 O O . ALA B 1 113 ? 18.359 -25.312 -1.804 1 92.56 113 ALA B O 1
ATOM 5910 N N . GLY B 1 114 ? 16.688 -24.438 -0.588 1 92.25 114 GLY B N 1
ATOM 5911 C CA . GLY B 1 114 ? 16.969 -23.094 -1.023 1 92.25 114 GLY B CA 1
ATOM 5912 C C . GLY B 1 114 ? 18.328 -22.594 -0.566 1 92.25 114 GLY B C 1
ATOM 5913 O O . GLY B 1 114 ? 19.094 -22.031 -1.358 1 92.25 114 GLY B O 1
ATOM 5914 N N . THR B 1 115 ? 18.625 -22.828 0.663 1 92.94 115 THR B N 1
ATOM 5915 C CA . THR B 1 115 ? 19.891 -22.375 1.241 1 92.94 115 THR B CA 1
ATOM 5916 C C . THR B 1 115 ? 21.062 -23.062 0.561 1 92.94 115 THR B C 1
ATOM 5918 O O . THR B 1 115 ? 22.047 -22.406 0.201 1 92.94 115 THR B O 1
ATOM 5921 N N . THR B 1 116 ? 20.984 -24.344 0.36 1 93.94 116 THR B N 1
ATOM 5922 C CA . THR B 1 116 ? 22.078 -25.094 -0.253 1 93.94 116 THR B CA 1
ATOM 5923 C C . THR B 1 116 ? 22.219 -24.734 -1.729 1 93.94 116 THR B C 1
ATOM 5925 O O . THR B 1 116 ? 23.328 -24.719 -2.27 1 93.94 116 THR B O 1
ATOM 5928 N N . ASN B 1 117 ? 21.125 -24.5 -2.352 1 95 117 ASN B N 1
ATOM 5929 C CA . ASN B 1 117 ? 21.188 -24.078 -3.746 1 95 117 ASN B CA 1
ATOM 5930 C C . ASN B 1 117 ? 21.922 -22.75 -3.9 1 95 117 ASN B C 1
ATOM 5932 O O . ASN B 1 117 ? 22.688 -22.562 -4.855 1 95 117 ASN B O 1
ATOM 5936 N N . VAL B 1 118 ? 21.656 -21.828 -3.014 1 94.69 118 VAL B N 1
ATOM 5937 C CA . VAL B 1 118 ? 22.344 -20.531 -3.074 1 94.69 118 VAL B CA 1
ATOM 5938 C C . VAL B 1 118 ? 23.844 -20.734 -2.826 1 94.69 118 VAL B C 1
ATOM 5940 O O . VAL B 1 118 ? 24.672 -20.094 -3.473 1 94.69 118 VAL B O 1
ATOM 5943 N N . ASP B 1 119 ? 24.125 -21.609 -1.884 1 94.88 119 ASP B N 1
ATOM 5944 C CA . ASP B 1 119 ? 25.516 -21.953 -1.623 1 94.88 119 ASP B CA 1
ATOM 5945 C C . ASP B 1 119 ? 26.203 -22.484 -2.879 1 94.88 119 ASP B C 1
ATOM 5947 O O . ASP B 1 119 ? 27.312 -22.062 -3.225 1 94.88 119 ASP B O 1
ATOM 5951 N N . LEU B 1 120 ? 25.547 -23.359 -3.539 1 95 120 LEU B N 1
ATOM 5952 C CA . LEU B 1 120 ? 26.062 -23.953 -4.766 1 95 120 LEU B CA 1
ATOM 5953 C C . LEU B 1 120 ? 26.203 -22.906 -5.863 1 95 120 LEU B C 1
ATOM 5955 O O . LEU B 1 120 ? 27.188 -22.891 -6.59 1 95 120 LEU B O 1
ATOM 5959 N N . LEU B 1 121 ? 25.203 -22.109 -5.973 1 95.25 121 LEU B N 1
ATOM 5960 C CA . LEU B 1 121 ? 25.234 -21.047 -6.988 1 95.25 121 LEU B CA 1
ATOM 5961 C C . LEU B 1 121 ? 26.422 -20.125 -6.773 1 95.25 121 LEU B C 1
ATOM 5963 O O . LEU B 1 121 ? 27.156 -19.812 -7.723 1 95.25 121 LEU B O 1
ATOM 5967 N N . LEU B 1 122 ? 26.656 -19.656 -5.535 1 93.94 122 LEU B N 1
ATOM 5968 C CA . LEU B 1 122 ? 27.75 -18.734 -5.215 1 93.94 122 LEU B CA 1
ATOM 5969 C C . LEU B 1 122 ? 29.109 -19.422 -5.363 1 93.94 122 LEU B C 1
ATOM 5971 O O . LEU B 1 122 ? 30.141 -18.75 -5.469 1 93.94 122 LEU B O 1
ATOM 5975 N N . SER B 1 123 ? 29.109 -20.766 -5.391 1 93.12 123 SER B N 1
ATOM 5976 C CA . SER B 1 123 ? 30.344 -21.531 -5.547 1 93.12 123 SER B CA 1
ATOM 5977 C C . SER B 1 123 ? 30.656 -21.797 -7.016 1 93.12 123 SER B C 1
ATOM 5979 O O . SER B 1 123 ? 31.719 -22.312 -7.352 1 93.12 123 SER B O 1
ATOM 5981 N N . ASP B 1 124 ? 29.719 -21.5 -7.891 1 94.25 124 ASP B N 1
ATOM 5982 C CA . ASP B 1 124 ? 29.875 -21.766 -9.312 1 94.25 124 ASP B CA 1
ATOM 5983 C C . ASP B 1 124 ? 31.094 -21.031 -9.883 1 94.25 124 ASP B C 1
ATOM 5985 O O . ASP B 1 124 ? 31.359 -19.891 -9.531 1 94.25 124 ASP B O 1
ATOM 5989 N N . ALA B 1 125 ? 31.828 -21.688 -10.797 1 92.81 125 ALA B N 1
ATOM 5990 C CA . ALA B 1 125 ? 33.094 -21.156 -11.328 1 92.81 125 ALA B CA 1
ATOM 5991 C C . ALA B 1 125 ? 32.844 -19.922 -12.18 1 92.81 125 ALA B C 1
ATOM 5993 O O . ALA B 1 125 ? 33.656 -18.984 -12.164 1 92.81 125 ALA B O 1
ATOM 5994 N N . GLN B 1 126 ? 31.766 -19.922 -12.914 1 92.69 126 GLN B N 1
ATOM 5995 C CA . GLN B 1 126 ? 31.484 -18.781 -13.773 1 92.69 126 GLN B CA 1
ATOM 5996 C C . GLN B 1 126 ? 31.141 -17.547 -12.945 1 92.69 126 GLN B C 1
ATOM 5998 O O . GLN B 1 126 ? 31.531 -16.438 -13.297 1 92.69 126 GLN B O 1
ATOM 6003 N N . LEU B 1 127 ? 30.406 -17.75 -11.922 1 93.5 127 LEU B N 1
ATOM 6004 C CA . LEU B 1 127 ? 30.062 -16.625 -11.055 1 93.5 127 LEU B CA 1
ATOM 6005 C C . LEU B 1 127 ? 31.312 -16.109 -10.344 1 93.5 127 LEU B C 1
ATOM 6007 O O . LEU B 1 127 ? 31.484 -14.891 -10.219 1 93.5 127 LEU B O 1
ATOM 6011 N N . ARG B 1 128 ? 32.125 -16.984 -9.914 1 91.75 128 ARG B N 1
ATOM 6012 C CA . ARG B 1 128 ? 33.375 -16.562 -9.266 1 91.75 128 ARG B CA 1
ATOM 6013 C C . ARG B 1 128 ? 34.25 -15.758 -10.219 1 91.75 128 ARG B C 1
ATOM 6015 O O . ARG B 1 128 ? 34.875 -14.773 -9.812 1 91.75 128 ARG B O 1
ATOM 6022 N N . LYS B 1 129 ? 34.281 -16.203 -11.383 1 94.06 129 LYS B N 1
ATOM 6023 C CA . LYS B 1 129 ? 35.031 -15.461 -12.398 1 94.06 129 LYS B CA 1
ATOM 6024 C C . LYS B 1 129 ? 34.438 -14.062 -12.594 1 94.06 129 LYS B C 1
ATOM 6026 O O . LYS B 1 129 ? 35.188 -13.094 -12.758 1 94.06 129 LYS B O 1
ATOM 6031 N N . LEU B 1 130 ? 33.188 -13.992 -12.594 1 94.88 130 LEU B N 1
ATOM 6032 C CA . LEU B 1 130 ? 32.531 -12.695 -12.727 1 94.88 130 LEU B CA 1
ATOM 6033 C C . LEU B 1 130 ? 32.906 -11.789 -11.555 1 94.88 130 LEU B C 1
ATOM 6035 O O . LEU B 1 130 ? 33.188 -10.609 -11.75 1 94.88 130 LEU B O 1
ATOM 6039 N N . LEU B 1 131 ? 32.875 -12.305 -10.367 1 93.12 131 LEU B N 1
ATOM 6040 C CA . LEU B 1 131 ? 33.125 -11.539 -9.156 1 93.12 131 LEU B CA 1
ATOM 6041 C C . LEU B 1 131 ? 34.562 -11.023 -9.133 1 93.12 131 LEU B C 1
ATOM 6043 O O . LEU B 1 131 ? 34.844 -9.961 -8.578 1 93.12 131 LEU B O 1
ATOM 6047 N N . THR B 1 132 ? 35.438 -11.703 -9.781 1 91.69 132 THR B N 1
ATOM 6048 C CA . THR B 1 132 ? 36.844 -11.328 -9.75 1 91.69 132 THR B CA 1
ATOM 6049 C C . THR B 1 132 ? 37.25 -10.609 -11.039 1 91.69 132 THR B C 1
ATOM 6051 O O . THR B 1 132 ? 38.406 -10.25 -11.219 1 91.69 132 THR B O 1
ATOM 6054 N N . SER B 1 133 ? 36.406 -10.43 -11.953 1 93.25 133 SER B N 1
ATOM 6055 C CA . SER B 1 133 ? 36.688 -9.844 -13.258 1 93.25 133 SER B CA 1
ATOM 6056 C C . SER B 1 133 ? 36.906 -8.336 -13.148 1 93.25 133 SER B C 1
ATOM 6058 O O . SER B 1 133 ? 37.469 -7.723 -14.047 1 93.25 133 SER B O 1
ATOM 6060 N N . GLY B 1 134 ? 36.344 -7.68 -12.141 1 92.31 134 GLY B N 1
ATOM 6061 C CA . GLY B 1 134 ? 36.406 -6.234 -12.008 1 92.31 134 GLY B CA 1
ATOM 6062 C C . GLY B 1 134 ? 35.25 -5.516 -12.656 1 92.31 134 GLY B C 1
ATOM 6063 O O . GLY B 1 134 ? 35.125 -4.289 -12.594 1 92.31 134 GLY B O 1
ATOM 6064 N N . GLU B 1 135 ? 34.375 -6.328 -13.234 1 94.94 135 GLU B N 1
ATOM 6065 C CA . GLU B 1 135 ? 33.188 -5.727 -13.82 1 94.94 135 GLU B CA 1
ATOM 6066 C C . GLU B 1 135 ? 32.344 -5.023 -12.766 1 94.94 135 GLU B C 1
ATOM 6068 O O . GLU B 1 135 ? 32.25 -5.488 -11.625 1 94.94 135 GLU B O 1
ATOM 6073 N N . LYS B 1 136 ? 31.734 -3.887 -13.227 1 95.31 136 LYS B N 1
ATOM 6074 C CA . LYS B 1 136 ? 30.906 -3.115 -12.305 1 95.31 136 LYS B CA 1
ATOM 6075 C C . LYS B 1 136 ? 29.453 -3.102 -12.758 1 95.31 136 LYS B C 1
ATOM 6077 O O . LYS B 1 136 ? 29.172 -3.188 -13.961 1 95.31 136 LYS B O 1
ATOM 6082 N N . PHE B 1 137 ? 28.641 -3.014 -11.773 1 97.62 137 PHE B N 1
ATOM 6083 C CA . PHE B 1 137 ? 27.203 -2.957 -12.023 1 97.62 137 PHE B CA 1
ATOM 6084 C C . PHE B 1 137 ? 26.578 -1.762 -11.312 1 97.62 137 PHE B C 1
ATOM 6086 O O . PHE B 1 137 ? 27.188 -1.168 -10.422 1 97.62 137 PHE B O 1
ATOM 6093 N N . ASP B 1 138 ? 25.312 -1.444 -11.742 1 97.75 138 ASP B N 1
ATOM 6094 C CA . ASP B 1 138 ? 24.625 -0.283 -11.18 1 97.75 138 ASP B CA 1
ATOM 6095 C C . ASP B 1 138 ? 23.406 -0.705 -10.375 1 97.75 138 ASP B C 1
ATOM 6097 O O . ASP B 1 138 ? 22.844 0.09 -9.609 1 97.75 138 ASP B O 1
ATOM 6101 N N . LEU B 1 139 ? 23.016 -1.948 -10.539 1 98.31 139 LEU B N 1
ATOM 6102 C CA . LEU B 1 139 ? 21.797 -2.441 -9.93 1 98.31 139 LEU B CA 1
ATOM 6103 C C . LEU B 1 139 ? 21.797 -3.965 -9.852 1 98.31 139 LEU B C 1
ATOM 6105 O O . LEU B 1 139 ? 22.297 -4.637 -10.758 1 98.31 139 LEU B O 1
ATOM 6109 N N . LEU B 1 140 ? 21.312 -4.453 -8.766 1 98.38 140 LEU B N 1
ATOM 6110 C CA . LEU B 1 140 ? 21.078 -5.883 -8.625 1 98.38 140 LEU B CA 1
ATOM 6111 C C . LEU B 1 140 ? 19.578 -6.191 -8.656 1 98.38 140 LEU B C 1
ATOM 6113 O O . LEU B 1 140 ? 18.812 -5.602 -7.902 1 98.38 140 LEU B O 1
ATOM 6117 N N . ILE B 1 141 ? 19.125 -7.023 -9.562 1 98.62 141 ILE B N 1
ATOM 6118 C CA . ILE B 1 141 ? 17.781 -7.59 -9.578 1 98.62 141 ILE B CA 1
ATOM 6119 C C . ILE B 1 141 ? 17.844 -9.062 -9.164 1 98.62 141 ILE B C 1
ATOM 6121 O O . ILE B 1 141 ? 18.531 -9.859 -9.805 1 98.62 141 ILE B O 1
ATOM 6125 N N . VAL B 1 142 ? 17.094 -9.406 -8.125 1 97.88 142 VAL B N 1
ATOM 6126 C CA . VAL B 1 142 ? 17.266 -10.75 -7.594 1 97.88 142 VAL B CA 1
ATOM 6127 C C . VAL B 1 142 ? 15.906 -11.367 -7.285 1 97.88 142 VAL B C 1
ATOM 6129 O O . VAL B 1 142 ? 14.992 -10.672 -6.84 1 97.88 142 VAL B O 1
ATOM 6132 N N . ASP B 1 143 ? 15.734 -12.586 -7.668 1 97.06 143 ASP B N 1
ATOM 6133 C CA . ASP B 1 143 ? 14.609 -13.383 -7.191 1 97.06 143 ASP B CA 1
ATOM 6134 C C . ASP B 1 143 ? 14.828 -13.836 -5.746 1 97.06 143 ASP B C 1
ATOM 6136 O O . ASP B 1 143 ? 15.625 -14.742 -5.488 1 97.06 143 ASP B O 1
ATOM 6140 N N . LEU B 1 144 ? 14.102 -13.211 -4.848 1 92.19 144 LEU B N 1
ATOM 6141 C CA . LEU B 1 144 ? 14.297 -13.523 -3.436 1 92.19 144 LEU B CA 1
ATOM 6142 C C . LEU B 1 144 ? 13.359 -14.648 -2.996 1 92.19 144 LEU B C 1
ATOM 6144 O O . LEU B 1 144 ? 12.328 -14.391 -2.367 1 92.19 144 LEU B O 1
ATOM 6148 N N . PHE B 1 145 ? 13.688 -15.766 -3.293 1 91.44 145 PHE B N 1
ATOM 6149 C CA . PHE B 1 145 ? 13.016 -16.984 -2.875 1 91.44 145 PHE B CA 1
ATOM 6150 C C . PHE B 1 145 ? 13.953 -17.875 -2.051 1 91.44 145 PHE B C 1
ATOM 6152 O O . PHE B 1 145 ? 14.547 -18.812 -2.574 1 91.44 145 PHE B O 1
ATOM 6159 N N . LEU B 1 146 ? 14.047 -17.547 -0.781 1 87.38 146 LEU B N 1
ATOM 6160 C CA . LEU B 1 146 ? 14.922 -18.203 0.178 1 87.38 146 LEU B CA 1
ATOM 6161 C C . LEU B 1 146 ? 16.375 -18.094 -0.253 1 87.38 146 LEU B C 1
ATOM 6163 O O . LEU B 1 146 ? 17.125 -19.062 -0.197 1 87.38 146 LEU B O 1
ATOM 6167 N N . SER B 1 147 ? 16.719 -16.953 -0.773 1 92.38 147 SER B N 1
ATOM 6168 C CA . SER B 1 147 ? 18.047 -16.703 -1.338 1 92.38 147 SER B CA 1
ATOM 6169 C C . SER B 1 147 ? 18.625 -15.391 -0.812 1 92.38 147 SER B C 1
ATOM 6171 O O . SER B 1 147 ? 19.188 -14.602 -1.579 1 92.38 147 SER B O 1
ATOM 6173 N N . GLU B 1 148 ? 18.516 -15.188 0.421 1 91.56 148 GLU B N 1
ATOM 6174 C CA . GLU B 1 148 ? 18.875 -13.914 1.038 1 91.56 148 GLU B CA 1
ATOM 6175 C C . GLU B 1 148 ? 20.375 -13.672 0.965 1 91.56 148 GLU B C 1
ATOM 6177 O O . GLU B 1 148 ? 20.828 -12.531 0.918 1 91.56 148 GLU B O 1
ATOM 6182 N N . ALA B 1 149 ? 21.172 -14.734 0.903 1 93.5 149 ALA B N 1
ATOM 6183 C CA . ALA B 1 149 ? 22.625 -14.602 0.85 1 93.5 149 ALA B CA 1
ATOM 6184 C C . ALA B 1 149 ? 23.047 -13.867 -0.416 1 93.5 149 ALA B C 1
ATOM 6186 O O . ALA B 1 149 ? 24.141 -13.297 -0.464 1 93.5 149 ALA B O 1
ATOM 6187 N N . LEU B 1 150 ? 22.219 -13.852 -1.391 1 95.38 150 LEU B N 1
ATOM 6188 C CA . LEU B 1 150 ? 22.531 -13.203 -2.658 1 95.38 150 LEU B CA 1
ATOM 6189 C C . LEU B 1 150 ? 22.594 -11.688 -2.494 1 95.38 150 LEU B C 1
ATOM 6191 O O . LEU B 1 150 ? 23.109 -10.984 -3.359 1 95.38 150 LEU B O 1
ATOM 6195 N N . LEU B 1 151 ? 22.016 -11.172 -1.412 1 94.38 151 LEU B N 1
ATOM 6196 C CA . LEU B 1 151 ? 22.094 -9.742 -1.13 1 94.38 151 LEU B CA 1
ATOM 6197 C C . LEU B 1 151 ? 23.531 -9.312 -0.903 1 94.38 151 LEU B C 1
ATOM 6199 O O . LEU B 1 151 ? 23.859 -8.117 -0.984 1 94.38 151 LEU B O 1
ATOM 6203 N N . GLY B 1 152 ? 24.406 -10.289 -0.636 1 93.56 152 GLY B N 1
ATOM 6204 C CA . GLY B 1 152 ? 25.828 -10 -0.538 1 93.56 152 GLY B CA 1
ATOM 6205 C C . GLY B 1 152 ? 26.422 -9.438 -1.817 1 93.56 152 GLY B C 1
ATOM 6206 O O . GLY B 1 152 ? 27.375 -8.664 -1.779 1 93.56 152 GLY B O 1
ATOM 6207 N N . LEU B 1 153 ? 25.812 -9.789 -2.938 1 95.38 153 LEU B N 1
ATOM 6208 C CA . LEU B 1 153 ? 26.266 -9.266 -4.219 1 95.38 153 LEU B CA 1
ATOM 6209 C C . LEU B 1 153 ? 26.078 -7.754 -4.289 1 95.38 153 LEU B C 1
ATOM 6211 O O . LEU B 1 153 ? 26.938 -7.035 -4.793 1 95.38 153 LEU B O 1
ATOM 6215 N N . ALA B 1 154 ? 24.922 -7.336 -3.824 1 95.12 154 ALA B N 1
ATOM 6216 C CA . ALA B 1 154 ? 24.641 -5.902 -3.82 1 95.12 154 ALA B CA 1
ATOM 6217 C C . ALA B 1 154 ? 25.641 -5.16 -2.928 1 95.12 154 ALA B C 1
ATOM 6219 O O . ALA B 1 154 ? 26.047 -4.039 -3.244 1 95.12 154 ALA B O 1
ATOM 6220 N N . TYR B 1 155 ? 25.906 -5.758 -1.83 1 93.06 155 TYR B N 1
ATOM 6221 C CA . TYR B 1 155 ? 26.891 -5.164 -0.934 1 93.06 155 TYR B CA 1
ATOM 6222 C C . TYR B 1 155 ? 28.266 -5.117 -1.588 1 93.06 155 TYR B C 1
ATOM 6224 O O . TYR B 1 155 ? 28.969 -4.105 -1.514 1 93.06 155 TYR B O 1
ATOM 6232 N N . TYR B 1 156 ? 28.656 -6.199 -2.191 1 93.44 156 TYR B N 1
ATOM 6233 C CA . TYR B 1 156 ? 29.953 -6.305 -2.854 1 93.44 156 TYR B CA 1
ATOM 6234 C C . TYR B 1 156 ? 30.109 -5.242 -3.938 1 93.44 156 TYR B C 1
ATOM 6236 O O . TYR B 1 156 ? 31.141 -4.578 -4.027 1 93.44 156 TYR B O 1
ATOM 6244 N N . TYR B 1 157 ? 29.109 -5.012 -4.723 1 95.06 157 TYR B N 1
ATOM 6245 C CA . TYR B 1 157 ? 29.172 -4.078 -5.844 1 95.06 157 TYR B CA 1
ATOM 6246 C C . TYR B 1 157 ? 28.766 -2.676 -5.41 1 95.06 157 TYR B C 1
ATOM 6248 O O . TYR B 1 157 ? 28.969 -1.707 -6.148 1 95.06 157 TYR B O 1
ATOM 6256 N N . GLY B 1 158 ? 28.156 -2.533 -4.211 1 93.12 158 GLY B N 1
ATOM 6257 C CA . GLY B 1 158 ? 27.719 -1.239 -3.715 1 93.12 158 GLY B CA 1
ATOM 6258 C C . GLY B 1 158 ? 26.562 -0.656 -4.504 1 93.12 158 GLY B C 1
ATOM 6259 O O . GLY B 1 158 ? 26.594 0.511 -4.898 1 93.12 158 GLY B O 1
ATOM 6260 N N . VAL B 1 159 ? 25.594 -1.475 -4.785 1 96.94 159 VAL B N 1
ATOM 6261 C CA . VAL B 1 159 ? 24.5 -1.044 -5.648 1 96.94 159 VAL B CA 1
ATOM 6262 C C . VAL B 1 159 ? 23.172 -1.324 -4.965 1 96.94 159 VAL B C 1
ATOM 6264 O O . VAL B 1 159 ? 23.078 -2.17 -4.07 1 96.94 159 VAL B O 1
ATOM 6267 N N . PRO B 1 160 ? 22.047 -0.629 -5.328 1 97.5 160 PRO B N 1
ATOM 6268 C CA . PRO B 1 160 ? 20.719 -0.94 -4.809 1 97.5 160 PRO B CA 1
ATOM 6269 C C . PRO B 1 160 ? 20.188 -2.279 -5.312 1 97.5 160 PRO B C 1
ATOM 6271 O O . PRO B 1 160 ? 20.719 -2.834 -6.277 1 97.5 160 PRO B O 1
ATOM 6274 N N . THR B 1 161 ? 19.156 -2.762 -4.602 1 97.81 161 THR B N 1
ATOM 6275 C CA . THR B 1 161 ? 18.609 -4.074 -4.93 1 97.81 161 THR B CA 1
ATOM 6276 C C . THR B 1 161 ? 17.125 -3.982 -5.258 1 97.81 161 THR B C 1
ATOM 6278 O O . THR B 1 161 ? 16.359 -3.34 -4.531 1 97.81 161 THR B O 1
ATOM 6281 N N . VAL B 1 162 ? 16.766 -4.566 -6.32 1 98.44 162 VAL B N 1
ATOM 6282 C CA . VAL B 1 162 ? 15.367 -4.801 -6.676 1 98.44 162 VAL B CA 1
ATOM 6283 C C . VAL B 1 162 ? 15.039 -6.285 -6.539 1 98.44 162 VAL B C 1
ATOM 6285 O O . VAL B 1 162 ? 15.68 -7.129 -7.16 1 98.44 162 VAL B O 1
ATOM 6288 N N . ALA B 1 163 ? 14.078 -6.555 -5.711 1 98 163 ALA B N 1
ATOM 6289 C CA . ALA B 1 163 ? 13.641 -7.938 -5.52 1 98 163 ALA B CA 1
ATOM 6290 C C . ALA B 1 163 ? 12.414 -8.25 -6.375 1 98 163 ALA B C 1
ATOM 6292 O O . ALA B 1 163 ? 11.484 -7.441 -6.457 1 98 163 ALA B O 1
ATOM 6293 N N . ILE B 1 164 ? 12.453 -9.344 -7.027 1 97.75 164 ILE B N 1
ATOM 6294 C CA . ILE B 1 164 ? 11.25 -9.82 -7.707 1 97.75 164 ILE B CA 1
ATOM 6295 C C . ILE B 1 164 ? 10.688 -11.039 -6.973 1 97.75 164 ILE B C 1
ATOM 6297 O O . ILE B 1 164 ? 11.438 -11.844 -6.43 1 97.75 164 ILE B O 1
ATOM 6301 N N . SER B 1 165 ? 9.383 -11.086 -6.914 1 96.69 165 SER B N 1
ATOM 6302 C CA . SER B 1 165 ? 8.695 -12.188 -6.25 1 96.69 165 SER B CA 1
ATOM 6303 C C . SER B 1 165 ? 7.578 -12.75 -7.125 1 96.69 165 SER B C 1
ATOM 6305 O O . SER B 1 165 ? 6.426 -12.336 -7 1 96.69 165 SER B O 1
ATOM 6307 N N . PRO B 1 166 ? 7.879 -13.812 -7.836 1 94.06 166 PRO B N 1
ATOM 6308 C CA . PRO B 1 166 ? 6.863 -14.422 -8.703 1 94.06 166 PRO B CA 1
ATOM 6309 C C . PRO B 1 166 ? 5.762 -15.125 -7.914 1 94.06 166 PRO B C 1
ATOM 6311 O O . PRO B 1 166 ? 4.684 -15.391 -8.453 1 94.06 166 PRO B O 1
ATOM 6314 N N . THR B 1 167 ? 5.98 -15.453 -6.66 1 90.81 167 THR B N 1
ATOM 6315 C CA . THR B 1 167 ? 5.031 -16.219 -5.859 1 90.81 167 THR B CA 1
ATOM 6316 C C . THR B 1 167 ? 4.219 -15.297 -4.953 1 90.81 167 THR B C 1
ATOM 6318 O O . THR B 1 167 ? 3.623 -15.75 -3.975 1 90.81 167 THR B O 1
ATOM 6321 N N . GLY B 1 168 ? 4.254 -14.039 -5.223 1 90.88 168 GLY B N 1
ATOM 6322 C CA . GLY B 1 168 ? 3.498 -13.117 -4.387 1 90.88 168 GLY B CA 1
ATOM 6323 C C . GLY B 1 168 ? 4.285 -12.625 -3.188 1 90.88 168 GLY B C 1
ATOM 6324 O O . GLY B 1 168 ? 5.504 -12.797 -3.121 1 90.88 168 GLY B O 1
ATOM 6325 N N . ALA B 1 169 ? 3.58 -11.977 -2.307 1 91.12 169 ALA B N 1
ATOM 6326 C CA . ALA B 1 169 ? 4.219 -11.438 -1.107 1 91.12 169 ALA B CA 1
ATOM 6327 C C . ALA B 1 169 ? 4.285 -12.492 -0.005 1 91.12 169 ALA B C 1
ATOM 6329 O O . ALA B 1 169 ? 3.449 -12.5 0.903 1 91.12 169 ALA B O 1
ATOM 6330 N N . ASN B 1 170 ? 5.258 -13.281 -0.056 1 90.94 170 ASN B N 1
ATOM 6331 C CA . ASN B 1 170 ? 5.445 -14.312 0.956 1 90.94 170 ASN B CA 1
ATOM 6332 C C . ASN B 1 170 ? 5.973 -13.727 2.264 1 90.94 170 ASN B C 1
ATOM 6334 O O . ASN B 1 170 ? 6.266 -12.531 2.342 1 90.94 170 ASN B O 1
ATOM 6338 N N . SER B 1 171 ? 6.031 -14.57 3.275 1 90.06 171 SER B N 1
ATOM 6339 C CA . SER B 1 171 ? 6.387 -14.125 4.621 1 90.06 171 SER B CA 1
ATOM 6340 C C . SER B 1 171 ? 7.805 -13.57 4.66 1 90.06 171 SER B C 1
ATOM 6342 O O . SER B 1 171 ? 8.062 -12.562 5.324 1 90.06 171 SER B O 1
ATOM 6344 N N . TRP B 1 172 ? 8.734 -14.195 3.979 1 89.44 172 TRP B N 1
ATOM 6345 C CA . TRP B 1 172 ? 10.117 -13.742 4.07 1 89.44 172 TRP B CA 1
ATOM 6346 C C . TRP B 1 172 ? 10.297 -12.406 3.357 1 89.44 172 TRP B C 1
ATOM 6348 O O . TRP B 1 172 ? 11.078 -11.555 3.803 1 89.44 172 TRP B O 1
ATOM 6358 N N . LEU B 1 173 ? 9.594 -12.219 2.229 1 92.81 173 LEU B N 1
ATOM 6359 C CA . LEU B 1 173 ? 9.664 -10.93 1.56 1 92.81 173 LEU B CA 1
ATOM 6360 C C . LEU B 1 173 ? 9.125 -9.82 2.457 1 92.81 173 LEU B C 1
ATOM 6362 O O . LEU B 1 173 ? 9.727 -8.75 2.572 1 92.81 173 LEU B O 1
ATOM 6366 N N . ASN B 1 174 ? 7.945 -10.047 3.031 1 92.44 174 ASN B N 1
ATOM 6367 C CA . ASN B 1 174 ? 7.344 -9.086 3.945 1 92.44 174 ASN B CA 1
ATOM 6368 C C . ASN B 1 174 ? 8.266 -8.781 5.121 1 92.44 174 ASN B C 1
ATOM 6370 O O . ASN B 1 174 ? 8.391 -7.621 5.527 1 92.44 174 ASN B O 1
ATOM 6374 N N . ASN B 1 175 ? 8.867 -9.773 5.57 1 88.62 175 ASN B N 1
ATOM 6375 C CA . ASN B 1 175 ? 9.781 -9.594 6.691 1 88.62 175 ASN B CA 1
ATOM 6376 C C . ASN B 1 175 ? 10.992 -8.75 6.293 1 88.62 175 ASN B C 1
ATOM 6378 O O . ASN B 1 175 ? 11.406 -7.863 7.039 1 88.62 175 ASN B O 1
ATOM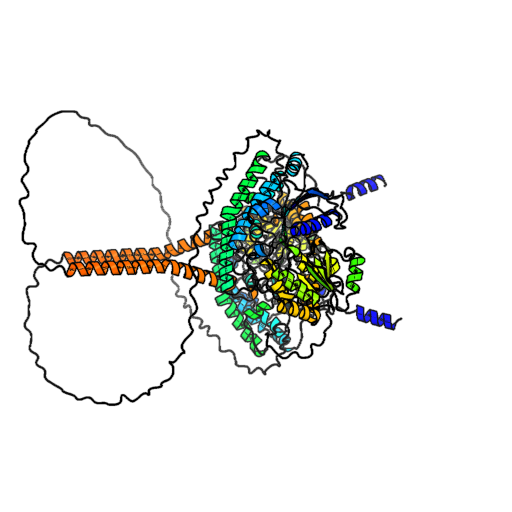 6382 N N . MET B 1 176 ? 11.531 -9.023 5.207 1 91 176 MET B N 1
ATOM 6383 C CA . MET B 1 176 ? 12.742 -8.336 4.762 1 91 176 MET B CA 1
ATOM 6384 C C . MET B 1 176 ? 12.461 -6.855 4.512 1 91 176 MET B C 1
ATOM 6386 O O . MET B 1 176 ? 13.281 -6 4.836 1 91 176 MET B O 1
ATOM 6390 N N . PHE B 1 177 ? 11.297 -6.555 3.998 1 93.62 177 PHE B N 1
ATOM 6391 C CA . PHE B 1 177 ? 10.961 -5.172 3.682 1 93.62 177 PHE B CA 1
ATOM 6392 C C . PHE B 1 177 ? 10.328 -4.48 4.883 1 93.62 177 PHE B C 1
ATOM 6394 O O . PHE B 1 177 ? 10.234 -3.25 4.922 1 93.62 177 PHE B O 1
ATOM 6401 N N . GLY B 1 178 ? 9.914 -5.227 5.809 1 91.25 178 GLY B N 1
ATOM 6402 C CA . GLY B 1 178 ? 9.211 -4.676 6.957 1 91.25 178 GLY B CA 1
ATOM 6403 C C . GLY B 1 178 ? 7.75 -4.387 6.68 1 91.25 178 GLY B C 1
ATOM 6404 O O . GLY B 1 178 ? 7.184 -3.439 7.227 1 91.25 178 GLY B O 1
ATOM 6405 N N . ASN B 1 179 ? 7.168 -5.066 5.766 1 93.88 179 ASN B N 1
ATOM 6406 C CA . ASN B 1 179 ? 5.75 -4.922 5.469 1 93.88 179 ASN B CA 1
ATOM 6407 C C . ASN B 1 179 ? 4.883 -5.617 6.516 1 93.88 179 ASN B C 1
ATOM 6409 O O . ASN B 1 179 ? 5.172 -6.75 6.914 1 93.88 179 ASN B O 1
ATOM 6413 N N . PRO B 1 180 ? 3.85 -4.934 6.914 1 88.25 180 PRO B N 1
ATOM 6414 C CA . PRO B 1 180 ? 3.002 -5.559 7.93 1 88.25 180 PRO B CA 1
ATOM 6415 C C . PRO B 1 180 ? 2.266 -6.793 7.406 1 88.25 180 PRO B C 1
ATOM 6417 O O . PRO B 1 180 ? 1.822 -6.809 6.254 1 88.25 180 PRO B O 1
ATOM 6420 N N . GLN B 1 181 ? 2.287 -7.832 8.289 1 86.75 181 GLN B N 1
ATOM 6421 C CA . GLN B 1 181 ? 1.544 -9.062 8.016 1 86.75 181 GLN B CA 1
ATOM 6422 C C . GLN B 1 181 ? 0.725 -9.492 9.234 1 86.75 181 GLN B C 1
ATOM 6424 O O . GLN B 1 181 ? 1.236 -9.516 10.352 1 86.75 181 GLN B O 1
ATOM 6429 N N . SER B 1 182 ? -0.508 -9.672 8.961 1 87.69 182 SER B N 1
ATOM 6430 C CA . SER B 1 182 ? -1.382 -10.133 10.031 1 87.69 182 SER B CA 1
ATOM 6431 C C . SER B 1 182 ? -1.841 -11.562 9.797 1 87.69 182 SER B C 1
ATOM 6433 O O . SER B 1 182 ? -2.439 -11.867 8.758 1 87.69 182 SER B O 1
ATOM 6435 N N . SER B 1 183 ? -1.621 -12.414 10.758 1 89.94 183 SER B N 1
ATOM 6436 C CA . SER B 1 183 ? -2.061 -13.805 10.625 1 89.94 183 SER B CA 1
ATOM 6437 C C . SER B 1 183 ? -3.584 -13.898 10.594 1 89.94 183 SER B C 1
ATOM 6439 O O . SER B 1 183 ? -4.137 -14.906 10.141 1 89.94 183 SER B O 1
ATOM 6441 N N . ALA B 1 184 ? -4.203 -12.836 11.039 1 89.56 184 ALA B N 1
ATOM 6442 C CA . ALA B 1 184 ? -5.664 -12.836 11.07 1 89.56 184 ALA B CA 1
ATOM 6443 C C . ALA B 1 184 ? -6.246 -12.578 9.68 1 89.56 184 ALA B C 1
ATOM 6445 O O . ALA B 1 184 ? -7.359 -13.008 9.375 1 89.56 184 ALA B O 1
ATOM 6446 N N . LEU B 1 185 ? -5.512 -11.961 8.891 1 90.44 185 LEU B N 1
ATOM 6447 C CA . LEU B 1 185 ? -6.082 -11.469 7.641 1 90.44 185 LEU B CA 1
ATOM 6448 C C . LEU B 1 185 ? -5.344 -12.055 6.441 1 90.44 185 LEU B C 1
ATOM 6450 O O . LEU B 1 185 ? -5.914 -12.188 5.355 1 90.44 185 LEU B O 1
ATOM 6454 N N . ASP B 1 186 ? -4.094 -12.359 6.602 1 93.88 186 ASP B N 1
ATOM 6455 C CA . ASP B 1 186 ? -3.246 -12.797 5.5 1 93.88 186 ASP B CA 1
ATOM 6456 C C . ASP B 1 186 ? -2.916 -14.289 5.621 1 93.88 186 ASP B C 1
ATOM 6458 O O . ASP B 1 186 ? -2.156 -14.688 6.504 1 93.88 186 ASP B O 1
ATOM 6462 N N . PRO B 1 187 ? -3.381 -15.055 4.723 1 95.25 187 PRO B N 1
ATOM 6463 C CA . PRO B 1 187 ? -3.076 -16.484 4.797 1 95.25 187 PRO B CA 1
ATOM 6464 C C . PRO B 1 187 ? -1.639 -16.797 4.395 1 95.25 187 PRO B C 1
ATOM 6466 O O . PRO B 1 187 ? -1.058 -16.109 3.561 1 95.25 187 PRO B O 1
ATOM 6469 N N . SER B 1 188 ? -1.131 -17.844 5.023 1 94.81 188 SER B N 1
ATOM 6470 C CA . SER B 1 188 ? 0.172 -18.359 4.625 1 94.81 188 SER B CA 1
ATOM 6471 C C . SER B 1 188 ? 0.129 -18.938 3.209 1 94.81 188 SER B C 1
ATOM 6473 O O . SER B 1 188 ? -0.855 -19.562 2.818 1 94.81 188 SER B O 1
ATOM 6475 N N . ASN B 1 189 ? 1.22 -18.781 2.52 1 92.31 189 ASN B N 1
ATOM 6476 C CA . ASN B 1 189 ? 1.319 -19.312 1.162 1 92.31 189 ASN B CA 1
ATOM 6477 C C . ASN B 1 189 ? 1.361 -20.844 1.156 1 92.31 189 ASN B C 1
ATOM 6479 O O . ASN B 1 189 ? 1.193 -21.469 0.108 1 92.31 189 ASN B O 1
ATOM 6483 N N . PHE B 1 190 ? 1.512 -21.422 2.291 1 93.56 190 PHE B N 1
ATOM 6484 C CA . PHE B 1 190 ? 1.673 -22.875 2.373 1 93.56 190 PHE B CA 1
ATOM 6485 C C . PHE B 1 190 ? 0.355 -23.547 2.744 1 93.56 190 PHE B C 1
ATOM 6487 O O . PHE B 1 190 ? 0.271 -24.766 2.793 1 93.56 190 PHE B O 1
ATOM 6494 N N . LEU B 1 191 ? -0.636 -22.734 2.979 1 95.38 191 LEU B N 1
ATOM 6495 C CA . LEU B 1 191 ? -1.963 -23.266 3.279 1 95.38 191 LEU B CA 1
ATOM 6496 C C . LEU B 1 191 ? -2.947 -22.922 2.166 1 95.38 191 LEU B C 1
ATOM 6498 O O . LEU B 1 191 ? -2.848 -21.875 1.544 1 95.38 191 LEU B O 1
ATOM 6502 N N . PRO B 1 192 ? -3.812 -23.828 1.879 1 95.44 192 PRO B N 1
ATOM 6503 C CA . PRO B 1 192 ? -4.781 -23.594 0.806 1 95.44 192 PRO B CA 1
ATOM 6504 C C . PRO B 1 192 ? -5.965 -22.75 1.256 1 95.44 192 PRO B C 1
ATOM 6506 O O . PRO B 1 192 ? -7.117 -23.078 0.973 1 95.44 192 PRO B O 1
ATOM 6509 N N . PHE B 1 193 ? -5.668 -21.641 1.931 1 96.38 193 PHE B N 1
ATOM 6510 C CA . PHE B 1 193 ? -6.707 -20.75 2.461 1 96.38 193 PHE B CA 1
ATOM 6511 C C . PHE B 1 193 ? -6.746 -19.438 1.692 1 96.38 193 PHE B C 1
ATOM 6513 O O . PHE B 1 193 ? -5.703 -18.906 1.301 1 96.38 193 PHE B O 1
ATOM 6520 N N . THR B 1 194 ? -7.953 -19 1.43 1 95 194 THR B N 1
ATOM 6521 C CA . THR B 1 194 ? -8.125 -17.641 0.95 1 95 194 THR B CA 1
ATOM 6522 C C . THR B 1 194 ? -8.188 -16.656 2.119 1 95 194 THR B C 1
ATOM 6524 O O . THR B 1 194 ? -8.094 -17.062 3.279 1 95 194 THR B O 1
ATOM 6527 N N . GLU B 1 195 ? -8.297 -15.336 1.825 1 92.69 195 GLU B N 1
ATOM 6528 C CA . GLU B 1 195 ? -8.344 -14.312 2.857 1 92.69 195 GLU B CA 1
ATOM 6529 C C . GLU B 1 195 ? -9.633 -14.414 3.676 1 92.69 195 GLU B C 1
ATOM 6531 O O . GLU B 1 195 ? -9.727 -13.836 4.762 1 92.69 195 GLU B O 1
ATOM 6536 N N . ARG B 1 196 ? -10.609 -15.117 3.164 1 93.44 196 ARG B N 1
ATOM 6537 C CA . ARG B 1 196 ? -11.867 -15.32 3.883 1 93.44 196 ARG B CA 1
ATOM 6538 C C . ARG B 1 196 ? -11.828 -16.609 4.695 1 93.44 196 ARG B C 1
ATOM 6540 O O . ARG B 1 196 ? -12.625 -17.516 4.453 1 93.44 196 ARG B O 1
ATOM 6547 N N . MET B 1 197 ? -11.094 -16.594 5.676 1 95.56 197 MET B N 1
ATOM 6548 C CA . MET B 1 197 ? -10.883 -17.781 6.512 1 95.56 197 MET B CA 1
ATOM 6549 C C . MET B 1 197 ? -11.977 -17.891 7.57 1 95.56 197 MET B C 1
ATOM 6551 O O . MET B 1 197 ? -12.414 -16.891 8.133 1 95.56 197 MET B O 1
ATOM 6555 N N . ASN B 1 198 ? -12.367 -19.109 7.852 1 94.5 198 ASN B N 1
ATOM 6556 C CA . ASN B 1 198 ? -13.203 -19.344 9.023 1 94.5 198 ASN B CA 1
ATOM 6557 C C . ASN B 1 198 ? -12.359 -19.453 10.297 1 94.5 198 ASN B C 1
ATOM 6559 O O . ASN B 1 198 ? -11.141 -19.344 10.25 1 94.5 198 ASN B O 1
ATOM 6563 N N . THR B 1 199 ? -12.969 -19.672 11.445 1 94.44 199 THR B N 1
ATOM 6564 C CA . THR B 1 199 ? -12.266 -19.641 12.727 1 94.44 199 THR B CA 1
ATOM 6565 C C . THR B 1 199 ? -11.219 -20.75 12.805 1 94.44 199 THR B C 1
ATOM 6567 O O . THR B 1 199 ? -10.094 -20.5 13.242 1 94.44 199 THR B O 1
ATOM 6570 N N . ARG B 1 200 ? -11.57 -21.953 12.383 1 95.88 200 ARG B N 1
ATOM 6571 C CA . ARG B 1 200 ? -10.625 -23.062 12.398 1 95.88 200 ARG B CA 1
ATOM 6572 C C . ARG B 1 200 ? -9.43 -22.781 11.5 1 95.88 200 ARG B C 1
ATOM 6574 O O . ARG B 1 200 ? -8.281 -23.047 11.875 1 95.88 200 ARG B O 1
ATOM 6581 N N . GLN B 1 201 ? -9.711 -22.25 10.352 1 96.81 201 GLN B N 1
ATOM 6582 C CA . GLN B 1 201 ? -8.648 -21.906 9.406 1 96.81 201 GLN B CA 1
ATOM 6583 C C . GLN B 1 201 ? -7.758 -20.797 9.961 1 96.81 201 GLN B C 1
ATOM 6585 O O . GLN B 1 201 ? -6.539 -20.828 9.781 1 96.81 201 GLN B O 1
ATOM 6590 N N . ARG B 1 202 ? -8.375 -19.875 10.625 1 96.5 202 ARG B N 1
ATOM 6591 C CA . ARG B 1 202 ? -7.602 -18.781 11.203 1 96.5 202 ARG B CA 1
ATOM 6592 C C . ARG B 1 202 ? -6.66 -19.297 12.289 1 96.5 202 ARG B C 1
ATOM 6594 O O . ARG B 1 202 ? -5.543 -18.781 12.438 1 96.5 202 ARG B O 1
ATOM 6601 N N . ILE B 1 203 ? -7.145 -20.203 13.094 1 95.75 203 ILE B N 1
ATOM 6602 C CA . ILE B 1 203 ? -6.293 -20.797 14.117 1 95.75 203 ILE B CA 1
ATOM 6603 C C . ILE B 1 203 ? -5.102 -21.5 13.461 1 95.75 203 ILE B C 1
ATOM 6605 O O . ILE B 1 203 ? -3.953 -21.266 13.836 1 95.75 203 ILE B O 1
ATOM 6609 N N . ALA B 1 204 ? -5.422 -22.344 12.438 1 96 204 ALA B N 1
ATOM 6610 C CA . ALA B 1 204 ? -4.371 -23.047 11.719 1 96 204 ALA B CA 1
ATOM 6611 C C . ALA B 1 204 ? -3.389 -22.078 11.078 1 96 204 ALA B C 1
ATOM 6613 O O . ALA B 1 204 ? -2.174 -22.297 11.109 1 96 204 ALA B O 1
ATOM 6614 N N . ASN B 1 205 ? -3.912 -21.016 10.531 1 96.81 205 ASN B N 1
ATOM 6615 C CA . ASN B 1 205 ? -3.08 -20.016 9.883 1 96.81 205 ASN B CA 1
ATOM 6616 C C . ASN B 1 205 ? -2.184 -19.297 10.883 1 96.81 205 ASN B C 1
ATOM 6618 O O . ASN B 1 205 ? -1.023 -19 10.586 1 96.81 205 ASN B O 1
ATOM 6622 N N . THR B 1 206 ? -2.748 -18.984 12.016 1 96.12 206 THR B N 1
ATOM 6623 C CA . THR B 1 206 ? -1.964 -18.328 13.047 1 96.12 206 THR B CA 1
ATOM 6624 C C . THR B 1 206 ? -0.807 -19.203 13.508 1 96.12 206 THR B C 1
ATOM 6626 O O . THR B 1 206 ? 0.318 -18.734 13.672 1 96.12 206 THR B O 1
ATOM 6629 N N . LEU B 1 207 ? -1.088 -20.438 13.672 1 93.88 207 LEU B N 1
ATOM 6630 C CA . LEU B 1 207 ? -0.053 -21.375 14.078 1 93.88 207 LEU B CA 1
ATOM 6631 C C . LEU B 1 207 ? 1.009 -21.516 13 1 93.88 207 LEU B C 1
ATOM 6633 O O . LEU B 1 207 ? 2.207 -21.5 13.289 1 93.88 207 LEU B O 1
ATOM 6637 N N . MET B 1 208 ? 0.547 -21.672 11.758 1 94.62 208 MET B N 1
ATOM 6638 C CA . MET B 1 208 ? 1.48 -21.812 10.648 1 94.62 208 MET B CA 1
ATOM 6639 C C . MET B 1 208 ? 2.33 -20.562 10.477 1 94.62 208 MET B C 1
ATOM 6641 O O . MET B 1 208 ? 3.541 -20.641 10.273 1 94.62 208 MET B O 1
ATOM 6645 N N . SER B 1 209 ? 1.679 -19.406 10.555 1 93.62 209 SER B N 1
ATOM 6646 C CA . SER B 1 209 ? 2.395 -18.141 10.422 1 93.62 209 SER B CA 1
ATOM 6647 C C . SER B 1 209 ? 3.443 -17.984 11.523 1 93.62 209 SER B C 1
ATOM 6649 O O . SER B 1 209 ? 4.535 -17.484 11.273 1 93.62 209 SER B O 1
ATOM 6651 N N . THR B 1 210 ? 3.09 -18.375 12.711 1 91.31 210 THR B N 1
ATOM 6652 C CA . THR B 1 210 ? 4.035 -18.328 13.82 1 91.31 210 THR B CA 1
ATOM 6653 C C . THR B 1 210 ? 5.203 -19.266 13.578 1 91.31 210 THR B C 1
ATOM 6655 O O . THR B 1 210 ? 6.363 -18.906 13.789 1 91.31 210 THR B O 1
ATOM 6658 N N . PHE B 1 211 ? 4.887 -20.469 13.117 1 93.06 211 PHE B N 1
ATOM 6659 C CA . PHE B 1 211 ? 5.918 -21.453 12.781 1 93.06 211 PHE B CA 1
ATOM 6660 C C . PHE B 1 211 ? 6.863 -20.891 11.719 1 93.06 211 PHE B C 1
ATOM 6662 O O . PHE B 1 211 ? 8.086 -21.016 11.844 1 93.06 211 PHE B O 1
ATOM 6669 N N . GLU B 1 212 ? 6.336 -20.281 10.656 1 91.81 212 GLU B N 1
ATOM 6670 C CA . GLU B 1 212 ? 7.141 -19.688 9.594 1 91.81 212 GLU B CA 1
ATOM 6671 C C . GLU B 1 212 ? 8.055 -18.594 10.141 1 91.81 212 GLU B C 1
ATOM 6673 O O . GLU B 1 212 ? 9.234 -18.531 9.789 1 91.81 212 GLU B O 1
ATOM 6678 N N . ARG B 1 213 ? 7.523 -17.797 10.969 1 89.19 213 ARG B N 1
ATOM 6679 C CA . ARG B 1 213 ? 8.273 -16.672 11.531 1 89.19 213 ARG B CA 1
ATOM 6680 C C . ARG B 1 213 ? 9.438 -17.172 12.391 1 89.19 213 ARG B C 1
ATOM 6682 O O . ARG B 1 213 ? 10.547 -16.656 12.297 1 89.19 213 ARG B O 1
ATOM 6689 N N . LEU B 1 214 ? 9.188 -18.078 13.242 1 89.12 214 LEU B N 1
ATOM 6690 C CA . LEU B 1 214 ? 10.219 -18.625 14.125 1 89.12 214 LEU B CA 1
ATOM 6691 C C . LEU B 1 214 ? 11.297 -19.344 13.32 1 89.12 214 LEU B C 1
ATOM 6693 O O . LEU B 1 214 ? 12.492 -19.156 13.562 1 89.12 214 LEU B O 1
ATOM 6697 N N . THR B 1 215 ? 10.875 -20.125 12.375 1 89.25 215 THR B N 1
ATOM 6698 C CA . THR B 1 215 ? 11.828 -20.844 11.547 1 89.25 215 THR B CA 1
ATOM 6699 C C . THR B 1 215 ? 12.664 -19.875 10.703 1 89.25 215 THR B C 1
ATOM 6701 O O . THR B 1 215 ? 13.867 -20.078 10.523 1 89.25 215 THR B O 1
ATOM 6704 N N . TYR B 1 216 ? 12.031 -18.875 10.211 1 87.44 216 TYR B N 1
ATOM 6705 C CA . TYR B 1 216 ? 12.727 -17.891 9.398 1 87.44 216 TYR B CA 1
ATOM 6706 C C . TYR B 1 216 ? 13.789 -17.172 10.211 1 87.44 216 TYR B C 1
ATOM 6708 O O . TYR B 1 216 ? 14.945 -17.062 9.781 1 87.44 216 TYR B O 1
ATOM 6716 N N . ASN B 1 217 ? 13.453 -16.688 11.406 1 85.62 217 ASN B N 1
ATOM 6717 C CA . ASN B 1 217 ? 14.336 -15.836 12.188 1 85.62 217 ASN B CA 1
ATOM 6718 C C . ASN B 1 217 ? 15.406 -16.656 12.914 1 85.62 217 ASN B C 1
ATOM 6720 O O . ASN B 1 217 ? 16.531 -16.188 13.086 1 85.62 217 ASN B O 1
ATOM 6724 N N . PHE B 1 218 ? 15.102 -17.875 13.273 1 89.19 218 PHE B N 1
ATOM 6725 C CA . PHE B 1 218 ? 16.031 -18.578 14.156 1 89.19 218 PHE B CA 1
ATOM 6726 C C . PHE B 1 218 ? 16.75 -19.688 13.406 1 89.19 218 PHE B C 1
ATOM 6728 O O . PHE B 1 218 ? 17.703 -20.281 13.93 1 89.19 218 PHE B O 1
ATOM 6735 N N . PHE B 1 219 ? 16.375 -19.953 12.211 1 89.81 219 PHE B N 1
ATOM 6736 C CA . PHE B 1 219 ? 17.062 -20.984 11.461 1 89.81 219 PHE B CA 1
ATOM 6737 C C . PHE B 1 219 ? 17.484 -20.484 10.086 1 89.81 219 PHE B C 1
ATOM 6739 O O . PHE B 1 219 ? 18.688 -20.422 9.773 1 89.81 219 PHE B O 1
ATOM 6746 N N . HIS B 1 220 ? 16.516 -20.062 9.289 1 90.56 220 HIS B N 1
ATOM 6747 C CA . HIS B 1 220 ? 16.781 -19.672 7.914 1 90.56 220 HIS B CA 1
ATOM 6748 C C . HIS B 1 220 ? 17.797 -18.531 7.852 1 90.56 220 HIS B C 1
ATOM 6750 O O . HIS B 1 220 ? 18.766 -18.594 7.102 1 90.56 220 HIS B O 1
ATOM 6756 N N . LEU B 1 221 ? 17.562 -17.469 8.633 1 87.75 221 LEU B N 1
ATOM 6757 C CA . LEU B 1 221 ? 18.438 -16.312 8.586 1 87.75 221 LEU B CA 1
ATOM 6758 C C . LEU B 1 221 ? 19.844 -16.672 9.062 1 87.75 221 LEU B C 1
ATOM 6760 O O . LEU B 1 221 ? 20.828 -16.156 8.531 1 87.75 221 LEU B O 1
ATOM 6764 N N . ILE B 1 222 ? 19.969 -17.547 10.008 1 88.75 222 ILE B N 1
ATOM 6765 C CA . ILE B 1 222 ? 21.266 -17.969 10.516 1 88.75 222 ILE B CA 1
ATOM 6766 C C . ILE B 1 222 ? 22 -18.766 9.438 1 88.75 222 ILE B C 1
ATOM 6768 O O . ILE B 1 222 ? 23.188 -18.562 9.219 1 88.75 222 ILE B O 1
ATOM 6772 N N . SER B 1 223 ? 21.281 -19.625 8.789 1 91.56 223 SER B N 1
ATOM 6773 C CA . SER B 1 223 ? 21.875 -20.422 7.715 1 91.56 223 SER B CA 1
ATOM 6774 C C . SER B 1 223 ? 22.328 -19.531 6.559 1 91.56 223 SER B C 1
ATOM 6776 O O . SER B 1 223 ? 23.422 -19.734 6.004 1 91.56 223 SER B O 1
ATOM 6778 N N . GLN B 1 224 ? 21.531 -18.578 6.211 1 91.88 224 GLN B N 1
ATOM 6779 C CA . GLN B 1 224 ? 21.875 -17.672 5.129 1 91.88 224 GLN B CA 1
ATOM 6780 C C . GLN B 1 224 ? 23.078 -16.797 5.504 1 91.88 224 GLN B C 1
ATOM 6782 O O . GLN B 1 224 ? 23.906 -16.469 4.645 1 91.88 224 GLN B O 1
ATOM 6787 N N . GLN B 1 225 ? 23.141 -16.438 6.773 1 90.75 225 GLN B N 1
ATOM 6788 C CA . GLN B 1 225 ? 24.281 -15.68 7.258 1 90.75 225 GLN B CA 1
ATOM 6789 C C . GLN B 1 225 ? 25.578 -16.484 7.086 1 90.75 225 GLN B C 1
ATOM 6791 O O . GLN B 1 225 ? 26.609 -15.938 6.703 1 90.75 225 GLN B O 1
ATOM 6796 N N . SER B 1 226 ? 25.531 -17.719 7.375 1 91.75 226 SER B N 1
ATOM 6797 C CA . SER B 1 226 ? 26.688 -18.578 7.219 1 91.75 226 SER B CA 1
ATOM 6798 C C . SER B 1 226 ? 27.125 -18.672 5.762 1 91.75 226 SER B C 1
ATOM 6800 O O . SER B 1 226 ? 28.312 -18.547 5.457 1 91.75 226 SER B O 1
ATOM 6802 N N . VAL B 1 227 ? 26.172 -18.859 4.875 1 93.25 227 VAL B N 1
ATOM 6803 C CA . VAL B 1 227 ? 26.469 -18.938 3.449 1 93.25 227 VAL B CA 1
ATOM 6804 C C . VAL B 1 227 ? 27.062 -17.625 2.969 1 93.25 227 VAL B C 1
ATOM 6806 O O . VAL B 1 227 ? 28.078 -17.609 2.27 1 93.25 227 VAL B O 1
ATOM 6809 N N . TYR B 1 228 ? 26.438 -16.609 3.326 1 91.38 228 TYR B N 1
ATOM 6810 C CA . TYR B 1 228 ? 26.875 -15.258 2.988 1 91.38 228 TYR B CA 1
ATOM 6811 C C . TYR B 1 228 ? 28.312 -15.023 3.463 1 91.38 228 TYR B C 1
ATOM 6813 O O . TYR B 1 228 ? 29.156 -14.562 2.695 1 91.38 228 TYR B O 1
ATOM 6821 N N . SER B 1 229 ? 28.578 -15.312 4.707 1 91.56 229 SER B N 1
ATOM 6822 C CA . SER B 1 229 ? 29.891 -15.102 5.281 1 91.56 229 SER B CA 1
ATOM 6823 C C . SER B 1 229 ? 30.953 -15.953 4.574 1 91.56 229 SER B C 1
ATOM 6825 O O . SER B 1 229 ? 32.031 -15.477 4.281 1 91.56 229 SER B O 1
ATOM 6827 N N . ASN B 1 230 ? 30.656 -17.109 4.258 1 91.94 230 ASN B N 1
ATOM 6828 C CA . ASN B 1 230 ? 31.594 -18.031 3.623 1 91.94 230 ASN B CA 1
ATOM 6829 C C . ASN B 1 230 ? 32 -17.547 2.242 1 91.94 230 ASN B C 1
ATOM 6831 O O . ASN B 1 230 ? 33.156 -17.734 1.838 1 91.94 230 ASN B O 1
ATOM 6835 N N . HIS B 1 231 ? 31.156 -16.922 1.558 1 92.69 231 HIS B N 1
ATOM 6836 C CA . HIS B 1 231 ? 31.438 -16.594 0.164 1 92.69 231 HIS B CA 1
ATOM 6837 C C . HIS B 1 231 ? 31.938 -15.164 0.017 1 92.69 231 HIS B C 1
ATOM 6839 O O . HIS B 1 231 ? 32.656 -14.836 -0.941 1 92.69 231 HIS B O 1
ATOM 6845 N N . PHE B 1 232 ? 31.578 -14.281 0.98 1 91.81 232 PHE B N 1
ATOM 6846 C CA . PHE B 1 232 ? 31.875 -12.875 0.747 1 91.81 232 PHE B CA 1
ATOM 6847 C C . PHE B 1 232 ? 32.906 -12.367 1.74 1 91.81 232 PHE B C 1
ATOM 6849 O O . PHE B 1 232 ? 33.469 -11.266 1.58 1 91.81 232 PHE B O 1
ATOM 6856 N N . GLU B 1 233 ? 33.219 -13.141 2.732 1 86.81 233 GLU B N 1
ATOM 6857 C CA . GLU B 1 233 ? 34.156 -12.711 3.766 1 86.81 233 GLU B CA 1
ATOM 6858 C C . GLU B 1 233 ? 35.5 -12.312 3.164 1 86.81 233 GLU B C 1
ATOM 6860 O O . GLU B 1 233 ? 36.125 -11.336 3.6 1 86.81 233 GLU B O 1
ATOM 6865 N N . LEU B 1 234 ? 35.938 -12.992 2.145 1 80.38 234 LEU B N 1
ATOM 6866 C CA . LEU B 1 234 ? 37.25 -12.734 1.574 1 80.38 234 LEU B CA 1
ATOM 6867 C C . LEU B 1 234 ? 37.188 -11.656 0.496 1 80.38 234 LEU B C 1
ATOM 6869 O O . LEU B 1 234 ? 38.219 -11.172 0.027 1 80.38 234 LEU B O 1
ATOM 6873 N N . LEU B 1 235 ? 36 -11.352 0.172 1 83.5 235 LEU B N 1
ATOM 6874 C CA . LEU B 1 235 ? 35.844 -10.414 -0.936 1 83.5 235 LEU B CA 1
ATOM 6875 C C . LEU B 1 235 ? 35.688 -8.984 -0.423 1 83.5 235 LEU B C 1
ATOM 6877 O O . LEU B 1 235 ? 35.906 -8.031 -1.177 1 83.5 235 LEU B O 1
ATOM 6881 N N . VAL B 1 236 ? 35.25 -8.906 0.874 1 79.19 236 VAL B N 1
ATOM 6882 C CA . VAL B 1 236 ? 35 -7.57 1.409 1 79.19 236 VAL B CA 1
ATOM 6883 C C . VAL B 1 236 ? 35.781 -7.383 2.709 1 79.19 236 VAL B C 1
ATOM 6885 O O . VAL B 1 236 ? 36.188 -8.359 3.348 1 79.19 236 VAL B O 1
ATOM 6888 N N . GLN B 1 237 ? 36 -6.137 3.098 1 71.38 237 GLN B N 1
ATOM 6889 C CA . GLN B 1 237 ? 36.75 -5.82 4.293 1 71.38 237 GLN B CA 1
ATOM 6890 C C . GLN B 1 237 ? 35.969 -6.125 5.559 1 71.38 237 GLN B C 1
ATOM 6892 O O . GLN B 1 237 ? 36.5 -6.73 6.5 1 71.38 237 GLN B O 1
ATOM 6897 N N . GLU B 1 238 ? 34.719 -5.66 5.621 1 80.25 238 GLU B N 1
ATOM 6898 C CA . GLU B 1 238 ? 33.781 -5.891 6.73 1 80.25 238 GLU B CA 1
ATOM 6899 C C . GLU B 1 238 ? 32.438 -6.422 6.23 1 80.25 238 GLU B C 1
ATOM 6901 O O . GLU B 1 238 ? 31.875 -5.891 5.277 1 80.25 238 GLU B O 1
ATOM 6906 N N . LEU B 1 239 ? 32.188 -7.523 6.871 1 79.19 239 LEU B N 1
ATOM 6907 C CA . LEU B 1 239 ? 30.922 -8.125 6.473 1 79.19 239 LEU B CA 1
ATOM 6908 C C . LEU B 1 239 ? 29.797 -7.668 7.395 1 79.19 239 LEU B C 1
ATOM 6910 O O . LEU B 1 239 ? 29.828 -7.934 8.594 1 79.19 239 LEU B O 1
ATOM 6914 N N . PRO B 1 240 ? 28.891 -6.945 6.812 1 82.75 240 PRO B N 1
ATOM 6915 C CA . PRO B 1 240 ? 27.734 -6.586 7.656 1 82.75 240 PRO B CA 1
ATOM 6916 C C . PRO B 1 240 ? 26.891 -7.797 8.031 1 82.75 240 PRO B C 1
ATOM 6918 O O . PRO B 1 240 ? 27 -8.852 7.406 1 82.75 240 PRO B O 1
ATOM 6921 N N . ASN B 1 241 ? 26.188 -7.566 9.172 1 82.69 241 ASN B N 1
ATOM 6922 C CA . ASN B 1 241 ? 25.188 -8.578 9.508 1 82.69 241 ASN B CA 1
ATOM 6923 C C . ASN B 1 241 ? 24.078 -8.641 8.469 1 82.69 241 ASN B C 1
ATOM 6925 O O . ASN B 1 241 ? 23.797 -7.648 7.789 1 82.69 241 ASN B O 1
ATOM 6929 N N . TYR B 1 242 ? 23.625 -9.766 8.336 1 78.62 242 TYR B N 1
ATOM 6930 C CA . TYR B 1 242 ? 22.609 -10.008 7.316 1 78.62 242 TYR B CA 1
ATOM 6931 C C . TYR B 1 242 ? 21.453 -9.016 7.43 1 78.62 242 TYR B C 1
ATOM 6933 O O . TYR B 1 242 ? 20.891 -8.594 6.422 1 78.62 242 TYR B O 1
ATOM 6941 N N . ARG B 1 243 ? 21.109 -8.633 8.602 1 78.38 243 ARG B N 1
ATOM 6942 C CA . ARG B 1 243 ? 20.016 -7.699 8.812 1 78.38 243 ARG B CA 1
ATOM 6943 C C . ARG B 1 243 ? 20.312 -6.344 8.172 1 78.38 243 ARG B C 1
ATOM 6945 O O . ARG B 1 243 ? 19.406 -5.645 7.727 1 78.38 243 ARG B O 1
ATOM 6952 N N . ASP B 1 244 ? 21.547 -6.086 8.078 1 83.12 244 ASP B N 1
ATOM 6953 C CA . ASP B 1 244 ? 21.938 -4.816 7.488 1 83.12 244 ASP B CA 1
ATOM 6954 C C . ASP B 1 244 ? 21.859 -4.871 5.965 1 83.12 244 ASP B C 1
ATOM 6956 O O . ASP B 1 244 ? 21.672 -3.842 5.309 1 83.12 244 ASP B O 1
ATOM 6960 N N . LEU B 1 245 ? 22 -6.078 5.469 1 84.31 245 LEU B N 1
ATOM 6961 C CA . LEU B 1 245 ? 21.906 -6.238 4.02 1 84.31 245 LEU B CA 1
ATOM 6962 C C . LEU B 1 245 ? 20.5 -5.934 3.525 1 84.31 245 LEU B C 1
ATOM 6964 O O . LEU B 1 245 ? 20.328 -5.359 2.449 1 84.31 245 LEU B O 1
ATOM 6968 N N . SER B 1 246 ? 19.516 -6.297 4.34 1 85.38 246 SER B N 1
ATOM 6969 C CA . SER B 1 246 ? 18.125 -6.117 3.936 1 85.38 246 SER B CA 1
ATOM 6970 C C . SER B 1 246 ? 17.75 -4.641 3.895 1 85.38 246 SER B C 1
ATOM 6972 O O . SER B 1 246 ? 16.75 -4.266 3.262 1 85.38 246 SER B O 1
ATOM 6974 N N . LYS B 1 247 ? 18.531 -3.807 4.516 1 87.69 247 LYS B N 1
ATOM 6975 C CA . LYS B 1 247 ? 18.281 -2.369 4.508 1 87.69 247 LYS B CA 1
ATOM 6976 C C . LYS B 1 247 ? 18.453 -1.789 3.107 1 87.69 247 LYS B C 1
ATOM 6978 O O . LYS B 1 247 ? 17.969 -0.693 2.818 1 87.69 247 LYS B O 1
ATOM 6983 N N . ASN B 1 248 ? 19.109 -2.551 2.318 1 91.5 248 ASN B N 1
ATOM 6984 C CA . ASN B 1 248 ? 19.406 -2.072 0.971 1 91.5 248 ASN B CA 1
ATOM 6985 C C . ASN B 1 248 ? 18.344 -2.514 -0.026 1 91.5 248 ASN B C 1
ATOM 6987 O O . ASN B 1 248 ? 18.453 -2.254 -1.225 1 91.5 248 ASN B O 1
ATOM 6991 N N . LEU B 1 249 ? 17.297 -3.105 0.435 1 95.62 249 LEU B N 1
ATOM 6992 C CA . LEU B 1 249 ? 16.203 -3.494 -0.446 1 95.62 249 LEU B CA 1
ATOM 6993 C C . LEU B 1 249 ? 15.391 -2.277 -0.873 1 95.62 249 LEU B C 1
ATOM 6995 O O . LEU B 1 249 ? 14.664 -1.698 -0.065 1 95.62 249 LEU B O 1
ATOM 6999 N N . SER B 1 250 ? 15.469 -1.949 -2.162 1 97.75 250 SER B N 1
ATOM 7000 C CA . SER B 1 250 ? 14.938 -0.677 -2.643 1 97.75 250 SER B CA 1
ATOM 7001 C C . SER B 1 250 ? 13.539 -0.844 -3.223 1 97.75 250 SER B C 1
ATOM 7003 O O . SER B 1 250 ? 12.719 0.078 -3.164 1 97.75 250 SER B O 1
ATOM 7005 N N . LEU B 1 251 ? 13.312 -1.979 -3.793 1 98.38 251 LEU B N 1
ATOM 7006 C CA . LEU B 1 251 ? 12.055 -2.18 -4.504 1 98.38 251 LEU B CA 1
ATOM 7007 C C . LEU B 1 251 ? 11.703 -3.662 -4.57 1 98.38 251 LEU B C 1
ATOM 7009 O O . LEU B 1 251 ? 12.578 -4.504 -4.785 1 98.38 251 LEU B O 1
ATOM 7013 N N . ALA B 1 252 ? 10.5 -3.936 -4.324 1 98.25 252 ALA B N 1
ATOM 7014 C CA . ALA B 1 252 ? 9.977 -5.277 -4.551 1 98.25 252 ALA B CA 1
ATOM 7015 C C . ALA B 1 252 ? 8.938 -5.277 -5.664 1 98.25 252 ALA B C 1
ATOM 7017 O O . ALA B 1 252 ? 7.988 -4.484 -5.637 1 98.25 252 ALA B O 1
ATOM 7018 N N . LEU B 1 253 ? 9.141 -6.066 -6.613 1 98.5 253 LEU B N 1
ATOM 7019 C CA . LEU B 1 253 ? 8.164 -6.305 -7.668 1 98.5 253 LEU B CA 1
ATOM 7020 C C . LEU B 1 253 ? 7.453 -7.641 -7.465 1 98.5 253 LEU B C 1
ATOM 7022 O O . LEU B 1 253 ? 8.07 -8.703 -7.594 1 98.5 253 LEU B O 1
ATOM 7026 N N . ILE B 1 254 ? 6.168 -7.562 -7.172 1 97.94 254 ILE B N 1
ATOM 7027 C CA . ILE B 1 254 ? 5.414 -8.734 -6.727 1 97.94 254 ILE B CA 1
ATOM 7028 C C . ILE B 1 254 ? 4.445 -9.172 -7.824 1 97.94 254 ILE B C 1
ATOM 7030 O O . ILE B 1 254 ? 3.666 -8.359 -8.328 1 97.94 254 ILE B O 1
ATOM 7034 N N . ASN B 1 255 ? 4.473 -10.461 -8.148 1 96.69 255 ASN B N 1
ATOM 7035 C CA . ASN B 1 255 ? 3.578 -11.008 -9.164 1 96.69 255 ASN B CA 1
ATOM 7036 C C . ASN B 1 255 ? 2.176 -11.234 -8.609 1 96.69 255 ASN B C 1
ATOM 7038 O O . ASN B 1 255 ? 1.727 -12.383 -8.5 1 96.69 255 ASN B O 1
ATOM 7042 N N . SER B 1 256 ? 1.511 -10.195 -8.305 1 95.75 256 SER B N 1
ATOM 7043 C CA . SER B 1 256 ? 0.146 -10.234 -7.793 1 95.75 256 SER B CA 1
ATOM 7044 C C . SER B 1 256 ? -0.659 -9.031 -8.281 1 95.75 256 SER B C 1
ATOM 7046 O O . SER B 1 256 ? -0.122 -8.148 -8.953 1 95.75 256 SER B O 1
ATOM 7048 N N . HIS B 1 257 ? -1.882 -9.094 -8.109 1 96 257 HIS B N 1
ATOM 7049 C CA . HIS B 1 257 ? -2.846 -8.055 -8.445 1 96 257 HIS B CA 1
ATOM 7050 C C . HIS B 1 257 ? -4.004 -8.039 -7.453 1 96 257 HIS B C 1
ATOM 7052 O O . HIS B 1 257 ? -4.547 -9.094 -7.105 1 96 257 HIS B O 1
ATOM 7058 N N . PRO B 1 258 ? -4.391 -6.859 -7.027 1 94.38 258 PRO B N 1
ATOM 7059 C CA . PRO B 1 258 ? -5.441 -6.816 -6.008 1 94.38 258 PRO B CA 1
ATOM 7060 C C . PRO B 1 258 ? -6.762 -7.406 -6.492 1 94.38 258 PRO B C 1
ATOM 7062 O O . PRO B 1 258 ? -7.531 -7.949 -5.695 1 94.38 258 PRO B O 1
ATOM 7065 N N . ALA B 1 259 ? -7.039 -7.305 -7.781 1 92.69 259 ALA B N 1
ATOM 7066 C CA . ALA B 1 259 ? -8.312 -7.785 -8.32 1 92.69 259 ALA B CA 1
ATOM 7067 C C . ALA B 1 259 ? -8.258 -9.289 -8.594 1 92.69 259 ALA B C 1
ATOM 7069 O O . ALA B 1 259 ? -9.297 -9.922 -8.789 1 92.69 259 ALA B O 1
ATOM 7070 N N . MET B 1 260 ? -7.125 -9.867 -8.648 1 93.19 260 MET B N 1
ATOM 7071 C CA . MET B 1 260 ? -6.984 -11.305 -8.875 1 93.19 260 MET B CA 1
ATOM 7072 C C . MET B 1 260 ? -6.727 -12.039 -7.566 1 93.19 260 MET B C 1
ATOM 7074 O O . MET B 1 260 ? -7.371 -13.047 -7.277 1 93.19 260 MET B O 1
ATOM 7078 N N . ASP B 1 261 ? -5.812 -11.539 -6.887 1 93.81 261 ASP B N 1
ATOM 7079 C CA . ASP B 1 261 ? -5.531 -12.102 -5.57 1 93.81 261 ASP B CA 1
ATOM 7080 C C . ASP B 1 261 ? -6.48 -11.539 -4.52 1 93.81 261 ASP B C 1
ATOM 7082 O O . ASP B 1 261 ? -7.688 -11.789 -4.566 1 93.81 261 ASP B O 1
ATOM 7086 N N . TYR B 1 262 ? -6.117 -10.719 -3.67 1 93.69 262 TYR B N 1
ATOM 7087 C CA . TYR B 1 262 ? -6.934 -9.969 -2.723 1 93.69 262 TYR B CA 1
ATOM 7088 C C . TYR B 1 262 ? -6.234 -8.68 -2.303 1 93.69 262 TYR B C 1
ATOM 7090 O O . TYR B 1 262 ? -5.012 -8.562 -2.41 1 93.69 262 TYR B O 1
ATOM 7098 N N . PRO B 1 263 ? -7.055 -7.75 -1.956 1 95.19 263 PRO B N 1
ATOM 7099 C CA . PRO B 1 263 ? -6.449 -6.48 -1.546 1 95.19 263 PRO B CA 1
ATOM 7100 C C . PRO B 1 263 ? -5.625 -6.605 -0.266 1 95.19 263 PRO B C 1
ATOM 7102 O O . PRO B 1 263 ? -6.141 -7.051 0.764 1 95.19 263 PRO B O 1
ATOM 7105 N N . ARG B 1 264 ? -4.398 -6.246 -0.415 1 93.88 264 ARG B N 1
ATOM 7106 C CA . ARG B 1 264 ? -3.461 -6.258 0.702 1 93.88 264 ARG B CA 1
ATOM 7107 C C . ARG B 1 264 ? -2.721 -4.926 0.807 1 93.88 264 ARG B C 1
ATOM 7109 O O . ARG B 1 264 ? -2.533 -4.234 -0.196 1 93.88 264 ARG B O 1
ATOM 7116 N N . ALA B 1 265 ? -2.365 -4.633 2.039 1 95.75 265 ALA B N 1
ATOM 7117 C CA . ALA B 1 265 ? -1.61 -3.4 2.246 1 95.75 265 ALA B CA 1
ATOM 7118 C C . ALA B 1 265 ? -0.127 -3.609 1.955 1 95.75 265 ALA B C 1
ATOM 7120 O O . ALA B 1 265 ? 0.481 -4.562 2.449 1 95.75 265 ALA B O 1
ATOM 7121 N N . TYR B 1 266 ? 0.438 -2.74 1.159 1 96.81 266 TYR B N 1
ATOM 7122 C CA . TYR B 1 266 ? 1.856 -2.801 0.824 1 96.81 266 TYR B CA 1
ATOM 7123 C C . TYR B 1 266 ? 2.543 -1.471 1.111 1 96.81 266 TYR B C 1
ATOM 7125 O O . TYR B 1 266 ? 1.906 -0.416 1.072 1 96.81 266 TYR B O 1
ATOM 7133 N N . LEU B 1 267 ? 3.812 -1.572 1.463 1 96.88 267 LEU B N 1
ATOM 7134 C CA . LEU B 1 267 ? 4.668 -0.392 1.531 1 96.88 267 LEU B CA 1
ATOM 7135 C C . LEU B 1 267 ? 4.816 0.25 0.156 1 96.88 267 LEU B C 1
ATOM 7137 O O . LEU B 1 267 ? 4.594 -0.403 -0.866 1 96.88 267 LEU B O 1
ATOM 7141 N N . PRO B 1 268 ? 5.219 1.532 0.156 1 96.25 268 PRO B N 1
ATOM 7142 C CA . PRO B 1 268 ? 5.289 2.246 -1.121 1 96.25 268 PRO B CA 1
ATOM 7143 C C . PRO B 1 268 ? 6.332 1.654 -2.068 1 96.25 268 PRO B C 1
ATOM 7145 O O . PRO B 1 268 ? 6.246 1.844 -3.283 1 96.25 268 PRO B O 1
ATOM 7148 N N . ASN B 1 269 ? 7.34 1.006 -1.545 1 97.38 269 ASN B N 1
ATOM 7149 C CA . ASN B 1 269 ? 8.367 0.426 -2.404 1 97.38 269 ASN B CA 1
ATOM 7150 C C . ASN B 1 269 ? 8.094 -1.048 -2.691 1 97.38 269 ASN B C 1
ATOM 7152 O O . ASN B 1 269 ? 9 -1.793 -3.057 1 97.38 269 ASN B O 1
ATOM 7156 N N . MET B 1 270 ? 6.914 -1.494 -2.461 1 97.62 270 MET B N 1
ATOM 7157 C CA . MET B 1 270 ? 6.438 -2.818 -2.852 1 97.62 270 MET B CA 1
ATOM 7158 C C . MET B 1 270 ? 5.293 -2.709 -3.855 1 97.62 270 MET B C 1
ATOM 7160 O O . MET B 1 270 ? 4.199 -2.254 -3.51 1 97.62 270 MET B O 1
ATOM 7164 N N . LEU B 1 271 ? 5.566 -3.178 -5.043 1 97.75 271 LEU B N 1
ATOM 7165 C CA . LEU B 1 271 ? 4.629 -2.938 -6.137 1 97.75 271 LEU B CA 1
ATOM 7166 C C . LEU B 1 271 ? 4.086 -4.254 -6.684 1 97.75 271 LEU B C 1
ATOM 7168 O O . LEU B 1 271 ? 4.844 -5.199 -6.91 1 97.75 271 LEU B O 1
ATOM 7172 N N . GLU B 1 272 ? 2.793 -4.27 -6.82 1 97.19 272 GLU B N 1
ATOM 7173 C CA . GLU B 1 272 ? 2.176 -5.402 -7.508 1 97.19 272 GLU B CA 1
ATOM 7174 C C . GLU B 1 272 ? 2.221 -5.219 -9.023 1 97.19 272 GLU B C 1
ATOM 7176 O O . GLU B 1 272 ? 1.743 -4.211 -9.547 1 97.19 272 GLU B O 1
ATOM 7181 N N . VAL B 1 273 ? 2.777 -6.203 -9.727 1 97.62 273 VAL B N 1
ATOM 7182 C CA . VAL B 1 273 ? 2.945 -6.098 -11.172 1 97.62 273 VAL B CA 1
ATOM 7183 C C . VAL B 1 273 ? 2.428 -7.363 -11.844 1 97.62 273 VAL B C 1
ATOM 7185 O O . VAL B 1 273 ? 3.068 -7.895 -12.758 1 97.62 273 VAL B O 1
ATOM 7188 N N . GLY B 1 274 ? 1.302 -7.824 -11.367 1 96.06 274 GLY B N 1
ATOM 7189 C CA . GLY B 1 274 ? 0.691 -8.984 -11.992 1 96.06 274 GLY B CA 1
ATOM 7190 C C . GLY B 1 274 ? 0.457 -8.805 -13.477 1 96.06 274 GLY B C 1
ATOM 7191 O O . GLY B 1 274 ? 0.019 -7.742 -13.922 1 96.06 274 GLY B O 1
ATOM 7192 N N . GLY B 1 275 ? 0.779 -9.898 -14.312 1 95.06 275 GLY B N 1
ATOM 7193 C CA . GLY B 1 275 ? 0.59 -9.852 -15.75 1 95.06 275 GLY B CA 1
ATOM 7194 C C . GLY B 1 275 ? 1.809 -9.344 -16.5 1 95.06 275 GLY B C 1
ATOM 7195 O O . GLY B 1 275 ? 1.807 -9.281 -17.734 1 95.06 275 GLY B O 1
ATOM 7196 N N . LEU B 1 276 ? 2.834 -9.055 -15.758 1 95.44 276 LEU B N 1
ATOM 7197 C CA . LEU B 1 276 ? 4.059 -8.516 -16.344 1 95.44 276 LEU B CA 1
ATOM 7198 C C . LEU B 1 276 ? 4.617 -9.461 -17.391 1 95.44 276 LEU B C 1
ATOM 7200 O O . LEU B 1 276 ? 5.172 -9.016 -18.406 1 95.44 276 LEU B O 1
ATOM 7204 N N . HIS B 1 277 ? 4.453 -10.75 -17.25 1 94.75 277 HIS B N 1
ATOM 7205 C CA . HIS B 1 277 ? 5.07 -11.742 -18.109 1 94.75 277 HIS B CA 1
ATOM 7206 C C . HIS B 1 277 ? 4.285 -11.906 -19.406 1 94.75 277 HIS B C 1
ATOM 7208 O O . HIS B 1 277 ? 4.766 -12.531 -20.359 1 94.75 277 HIS B O 1
ATOM 7214 N N . LEU B 1 278 ? 3.094 -11.359 -19.484 1 96.19 278 LEU B N 1
ATOM 7215 C CA . LEU B 1 278 ? 2.225 -11.562 -20.641 1 96.19 278 LEU B CA 1
ATOM 7216 C C . LEU B 1 278 ? 2.846 -10.977 -21.906 1 96.19 278 LEU B C 1
ATOM 7218 O O . LEU B 1 278 ? 3.439 -9.898 -21.859 1 96.19 278 LEU B O 1
ATOM 7222 N N . LEU B 1 279 ? 2.619 -11.68 -22.953 1 93 279 LEU B N 1
ATOM 7223 C CA . LEU B 1 279 ? 3.109 -11.258 -24.266 1 93 279 LEU B CA 1
ATOM 7224 C C . LEU B 1 279 ? 2.121 -10.305 -24.938 1 93 279 LEU B C 1
ATOM 7226 O O . LEU B 1 279 ? 0.921 -10.352 -24.641 1 93 279 LEU B O 1
ATOM 7230 N N . GLU B 1 280 ? 2.67 -9.539 -25.797 1 89.94 280 GLU B N 1
ATOM 7231 C CA . GLU B 1 280 ? 1.821 -8.68 -26.609 1 89.94 280 GLU B CA 1
ATOM 7232 C C . GLU B 1 280 ? 1.122 -9.484 -27.719 1 89.94 280 GLU B C 1
ATOM 7234 O O . GLU B 1 280 ? 1.623 -10.523 -28.141 1 89.94 280 GLU B O 1
ATOM 7239 N N . PRO B 1 281 ? 0.041 -8.953 -28.203 1 90.56 281 PRO B N 1
ATOM 7240 C CA . PRO B 1 281 ? -0.733 -9.68 -29.219 1 90.56 281 PRO B CA 1
ATOM 7241 C C . PRO B 1 281 ? 0.091 -10.023 -30.453 1 90.56 281 PRO B C 1
ATOM 7243 O O . PRO B 1 281 ? -0.044 -11.125 -31 1 90.56 281 PRO B O 1
ATOM 7246 N N . ILE B 1 282 ? 0.981 -9.172 -30.891 1 89 282 ILE B N 1
ATOM 7247 C CA . ILE B 1 282 ? 1.773 -9.367 -32.094 1 89 282 ILE B CA 1
ATOM 7248 C C . ILE B 1 282 ? 2.729 -10.547 -31.906 1 89 282 ILE B C 1
ATOM 7250 O O . ILE B 1 282 ? 3.162 -11.172 -32.875 1 89 282 ILE B O 1
ATOM 7254 N N . GLU B 1 283 ? 2.982 -10.922 -30.641 1 89.81 283 GLU B N 1
ATOM 7255 C CA . GLU B 1 283 ? 3.932 -11.984 -30.312 1 89.81 283 GLU B CA 1
ATOM 7256 C C . GLU B 1 283 ? 3.234 -13.336 -30.219 1 89.81 283 GLU B C 1
ATOM 7258 O O . GLU B 1 283 ? 3.893 -14.375 -30.109 1 89.81 283 GLU B O 1
ATOM 7263 N N . LEU B 1 284 ? 1.927 -13.344 -30.266 1 94.31 284 LEU B N 1
ATOM 7264 C CA . LEU B 1 284 ? 1.154 -14.57 -30.094 1 94.31 284 LEU B CA 1
ATOM 7265 C C . LEU B 1 284 ? 1.047 -15.336 -31.406 1 94.31 284 LEU B C 1
ATOM 7267 O O . LEU B 1 284 ? 0.109 -15.117 -32.188 1 94.31 284 LEU B O 1
ATOM 7271 N N . ILE B 1 285 ? 1.95 -16.281 -31.609 1 93.38 285 ILE B N 1
ATOM 7272 C CA . ILE B 1 285 ? 2.02 -17.016 -32.875 1 93.38 285 ILE B CA 1
ATOM 7273 C C . ILE B 1 285 ? 1.809 -18.5 -32.594 1 93.38 285 ILE B C 1
ATOM 7275 O O . ILE B 1 285 ? 2.494 -19.094 -31.766 1 93.38 285 ILE B O 1
ATOM 7279 N N . VAL B 1 286 ? 0.889 -19.109 -33.25 1 95.75 286 VAL B N 1
ATOM 7280 C CA . VAL B 1 286 ? 0.665 -20.547 -33.25 1 95.75 286 VAL B CA 1
ATOM 7281 C C . VAL B 1 286 ? 1.215 -21.156 -34.531 1 95.75 286 VAL B C 1
ATOM 7283 O O . VAL B 1 286 ? 0.86 -20.734 -35.625 1 95.75 286 VAL B O 1
ATOM 7286 N N . PRO B 1 287 ? 2.039 -22.156 -34.406 1 94.88 287 PRO B N 1
ATOM 7287 C CA . PRO B 1 287 ? 2.543 -22.812 -35.625 1 94.88 287 PRO B CA 1
ATOM 7288 C C . PRO B 1 287 ? 1.423 -23.328 -36.531 1 94.88 287 PRO B C 1
ATOM 7290 O O . PRO B 1 287 ? 0.378 -23.766 -36.031 1 94.88 287 PRO B O 1
ATOM 7293 N N . ASN B 1 288 ? 1.685 -23.391 -37.812 1 95.75 288 ASN B N 1
ATOM 7294 C CA . ASN B 1 288 ? 0.664 -23.703 -38.812 1 95.75 288 ASN B CA 1
ATOM 7295 C C . ASN B 1 288 ? 0.062 -25.078 -38.594 1 95.75 288 ASN B C 1
ATOM 7297 O O . ASN B 1 288 ? -1.153 -25.266 -38.688 1 95.75 288 ASN B O 1
ATOM 7301 N N . HIS B 1 289 ? 0.862 -26.047 -38.344 1 95.69 289 HIS B N 1
ATOM 7302 C CA . HIS B 1 289 ? 0.356 -27.406 -38.188 1 95.69 289 HIS B CA 1
ATOM 7303 C C . HIS B 1 289 ? -0.546 -27.516 -36.938 1 95.69 289 HIS B C 1
ATOM 7305 O O . HIS B 1 289 ? -1.516 -28.281 -36.938 1 95.69 289 HIS B O 1
ATOM 7311 N N . VAL B 1 290 ? -0.222 -26.766 -35.938 1 97.06 290 VAL B N 1
ATOM 7312 C CA . VAL B 1 290 ? -1.037 -26.734 -34.719 1 97.06 290 VAL B CA 1
ATOM 7313 C C . VAL B 1 290 ? -2.334 -25.969 -35 1 97.06 290 VAL B C 1
ATOM 7315 O O . VAL B 1 290 ? -3.408 -26.391 -34.562 1 97.06 290 VAL B O 1
ATOM 7318 N N . ARG B 1 291 ? -2.236 -24.859 -35.688 1 97.12 291 ARG B N 1
ATOM 7319 C CA . ARG B 1 291 ? -3.404 -24.047 -36.031 1 97.12 291 ARG B CA 1
ATOM 7320 C C . ARG B 1 291 ? -4.418 -24.875 -36.812 1 97.12 291 ARG B C 1
ATOM 7322 O O . ARG B 1 291 ? -5.617 -24.812 -36.562 1 97.12 291 ARG B O 1
ATOM 7329 N N . SER B 1 292 ? -3.904 -25.672 -37.812 1 97.12 292 SER B N 1
ATOM 7330 C CA . SER B 1 292 ? -4.777 -26.531 -38.625 1 97.12 292 SER B CA 1
ATOM 7331 C C . SER B 1 292 ? -5.496 -27.562 -37.75 1 97.12 292 SER B C 1
ATOM 7333 O O . SER B 1 292 ? -6.68 -27.828 -37.938 1 97.12 292 SER B O 1
ATOM 7335 N N . PHE B 1 293 ? -4.758 -28.094 -36.844 1 97.56 293 PHE B N 1
ATOM 7336 C CA . PHE B 1 293 ? -5.332 -29.062 -35.938 1 97.56 293 PHE B CA 1
ATOM 7337 C C . PHE B 1 293 ? -6.422 -28.406 -35.094 1 97.56 293 PHE B C 1
ATOM 7339 O O . PHE B 1 293 ? -7.484 -29 -34.875 1 97.56 293 PHE B O 1
ATOM 7346 N N . ILE B 1 294 ? -6.188 -27.188 -34.594 1 97.75 294 ILE B N 1
ATOM 7347 C CA . ILE B 1 294 ? -7.113 -26.438 -33.75 1 97.75 294 ILE B CA 1
ATOM 7348 C C . ILE B 1 294 ? -8.375 -26.109 -34.562 1 97.75 294 ILE B C 1
ATOM 7350 O O . ILE B 1 294 ? -9.492 -26.328 -34.062 1 97.75 294 ILE B O 1
ATOM 7354 N N . GLU B 1 295 ? -8.281 -25.703 -35.75 1 96.62 295 GLU B N 1
ATOM 7355 C CA . GLU B 1 295 ? -9.398 -25.234 -36.562 1 96.62 295 GLU B CA 1
ATOM 7356 C C . GLU B 1 295 ? -10.219 -26.391 -37.094 1 96.62 295 GLU B C 1
ATOM 7358 O O . GLU B 1 295 ? -11.367 -26.219 -37.5 1 96.62 295 GLU B O 1
ATOM 7363 N N . ALA B 1 296 ? -9.633 -27.562 -37.062 1 95.94 296 ALA B N 1
ATOM 7364 C CA . ALA B 1 296 ? -10.312 -28.75 -37.562 1 95.94 296 ALA B CA 1
ATOM 7365 C C . ALA B 1 296 ? -11.266 -29.328 -36.531 1 95.94 296 ALA B C 1
ATOM 7367 O O . ALA B 1 296 ? -12.117 -30.172 -36.844 1 95.94 296 ALA B O 1
ATOM 7368 N N . ALA B 1 297 ? -11.203 -28.875 -35.344 1 95.31 297 ALA B N 1
ATOM 7369 C CA . ALA B 1 297 ? -11.984 -29.453 -34.25 1 95.31 297 ALA B CA 1
ATOM 7370 C C . ALA B 1 297 ? -13.43 -28.969 -34.281 1 95.31 297 ALA B C 1
ATOM 7372 O O . ALA B 1 297 ? -13.695 -27.766 -34.125 1 95.31 297 ALA B O 1
ATOM 7373 N N . PRO B 1 298 ? -14.398 -29.812 -34.438 1 94 298 PRO B N 1
ATOM 7374 C CA . PRO B 1 298 ? -15.797 -29.375 -34.562 1 94 298 PRO B CA 1
ATOM 7375 C C . PRO B 1 298 ? -16.312 -28.75 -33.25 1 94 298 PRO B C 1
ATOM 7377 O O . PRO B 1 298 ? -17.047 -27.766 -33.281 1 94 298 PRO B O 1
ATOM 7380 N N . GLY B 1 299 ? -15.977 -29.375 -32.188 1 95.12 299 GLY B N 1
ATOM 7381 C CA . GLY B 1 299 ? -16.469 -28.891 -30.906 1 95.12 299 GLY B CA 1
ATOM 7382 C C . GLY B 1 299 ? -15.5 -27.953 -30.203 1 95.12 299 GLY B C 1
ATOM 7383 O O . GLY B 1 299 ? -15.766 -27.484 -29.109 1 95.12 299 GLY B O 1
ATOM 7384 N N . GLY B 1 300 ? -14.375 -27.734 -30.797 1 97.12 300 GLY B N 1
ATOM 7385 C CA . GLY B 1 300 ? -13.344 -26.906 -30.203 1 97.12 300 GLY B CA 1
ATOM 7386 C C . GLY B 1 300 ? -12.188 -27.703 -29.625 1 97.12 300 GLY B C 1
ATOM 7387 O O . GLY B 1 300 ? -12.117 -28.922 -29.812 1 97.12 300 GLY B O 1
ATOM 7388 N N . VAL B 1 301 ? -11.297 -26.984 -28.969 1 98.38 301 VAL B N 1
ATOM 7389 C CA . VAL B 1 301 ? -10.062 -27.609 -28.5 1 98.38 301 VAL B CA 1
ATOM 7390 C C . VAL B 1 301 ? -9.969 -27.469 -26.984 1 98.38 301 VAL B C 1
ATOM 7392 O O . VAL B 1 301 ? -10.383 -26.469 -26.406 1 98.38 301 VAL B O 1
ATOM 7395 N N . ILE B 1 302 ? -9.508 -28.531 -26.344 1 98.56 302 ILE B N 1
ATOM 7396 C CA . ILE B 1 302 ? -9.148 -28.547 -24.938 1 98.56 302 ILE B CA 1
ATOM 7397 C C . ILE B 1 302 ? -7.637 -28.656 -24.781 1 98.56 302 ILE B C 1
ATOM 7399 O O . ILE B 1 302 ? -7.02 -29.562 -25.359 1 98.56 302 ILE B O 1
ATOM 7403 N N . TYR B 1 303 ? -7.051 -27.703 -24.109 1 98.62 303 TYR B N 1
ATOM 7404 C CA . TYR B 1 303 ? -5.613 -27.672 -23.875 1 98.62 303 TYR B CA 1
ATOM 7405 C C . TYR B 1 303 ? -5.273 -28.125 -22.453 1 98.62 303 TYR B C 1
ATOM 7407 O O . TYR B 1 303 ? -5.91 -27.688 -21.5 1 98.62 303 TYR B O 1
ATOM 7415 N N . MET B 1 304 ? -4.293 -29.031 -22.297 1 98 304 MET B N 1
ATOM 7416 C CA . MET B 1 304 ? -3.91 -29.5 -20.969 1 98 304 MET B CA 1
ATOM 7417 C C . MET B 1 304 ? -2.41 -29.328 -20.75 1 98 304 MET B C 1
ATOM 7419 O O . MET B 1 304 ? -1.6 -29.797 -21.547 1 98 304 MET B O 1
ATOM 7423 N N . SER B 1 305 ? -2.086 -28.672 -19.719 1 96.94 305 SER B N 1
ATOM 7424 C CA . SER B 1 305 ? -0.72 -28.5 -19.234 1 96.94 305 SER B CA 1
ATOM 7425 C C . SER B 1 305 ? -0.688 -28.344 -17.719 1 96.94 305 SER B C 1
ATOM 7427 O O . SER B 1 305 ? -1.488 -27.594 -17.141 1 96.94 305 SER B O 1
ATOM 7429 N N . LEU B 1 306 ? 0.148 -29.047 -17.078 1 93.81 306 LEU B N 1
ATOM 7430 C CA . LEU B 1 306 ? 0.243 -28.984 -15.625 1 93.81 306 LEU B CA 1
ATOM 7431 C C . LEU B 1 306 ? 1.416 -28.109 -15.195 1 93.81 306 LEU B C 1
ATOM 7433 O O . LEU B 1 306 ? 1.962 -28.281 -14.109 1 93.81 306 LEU B O 1
ATOM 7437 N N . GLY B 1 307 ? 1.859 -27.188 -16.078 1 88.38 307 GLY B N 1
ATOM 7438 C CA . GLY B 1 307 ? 2.889 -26.234 -15.742 1 88.38 307 GLY B CA 1
ATOM 7439 C C . GLY B 1 307 ? 4.238 -26.547 -16.344 1 88.38 307 GLY B C 1
ATOM 7440 O O . GLY B 1 307 ? 4.352 -27.453 -17.172 1 88.38 307 GLY B O 1
ATOM 7441 N N . ALA B 1 308 ? 5.27 -25.797 -15.883 1 78.69 308 ALA B N 1
ATOM 7442 C CA . ALA B 1 308 ? 6.586 -25.875 -16.516 1 78.69 308 ALA B CA 1
ATOM 7443 C C . ALA B 1 308 ? 7.379 -27.062 -15.992 1 78.69 308 ALA B C 1
ATOM 7445 O O . ALA B 1 308 ? 8.102 -27.719 -16.75 1 78.69 308 ALA B O 1
ATOM 7446 N N . GLU B 1 309 ? 7.141 -27.438 -14.742 1 82 309 GLU B N 1
ATOM 7447 C CA . GLU B 1 309 ? 8.047 -28.438 -14.18 1 82 309 GLU B CA 1
ATOM 7448 C C . GLU B 1 309 ? 7.344 -29.766 -13.977 1 82 309 GLU B C 1
ATOM 7450 O O . GLU B 1 309 ? 7.965 -30.828 -14.086 1 82 309 GLU B O 1
ATOM 7455 N N . VAL B 1 310 ? 6.086 -29.719 -13.734 1 89.31 310 VAL B N 1
ATOM 7456 C CA . VAL B 1 310 ? 5.348 -30.953 -13.547 1 89.31 310 VAL B CA 1
ATOM 7457 C C . VAL B 1 310 ? 5.125 -31.641 -14.898 1 89.31 310 VAL B C 1
ATOM 7459 O O . VAL B 1 310 ? 4.613 -31.016 -15.836 1 89.31 310 VAL B O 1
ATOM 7462 N N . GLN B 1 311 ? 5.48 -32.875 -14.914 1 90.31 311 GLN B N 1
ATOM 7463 C CA . GLN B 1 311 ? 5.363 -33.625 -16.156 1 90.31 311 GLN B CA 1
ATOM 7464 C C . GLN B 1 311 ? 4.105 -34.5 -16.156 1 90.31 311 GLN B C 1
ATOM 7466 O O . GLN B 1 311 ? 3.936 -35.375 -15.297 1 90.31 311 GLN B O 1
ATOM 7471 N N . THR B 1 312 ? 3.332 -34.281 -17.125 1 92.5 312 THR B N 1
ATOM 7472 C CA . THR B 1 312 ? 2.107 -35.062 -17.266 1 92.5 312 THR B CA 1
ATOM 7473 C C . THR B 1 312 ? 2.426 -36.531 -17.438 1 92.5 312 THR B C 1
ATOM 7475 O O . THR B 1 312 ? 1.736 -37.406 -16.875 1 92.5 312 THR B O 1
ATOM 7478 N N . ALA B 1 313 ? 3.496 -36.812 -18.125 1 90.06 313 ALA B N 1
ATOM 7479 C CA . ALA B 1 313 ? 3.885 -38.188 -18.438 1 90.06 313 ALA B CA 1
ATOM 7480 C C . ALA B 1 313 ? 4.25 -38.938 -17.172 1 90.06 313 ALA B C 1
ATOM 7482 O O . ALA B 1 313 ? 4.266 -40.188 -17.156 1 90.06 313 ALA B O 1
ATOM 7483 N N . GLN B 1 314 ? 4.539 -38.188 -16.141 1 90.19 314 GLN B N 1
ATOM 7484 C CA . GLN B 1 314 ? 4.98 -38.812 -14.906 1 90.19 314 GLN B CA 1
ATOM 7485 C C . GLN B 1 314 ? 3.822 -38.969 -13.922 1 90.19 314 GLN B C 1
ATOM 7487 O O . GLN B 1 314 ? 4.02 -39.406 -12.781 1 90.19 314 GLN B O 1
ATOM 7492 N N . LEU B 1 315 ? 2.65 -38.656 -14.344 1 92.69 315 LEU B N 1
ATOM 7493 C CA . LEU B 1 315 ? 1.484 -38.938 -13.508 1 92.69 315 LEU B CA 1
ATOM 7494 C C . LEU B 1 315 ? 1.296 -40.438 -13.281 1 92.69 315 LEU B C 1
ATOM 7496 O O . LEU B 1 315 ? 1.708 -41.25 -14.117 1 92.69 315 LEU B O 1
ATOM 7500 N N . PRO B 1 316 ? 0.639 -40.75 -12.188 1 92.44 316 PRO B N 1
ATOM 7501 C CA . PRO B 1 316 ? 0.334 -42.156 -11.969 1 92.44 316 PRO B CA 1
ATOM 7502 C C . PRO B 1 316 ? -0.48 -42.781 -13.109 1 92.44 316 PRO B C 1
ATOM 7504 O O . PRO B 1 316 ? -1.35 -42.094 -13.68 1 92.44 316 PRO B O 1
ATOM 7507 N N . SER B 1 317 ? -0.302 -44.031 -13.32 1 90.94 317 SER B N 1
ATOM 7508 C CA . SER B 1 317 ? -0.908 -44.719 -14.445 1 90.94 317 SER B CA 1
ATOM 7509 C C . SER B 1 317 ? -2.43 -44.688 -14.367 1 90.94 317 SER B C 1
ATOM 7511 O O . SER B 1 317 ? -3.107 -44.625 -15.398 1 90.94 317 SER B O 1
ATOM 7513 N N . ASP B 1 318 ? -2.926 -44.781 -13.18 1 92.56 318 ASP B N 1
ATOM 7514 C CA . ASP B 1 318 ? -4.375 -44.75 -13.016 1 92.56 318 ASP B CA 1
ATOM 7515 C C . ASP B 1 318 ? -4.953 -43.406 -13.445 1 92.56 318 ASP B C 1
ATOM 7517 O O . ASP B 1 318 ? -5.992 -43.344 -14.109 1 92.56 318 ASP B O 1
ATOM 7521 N N . LYS B 1 319 ? -4.27 -42.344 -13.086 1 93.88 319 LYS B N 1
ATOM 7522 C CA . LYS B 1 319 ? -4.75 -41.031 -13.469 1 93.88 319 LYS B CA 1
ATOM 7523 C C . LYS B 1 319 ? -4.586 -40.781 -14.969 1 93.88 319 LYS B C 1
ATOM 7525 O O . LYS B 1 319 ? -5.422 -40.125 -15.594 1 93.88 319 LYS B O 1
ATOM 7530 N N . LEU B 1 320 ? -3.512 -41.25 -15.531 1 92.5 320 LEU B N 1
ATOM 7531 C CA . LEU B 1 320 ? -3.285 -41.156 -16.969 1 92.5 320 LEU B CA 1
ATOM 7532 C C . LEU B 1 320 ? -4.355 -41.906 -17.75 1 92.5 320 LEU B C 1
ATOM 7534 O O . LEU B 1 320 ? -4.832 -41.406 -18.781 1 92.5 320 LEU B O 1
ATOM 7538 N N . ALA B 1 321 ? -4.676 -43.062 -17.25 1 92.81 321 ALA B N 1
ATOM 7539 C CA . ALA B 1 321 ? -5.703 -43.844 -17.906 1 92.81 321 ALA B CA 1
ATOM 7540 C C . ALA B 1 321 ? -7.043 -43.125 -17.922 1 92.81 321 ALA B C 1
ATOM 7542 O O . ALA B 1 321 ? -7.766 -43.156 -18.922 1 92.81 321 ALA B O 1
ATOM 7543 N N . ILE B 1 322 ? -7.344 -42.531 -16.797 1 94.94 322 ILE B N 1
ATOM 7544 C CA . ILE B 1 322 ? -8.602 -41.781 -16.688 1 94.94 322 ILE B CA 1
ATOM 7545 C C . ILE B 1 322 ? -8.609 -40.625 -17.672 1 94.94 322 ILE B C 1
ATOM 7547 O O . ILE B 1 322 ? -9.609 -40.406 -18.375 1 94.94 322 ILE B O 1
ATOM 7551 N N . LEU B 1 323 ? -7.547 -39.875 -17.766 1 94.56 323 LEU B N 1
ATOM 7552 C CA . LEU B 1 323 ? -7.434 -38.75 -18.703 1 94.56 323 LEU B CA 1
ATOM 7553 C C . LEU B 1 323 ? -7.648 -39.219 -20.141 1 94.56 323 LEU B C 1
ATOM 7555 O O . LEU B 1 323 ? -8.461 -38.656 -20.859 1 94.56 323 LEU B O 1
ATOM 7559 N N . LEU B 1 324 ? -7.023 -40.281 -20.484 1 91.94 324 LEU B N 1
ATOM 7560 C CA . LEU B 1 324 ? -7.09 -40.781 -21.844 1 91.94 324 LEU B CA 1
ATOM 7561 C C . LEU B 1 324 ? -8.484 -41.344 -22.156 1 91.94 324 LEU B C 1
ATOM 7563 O O . LEU B 1 324 ? -8.977 -41.156 -23.281 1 91.94 324 LEU B O 1
ATOM 7567 N N . ASP B 1 325 ? -9.062 -42 -21.172 1 94.31 325 ASP B N 1
ATOM 7568 C CA . ASP B 1 325 ? -10.414 -42.5 -21.359 1 94.31 325 ASP B CA 1
ATOM 7569 C C . ASP B 1 325 ? -11.398 -41.375 -21.641 1 94.31 325 ASP B C 1
ATOM 7571 O O . ASP B 1 325 ? -12.242 -41.469 -22.531 1 94.31 325 ASP B O 1
ATOM 7575 N N . VAL B 1 326 ? -11.25 -40.312 -20.875 1 96.44 326 VAL B N 1
ATOM 7576 C CA . VAL B 1 326 ? -12.141 -39.188 -21.031 1 96.44 326 VAL B CA 1
ATOM 7577 C C . VAL B 1 326 ? -11.898 -38.531 -22.391 1 96.44 326 VAL B C 1
ATOM 7579 O O . VAL B 1 326 ? -12.844 -38.188 -23.109 1 96.44 326 VAL B O 1
ATOM 7582 N N . PHE B 1 327 ? -10.641 -38.375 -22.828 1 95.81 327 PHE B N 1
ATOM 7583 C CA . PHE B 1 327 ? -10.289 -37.719 -24.078 1 95.81 327 PHE B CA 1
ATOM 7584 C C . PHE B 1 327 ? -10.758 -38.531 -25.266 1 95.81 327 PHE B C 1
ATOM 7586 O O . PHE B 1 327 ? -11.172 -37.969 -26.281 1 95.81 327 PHE B O 1
ATOM 7593 N N . THR B 1 328 ? -10.719 -39.812 -25.094 1 92.94 328 THR B N 1
ATOM 7594 C CA . THR B 1 328 ? -11.164 -40.688 -26.156 1 92.94 328 THR B CA 1
ATOM 7595 C C . THR B 1 328 ? -12.688 -40.688 -26.266 1 92.94 328 THR B C 1
ATOM 7597 O O . THR B 1 328 ? -13.234 -40.844 -27.359 1 92.94 328 THR B O 1
ATOM 7600 N N . HIS B 1 329 ? -13.273 -40.531 -25.188 1 95.06 329 HIS B N 1
ATOM 7601 C CA . HIS B 1 329 ? -14.727 -40.469 -25.156 1 95.06 329 HIS B CA 1
ATOM 7602 C C . HIS B 1 329 ? -15.25 -39.188 -25.812 1 95.06 329 HIS B C 1
ATOM 7604 O O . HIS B 1 329 ? -16.297 -39.219 -26.469 1 95.06 329 HIS B O 1
ATOM 7610 N N . LEU B 1 330 ? -14.562 -38.125 -25.672 1 96.25 330 LEU B N 1
ATOM 7611 C CA . LEU B 1 330 ? -14.992 -36.844 -26.172 1 96.25 330 LEU B CA 1
ATOM 7612 C C . LEU B 1 330 ? -14.438 -36.594 -27.578 1 96.25 330 LEU B C 1
ATOM 7614 O O . LEU B 1 330 ? -13.672 -35.656 -27.797 1 96.25 330 LEU B O 1
ATOM 7618 N N . LYS B 1 331 ? -14.969 -37.188 -28.547 1 94.5 331 LYS B N 1
ATOM 7619 C CA . LYS B 1 331 ? -14.438 -37.219 -29.906 1 94.5 331 LYS B CA 1
ATOM 7620 C C . LYS B 1 331 ? -14.742 -35.906 -30.625 1 94.5 331 LYS B C 1
ATOM 7622 O O . LYS B 1 331 ? -14.125 -35.594 -31.641 1 94.5 331 LYS B O 1
ATOM 7627 N N . GLU B 1 332 ? -15.711 -35.188 -30.141 1 95.56 332 GLU B N 1
ATOM 7628 C CA . GLU B 1 332 ? -16.062 -33.906 -30.766 1 95.56 332 GLU B CA 1
ATOM 7629 C C . GLU B 1 332 ? -14.992 -32.844 -30.531 1 95.56 332 GLU B C 1
ATOM 7631 O O . GLU B 1 332 ? -14.953 -31.828 -31.219 1 95.56 332 GLU B O 1
ATOM 7636 N N . PHE B 1 333 ? -14.148 -33.125 -29.516 1 97.56 333 PHE B N 1
ATOM 7637 C CA . PHE B 1 333 ? -13.094 -32.188 -29.188 1 97.56 333 PHE B CA 1
ATOM 7638 C C . PHE B 1 333 ? -11.734 -32.688 -29.656 1 97.56 333 PHE B C 1
ATOM 7640 O O . PHE B 1 333 ? -11.531 -33.906 -29.781 1 97.56 333 PHE B O 1
ATOM 7647 N N . HIS B 1 334 ? -10.891 -31.75 -30 1 98 334 HIS B N 1
ATOM 7648 C CA . HIS B 1 334 ? -9.469 -32.062 -30.109 1 98 334 HIS B CA 1
ATOM 7649 C C . HIS B 1 334 ? -8.727 -31.688 -28.828 1 98 334 HIS B C 1
ATOM 7651 O O . HIS B 1 334 ? -9.141 -30.781 -28.094 1 98 334 HIS B O 1
ATOM 7657 N N . PHE B 1 335 ? -7.711 -32.469 -28.547 1 97.5 335 PHE B N 1
ATOM 7658 C CA . PHE B 1 335 ? -6.945 -32.25 -27.328 1 97.5 335 PHE B CA 1
ATOM 7659 C C . PHE B 1 335 ? -5.488 -31.938 -27.641 1 97.5 335 PHE B C 1
ATOM 7661 O O . PHE B 1 335 ? -4.848 -32.656 -28.422 1 97.5 335 PHE B O 1
ATOM 7668 N N . LEU B 1 336 ? -4.988 -30.797 -27.141 1 97.38 336 LEU B N 1
ATOM 7669 C CA . LEU B 1 336 ? -3.562 -30.5 -27.109 1 97.38 336 LEU B CA 1
ATOM 7670 C C . LEU B 1 336 ? -2.984 -30.812 -25.719 1 97.38 336 LEU B C 1
ATOM 7672 O O . LEU B 1 336 ? -3.352 -30.172 -24.734 1 97.38 336 LEU B O 1
ATOM 7676 N N . LEU B 1 337 ? -2.088 -31.781 -25.688 1 95.5 337 LEU B N 1
ATOM 7677 C CA . LEU B 1 337 ? -1.566 -32.281 -24.406 1 95.5 337 LEU B CA 1
ATOM 7678 C C . LEU B 1 337 ? -0.062 -32.031 -24.312 1 95.5 337 LEU B C 1
ATOM 7680 O O . LEU B 1 337 ? 0.694 -32.469 -25.188 1 95.5 337 LEU B O 1
ATOM 7684 N N . LYS B 1 338 ? 0.363 -31.281 -23.281 1 94.5 338 LYS B N 1
ATOM 7685 C CA . LYS B 1 338 ? 1.796 -31.203 -23.016 1 94.5 338 LYS B CA 1
ATOM 7686 C C . LYS B 1 338 ? 2.32 -32.531 -22.469 1 94.5 338 LYS B C 1
ATOM 7688 O O . LYS B 1 338 ? 1.855 -33 -21.438 1 94.5 338 LYS B O 1
ATOM 7693 N N . TRP B 1 339 ? 3.236 -33.094 -23.156 1 91.5 339 TRP B N 1
ATOM 7694 C CA . TRP B 1 339 ? 3.779 -34.406 -22.891 1 91.5 339 TRP B CA 1
ATOM 7695 C C . TRP B 1 339 ? 5.301 -34.406 -22.969 1 91.5 339 TRP B C 1
ATOM 7697 O O . TRP B 1 339 ? 5.871 -34.188 -24.047 1 91.5 339 TRP B O 1
ATOM 7707 N N . GLU B 1 340 ? 6.008 -34.656 -21.875 1 86.5 340 GLU B N 1
ATOM 7708 C CA . GLU B 1 340 ? 7.441 -34.406 -21.797 1 86.5 340 GLU B CA 1
ATOM 7709 C C . GLU B 1 340 ? 8.242 -35.688 -22 1 86.5 340 GLU B C 1
ATOM 7711 O O . GLU B 1 340 ? 9.477 -35.656 -22.016 1 86.5 340 GLU B O 1
ATOM 7716 N N . ALA B 1 341 ? 7.559 -36.812 -22.203 1 82.56 341 ALA B N 1
ATOM 7717 C CA . ALA B 1 341 ? 8.258 -38.062 -22.453 1 82.56 341 ALA B CA 1
ATOM 7718 C C . ALA B 1 341 ? 8.281 -38.406 -23.938 1 82.56 341 ALA B C 1
ATOM 7720 O O . ALA B 1 341 ? 7.43 -37.906 -24.703 1 82.56 341 ALA B O 1
ATOM 7721 N N . ASP B 1 342 ? 9.328 -39.062 -24.391 1 72.75 342 ASP B N 1
ATOM 7722 C CA . ASP B 1 342 ? 9.492 -39.438 -25.797 1 72.75 342 ASP B CA 1
ATOM 7723 C C . ASP B 1 342 ? 8.484 -40.531 -26.203 1 72.75 342 ASP B C 1
ATOM 7725 O O . ASP B 1 342 ? 8.039 -40.562 -27.344 1 72.75 342 ASP B O 1
ATOM 7729 N N . GLU B 1 343 ? 8.281 -41.406 -25.312 1 65.56 343 GLU B N 1
ATOM 7730 C CA . GLU B 1 343 ? 7.473 -42.562 -25.688 1 65.56 343 GLU B CA 1
ATOM 7731 C C . GLU B 1 343 ? 6.043 -42.438 -25.188 1 65.56 343 GLU B C 1
ATOM 7733 O O . GLU B 1 343 ? 5.812 -41.875 -24.109 1 65.56 343 GLU B O 1
ATOM 7738 N N . PHE B 1 344 ? 5.141 -42.344 -26.219 1 65.12 344 PHE B N 1
ATOM 7739 C CA . PHE B 1 344 ? 3.775 -42.531 -25.734 1 65.12 344 PHE B CA 1
ATOM 7740 C C . PHE B 1 344 ? 3.428 -44 -25.656 1 65.12 344 PHE B C 1
ATOM 7742 O O . PHE B 1 344 ? 3.877 -44.812 -26.484 1 65.12 344 PHE B O 1
ATOM 7749 N N . VAL B 1 345 ? 3.074 -44.562 -24.562 1 57.03 345 VAL B N 1
ATOM 7750 C CA . VAL B 1 345 ? 2.82 -45.969 -24.281 1 57.03 345 VAL B CA 1
ATOM 7751 C C . VAL B 1 345 ? 1.951 -46.562 -25.391 1 57.03 345 VAL B C 1
ATOM 7753 O O . VAL B 1 345 ? 2.221 -47.656 -25.891 1 57.03 345 VAL B O 1
ATOM 7756 N N . GLN B 1 346 ? 0.702 -45.969 -25.75 1 62.53 346 GLN B N 1
ATOM 7757 C CA . GLN B 1 346 ? -0.291 -46.531 -26.656 1 62.53 346 GLN B CA 1
ATOM 7758 C C . GLN B 1 346 ? -0.559 -45.594 -27.828 1 62.53 346 GLN B C 1
ATOM 7760 O O . GLN B 1 346 ? -0.231 -44.406 -27.766 1 62.53 346 GLN B O 1
ATOM 7765 N N . PRO B 1 347 ? -0.862 -46.219 -28.891 1 73.81 347 PRO B N 1
ATOM 7766 C CA . PRO B 1 347 ? -1.292 -45.375 -30 1 73.81 347 PRO B CA 1
ATOM 7767 C C . PRO B 1 347 ? -2.283 -44.281 -29.578 1 73.81 347 PRO B C 1
ATOM 7769 O O . PRO B 1 347 ? -3.266 -44.594 -28.891 1 73.81 347 PRO B O 1
ATOM 7772 N N . LEU B 1 348 ? -1.87 -43.062 -29.891 1 83.31 348 LEU B N 1
ATOM 7773 C CA . LEU B 1 348 ? -2.717 -41.938 -29.5 1 83.31 348 LEU B CA 1
ATOM 7774 C C . LEU B 1 348 ? -3.879 -41.781 -30.484 1 83.31 348 LEU B C 1
ATOM 7776 O O . LEU B 1 348 ? -3.699 -41.906 -31.688 1 83.31 348 LEU B O 1
ATOM 7780 N N . PRO B 1 349 ? -5.098 -41.594 -29.969 1 87.19 349 PRO B N 1
ATOM 7781 C CA . PRO B 1 349 ? -6.219 -41.25 -30.844 1 87.19 349 PRO B CA 1
ATOM 7782 C C . PRO B 1 349 ? -5.93 -40.062 -31.719 1 87.19 349 PRO B C 1
ATOM 7784 O O . PRO B 1 349 ? -5.105 -39.219 -31.375 1 87.19 349 PRO B O 1
ATOM 7787 N N . GLU B 1 350 ? -6.613 -39.875 -32.844 1 89.56 350 GLU B N 1
ATOM 7788 C CA . GLU B 1 350 ? -6.379 -38.844 -33.844 1 89.56 350 GLU B CA 1
ATOM 7789 C C . GLU B 1 350 ? -6.727 -37.469 -33.312 1 89.56 350 GLU B C 1
ATOM 7791 O O . GLU B 1 350 ? -6.211 -36.438 -33.781 1 89.56 350 GLU B O 1
ATOM 7796 N N . ASN B 1 351 ? -7.578 -37.438 -32.375 1 95.25 351 ASN B N 1
ATOM 7797 C CA . ASN B 1 351 ? -8.008 -36.125 -31.859 1 95.25 351 ASN B CA 1
ATOM 7798 C C . ASN B 1 351 ? -7.094 -35.625 -30.75 1 95.25 351 ASN B C 1
ATOM 7800 O O . ASN B 1 351 ? -7.402 -34.656 -30.078 1 95.25 351 ASN B O 1
ATOM 7804 N N . ILE B 1 352 ? -5.988 -36.344 -30.516 1 94.75 352 ILE B N 1
ATOM 7805 C CA . ILE B 1 352 ? -5.043 -35.906 -29.484 1 94.75 352 ILE B CA 1
ATOM 7806 C C . ILE B 1 352 ? -3.691 -35.594 -30.125 1 94.75 352 ILE B C 1
ATOM 7808 O O . ILE B 1 352 ? -3.135 -36.406 -30.859 1 94.75 352 ILE B O 1
ATOM 7812 N N . MET B 1 353 ? -3.184 -34.438 -29.906 1 94 353 MET B N 1
ATOM 7813 C CA . MET B 1 353 ? -1.838 -34.031 -30.297 1 94 353 MET B CA 1
ATOM 7814 C C . MET B 1 353 ? -0.967 -33.75 -29.078 1 94 353 MET B C 1
ATOM 7816 O O . MET B 1 353 ? -1.408 -33.125 -28.125 1 94 353 MET B O 1
ATOM 7820 N N . ILE B 1 354 ? 0.299 -34.312 -29.047 1 93.06 354 ILE B N 1
ATOM 7821 C CA . ILE B 1 354 ? 1.192 -34.156 -27.906 1 93.06 354 ILE B CA 1
ATOM 7822 C C . ILE B 1 354 ? 2.467 -33.438 -28.344 1 93.06 354 ILE B C 1
ATOM 7824 O O . ILE B 1 354 ? 2.873 -33.531 -29.5 1 93.06 354 ILE B O 1
ATOM 7828 N N . ASN B 1 355 ? 2.988 -32.656 -27.469 1 91.94 355 ASN B N 1
ATOM 7829 C CA . ASN B 1 355 ? 4.273 -31.984 -27.625 1 91.94 355 ASN B CA 1
ATOM 7830 C C . ASN B 1 355 ? 4.887 -31.641 -26.266 1 91.94 355 ASN B C 1
ATOM 7832 O O . ASN B 1 355 ? 4.168 -31.469 -25.281 1 91.94 355 ASN B O 1
ATOM 7836 N N . SER B 1 356 ? 6.203 -31.609 -26.203 1 89.44 356 SER B N 1
ATOM 7837 C CA . SER B 1 356 ? 6.883 -31.312 -24.953 1 89.44 356 SER B CA 1
ATOM 7838 C C . SER B 1 356 ? 6.77 -29.828 -24.594 1 89.44 356 SER B C 1
ATOM 7840 O O . SER B 1 356 ? 6.965 -29.438 -23.453 1 89.44 356 SER B O 1
ATOM 7842 N N . TRP B 1 357 ? 6.496 -29.078 -25.562 1 89.38 357 TRP B N 1
ATOM 7843 C CA . TRP B 1 357 ? 6.332 -27.641 -25.359 1 89.38 357 TRP B CA 1
ATOM 7844 C C . TRP B 1 357 ? 5.285 -27.062 -26.297 1 89.38 357 TRP B C 1
ATOM 7846 O O . TRP B 1 357 ? 5.195 -27.484 -27.469 1 89.38 357 TRP B O 1
ATOM 7856 N N . TRP B 1 358 ? 4.48 -26.141 -25.781 1 93.38 358 TRP B N 1
ATOM 7857 C CA . TRP B 1 358 ? 3.479 -25.422 -26.547 1 93.38 358 TRP B CA 1
ATOM 7858 C C . TRP B 1 358 ? 3.596 -23.906 -26.328 1 93.38 358 TRP B C 1
ATOM 7860 O O . TRP B 1 358 ? 3.943 -23.469 -25.234 1 93.38 358 TRP B O 1
ATOM 7870 N N . PRO B 1 359 ? 3.398 -23.094 -27.375 1 94.75 359 PRO B N 1
ATOM 7871 C CA . PRO B 1 359 ? 3.18 -21.672 -27.094 1 94.75 359 PRO B CA 1
ATOM 7872 C C . PRO B 1 359 ? 1.861 -21.406 -26.375 1 94.75 359 PRO B C 1
ATOM 7874 O O . PRO B 1 359 ? 0.908 -20.906 -26.984 1 94.75 359 PRO B O 1
ATOM 7877 N N . GLN B 1 360 ? 1.851 -21.641 -25.156 1 96.56 360 GLN B N 1
ATOM 7878 C CA . GLN B 1 360 ? 0.658 -21.75 -24.328 1 96.56 360 GLN B CA 1
ATOM 7879 C C . GLN B 1 360 ? -0.212 -20.5 -24.438 1 96.56 360 GLN B C 1
ATOM 7881 O O . GLN B 1 360 ? -1.418 -20.594 -24.672 1 96.56 360 GLN B O 1
ATOM 7886 N N . GLN B 1 361 ? 0.402 -19.328 -24.234 1 96.81 361 GLN B N 1
ATOM 7887 C CA . GLN B 1 361 ? -0.398 -18.109 -24.266 1 96.81 361 GLN B CA 1
ATOM 7888 C C . GLN B 1 361 ? -1.093 -17.938 -25.625 1 96.81 361 GLN B C 1
ATOM 7890 O O . GLN B 1 361 ? -2.254 -17.531 -25.672 1 96.81 361 GLN B O 1
ATOM 7895 N N . ALA B 1 362 ? -0.395 -18.219 -26.703 1 97.44 362 ALA B N 1
ATOM 7896 C CA . ALA B 1 362 ? -0.966 -18.094 -28.047 1 97.44 362 ALA B CA 1
ATOM 7897 C C . ALA B 1 362 ? -2.111 -19.094 -28.234 1 97.44 362 ALA B C 1
ATOM 7899 O O . ALA B 1 362 ? -3.141 -18.75 -28.828 1 97.44 362 ALA B O 1
ATOM 7900 N N . ILE B 1 363 ? -1.915 -20.281 -27.766 1 98.06 363 ILE B N 1
ATOM 7901 C CA . ILE B 1 363 ? -2.939 -21.312 -27.875 1 98.06 363 ILE B CA 1
ATOM 7902 C C . ILE B 1 363 ? -4.188 -20.875 -27.109 1 98.06 363 ILE B C 1
ATOM 7904 O O . ILE B 1 363 ? -5.301 -20.938 -27.625 1 98.06 363 ILE B O 1
ATOM 7908 N N . LEU B 1 364 ? -3.996 -20.406 -25.906 1 98.19 364 LEU B N 1
ATOM 7909 C CA . LEU B 1 364 ? -5.113 -20.031 -25.031 1 98.19 364 LEU B CA 1
ATOM 7910 C C . LEU B 1 364 ? -5.852 -18.812 -25.609 1 98.19 364 LEU B C 1
ATOM 7912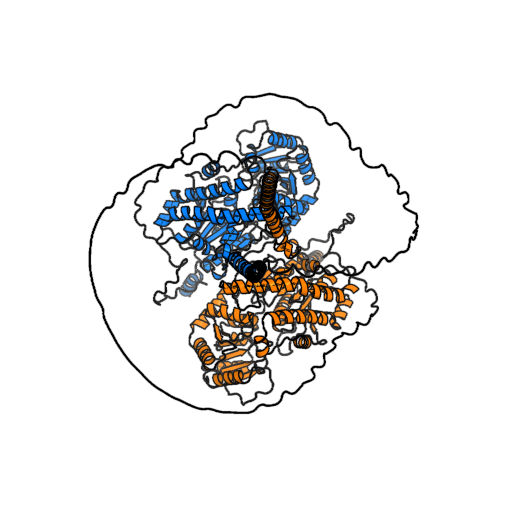 O O . LEU B 1 364 ? -7.035 -18.625 -25.312 1 98.19 364 LEU B O 1
ATOM 7916 N N . ALA B 1 365 ? -5.168 -18.047 -26.406 1 97.31 365 ALA B N 1
ATOM 7917 C CA . ALA B 1 365 ? -5.766 -16.844 -26.984 1 97.31 365 ALA B CA 1
ATOM 7918 C C . ALA B 1 365 ? -6.609 -17.188 -28.203 1 97.31 365 ALA B C 1
ATOM 7920 O O . ALA B 1 365 ? -7.379 -16.359 -28.688 1 97.31 365 ALA B O 1
ATOM 7921 N N . HIS B 1 366 ? -6.535 -18.422 -28.734 1 97.25 366 HIS B N 1
ATOM 7922 C CA . HIS B 1 366 ? -7.289 -18.812 -29.906 1 97.25 366 HIS B CA 1
ATOM 7923 C C . HIS B 1 366 ? -8.766 -19.031 -29.578 1 97.25 366 HIS B C 1
ATOM 7925 O O . HIS B 1 366 ? -9.086 -19.703 -28.594 1 97.25 366 HIS B O 1
ATOM 7931 N N . PRO B 1 367 ? -9.664 -18.562 -30.375 1 95.12 367 PRO B N 1
ATOM 7932 C CA . PRO B 1 367 ? -11.086 -18.609 -30.062 1 95.12 367 PRO B CA 1
ATOM 7933 C C . PRO B 1 367 ? -11.641 -20.031 -30.016 1 95.12 367 PRO B C 1
ATOM 7935 O O . PRO B 1 367 ? -12.664 -20.281 -29.375 1 95.12 367 PRO B O 1
ATOM 7938 N N . GLN B 1 368 ? -10.953 -20.953 -30.672 1 97.12 368 GLN B N 1
ATOM 7939 C CA . GLN B 1 368 ? -11.438 -22.328 -30.719 1 97.12 368 GLN B CA 1
ATOM 7940 C C . GLN B 1 368 ? -11.047 -23.094 -29.453 1 97.12 368 GLN B C 1
ATOM 7942 O O . GLN B 1 368 ? -11.539 -24.203 -29.219 1 97.12 368 GLN B O 1
ATOM 7947 N N . VAL B 1 369 ? -10.195 -22.547 -28.625 1 98.19 369 VAL B N 1
ATOM 7948 C CA . VAL B 1 369 ? -9.836 -23.203 -27.375 1 98.19 369 VAL B CA 1
ATOM 7949 C C . VAL B 1 369 ? -10.898 -22.906 -26.328 1 98.19 369 VAL B C 1
ATOM 7951 O O . VAL B 1 369 ? -11.133 -21.75 -25.969 1 98.19 369 VAL B O 1
ATOM 7954 N N . LYS B 1 370 ? -11.453 -23.969 -25.797 1 98.06 370 LYS B N 1
ATOM 7955 C CA . LYS B 1 370 ? -12.641 -23.797 -24.969 1 98.06 370 LYS B CA 1
ATOM 7956 C C . LYS B 1 370 ? -12.32 -24 -23.484 1 98.06 370 LYS B C 1
ATOM 7958 O O . LYS B 1 370 ? -12.977 -23.422 -22.625 1 98.06 370 LYS B O 1
ATOM 7963 N N . VAL B 1 371 ? -11.383 -24.859 -23.219 1 98.56 371 VAL B N 1
ATOM 7964 C CA . VAL B 1 371 ? -11.055 -25.188 -21.828 1 98.56 371 VAL B CA 1
ATOM 7965 C C . VAL B 1 371 ? -9.555 -25.375 -21.672 1 98.56 371 VAL B C 1
ATOM 7967 O O . VAL B 1 371 ? -8.898 -25.938 -22.562 1 98.56 371 VAL B O 1
ATOM 7970 N N . PHE B 1 372 ? -9.008 -24.906 -20.625 1 98.81 372 PHE B N 1
ATOM 7971 C CA . PHE B 1 372 ? -7.629 -25.141 -20.219 1 98.81 372 PHE B CA 1
ATOM 7972 C C . PHE B 1 372 ? -7.574 -26.016 -18.984 1 98.81 372 PHE B C 1
ATOM 7974 O O . PHE B 1 372 ? -7.996 -25.609 -17.891 1 98.81 372 PHE B O 1
ATOM 7981 N N . ILE B 1 373 ? -7.156 -27.219 -19.125 1 98.5 373 ILE B N 1
ATOM 7982 C CA . ILE B 1 373 ? -6.914 -28.078 -17.969 1 98.5 373 ILE B CA 1
ATOM 7983 C C . ILE B 1 373 ? -5.531 -27.781 -17.391 1 98.5 373 ILE B C 1
ATOM 7985 O O . ILE B 1 373 ? -4.512 -28.016 -18.047 1 98.5 373 ILE B O 1
ATOM 7989 N N . SER B 1 374 ? -5.488 -27.234 -16.172 1 97.88 374 SER B N 1
ATOM 7990 C CA . SER B 1 374 ? -4.246 -26.719 -15.609 1 97.88 374 SER B CA 1
ATOM 7991 C C . SER B 1 374 ? -4.168 -26.984 -14.109 1 97.88 374 SER B C 1
ATOM 7993 O O . SER B 1 374 ? -5.188 -27.203 -13.453 1 97.88 374 SER B O 1
ATOM 7995 N N . SER B 1 375 ? -2.986 -27.031 -13.625 1 96.94 375 SER B N 1
ATOM 7996 C CA . SER B 1 375 ? -2.789 -27.109 -12.18 1 96.94 375 SER B CA 1
ATOM 7997 C C . SER B 1 375 ? -3.006 -25.75 -11.523 1 96.94 375 SER B C 1
ATOM 7999 O O . SER B 1 375 ? -3.043 -25.641 -10.289 1 96.94 375 SER B O 1
ATOM 8001 N N . CYS B 1 376 ? -3.123 -24.688 -12.266 1 96.06 376 CYS B N 1
ATOM 8002 C CA . CYS B 1 376 ? -3.393 -23.328 -11.805 1 96.06 376 CYS B CA 1
ATOM 8003 C C . CYS B 1 376 ? -2.125 -22.672 -11.273 1 96.06 376 CYS B C 1
ATOM 8005 O O . CYS B 1 376 ? -2.125 -22.109 -10.172 1 96.06 376 CYS B O 1
ATOM 8007 N N . GLY B 1 377 ? -1.082 -22.781 -12.07 1 95.25 377 GLY B N 1
ATOM 8008 C CA . GLY B 1 377 ? 0.082 -21.969 -11.781 1 95.25 377 GLY B CA 1
ATOM 8009 C C . GLY B 1 377 ? -0.153 -20.484 -12.039 1 95.25 377 GLY B C 1
ATOM 8010 O O . GLY B 1 377 ? -0.964 -20.125 -12.891 1 95.25 377 GLY B O 1
ATOM 8011 N N . GLN B 1 378 ? 0.56 -19.688 -11.383 1 94.56 378 GLN B N 1
ATOM 8012 C CA . GLN B 1 378 ? 0.331 -18.25 -11.438 1 94.56 378 GLN B CA 1
ATOM 8013 C C . GLN B 1 378 ? 0.427 -17.734 -12.867 1 94.56 378 GLN B C 1
ATOM 8015 O O . GLN B 1 378 ? -0.453 -17 -13.328 1 94.56 378 GLN B O 1
ATOM 8020 N N . LEU B 1 379 ? 1.466 -18.047 -13.586 1 95.94 379 LEU B N 1
ATOM 8021 C CA . LEU B 1 379 ? 1.648 -17.547 -14.945 1 95.94 379 LEU B CA 1
ATOM 8022 C C . LEU B 1 379 ? 0.562 -18.078 -15.875 1 95.94 379 LEU B C 1
ATOM 8024 O O . LEU B 1 379 ? 0.013 -17.328 -16.688 1 95.94 379 LEU B O 1
ATOM 8028 N N . SER B 1 380 ? 0.245 -19.359 -15.703 1 96.94 380 SER B N 1
ATOM 8029 C CA . SER B 1 380 ? -0.753 -20.016 -16.547 1 96.94 380 SER B CA 1
ATOM 8030 C C . SER B 1 380 ? -2.131 -19.391 -16.359 1 96.94 380 SER B C 1
ATOM 8032 O O . SER B 1 380 ? -2.879 -19.219 -17.328 1 96.94 380 SER B O 1
ATOM 8034 N N . VAL B 1 381 ? -2.439 -19.109 -15.164 1 97.19 381 VAL B N 1
ATOM 8035 C CA . VAL B 1 381 ? -3.734 -18.5 -14.859 1 97.19 381 VAL B CA 1
ATOM 8036 C C . VAL B 1 381 ? -3.861 -17.156 -15.57 1 97.19 381 VAL B C 1
ATOM 8038 O O . VAL B 1 381 ? -4.895 -16.859 -16.172 1 97.19 381 VAL B O 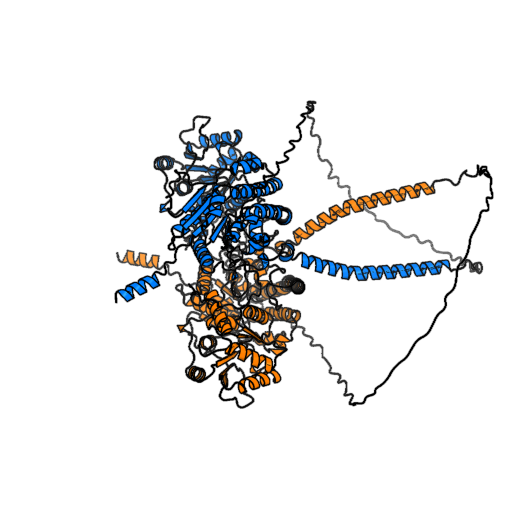1
ATOM 8041 N N . TRP B 1 382 ? -2.852 -16.375 -15.508 1 96.94 382 TRP B N 1
ATOM 8042 C CA . TRP B 1 382 ? -2.859 -15.078 -16.188 1 96.94 382 TRP B CA 1
ATOM 8043 C C . TRP B 1 382 ? -3.027 -15.258 -17.688 1 96.94 382 TRP B C 1
ATOM 8045 O O . TRP B 1 382 ? -3.777 -14.516 -18.328 1 96.94 382 TRP B O 1
ATOM 8055 N N . GLU B 1 383 ? -2.363 -16.234 -18.219 1 97.44 383 GLU B N 1
ATOM 8056 C CA . GLU B 1 383 ? -2.451 -16.5 -19.656 1 97.44 383 GLU B CA 1
ATOM 8057 C C . GLU B 1 383 ? -3.854 -16.953 -20.047 1 97.44 383 GLU B C 1
ATOM 8059 O O . GLU B 1 383 ? -4.363 -16.578 -21.109 1 97.44 383 GLU B O 1
ATOM 8064 N N . SER B 1 384 ? -4.43 -17.75 -19.234 1 98.19 384 SER B N 1
ATOM 8065 C CA . SER B 1 384 ? -5.789 -18.203 -19.469 1 98.19 384 SER B CA 1
ATOM 8066 C C . SER B 1 384 ? -6.781 -17.047 -19.469 1 98.19 384 SER B C 1
ATOM 8068 O O . SER B 1 384 ? -7.641 -16.953 -20.344 1 98.19 384 SER B O 1
ATOM 8070 N N . ILE B 1 385 ? -6.652 -16.156 -18.484 1 97.94 385 ILE B N 1
ATOM 8071 C CA . ILE B 1 385 ? -7.535 -15.008 -18.391 1 97.94 385 ILE B CA 1
ATOM 8072 C C . ILE B 1 385 ? -7.336 -14.094 -19.594 1 97.94 385 ILE B C 1
ATOM 8074 O O . ILE B 1 385 ? -8.305 -13.602 -20.172 1 97.94 385 ILE B O 1
ATOM 8078 N N . ALA B 1 386 ? -6.09 -13.914 -19.984 1 97.56 386 ALA B N 1
ATOM 8079 C CA . ALA B 1 386 ? -5.785 -13.078 -21.141 1 97.56 386 ALA B CA 1
ATOM 8080 C C . ALA B 1 386 ? -6.492 -13.594 -22.391 1 97.56 386 ALA B C 1
ATOM 8082 O O . ALA B 1 386 ? -6.922 -12.812 -23.234 1 97.56 386 ALA B O 1
ATOM 8083 N N . GLY B 1 387 ? -6.633 -14.898 -22.484 1 97.44 387 GLY B N 1
ATOM 8084 C CA . GLY B 1 387 ? -7.285 -15.508 -23.625 1 97.44 387 GLY B CA 1
ATOM 8085 C C . GLY B 1 387 ? -8.766 -15.758 -23.406 1 97.44 387 GLY B C 1
ATOM 8086 O O . GLY B 1 387 ? -9.453 -16.266 -24.297 1 97.44 387 GLY B O 1
ATOM 8087 N N . SER B 1 388 ? -9.289 -15.445 -22.234 1 97.44 388 SER B N 1
ATOM 8088 C CA . SER B 1 388 ? -10.672 -15.672 -21.844 1 97.44 388 SER B CA 1
ATOM 8089 C C . SER B 1 388 ? -11.039 -17.156 -21.938 1 97.44 388 SER B C 1
ATOM 8091 O O . SER B 1 388 ? -12.141 -17.484 -22.375 1 97.44 388 SER B O 1
ATOM 8093 N N . THR B 1 389 ? -10.141 -17.984 -21.625 1 98.44 389 THR B N 1
ATOM 8094 C CA . THR B 1 389 ? -10.359 -19.422 -21.625 1 98.44 389 THR B CA 1
ATOM 8095 C C . THR B 1 389 ? -10.562 -19.953 -20.203 1 98.44 389 THR B C 1
ATOM 8097 O O . THR B 1 389 ? -9.648 -19.906 -19.391 1 98.44 389 THR B O 1
ATOM 8100 N N . PRO B 1 390 ? -11.719 -20.5 -19.891 1 98.5 390 PRO B N 1
ATOM 8101 C CA . PRO B 1 390 ? -11.945 -21.016 -18.531 1 98.5 390 PRO B CA 1
ATOM 8102 C C . PRO B 1 390 ? -11.016 -22.172 -18.188 1 98.5 390 PRO B C 1
ATOM 8104 O O . PRO B 1 390 ? -10.484 -22.844 -19.078 1 98.5 390 PRO B O 1
ATOM 8107 N N . ILE B 1 391 ? -10.883 -22.438 -16.891 1 98.75 391 ILE B N 1
ATOM 8108 C CA . ILE B 1 391 ? -9.906 -23.422 -16.438 1 98.75 391 ILE B CA 1
ATOM 8109 C C . ILE B 1 391 ? -10.617 -24.578 -15.742 1 98.75 391 ILE B C 1
ATOM 8111 O O . ILE B 1 391 ? -11.547 -24.375 -14.953 1 98.75 391 ILE B O 1
ATOM 8115 N N . LEU B 1 392 ? -10.32 -25.734 -16.109 1 98.69 392 LEU B N 1
ATOM 8116 C CA . LEU B 1 392 ? -10.531 -26.891 -15.25 1 98.69 392 LEU B CA 1
ATOM 8117 C C . LEU B 1 392 ? -9.289 -27.172 -14.398 1 98.69 392 LEU B C 1
ATOM 8119 O O . LEU B 1 392 ? -8.297 -27.688 -14.898 1 98.69 392 LEU B O 1
ATOM 8123 N N . ALA B 1 393 ? -9.422 -26.812 -13.164 1 98.31 393 ALA B N 1
ATOM 8124 C CA . ALA B 1 393 ? -8.25 -26.797 -12.289 1 98.31 393 ALA B CA 1
ATOM 8125 C C . ALA B 1 393 ? -8.031 -28.156 -11.641 1 98.31 393 ALA B C 1
ATOM 8127 O O . ALA B 1 393 ? -8.977 -28.781 -11.133 1 98.31 393 ALA B O 1
ATOM 8128 N N . ILE B 1 394 ? -6.824 -28.641 -11.688 1 97 394 ILE B N 1
ATOM 8129 C CA . ILE B 1 394 ? -6.344 -29.797 -10.938 1 97 394 ILE B CA 1
ATOM 8130 C C . ILE B 1 394 ? -5.141 -29.391 -10.086 1 97 394 ILE B C 1
ATOM 8132 O O . ILE B 1 394 ? -4.008 -29.781 -10.375 1 97 394 ILE B O 1
ATOM 8136 N N . PRO B 1 395 ? -5.395 -28.688 -9 1 96.19 395 PRO B N 1
ATOM 8137 C CA . PRO B 1 395 ? -4.281 -28.172 -8.195 1 96.19 395 PRO B CA 1
ATOM 8138 C C . PRO B 1 395 ? -3.5 -29.281 -7.492 1 96.19 395 PRO B C 1
ATOM 8140 O O . PRO B 1 395 ? -4.09 -30.25 -7.027 1 96.19 395 PRO B O 1
ATOM 8143 N N . ILE B 1 396 ? -2.252 -29.094 -7.473 1 94.5 396 ILE B N 1
ATOM 8144 C CA . ILE B 1 396 ? -1.354 -30.047 -6.852 1 94.5 396 ILE B CA 1
ATOM 8145 C C . ILE B 1 396 ? -0.814 -29.484 -5.539 1 94.5 396 ILE B C 1
ATOM 8147 O O . ILE B 1 396 ? -0.739 -30.203 -4.535 1 94.5 396 ILE B O 1
ATOM 8151 N N . LEU B 1 397 ? -0.506 -28.172 -5.523 1 92.38 397 LEU B N 1
ATOM 8152 C CA . LEU B 1 397 ? 0.058 -27.484 -4.363 1 92.38 397 LEU B CA 1
ATOM 8153 C C . LEU B 1 397 ? -0.958 -26.531 -3.746 1 92.38 397 LEU B C 1
ATOM 8155 O O . LEU B 1 397 ? -1.961 -26.188 -4.379 1 92.38 397 LEU B O 1
ATOM 8159 N N . ALA B 1 398 ? -0.67 -26.062 -2.551 1 92.38 398 ALA B N 1
ATOM 8160 C CA . ALA B 1 398 ? -1.572 -25.188 -1.805 1 92.38 398 ALA B CA 1
ATOM 8161 C C . ALA B 1 398 ? -1.809 -23.875 -2.549 1 92.38 398 ALA B C 1
ATOM 8163 O O . ALA B 1 398 ? -2.939 -23.391 -2.619 1 92.38 398 ALA B O 1
ATOM 8164 N N . GLU B 1 399 ? -0.781 -23.297 -3.059 1 92.12 399 GLU B N 1
ATOM 8165 C CA . GLU B 1 399 ? -0.917 -22.031 -3.758 1 92.12 399 GLU B CA 1
ATOM 8166 C C . GLU B 1 399 ? -1.805 -22.172 -4.992 1 92.12 399 GLU B C 1
ATOM 8168 O O . GLU B 1 399 ? -2.555 -21.25 -5.328 1 92.12 399 GLU B O 1
ATOM 8173 N N . GLN B 1 400 ? -1.74 -23.266 -5.617 1 95.56 400 GLN B N 1
ATOM 8174 C CA . GLN B 1 400 ? -2.572 -23.547 -6.781 1 95.56 400 GLN B CA 1
ATOM 8175 C C . GLN B 1 400 ? -4.035 -23.719 -6.387 1 95.56 400 GLN B C 1
ATOM 8177 O O . GLN B 1 400 ? -4.934 -23.266 -7.098 1 95.56 400 GLN B O 1
ATOM 8182 N N . GLU B 1 401 ? -4.172 -24.391 -5.297 1 96.06 401 GLU B N 1
ATOM 8183 C CA . GLU B 1 401 ? -5.527 -24.562 -4.793 1 96.06 401 GLU B CA 1
ATOM 8184 C C . GLU B 1 401 ? -6.184 -23.234 -4.473 1 96.06 401 GLU B C 1
ATOM 8186 O O . GLU B 1 401 ? -7.375 -23.047 -4.73 1 96.06 401 GLU B O 1
ATOM 8191 N N . VAL B 1 402 ? -5.461 -22.375 -3.902 1 96.5 402 VAL B N 1
ATOM 8192 C CA . VAL B 1 402 ? -5.988 -21.062 -3.549 1 96.5 402 VAL B CA 1
ATOM 8193 C C . VAL B 1 402 ? -6.414 -20.312 -4.812 1 96.5 402 VAL B C 1
ATOM 8195 O O . VAL B 1 402 ? -7.496 -19.719 -4.855 1 96.5 402 VAL B O 1
ATOM 8198 N N . LEU B 1 403 ? -5.578 -20.312 -5.812 1 96.19 403 LEU B N 1
ATOM 8199 C CA . LEU B 1 403 ? -5.902 -19.656 -7.07 1 96.19 403 LEU B CA 1
ATOM 8200 C C . LEU B 1 403 ? -7.137 -20.281 -7.715 1 96.19 403 LEU B C 1
ATOM 8202 O O . LEU B 1 403 ? -7.996 -19.562 -8.242 1 96.19 403 LEU B O 1
ATOM 8206 N N . ALA B 1 404 ? -7.184 -21.578 -7.656 1 97.5 404 ALA B N 1
ATOM 8207 C CA . ALA B 1 404 ? -8.344 -22.281 -8.195 1 97.5 404 ALA B CA 1
ATOM 8208 C C . ALA B 1 404 ? -9.625 -21.844 -7.48 1 97.5 404 ALA B C 1
ATOM 8210 O O . ALA B 1 404 ? -10.648 -21.609 -8.117 1 97.5 404 ALA B O 1
ATOM 8211 N N . LYS B 1 405 ? -9.539 -21.766 -6.203 1 96.69 405 LYS B N 1
ATOM 8212 C CA . LYS B 1 405 ? -10.68 -21.328 -5.41 1 96.69 405 LYS B CA 1
ATOM 8213 C C . LYS B 1 405 ? -11.117 -19.922 -5.781 1 96.69 405 LYS B C 1
ATOM 8215 O O . LYS B 1 405 ? -12.312 -19.641 -5.906 1 96.69 405 LYS B O 1
ATOM 8220 N N . ARG B 1 406 ? -10.219 -19.047 -5.898 1 95.12 406 ARG B N 1
ATOM 8221 C CA . ARG B 1 406 ? -10.523 -17.672 -6.258 1 95.12 406 ARG B CA 1
ATOM 8222 C C . ARG B 1 406 ? -11.195 -17.594 -7.625 1 95.12 406 ARG B C 1
ATOM 8224 O O . ARG B 1 406 ? -12.164 -16.859 -7.805 1 95.12 406 ARG B O 1
ATOM 8231 N N . LEU B 1 407 ? -10.688 -18.328 -8.539 1 97.06 407 LEU B N 1
ATOM 8232 C CA . LEU B 1 407 ? -11.25 -18.359 -9.883 1 97.06 407 LEU B CA 1
ATOM 8233 C C . LEU B 1 407 ? -12.648 -18.969 -9.883 1 97.06 407 LEU B C 1
ATOM 8235 O O . LEU B 1 407 ? -13.539 -18.5 -10.602 1 97.06 407 LEU B O 1
ATOM 8239 N N . GLN B 1 408 ? -12.742 -20 -9.125 1 96.69 408 GLN B N 1
ATOM 8240 C CA . GLN B 1 408 ? -14.047 -20.641 -9.031 1 96.69 408 GLN B CA 1
ATOM 8241 C C . GLN B 1 408 ? -15.094 -19.703 -8.453 1 96.69 408 GLN B C 1
ATOM 8243 O O . GLN B 1 408 ? -16.234 -19.656 -8.93 1 96.69 408 GLN B O 1
ATOM 8248 N N . HIS B 1 409 ? -14.711 -18.953 -7.504 1 93.62 409 HIS B N 1
ATOM 8249 C CA . HIS B 1 409 ? -15.609 -17.969 -6.891 1 93.62 409 HIS B CA 1
ATOM 8250 C C . HIS B 1 409 ? -16.031 -16.906 -7.895 1 93.62 409 HIS B C 1
ATOM 8252 O O . HIS B 1 409 ? -17.141 -16.375 -7.801 1 93.62 409 HIS B O 1
ATOM 8258 N N . ARG B 1 410 ? -15.25 -16.703 -8.82 1 94.38 410 ARG B N 1
ATOM 8259 C CA . ARG B 1 410 ? -15.539 -15.664 -9.82 1 94.38 410 ARG B CA 1
ATOM 8260 C C . ARG B 1 410 ? -16.188 -16.266 -11.055 1 94.38 410 ARG B C 1
ATOM 8262 O O . ARG B 1 410 ? -16.453 -15.562 -12.031 1 94.38 410 ARG B O 1
ATOM 8269 N N . GLY B 1 411 ? -16.375 -17.531 -11.055 1 96.12 411 GLY B N 1
ATOM 8270 C CA . GLY B 1 411 ? -17.078 -18.219 -12.133 1 96.12 411 GLY B CA 1
ATOM 8271 C C . GLY B 1 411 ? -16.203 -18.484 -13.336 1 96.12 411 GLY B C 1
ATOM 8272 O O . GLY B 1 411 ? -16.703 -18.672 -14.453 1 96.12 411 GLY B O 1
ATOM 8273 N N . ALA B 1 412 ? -14.898 -18.562 -13.109 1 97.69 412 ALA B N 1
ATOM 8274 C CA . ALA B 1 412 ? -13.984 -18.688 -14.25 1 97.69 412 ALA B CA 1
ATOM 8275 C C . ALA B 1 412 ? -13.375 -20.094 -14.297 1 97.69 412 ALA B C 1
ATOM 8277 O O . ALA B 1 412 ? -12.617 -20.406 -15.219 1 97.69 412 ALA B O 1
ATOM 8278 N N . SER B 1 413 ? -13.711 -20.906 -13.297 1 98.25 413 SER B N 1
ATOM 8279 C CA . SER B 1 413 ? -13.078 -22.219 -13.281 1 98.25 413 SER B CA 1
ATOM 8280 C C . SER B 1 413 ? -13.938 -23.234 -12.531 1 98.25 413 SER B C 1
ATOM 8282 O O . SER B 1 413 ? -14.891 -22.859 -11.852 1 98.25 413 SER B O 1
ATOM 8284 N N . LEU B 1 414 ? -13.672 -24.438 -12.781 1 98.12 414 LEU B N 1
ATOM 8285 C CA . LEU B 1 414 ? -14.086 -25.578 -11.961 1 98.12 414 LEU B CA 1
ATOM 8286 C C . LEU B 1 414 ? -12.875 -26.359 -11.469 1 98.12 414 LEU B C 1
ATOM 8288 O O . LEU B 1 414 ? -11.797 -26.281 -12.062 1 98.12 414 LEU B O 1
ATOM 8292 N N . THR B 1 415 ? -13.086 -27.062 -10.352 1 97.81 415 THR B N 1
ATOM 8293 C CA . THR B 1 415 ? -11.945 -27.75 -9.766 1 97.81 415 THR B CA 1
ATOM 8294 C C . THR B 1 415 ? -12.234 -29.25 -9.633 1 97.81 415 THR B C 1
ATOM 8296 O O . THR B 1 415 ? -13.328 -29.641 -9.219 1 97.81 415 THR B O 1
ATOM 8299 N N . VAL B 1 416 ? -11.305 -30 -10.102 1 96.44 416 VAL B N 1
ATOM 8300 C CA . VAL B 1 416 ? -11.242 -31.438 -9.828 1 96.44 416 VAL B CA 1
ATOM 8301 C C . VAL B 1 416 ? -10.109 -31.734 -8.844 1 96.44 416 VAL B C 1
ATOM 8303 O O . VAL B 1 416 ? -8.945 -31.453 -9.141 1 96.44 416 VAL B O 1
ATOM 8306 N N . GLY B 1 417 ? -10.438 -32.25 -7.691 1 93.69 417 GLY B N 1
ATOM 8307 C CA . GLY B 1 417 ? -9.414 -32.531 -6.695 1 93.69 417 GLY B CA 1
ATOM 8308 C C . GLY B 1 417 ? -8.422 -33.594 -7.156 1 93.69 417 GLY B C 1
ATOM 8309 O O . GLY B 1 417 ? -8.797 -34.562 -7.828 1 93.69 417 GLY B O 1
ATOM 8310 N N . TYR B 1 418 ? -7.23 -33.375 -6.832 1 92.56 418 TYR B N 1
ATOM 8311 C CA . TYR B 1 418 ? -6.188 -34.312 -7.234 1 92.56 418 TYR B CA 1
ATOM 8312 C C . TYR B 1 418 ? -6.402 -35.688 -6.602 1 92.56 418 TYR B C 1
ATOM 8314 O O . TYR B 1 418 ? -6.156 -36.719 -7.23 1 92.56 418 TYR B O 1
ATOM 8322 N N . GLU B 1 419 ? -6.91 -35.688 -5.422 1 89.19 419 GLU B N 1
ATOM 8323 C CA . GLU B 1 419 ? -7.152 -36.938 -4.703 1 89.19 419 GLU B CA 1
ATOM 8324 C C . GLU B 1 419 ? -8.422 -37.625 -5.203 1 89.19 419 GLU B C 1
ATOM 8326 O O . GLU B 1 419 ? -8.531 -38.844 -5.152 1 89.19 419 GLU B O 1
ATOM 8331 N N . THR B 1 420 ? -9.305 -36.844 -5.688 1 88.31 420 THR B N 1
ATOM 8332 C CA . THR B 1 420 ? -10.594 -37.375 -6.117 1 88.31 420 THR B CA 1
ATOM 8333 C C . THR B 1 420 ? -10.688 -37.375 -7.641 1 88.31 420 THR B C 1
ATOM 8335 O O . THR B 1 420 ? -11.773 -37.219 -8.203 1 88.31 420 THR B O 1
ATOM 8338 N N . PHE B 1 421 ? -9.594 -37.562 -8.148 1 89.19 421 PHE B N 1
ATOM 8339 C CA . PHE B 1 421 ? -9.492 -37.625 -9.602 1 89.19 421 PHE B CA 1
ATOM 8340 C C . PHE B 1 421 ? -10.32 -38.781 -10.148 1 89.19 421 PHE B C 1
ATOM 8342 O O . PHE B 1 421 ? -10.055 -39.938 -9.836 1 89.19 421 PHE B O 1
ATOM 8349 N N . ALA B 1 422 ? -11.383 -38.469 -10.891 1 93.12 422 ALA B N 1
ATOM 8350 C CA . ALA B 1 422 ? -12.305 -39.5 -11.375 1 93.12 422 ALA B CA 1
ATOM 8351 C C . ALA B 1 422 ? -12.789 -39.156 -12.789 1 93.12 422 ALA B C 1
ATOM 8353 O O . ALA B 1 422 ? -12.852 -38 -13.172 1 93.12 422 ALA B O 1
ATOM 8354 N N . TYR B 1 423 ? -13.133 -40.25 -13.422 1 96.88 423 TYR B N 1
ATOM 8355 C CA . TYR B 1 423 ? -13.633 -40.156 -14.797 1 96.88 423 TYR B CA 1
ATOM 8356 C C . TYR B 1 423 ? -14.82 -39.188 -14.875 1 96.88 423 TYR B C 1
ATOM 8358 O O . TYR B 1 423 ? -14.82 -38.25 -15.664 1 96.88 423 TYR B O 1
ATOM 8366 N N . ASP B 1 424 ? -15.797 -39.406 -14.008 1 96.69 424 ASP B N 1
ATOM 8367 C CA . ASP B 1 424 ? -17.047 -38.625 -14.047 1 96.69 424 ASP B CA 1
ATOM 8368 C C . ASP B 1 424 ? -16.797 -37.156 -13.719 1 96.69 424 ASP B C 1
ATOM 8370 O O . ASP B 1 424 ? -17.422 -36.281 -14.305 1 96.69 424 ASP B O 1
ATOM 8374 N N . ALA B 1 425 ? -15.945 -36.938 -12.812 1 96.38 425 ALA B N 1
ATOM 8375 C CA . ALA B 1 425 ? -15.648 -35.562 -12.414 1 96.38 425 ALA B CA 1
ATOM 8376 C C . ALA B 1 425 ? -14.992 -34.812 -13.562 1 96.38 425 ALA B C 1
ATOM 8378 O O . ALA B 1 425 ? -15.336 -33.656 -13.812 1 96.38 425 ALA B O 1
ATOM 8379 N N . LEU B 1 426 ? -14.07 -35.438 -14.203 1 97.38 426 LEU B N 1
ATOM 8380 C CA . LEU B 1 426 ? -13.375 -34.812 -15.32 1 97.38 426 LEU B CA 1
ATOM 8381 C C . LEU B 1 426 ? -14.328 -34.594 -16.484 1 97.38 426 LEU B C 1
ATOM 8383 O O . LEU B 1 426 ? -14.336 -33.5 -17.078 1 97.38 426 LEU B O 1
ATOM 8387 N N . LEU B 1 427 ? -15.102 -35.625 -16.812 1 97.62 427 LEU B N 1
ATOM 8388 C CA . LEU B 1 427 ? -16.062 -35.531 -17.906 1 97.62 427 LEU B CA 1
ATOM 8389 C C . LEU B 1 427 ? -17.078 -34.438 -17.641 1 97.62 427 LEU B C 1
ATOM 8391 O O . LEU B 1 427 ? -17.344 -33.594 -18.531 1 97.62 427 LEU B O 1
ATOM 8395 N N . HIS B 1 428 ? -17.578 -34.406 -16.453 1 96.69 428 HIS B N 1
ATOM 8396 C CA . HIS B 1 428 ? -18.578 -33.406 -16.078 1 96.69 428 HIS B CA 1
ATOM 8397 C C . HIS B 1 428 ? -17.984 -31.984 -16.109 1 96.69 428 HIS B C 1
ATOM 8399 O O . HIS B 1 428 ? -18.625 -31.047 -16.578 1 96.69 428 HIS B O 1
ATOM 8405 N N . GLY B 1 429 ? -16.766 -31.875 -15.57 1 97.44 429 GLY B N 1
ATOM 8406 C CA . GLY B 1 429 ? -16.094 -30.594 -15.586 1 97.44 429 GLY B CA 1
ATOM 8407 C C . GLY B 1 429 ? -15.906 -30.031 -16.984 1 97.44 429 GLY B C 1
ATOM 8408 O O . GLY B 1 429 ? -16.219 -28.875 -17.25 1 97.44 429 GLY B O 1
ATOM 8409 N N . ILE B 1 430 ? -15.422 -30.875 -17.906 1 97.81 430 ILE B N 1
ATOM 8410 C CA . ILE B 1 430 ? -15.188 -30.469 -19.281 1 97.81 430 ILE B CA 1
ATOM 8411 C C . ILE B 1 430 ? -16.516 -30.078 -19.938 1 97.81 430 ILE B C 1
ATOM 8413 O O . ILE B 1 430 ? -16.609 -29.047 -20.594 1 97.81 430 ILE B O 1
ATOM 8417 N N . ARG B 1 431 ? -17.516 -30.812 -19.75 1 97.19 431 ARG B N 1
ATOM 8418 C CA . ARG B 1 431 ? -18.812 -30.547 -20.359 1 97.19 431 ARG B CA 1
ATOM 8419 C C . ARG B 1 431 ? -19.422 -29.25 -19.828 1 97.19 431 ARG B C 1
ATOM 8421 O O . ARG B 1 431 ? -19.938 -28.438 -20.594 1 97.19 431 ARG B O 1
ATOM 8428 N N . GLN B 1 432 ? -19.359 -29.078 -18.547 1 96.94 432 GLN B N 1
ATOM 8429 C CA . GLN B 1 432 ? -19.891 -27.859 -17.953 1 96.94 432 GLN B CA 1
ATOM 8430 C C . GLN B 1 432 ? -19.188 -26.625 -18.5 1 96.94 432 GLN B C 1
ATOM 8432 O O . GLN B 1 432 ? -19.828 -25.625 -18.812 1 96.94 432 GLN B O 1
ATOM 8437 N N . LEU B 1 433 ? -17.906 -26.703 -18.609 1 97.94 433 LEU B N 1
ATOM 8438 C CA . LEU B 1 433 ? -17.125 -25.547 -19.031 1 97.94 433 LEU B CA 1
ATOM 8439 C C . LEU B 1 433 ? -17.312 -25.281 -20.516 1 97.94 433 LEU B C 1
ATOM 8441 O O . LEU B 1 433 ? -17.156 -24.141 -20.969 1 97.94 433 LEU B O 1
ATOM 8445 N N . THR B 1 434 ? -17.625 -26.312 -21.328 1 96.31 434 THR B N 1
ATOM 8446 C CA . THR B 1 434 ? -17.75 -26.156 -22.766 1 96.31 434 THR B CA 1
ATOM 8447 C C . THR B 1 434 ? -19.172 -25.812 -23.172 1 96.31 434 THR B C 1
ATOM 8449 O O . THR B 1 434 ? -19.406 -25.141 -24.172 1 96.31 434 THR B O 1
ATOM 8452 N N . LEU B 1 435 ? -20.125 -26.234 -22.406 1 93.69 435 LEU B N 1
ATOM 8453 C CA . LEU B 1 435 ? -21.516 -26.062 -22.781 1 93.69 435 LEU B CA 1
ATOM 8454 C C . LEU B 1 435 ? -22.109 -24.828 -22.125 1 93.69 435 LEU B C 1
ATOM 8456 O O . LEU B 1 435 ? -23.031 -24.203 -22.656 1 93.69 435 LEU B O 1
ATOM 8460 N N . ASN B 1 436 ? -21.688 -24.516 -20.953 1 95.5 436 ASN B N 1
ATOM 8461 C CA . ASN B 1 436 ? -22.172 -23.344 -20.234 1 95.5 436 ASN B CA 1
ATOM 8462 C C . ASN B 1 436 ? -21.312 -22.109 -20.547 1 95.5 436 ASN B C 1
ATOM 8464 O O . ASN B 1 436 ? -20.219 -21.953 -19.984 1 95.5 436 ASN B O 1
ATOM 8468 N N . ALA B 1 437 ? -21.828 -21.219 -21.25 1 94.62 437 ALA B N 1
ATOM 8469 C CA . ALA B 1 437 ? -21.094 -20.062 -21.766 1 94.62 437 ALA B CA 1
ATOM 8470 C C . ALA B 1 437 ? -20.781 -19.062 -20.641 1 94.62 437 ALA B C 1
ATOM 8472 O O . ALA B 1 437 ? -19.969 -18.156 -20.812 1 94.62 437 ALA B O 1
ATOM 8473 N N . THR B 1 438 ? -21.422 -19.266 -19.516 1 96.62 438 THR B N 1
ATOM 8474 C CA . THR B 1 438 ? -21.25 -18.344 -18.406 1 96.62 438 THR B CA 1
ATOM 8475 C C . THR B 1 438 ? -19.797 -18.328 -17.938 1 96.62 438 THR B C 1
ATOM 8477 O O . THR B 1 438 ? -19.297 -17.281 -17.516 1 96.62 438 THR B O 1
ATOM 8480 N N . TYR B 1 439 ? -19.141 -19.453 -18.016 1 97.38 439 TYR B N 1
ATOM 8481 C CA . TYR B 1 439 ? -17.766 -19.531 -17.562 1 97.38 439 TYR B CA 1
ATOM 8482 C C . TYR B 1 439 ? -16.844 -18.703 -18.453 1 97.38 439 TYR B C 1
ATOM 8484 O O . TYR B 1 439 ? -15.984 -17.969 -17.969 1 97.38 439 TYR B O 1
ATOM 8492 N N . ALA B 1 440 ? -17.016 -18.812 -19.719 1 97.06 440 ALA B N 1
ATOM 8493 C CA . ALA B 1 440 ? -16.219 -18.016 -20.656 1 97.06 440 ALA B CA 1
ATOM 8494 C C . A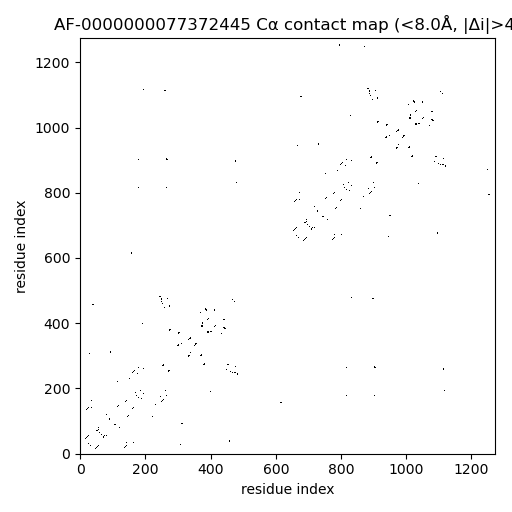LA B 1 440 ? -16.516 -16.531 -20.5 1 97.06 440 ALA B C 1
ATOM 8496 O O . ALA B 1 440 ? -15.602 -15.703 -20.562 1 97.06 440 ALA B O 1
ATOM 8497 N N . HIS B 1 441 ? -17.75 -16.203 -20.281 1 97.31 441 HIS B N 1
ATOM 8498 C CA . HIS B 1 441 ? -18.156 -14.812 -20.094 1 97.31 441 HIS B CA 1
ATOM 8499 C C . HIS B 1 441 ? -17.531 -14.227 -18.844 1 97.31 441 HIS B C 1
ATOM 8501 O O . HIS B 1 441 ? -17.062 -13.094 -18.844 1 97.31 441 HIS B O 1
ATOM 8507 N N . GLN B 1 442 ? -17.531 -15.023 -17.812 1 97.44 442 GLN B N 1
ATOM 8508 C CA . GLN B 1 442 ? -16.953 -14.562 -16.547 1 97.44 442 GLN B CA 1
ATOM 8509 C C . GLN B 1 442 ? -15.445 -14.414 -16.672 1 97.44 442 GLN B C 1
ATOM 8511 O O . GLN B 1 442 ? -14.859 -13.516 -16.062 1 97.44 442 GLN B O 1
ATOM 8516 N N . THR B 1 443 ? -14.844 -15.273 -17.375 1 97.94 443 THR B N 1
ATOM 8517 C CA . THR B 1 443 ? -13.406 -15.148 -17.594 1 97.94 443 THR B CA 1
ATOM 8518 C C . THR B 1 443 ? -13.086 -13.875 -18.375 1 97.94 443 THR B C 1
ATOM 8520 O O . THR B 1 443 ? -12.102 -13.195 -18.078 1 97.94 443 THR B O 1
ATOM 8523 N N . ALA B 1 444 ? -13.898 -13.586 -19.312 1 97.19 444 ALA B N 1
ATOM 8524 C CA . ALA B 1 444 ? -13.727 -12.367 -20.094 1 97.19 444 ALA B CA 1
ATOM 8525 C C . ALA B 1 444 ? -13.93 -11.125 -19.219 1 97.19 444 ALA B C 1
ATOM 8527 O O . ALA B 1 444 ? -13.242 -10.117 -19.391 1 97.19 444 ALA B O 1
ATOM 8528 N N . LYS B 1 445 ? -14.867 -11.227 -18.391 1 95.5 445 LYS B N 1
ATOM 8529 C CA . LYS B 1 445 ? -15.094 -10.133 -17.438 1 95.5 445 LYS B CA 1
ATOM 8530 C C . LYS B 1 445 ? -13.875 -9.922 -16.547 1 95.5 445 LYS B C 1
ATOM 8532 O O . LYS B 1 445 ? -13.508 -8.781 -16.25 1 95.5 445 LYS B O 1
ATOM 8537 N N . LEU B 1 446 ? -13.305 -11.023 -16.125 1 96 446 LEU B N 1
ATOM 8538 C CA . LEU B 1 446 ? -12.086 -10.93 -15.328 1 96 446 LEU B CA 1
ATOM 8539 C C . LEU B 1 446 ? -10.953 -10.297 -16.125 1 96 446 LEU B C 1
ATOM 8541 O O . LEU B 1 446 ? -10.172 -9.516 -15.586 1 96 446 LEU B O 1
ATOM 8545 N N . ARG B 1 447 ? -10.859 -10.641 -17.359 1 96.62 447 ARG B N 1
ATOM 8546 C CA . ARG B 1 447 ? -9.875 -10.047 -18.266 1 96.62 447 ARG B CA 1
ATOM 8547 C C . ARG B 1 447 ? -10.016 -8.531 -18.297 1 96.62 447 ARG B C 1
ATOM 8549 O O . ARG B 1 447 ? -9.023 -7.805 -18.234 1 96.62 447 ARG B O 1
ATOM 8556 N N . THR B 1 448 ? -11.188 -8.039 -18.312 1 93.94 448 THR B N 1
ATOM 8557 C CA . THR B 1 448 ? -11.477 -6.609 -18.344 1 93.94 448 THR B CA 1
ATOM 8558 C C . THR B 1 448 ? -11.148 -5.969 -17 1 93.94 448 THR B C 1
ATOM 8560 O O . THR B 1 448 ? -10.562 -4.887 -16.953 1 93.94 448 THR B O 1
ATOM 8563 N N . ARG B 1 449 ? -11.508 -6.656 -16.016 1 92.44 449 ARG B N 1
ATOM 8564 C CA . ARG B 1 449 ? -11.266 -6.152 -14.664 1 92.44 449 ARG B CA 1
ATOM 8565 C C . ARG B 1 449 ? -9.773 -6.008 -14.391 1 92.44 449 ARG B C 1
ATOM 8567 O O . ARG B 1 449 ? -9.352 -5.07 -13.711 1 92.44 449 ARG B O 1
ATOM 8574 N N . LEU B 1 450 ? -9.023 -6.891 -14.914 1 94.44 450 LEU B N 1
ATOM 8575 C CA . LEU B 1 450 ? -7.578 -6.879 -14.711 1 94.44 450 LEU B CA 1
ATOM 8576 C C . LEU B 1 450 ? -6.898 -5.938 -15.703 1 94.44 450 LEU B C 1
ATOM 8578 O O . LEU B 1 450 ? -5.68 -5.75 -15.648 1 94.44 450 LEU B O 1
ATOM 8582 N N . ASN B 1 451 ? -7.633 -5.336 -16.578 1 91.69 451 ASN B N 1
ATOM 8583 C CA . ASN B 1 451 ? -7.152 -4.402 -17.594 1 91.69 451 ASN B CA 1
ATOM 8584 C C . ASN B 1 451 ? -5.98 -4.984 -18.375 1 91.69 451 ASN B C 1
ATOM 8586 O O . ASN B 1 451 ? -4.949 -4.324 -18.547 1 91.69 451 ASN B O 1
ATOM 8590 N N . ILE B 1 452 ? -6.121 -6.172 -18.812 1 89.38 452 ILE B N 1
ATOM 8591 C CA . ILE B 1 452 ? -5.035 -6.902 -19.469 1 89.38 452 ILE B CA 1
ATOM 8592 C C . ILE B 1 452 ? -4.668 -6.215 -20.781 1 89.38 452 ILE B C 1
ATOM 8594 O O . ILE B 1 452 ? -3.49 -6.117 -21.125 1 89.38 452 ILE B O 1
ATOM 8598 N N . GLU B 1 453 ? -5.578 -5.684 -21.469 1 87.31 453 GLU B N 1
ATOM 8599 C CA . GLU B 1 453 ? -5.352 -5.066 -22.766 1 87.31 453 GLU B CA 1
ATOM 8600 C C . GLU B 1 453 ? -4.52 -3.795 -22.641 1 87.31 453 GLU B C 1
ATOM 8602 O O . GLU B 1 453 ? -3.691 -3.496 -23.5 1 87.31 453 GLU B O 1
ATOM 8607 N N . ASN B 1 454 ? -4.734 -3.08 -21.547 1 85.75 454 ASN B N 1
ATOM 8608 C CA . ASN B 1 454 ? -4.008 -1.84 -21.297 1 85.75 454 ASN B CA 1
ATOM 8609 C C . ASN B 1 454 ? -3.186 -1.92 -20.016 1 85.75 454 ASN B C 1
ATOM 8611 O O . ASN B 1 454 ? -3.166 -0.975 -19.219 1 85.75 454 ASN B O 1
ATOM 8615 N N . SER B 1 455 ? -2.572 -3.086 -19.953 1 87.88 455 SER B N 1
ATOM 8616 C CA . SER B 1 455 ? -1.844 -3.297 -18.703 1 87.88 455 SER B CA 1
ATOM 8617 C C . SER B 1 455 ? -0.698 -2.301 -18.547 1 87.88 455 SER B C 1
ATOM 8619 O O . SER B 1 455 ? 0.002 -2.004 -19.516 1 87.88 455 SER B O 1
ATOM 8621 N N . GLU B 1 456 ? -0.52 -1.812 -17.281 1 89 456 GLU B N 1
ATOM 8622 C CA . GLU B 1 456 ? 0.553 -0.875 -16.969 1 89 456 GLU B CA 1
ATOM 8623 C C . GLU B 1 456 ? 1.63 -1.54 -16.109 1 89 456 GLU B C 1
ATOM 8625 O O . GLU B 1 456 ? 2.473 -0.858 -15.523 1 89 456 GLU B O 1
ATOM 8630 N N . ALA B 1 457 ? 1.587 -2.836 -16.047 1 94.38 457 ALA B N 1
ATOM 8631 C CA . ALA B 1 457 ? 2.494 -3.557 -15.164 1 94.38 457 ALA B CA 1
ATOM 8632 C C . ALA B 1 457 ? 3.951 -3.312 -15.547 1 94.38 457 ALA B C 1
ATOM 8634 O O . ALA B 1 457 ? 4.781 -2.986 -14.695 1 94.38 457 ALA B O 1
ATOM 8635 N N . SER B 1 458 ? 4.242 -3.432 -16.828 1 94.25 458 SER B N 1
ATOM 8636 C CA . SER B 1 458 ? 5.605 -3.24 -17.297 1 94.25 458 SER B CA 1
ATOM 8637 C C . SER B 1 458 ? 6.066 -1.801 -17.094 1 94.25 458 SER B C 1
ATOM 8639 O O . SER B 1 458 ? 7.16 -1.562 -16.578 1 94.25 458 SER B O 1
ATOM 8641 N N . ALA B 1 459 ? 5.238 -0.882 -17.5 1 94.19 459 ALA B N 1
ATOM 8642 C CA . ALA B 1 459 ? 5.578 0.53 -17.344 1 94.19 459 ALA B CA 1
ATOM 8643 C C . ALA B 1 459 ? 5.812 0.885 -15.883 1 94.19 459 ALA B C 1
ATOM 8645 O O . ALA B 1 459 ? 6.746 1.621 -15.562 1 94.19 459 ALA B O 1
ATOM 8646 N N . LYS B 1 460 ? 4.93 0.401 -15.07 1 95.25 460 LYS B N 1
ATOM 8647 C CA . LYS B 1 460 ? 5.051 0.637 -13.633 1 95.25 460 LYS B CA 1
ATOM 8648 C C . LYS B 1 460 ? 6.379 0.106 -13.102 1 95.25 460 LYS B C 1
ATOM 8650 O O . LYS B 1 460 ? 7.082 0.8 -12.359 1 95.25 460 LYS B O 1
ATOM 8655 N N . ALA B 1 461 ? 6.746 -1.099 -13.438 1 97.69 461 ALA B N 1
ATOM 8656 C CA . ALA B 1 461 ? 7.996 -1.714 -13 1 97.69 461 ALA B CA 1
ATOM 8657 C C . ALA B 1 461 ? 9.203 -0.924 -13.508 1 97.69 461 ALA B C 1
ATOM 8659 O O . ALA B 1 461 ? 10.102 -0.585 -12.727 1 97.69 461 ALA B O 1
ATOM 8660 N N . LEU B 1 462 ? 9.234 -0.585 -14.805 1 96.75 462 LEU B N 1
ATOM 8661 C CA . LEU B 1 462 ? 10.367 0.088 -15.43 1 96.75 462 LEU B CA 1
ATOM 8662 C C . LEU B 1 462 ? 10.539 1.494 -14.867 1 96.75 462 LEU B C 1
ATOM 8664 O O . LEU B 1 462 ? 11.664 1.921 -14.586 1 96.75 462 LEU B O 1
ATOM 8668 N N . ASN B 1 463 ? 9.438 2.197 -14.695 1 95.19 463 ASN B N 1
ATOM 8669 C CA . ASN B 1 463 ? 9.508 3.547 -14.141 1 95.19 463 ASN B CA 1
ATOM 8670 C C . ASN B 1 463 ? 10.094 3.551 -12.734 1 95.19 463 ASN B C 1
ATOM 8672 O O . ASN B 1 463 ? 10.891 4.426 -12.398 1 95.19 463 ASN B O 1
ATOM 8676 N N . HIS B 1 464 ? 9.703 2.59 -11.969 1 97.44 464 HIS B N 1
ATOM 8677 C CA . HIS B 1 464 ? 10.211 2.547 -10.602 1 97.44 464 HIS B CA 1
ATOM 8678 C C . HIS B 1 464 ? 11.672 2.113 -10.57 1 97.44 464 HIS B C 1
ATOM 8680 O O . HIS B 1 464 ? 12.445 2.574 -9.727 1 97.44 464 HIS B O 1
ATOM 8686 N N . ILE B 1 465 ? 12.039 1.211 -11.438 1 97.94 465 ILE B N 1
ATOM 8687 C CA . ILE B 1 465 ? 13.445 0.821 -11.516 1 97.94 465 ILE B CA 1
ATOM 8688 C C . ILE B 1 465 ? 14.289 2.027 -11.922 1 97.94 465 ILE B C 1
ATOM 8690 O O . ILE B 1 465 ? 15.352 2.266 -11.344 1 97.94 465 ILE B O 1
ATOM 8694 N N . GLU B 1 466 ? 13.828 2.785 -12.922 1 96.56 466 GLU B N 1
ATOM 8695 C CA . GLU B 1 466 ? 14.523 4.004 -13.32 1 96.56 466 GLU B CA 1
ATOM 8696 C C . GLU B 1 466 ? 14.648 4.977 -12.148 1 96.56 466 GLU B C 1
ATOM 8698 O O . GLU B 1 466 ? 15.695 5.605 -11.961 1 96.56 466 GLU B O 1
ATOM 8703 N N . PHE B 1 467 ? 13.602 5.047 -11.414 1 95.06 467 PHE B N 1
ATOM 8704 C CA . PHE B 1 467 ? 13.594 5.922 -10.25 1 95.06 467 PHE B CA 1
ATOM 8705 C C . PHE B 1 467 ? 14.633 5.477 -9.227 1 95.06 467 PHE B C 1
ATOM 8707 O O . PHE B 1 467 ? 15.328 6.309 -8.641 1 95.06 467 PHE B O 1
ATOM 8714 N N . ILE B 1 468 ? 14.758 4.191 -8.992 1 97.19 468 ILE B N 1
ATOM 8715 C CA . ILE B 1 468 ? 15.75 3.637 -8.078 1 97.19 468 ILE B CA 1
ATOM 8716 C C . ILE B 1 468 ? 17.156 3.945 -8.586 1 97.19 468 ILE B C 1
ATOM 8718 O O . ILE B 1 468 ? 18.031 4.316 -7.809 1 97.19 468 ILE B O 1
ATOM 8722 N N . LEU B 1 469 ? 17.391 3.818 -9.875 1 96.44 469 LEU B N 1
ATOM 8723 C CA . LEU B 1 469 ? 18.688 4.098 -10.477 1 96.44 469 LEU B CA 1
ATOM 8724 C C . LEU B 1 469 ? 19.031 5.578 -10.359 1 96.44 469 LEU B C 1
ATOM 8726 O O . LEU B 1 469 ? 20.156 5.93 -9.992 1 96.44 469 LEU B O 1
ATOM 8730 N N . GLU B 1 470 ? 18.078 6.418 -10.562 1 93 470 GLU B N 1
ATOM 8731 C CA . GLU B 1 470 ? 18.281 7.859 -10.531 1 93 470 GLU B CA 1
ATOM 8732 C C . GLU B 1 470 ? 18.578 8.352 -9.117 1 93 470 GLU B C 1
ATOM 8734 O O . GLU B 1 470 ? 19.375 9.281 -8.93 1 93 470 GLU B O 1
ATOM 8739 N N . THR B 1 471 ? 17.969 7.734 -8.141 1 93.06 471 THR B N 1
ATOM 8740 C CA . THR B 1 471 ? 18.078 8.219 -6.766 1 93.06 471 THR B CA 1
ATOM 8741 C C . THR B 1 471 ? 19.141 7.441 -6 1 93.06 471 THR B C 1
ATOM 8743 O O . THR B 1 471 ? 19.453 7.762 -4.852 1 93.06 471 THR B O 1
ATOM 8746 N N . GLY B 1 472 ? 19.656 6.445 -6.578 1 93.56 472 GLY B N 1
ATOM 8747 C CA . GLY B 1 472 ? 20.656 5.633 -5.895 1 93.56 472 GLY B CA 1
ATOM 8748 C C . GLY B 1 472 ? 20.062 4.723 -4.84 1 93.56 472 GLY B C 1
ATOM 8749 O O . GLY B 1 472 ? 20.703 4.41 -3.84 1 93.56 472 GLY B O 1
ATOM 8750 N N . GLY B 1 473 ? 18.734 4.391 -4.992 1 95.44 473 GLY B N 1
ATOM 8751 C CA . GLY B 1 473 ? 18.141 3.418 -4.086 1 95.44 473 GLY B CA 1
ATOM 8752 C C . GLY B 1 473 ? 16.844 3.895 -3.457 1 95.44 473 GLY B C 1
ATOM 8753 O O . GLY B 1 473 ? 16.094 3.096 -2.904 1 95.44 473 GLY B O 1
ATOM 8754 N N . ALA B 1 474 ? 16.594 5.234 -3.484 1 95 474 ALA B N 1
ATOM 8755 C CA . ALA B 1 474 ? 15.375 5.816 -2.928 1 95 474 ALA B CA 1
ATOM 8756 C C . ALA B 1 474 ? 15.203 5.434 -1.461 1 95 474 ALA B C 1
ATOM 8758 O O . ALA B 1 474 ? 14.141 4.941 -1.062 1 95 474 ALA B O 1
ATOM 8759 N N . ASP B 1 475 ? 16.062 5.68 -0.61 1 93.12 475 ASP B N 1
ATOM 8760 C CA . ASP B 1 475 ? 16.078 5.293 0.798 1 93.12 475 ASP B CA 1
ATOM 8761 C C . ASP B 1 475 ? 14.883 5.898 1.539 1 93.12 475 ASP B C 1
ATOM 8763 O O . ASP B 1 475 ? 14.375 5.305 2.494 1 93.12 475 ASP B O 1
ATOM 8767 N N . PHE B 1 476 ? 14.398 6.984 1.07 1 91.75 476 PHE B N 1
ATOM 8768 C CA . PHE B 1 476 ? 13.312 7.699 1.735 1 91.75 476 PHE B CA 1
ATOM 8769 C C . PHE B 1 476 ? 11.992 6.945 1.582 1 91.75 476 PHE B C 1
ATOM 8771 O O . PHE B 1 476 ? 11.008 7.273 2.242 1 91.75 476 PHE B O 1
ATOM 8778 N N . LEU B 1 477 ? 11.961 5.895 0.792 1 94.88 477 LEU B N 1
ATOM 8779 C CA . LEU B 1 477 ? 10.758 5.098 0.608 1 94.88 477 LEU B CA 1
ATOM 8780 C C . LEU B 1 477 ? 10.812 3.82 1.438 1 94.88 477 LEU B C 1
ATOM 8782 O O . LEU B 1 477 ? 9.859 3.045 1.463 1 94.88 477 LEU B O 1
ATOM 8786 N N . LYS B 1 478 ? 11.898 3.578 2.094 1 94.88 478 LYS B N 1
ATOM 8787 C CA . LYS B 1 478 ? 12.062 2.363 2.887 1 94.88 478 LYS B CA 1
ATOM 8788 C C . LYS B 1 478 ? 11.484 2.537 4.289 1 94.88 478 LYS B C 1
ATOM 8790 O O . LYS B 1 478 ? 11.633 3.6 4.898 1 94.88 478 LYS B O 1
ATOM 8795 N N . SER B 1 479 ? 10.812 1.535 4.742 1 93.25 479 SER B N 1
ATOM 8796 C CA . SER B 1 479 ? 10.188 1.575 6.066 1 93.25 479 SER B CA 1
ATOM 8797 C C . SER B 1 479 ? 11.234 1.44 7.168 1 93.25 479 SER B C 1
ATOM 8799 O O . SER B 1 479 ? 12.219 0.708 7.016 1 93.25 479 SER B O 1
ATOM 8801 N N . HIS B 1 480 ? 10.938 2.191 8.266 1 91.19 480 HIS B N 1
ATOM 8802 C CA . HIS B 1 480 ? 11.781 2.061 9.445 1 91.19 480 HIS B CA 1
ATOM 8803 C C . HIS B 1 480 ? 11.719 0.647 10.016 1 91.19 480 HIS B C 1
ATOM 8805 O O . HIS B 1 480 ? 12.656 0.201 10.68 1 91.19 480 HIS B O 1
ATOM 8811 N N . ALA B 1 481 ? 10.68 -0.039 9.727 1 90.19 481 ALA B N 1
ATOM 8812 C CA . ALA B 1 481 ? 10.492 -1.398 10.227 1 90.19 481 ALA B CA 1
ATOM 8813 C C . ALA B 1 481 ? 11.609 -2.32 9.742 1 90.19 481 ALA B C 1
ATOM 8815 O O . ALA B 1 481 ? 11.953 -3.299 10.406 1 90.19 481 ALA B O 1
ATOM 8816 N N . ASN B 1 482 ? 12.125 -2.027 8.625 1 88.38 482 ASN B N 1
ATOM 8817 C CA . ASN B 1 482 ? 13.164 -2.854 8.023 1 88.38 482 ASN B CA 1
ATOM 8818 C C . ASN B 1 482 ? 14.453 -2.82 8.844 1 88.38 482 ASN B C 1
ATOM 8820 O O . ASN B 1 482 ? 15.312 -3.686 8.688 1 88.38 482 ASN B O 1
ATOM 8824 N N . THR B 1 483 ? 14.562 -1.847 9.734 1 86.5 483 THR B N 1
ATOM 8825 C CA . THR B 1 483 ? 15.773 -1.707 10.539 1 86.5 483 THR B CA 1
ATOM 8826 C C . THR B 1 483 ? 15.602 -2.361 11.906 1 86.5 483 THR B C 1
ATOM 8828 O O . THR B 1 483 ? 16.547 -2.455 12.68 1 86.5 483 THR B O 1
ATOM 8831 N N . LEU B 1 484 ? 14.43 -2.818 12.164 1 88.19 484 LEU B N 1
ATOM 8832 C CA . LEU B 1 484 ? 14.133 -3.377 13.477 1 88.19 484 LEU B CA 1
ATOM 8833 C C . LEU B 1 484 ? 14.188 -4.902 13.445 1 88.19 484 LEU B C 1
ATOM 8835 O O . LEU B 1 484 ? 13.992 -5.512 12.391 1 88.19 484 LEU B O 1
ATOM 8839 N N . ASN B 1 485 ? 14.453 -5.449 14.641 1 85.44 485 ASN B N 1
ATOM 8840 C CA . ASN B 1 485 ? 14.273 -6.891 14.773 1 85.44 485 ASN B CA 1
ATOM 8841 C C . ASN B 1 485 ? 12.797 -7.266 14.836 1 85.44 485 ASN B C 1
ATOM 8843 O O . ASN B 1 485 ? 11.945 -6.418 15.109 1 85.44 485 ASN B O 1
ATOM 8847 N N . PHE B 1 486 ? 12.57 -8.57 14.648 1 82.88 486 PHE B N 1
ATOM 8848 C CA . PHE B 1 486 ? 11.18 -9 14.516 1 82.88 486 PHE B CA 1
ATOM 8849 C C . PHE B 1 486 ? 10.414 -8.766 15.812 1 82.88 486 PHE B C 1
ATOM 8851 O O . PHE B 1 486 ? 9.219 -8.477 15.789 1 82.88 486 PHE B O 1
ATOM 8858 N N . TRP B 1 487 ? 11.039 -8.93 16.891 1 87 487 TRP B N 1
ATOM 8859 C CA . TRP B 1 487 ? 10.297 -8.789 18.141 1 87 487 TRP B CA 1
ATOM 8860 C C . TRP B 1 487 ? 9.977 -7.32 18.422 1 87 487 TRP B C 1
ATOM 8862 O O . TRP B 1 487 ? 8.984 -7.012 19.078 1 87 487 TRP B O 1
ATOM 8872 N N . ARG B 1 488 ? 10.773 -6.379 17.938 1 90.06 488 ARG B N 1
ATOM 8873 C CA . ARG B 1 488 ? 10.477 -4.957 18.078 1 90.06 488 ARG B CA 1
ATOM 8874 C C . ARG B 1 488 ? 9.438 -4.512 17.062 1 90.06 488 ARG B C 1
ATOM 8876 O O . ARG B 1 488 ? 8.539 -3.729 17.375 1 90.06 488 ARG B O 1
ATOM 8883 N N . SER B 1 489 ? 9.594 -5 15.844 1 88.88 489 SER B N 1
ATOM 8884 C CA . SER B 1 489 ? 8.656 -4.605 14.789 1 88.88 489 SER B CA 1
ATOM 8885 C C . SER B 1 489 ? 7.25 -5.113 15.086 1 88.88 489 SER B C 1
ATOM 8887 O O . SER B 1 489 ? 6.266 -4.492 14.68 1 88.88 489 SER B O 1
ATOM 8889 N N . GLU B 1 490 ? 7.148 -6.191 15.875 1 87.62 490 GLU B N 1
ATOM 8890 C CA . GLU B 1 490 ? 5.84 -6.742 16.203 1 87.62 490 GLU B CA 1
ATOM 8891 C C . GLU B 1 490 ? 5.363 -6.246 17.578 1 87.62 490 GLU B C 1
ATOM 8893 O O . GLU B 1 490 ? 4.238 -6.531 17.984 1 87.62 490 GLU B O 1
ATOM 8898 N N . GLY B 1 491 ? 6.16 -5.535 18.266 1 90.25 491 GLY B N 1
ATOM 8899 C CA . GLY B 1 491 ? 5.797 -4.941 19.531 1 90.25 491 GLY B CA 1
ATOM 8900 C C . GLY B 1 491 ? 5.801 -5.941 20.688 1 90.25 491 GLY B C 1
ATOM 8901 O O . GLY B 1 491 ? 5.148 -5.723 21.703 1 90.25 491 GLY B O 1
ATOM 8902 N N . LEU B 1 492 ? 6.488 -7.062 20.547 1 89.44 492 LEU B N 1
ATOM 8903 C CA . LEU B 1 492 ? 6.5 -8.102 21.578 1 89.44 492 LEU B CA 1
ATOM 8904 C C . LEU B 1 492 ? 7.238 -7.617 22.812 1 89.44 492 LEU B C 1
ATOM 8906 O O . LEU B 1 492 ? 6.867 -7.973 23.938 1 89.44 492 LEU B O 1
ATOM 8910 N N . ASP B 1 493 ? 8.258 -6.855 22.609 1 92.56 493 ASP B N 1
ATOM 8911 C CA . ASP B 1 493 ? 9 -6.305 23.734 1 92.56 493 ASP B CA 1
ATOM 8912 C C . ASP B 1 493 ? 8.117 -5.391 24.578 1 92.56 493 ASP B C 1
ATOM 8914 O O . ASP B 1 493 ? 8.07 -5.52 25.797 1 92.56 493 ASP B O 1
ATOM 8918 N N . VAL B 1 494 ? 7.41 -4.574 23.906 1 93 494 VAL B N 1
ATOM 8919 C CA . VAL B 1 494 ? 6.543 -3.627 24.594 1 93 494 VAL B CA 1
ATOM 8920 C C . VAL B 1 494 ? 5.41 -4.379 25.297 1 93 494 VAL B C 1
ATOM 8922 O O . VAL B 1 494 ? 5.059 -4.062 26.438 1 93 494 VAL B O 1
ATOM 8925 N N . LEU B 1 495 ? 4.812 -5.328 24.641 1 91.19 495 LEU B N 1
ATOM 8926 C CA . LEU B 1 495 ? 3.75 -6.129 25.25 1 91.19 495 LEU B CA 1
ATOM 8927 C C . LEU B 1 495 ? 4.25 -6.848 26.484 1 91.19 495 LEU B C 1
ATOM 8929 O O . LEU B 1 495 ? 3.535 -6.926 27.5 1 91.19 495 LEU B O 1
ATOM 8933 N N . LEU B 1 496 ? 5.41 -7.355 26.453 1 91.44 496 LEU B N 1
ATOM 8934 C CA . LEU B 1 496 ? 6.004 -8.031 27.594 1 91.44 496 LEU B CA 1
ATOM 8935 C C . LEU B 1 496 ? 6.188 -7.059 28.766 1 91.44 496 LEU B C 1
ATOM 8937 O O . LEU B 1 496 ? 5.891 -7.398 29.906 1 91.44 496 LEU B O 1
ATOM 8941 N N . ILE B 1 497 ? 6.621 -5.914 28.469 1 92.81 497 ILE B N 1
ATOM 8942 C CA . ILE B 1 497 ? 6.852 -4.906 29.5 1 92.81 497 ILE B CA 1
ATOM 8943 C C . ILE B 1 497 ? 5.523 -4.52 30.141 1 92.81 497 ILE B C 1
ATOM 8945 O O . ILE B 1 497 ? 5.422 -4.43 31.359 1 92.81 497 ILE B O 1
ATOM 8949 N N . ILE B 1 498 ? 4.562 -4.301 29.312 1 90.88 498 ILE B N 1
ATOM 8950 C CA . ILE B 1 498 ? 3.248 -3.922 29.828 1 90.88 498 ILE B CA 1
ATOM 8951 C C . ILE B 1 498 ? 2.674 -5.059 30.656 1 90.88 498 ILE B C 1
ATOM 8953 O O . ILE B 1 498 ? 2.127 -4.824 31.734 1 90.88 498 ILE B O 1
ATOM 8957 N N . LEU B 1 499 ? 2.789 -6.289 30.219 1 88.75 499 LEU B N 1
ATOM 8958 C CA . LEU B 1 499 ? 2.281 -7.445 30.938 1 88.75 499 LEU B CA 1
ATOM 8959 C C . LEU B 1 499 ? 2.986 -7.598 32.281 1 88.75 499 LEU B C 1
ATOM 8961 O O . LEU B 1 499 ? 2.346 -7.895 33.281 1 88.75 499 LEU B O 1
ATOM 8965 N N . LEU B 1 500 ? 4.258 -7.426 32.281 1 89.62 500 LEU B N 1
ATOM 8966 C CA . LEU B 1 500 ? 5.023 -7.484 33.5 1 89.62 500 LEU B CA 1
ATOM 8967 C C . LEU B 1 500 ? 4.598 -6.375 34.469 1 89.62 500 LEU B C 1
ATOM 8969 O O . LEU B 1 500 ? 4.523 -6.586 35.688 1 89.62 500 LEU B O 1
ATOM 8973 N N . GLY B 1 501 ? 4.324 -5.242 33.906 1 88.38 501 GLY B N 1
ATOM 8974 C CA . GLY B 1 501 ? 3.816 -4.148 34.719 1 88.38 501 GLY B CA 1
ATOM 8975 C C . GLY B 1 501 ? 2.469 -4.445 35.344 1 88.38 501 GLY B C 1
ATOM 8976 O O . GLY B 1 501 ? 2.27 -4.211 36.531 1 88.38 501 GLY B O 1
ATOM 8977 N N . ILE B 1 502 ? 1.626 -4.984 34.562 1 86.19 502 ILE B N 1
ATOM 8978 C CA . ILE B 1 502 ? 0.301 -5.348 35.062 1 86.19 502 ILE B CA 1
ATOM 8979 C C . ILE B 1 502 ? 0.426 -6.438 36.125 1 86.19 502 ILE B C 1
ATOM 8981 O O . ILE B 1 502 ? -0.222 -6.367 37.188 1 86.19 502 ILE B O 1
ATOM 8985 N N . CYS B 1 503 ? 1.209 -7.445 35.844 1 85 503 CYS B N 1
ATOM 8986 C CA . CYS B 1 503 ? 1.439 -8.508 36.812 1 85 503 CYS B CA 1
ATOM 8987 C C . CYS B 1 503 ? 2.023 -7.949 38.094 1 85 503 CYS B C 1
ATOM 8989 O O . CYS B 1 503 ? 1.641 -8.375 39.188 1 85 503 CYS B O 1
ATOM 8991 N N . GLY B 1 504 ? 2.869 -7.02 37.938 1 84.62 504 GLY B N 1
ATOM 8992 C CA . GLY B 1 504 ? 3.434 -6.363 39.094 1 84.62 504 GLY B CA 1
ATOM 8993 C C . GLY B 1 504 ? 2.406 -5.598 39.906 1 84.62 504 GLY B C 1
ATOM 8994 O O . GLY B 1 504 ? 2.381 -5.691 41.156 1 84.62 504 GLY B O 1
ATOM 8995 N N . ILE B 1 505 ? 1.546 -4.945 39.25 1 86.44 505 ILE B N 1
ATOM 8996 C CA . ILE B 1 505 ? 0.517 -4.145 39.906 1 86.44 505 ILE B CA 1
ATOM 8997 C C . ILE B 1 505 ? -0.475 -5.062 40.625 1 86.44 505 ILE B C 1
ATOM 8999 O O . ILE B 1 505 ? -0.924 -4.762 41.719 1 86.44 505 ILE B O 1
ATOM 9003 N N . LEU B 1 506 ? -0.709 -6.172 40 1 84.25 506 LEU B N 1
ATOM 9004 C CA . LEU B 1 506 ? -1.682 -7.098 40.562 1 84.25 506 LEU B CA 1
ATOM 9005 C C . LEU B 1 506 ? -1.049 -7.945 41.656 1 84.25 506 LEU B C 1
ATOM 9007 O O . LEU B 1 506 ? -1.713 -8.305 42.656 1 84.25 506 LEU B O 1
ATOM 9011 N N . THR B 1 507 ? 0.186 -8.32 41.5 1 82.62 507 THR B N 1
ATOM 9012 C CA . THR B 1 507 ? 0.864 -9.195 42.438 1 82.62 507 THR B CA 1
ATOM 9013 C C . THR B 1 507 ? 1.221 -8.43 43.719 1 82.62 507 THR B C 1
ATOM 9015 O O . THR B 1 507 ? 1.167 -8.992 44.812 1 82.62 507 THR B O 1
ATOM 9018 N N . VAL B 1 508 ? 1.48 -7.18 43.594 1 77.81 508 VAL B N 1
ATOM 9019 C CA . VAL B 1 508 ? 1.954 -6.414 44.75 1 77.81 508 VAL B CA 1
ATOM 9020 C C . VAL B 1 508 ? 0.848 -6.312 45.781 1 77.81 508 VAL B C 1
ATOM 9022 O O . VAL B 1 508 ? 1.06 -6.641 46.969 1 77.81 508 VAL B O 1
ATOM 9025 N N . PRO B 1 509 ? -0.264 -5.961 45.375 1 76.31 509 PRO B N 1
ATOM 9026 C CA . PRO B 1 509 ? -1.309 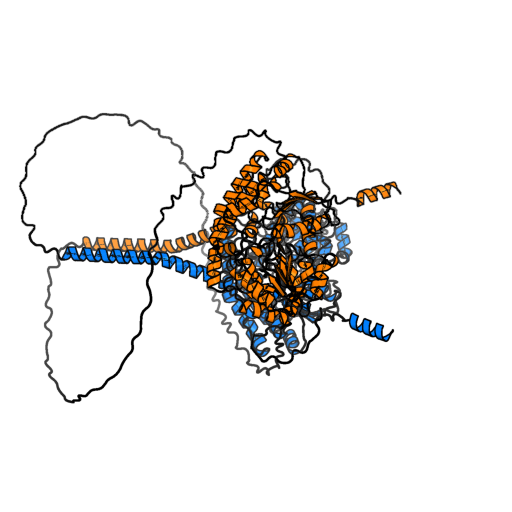-5.961 46.406 1 76.31 509 PRO B CA 1
ATOM 9027 C C . PRO B 1 509 ? -1.631 -7.363 46.938 1 76.31 509 PRO B C 1
ATOM 9029 O O . PRO B 1 509 ? -1.934 -7.535 48.094 1 76.31 509 PRO B O 1
ATOM 9032 N N . PHE B 1 510 ? -1.48 -8.281 46.031 1 79 510 PHE B N 1
ATOM 9033 C CA . PHE B 1 510 ? -1.757 -9.656 46.438 1 79 510 PHE B CA 1
ATOM 9034 C C . PHE B 1 510 ? -0.731 -10.133 47.469 1 79 510 PHE B C 1
ATOM 9036 O O . PHE B 1 510 ? -1.094 -10.695 48.5 1 79 510 PHE B O 1
ATOM 9043 N N . VAL B 1 511 ? 0.487 -9.945 47.219 1 79.38 511 VAL B N 1
ATOM 9044 C CA . VAL B 1 511 ? 1.547 -10.344 48.125 1 79.38 511 VAL B CA 1
ATOM 9045 C C . VAL B 1 511 ? 1.443 -9.539 49.438 1 79.38 511 VAL B C 1
ATOM 9047 O O . VAL B 1 511 ? 1.632 -10.078 50.531 1 79.38 511 VAL B O 1
ATOM 9050 N N . ALA B 1 512 ? 1.075 -8.297 49.281 1 80.31 512 ALA B N 1
ATOM 9051 C CA . ALA B 1 512 ? 0.891 -7.453 50.438 1 80.31 512 ALA B CA 1
ATOM 9052 C C . ALA B 1 512 ? -0.247 -7.969 51.312 1 80.31 512 ALA B C 1
ATOM 9054 O O . ALA B 1 512 ? -0.115 -8.039 52.531 1 80.31 512 ALA B O 1
ATOM 9055 N N . THR B 1 513 ? -1.249 -8.359 50.688 1 82.19 513 THR B N 1
ATOM 9056 C CA . THR B 1 513 ? -2.383 -8.906 51.406 1 82.19 513 THR B CA 1
ATOM 9057 C C . THR B 1 513 ? -2.018 -10.25 52.031 1 82.19 513 THR B C 1
ATOM 9059 O O . THR B 1 513 ? -2.395 -10.523 53.188 1 82.19 513 THR B O 1
ATOM 9062 N N . CYS B 1 514 ? -1.248 -11.039 51.312 1 79.62 514 CYS B N 1
ATOM 9063 C CA . CYS B 1 514 ? -0.817 -12.328 51.844 1 79.62 514 CYS B CA 1
ATOM 9064 C C . CYS B 1 514 ? 0.119 -12.148 53.031 1 79.62 514 CYS B C 1
ATOM 9066 O O . CYS B 1 514 ? 0.027 -12.883 54.031 1 79.62 514 CYS B O 1
ATOM 9068 N N . CYS B 1 515 ? 0.919 -11.156 52.969 1 79.12 515 CYS B N 1
ATOM 9069 C CA . CYS B 1 515 ? 1.841 -10.859 54.062 1 79.12 515 CYS B CA 1
ATOM 9070 C C . CYS B 1 515 ? 1.091 -10.352 55.281 1 79.12 515 CYS B C 1
ATOM 9072 O O . CYS B 1 515 ? 1.416 -10.719 56.406 1 79.12 515 CYS B O 1
ATOM 9074 N N . ILE B 1 516 ? 0.086 -9.578 54.969 1 82.06 516 ILE B N 1
ATOM 9075 C CA . ILE B 1 516 ? -0.728 -9.047 56.031 1 82.06 516 ILE B CA 1
ATOM 9076 C C . ILE B 1 516 ? -1.521 -10.172 56.688 1 82.06 516 ILE B C 1
ATOM 9078 O O . ILE B 1 516 ? -1.599 -10.258 57.938 1 82.06 516 ILE B O 1
ATOM 9082 N N . LEU B 1 517 ? -2 -11.055 55.906 1 81.31 517 LEU B N 1
ATOM 9083 C CA . LEU B 1 517 ? -2.783 -12.172 56.438 1 81.31 517 LEU B CA 1
ATOM 9084 C C . LEU B 1 517 ? -1.892 -13.164 57.156 1 81.31 517 LEU B C 1
ATOM 9086 O O . LEU B 1 517 ? -2.285 -13.703 58.219 1 81.31 517 LEU B O 1
ATOM 9090 N N . ARG B 1 518 ? -0.78 -13.352 56.688 1 80.94 518 ARG B N 1
ATOM 9091 C CA . ARG B 1 518 ? 0.168 -14.25 57.344 1 80.94 518 ARG B CA 1
ATOM 9092 C C . ARG B 1 518 ? 0.634 -13.68 58.688 1 80.94 518 ARG B C 1
ATOM 9094 O O . ARG B 1 518 ? 0.767 -14.406 59.656 1 80.94 518 ARG B O 1
ATOM 9101 N N . ARG B 1 519 ? 0.796 -12.406 58.688 1 79.5 519 ARG B N 1
ATOM 9102 C CA . ARG B 1 519 ? 1.202 -11.75 59.906 1 79.5 519 ARG B CA 1
ATOM 9103 C C . ARG B 1 519 ? 0.071 -11.758 60.938 1 79.5 519 ARG B C 1
ATOM 9105 O O . ARG B 1 519 ? 0.31 -11.945 62.125 1 79.5 519 ARG B O 1
ATOM 9112 N N . SER B 1 520 ? -1.073 -11.664 60.406 1 78.88 520 SER B N 1
ATOM 9113 C CA . SER B 1 520 ? -2.236 -11.703 61.281 1 78.88 520 SER B CA 1
ATOM 9114 C C . SER B 1 520 ? -2.477 -13.102 61.844 1 78.88 520 SER B C 1
ATOM 9116 O O . SER B 1 520 ? -2.814 -13.273 63 1 78.88 520 SER B O 1
ATOM 9118 N N . TYR B 1 521 ? -2.211 -14.062 61.031 1 76.44 521 TYR B N 1
ATOM 9119 C CA . TYR B 1 521 ? -2.357 -15.453 61.469 1 76.44 521 TYR B CA 1
ATOM 9120 C C . TYR B 1 521 ? -1.27 -15.828 62.469 1 76.44 521 TYR B C 1
ATOM 9122 O O . TYR B 1 521 ? -1.534 -16.531 63.438 1 76.44 521 TYR B O 1
ATOM 9130 N N . TYR B 1 522 ? -0.17 -15.297 62.281 1 73.56 522 TYR B N 1
ATOM 9131 C CA . TYR B 1 522 ? 0.925 -15.586 63.219 1 73.56 522 TYR B CA 1
ATOM 9132 C C . TYR B 1 522 ? 0.726 -14.867 64.562 1 73.56 522 TYR B C 1
ATOM 9134 O O . TYR B 1 522 ? 1.021 -15.414 65.625 1 73.56 522 TYR B O 1
ATOM 9142 N N . ASN B 1 523 ? 0.136 -13.773 64.562 1 73.75 523 ASN B N 1
ATOM 9143 C CA . ASN B 1 523 ? -0.151 -13.047 65.75 1 73.75 523 ASN B CA 1
ATOM 9144 C C . ASN B 1 523 ? -1.283 -13.703 66.562 1 73.75 523 ASN B C 1
ATOM 9146 O O . ASN B 1 523 ? -1.241 -13.75 67.812 1 73.75 523 ASN B O 1
ATOM 9150 N N . GLN B 1 524 ? -2.145 -14.289 66 1 70.25 524 GLN B N 1
ATOM 9151 C CA . GLN B 1 524 ? -3.227 -15 66.688 1 70.25 524 GLN B CA 1
ATOM 9152 C C . GLN B 1 524 ? -2.748 -16.344 67.188 1 70.25 524 GLN B C 1
ATOM 9154 O O . GLN B 1 524 ? -3.146 -16.75 68.312 1 70.25 524 GLN B O 1
ATOM 9159 N N . ALA B 1 525 ? -1.947 -16.828 66.5 1 64.19 525 ALA B N 1
ATOM 9160 C CA . ALA B 1 525 ? -1.408 -18.094 66.938 1 64.19 525 ALA B CA 1
ATOM 9161 C C . ALA B 1 525 ? -0.473 -17.906 68.125 1 64.19 525 ALA B C 1
ATOM 9163 O O . ALA B 1 525 ? -0.469 -18.703 69.062 1 64.19 525 ALA B O 1
ATOM 9164 N N . ALA B 1 526 ? 0.128 -16.875 68.312 1 67.94 526 ALA B N 1
ATOM 9165 C CA . ALA B 1 526 ? 1.012 -16.531 69.438 1 67.94 526 ALA B CA 1
ATOM 9166 C C . ALA B 1 526 ? 0.211 -16.109 70.625 1 67.94 526 ALA B C 1
ATOM 9168 O O . ALA B 1 526 ? 0.584 -16.406 71.75 1 67.94 526 ALA B O 1
ATOM 9169 N N . GLN B 1 527 ? -0.87 -15.57 70.5 1 65.62 527 GLN B N 1
ATOM 9170 C CA . GLN B 1 527 ? -1.727 -15.195 71.625 1 65.62 527 GLN B CA 1
ATOM 9171 C C . GLN B 1 527 ? -2.438 -16.422 72.188 1 65.62 527 GLN B C 1
ATOM 9173 O O . GLN B 1 527 ? -2.67 -16.5 73.375 1 65.62 527 GLN B O 1
ATOM 9178 N N . SER B 1 528 ? -2.67 -17.344 71.438 1 63.5 528 SER B N 1
ATOM 9179 C CA . SER B 1 528 ? -3.336 -18.547 71.938 1 63.5 528 SER B CA 1
ATOM 9180 C C . SER B 1 528 ? -2.377 -19.422 72.688 1 63.5 528 SER B C 1
ATOM 9182 O O . SER B 1 528 ? -2.807 -20.219 73.562 1 63.5 528 SER B O 1
ATOM 9184 N N . GLN B 1 529 ? -1.151 -19.344 72.562 1 58.28 529 GLN B N 1
ATOM 9185 C CA . GLN B 1 529 ? -0.215 -20.172 73.312 1 58.28 529 GLN B CA 1
ATOM 9186 C C . GLN B 1 529 ? 0.097 -19.531 74.688 1 58.28 529 GLN B C 1
ATOM 9188 O O . GLN B 1 529 ? 0.542 -20.219 75.562 1 58.28 529 GLN B O 1
ATOM 9193 N N . GLN B 1 530 ? 0.13 -18.25 74.875 1 49.16 530 GLN B N 1
ATOM 9194 C CA . GLN B 1 530 ? 0.484 -17.703 76.188 1 49.16 530 GLN B CA 1
ATOM 9195 C C . GLN B 1 530 ? -0.703 -17.75 77.125 1 49.16 530 GLN B C 1
ATOM 9197 O O . GLN B 1 530 ? -0.621 -17.234 78.25 1 49.16 530 GLN B O 1
ATOM 9202 N N . GLN B 1 531 ? -1.927 -18.219 76.75 1 43.88 531 GLN B N 1
ATOM 9203 C CA . GLN B 1 531 ? -2.922 -18.297 77.812 1 43.88 531 GLN B CA 1
ATOM 9204 C C . GLN B 1 531 ? -2.529 -19.344 78.875 1 43.88 531 GLN B C 1
ATOM 9206 O O . GLN B 1 531 ? -2.354 -20.516 78.562 1 43.88 531 GLN B O 1
ATOM 9211 N N . PRO B 1 532 ? -1.91 -18.984 79.938 1 39.31 532 PRO B N 1
ATOM 9212 C CA . PRO B 1 532 ? -1.653 -19.891 81.062 1 39.31 532 PRO B CA 1
ATOM 9213 C C . PRO B 1 532 ? -2.873 -20.734 81.438 1 39.31 532 PRO B C 1
ATOM 9215 O O . PRO B 1 532 ? -4.008 -20.328 81.125 1 39.31 532 PRO B O 1
ATOM 9218 N N . TYR B 1 533 ? -2.785 -22.016 81.562 1 37.72 533 TYR B N 1
ATOM 9219 C CA . TYR B 1 533 ? -3.752 -22.984 82.062 1 37.72 533 TYR B CA 1
ATOM 9220 C C . TYR B 1 533 ? -4.348 -22.531 83.438 1 37.72 533 TYR B C 1
ATOM 9222 O O . TYR B 1 533 ? -4.066 -23.125 84.438 1 37.72 533 TYR B O 1
ATOM 9230 N N . ARG B 1 534 ? -4.168 -21.297 83.875 1 28.33 534 ARG B N 1
ATOM 9231 C CA . ARG B 1 534 ? -4.555 -21.172 85.25 1 28.33 534 ARG B CA 1
ATOM 9232 C C . ARG B 1 534 ? -5.977 -21.672 85.5 1 28.33 534 ARG B C 1
ATOM 9234 O O . ARG B 1 534 ? -6.211 -22.5 86.375 1 28.33 534 ARG B O 1
ATOM 9241 N N . ALA B 1 535 ? -6.922 -20.734 85.938 1 28.19 535 ALA B N 1
ATOM 9242 C CA . ALA B 1 535 ? -7.777 -20.672 87.125 1 28.19 535 ALA B CA 1
ATOM 9243 C C . ALA B 1 535 ? -9.148 -21.281 86.812 1 28.19 535 ALA B C 1
ATOM 9245 O O . ALA B 1 535 ? -10.039 -21.234 87.688 1 28.19 535 ALA B O 1
ATOM 9246 N N . THR B 1 536 ? -9.539 -21.547 85.562 1 29.28 536 THR B N 1
ATOM 9247 C CA . THR B 1 536 ? -10.992 -21.531 85.438 1 29.28 536 THR B CA 1
ATOM 9248 C C . THR B 1 536 ? -11.617 -22.688 86.188 1 29.28 536 THR B C 1
ATOM 9250 O O . THR B 1 536 ? -11.891 -23.75 85.625 1 29.28 536 THR B O 1
ATOM 9253 N N . LEU B 1 537 ? -11.062 -23.109 87.312 1 26.06 537 LEU B N 1
ATOM 9254 C CA . LEU B 1 537 ? -11.797 -24.188 87.938 1 26.06 537 LEU B CA 1
ATOM 9255 C C . LEU B 1 537 ? -13.234 -23.781 88.25 1 26.06 537 LEU B C 1
ATOM 9257 O O . LEU B 1 537 ? -14.031 -24.594 88.75 1 26.06 537 LEU B O 1
ATOM 9261 N N . LYS B 1 538 ? -13.391 -22.453 88.562 1 22.17 538 LYS B N 1
ATOM 9262 C CA . LYS B 1 538 ? -14.406 -22.281 89.562 1 22.17 538 LYS B CA 1
ATOM 9263 C C . LYS B 1 538 ? -15.766 -22.797 89.125 1 22.17 538 LYS B C 1
ATOM 9265 O O . LYS B 1 538 ? -16.422 -23.547 89.812 1 22.17 538 LYS B O 1
ATOM 9270 N N . ALA B 1 539 ? -16.625 -21.859 88.5 1 21.92 539 ALA B N 1
ATOM 9271 C CA . ALA B 1 539 ? -17.984 -21.5 88.875 1 21.92 539 ALA B CA 1
ATOM 9272 C C . ALA B 1 539 ? -19 -22.359 88.125 1 21.92 539 ALA B C 1
ATOM 9274 O O . ALA B 1 539 ? -19.266 -22.141 86.938 1 21.92 539 ALA B O 1
ATOM 9275 N N . VAL B 1 540 ? -18.969 -23.703 88.125 1 24.84 540 VAL B N 1
ATOM 9276 C CA . VAL B 1 540 ? -19.906 -24.531 87.375 1 24.84 540 VAL B CA 1
ATOM 9277 C C . VAL B 1 540 ? -21.344 -24.172 87.75 1 24.84 540 VAL B C 1
ATOM 9279 O O . VAL B 1 540 ? -21.797 -24.578 88.875 1 24.84 540 VAL B O 1
ATOM 9282 N N . GLY B 1 541 ? -21.641 -22.844 87.875 1 19.73 541 GLY B N 1
ATOM 9283 C CA . GLY B 1 541 ? -22.906 -22.547 88.5 1 19.73 541 GLY B CA 1
ATOM 9284 C C . GLY B 1 541 ? -24.078 -23.328 87.938 1 19.73 541 GLY B C 1
ATOM 9285 O O . GLY B 1 541 ? -23.953 -23.938 86.875 1 19.73 541 GLY B O 1
ATOM 9286 N N . ARG B 1 542 ? -25.297 -23.125 88.625 1 20.08 542 ARG B N 1
ATOM 9287 C CA . ARG B 1 542 ? -26.609 -23.672 88.938 1 20.08 542 ARG B CA 1
ATOM 9288 C C . ARG B 1 542 ? -27.547 -23.562 87.75 1 20.08 542 ARG B C 1
ATOM 9290 O O . ARG B 1 542 ? -27.906 -22.469 87.312 1 20.08 542 ARG B O 1
ATOM 9297 N N . MET B 1 543 ? -27.297 -24.234 86.625 1 20.05 543 MET B N 1
ATOM 9298 C CA . MET B 1 543 ? -28.219 -24.266 85.438 1 20.05 543 MET B CA 1
ATOM 9299 C C . MET B 1 543 ? -29.625 -24.594 85.938 1 20.05 543 MET B C 1
ATOM 9301 O O . MET B 1 543 ? -29.859 -25.625 86.562 1 20.05 543 MET B O 1
ATOM 9305 N N . ASN B 1 544 ? -30.359 -23.516 86.312 1 18.67 544 ASN B N 1
ATOM 9306 C CA . ASN B 1 544 ? -31.719 -23.625 86.812 1 18.67 544 ASN B CA 1
ATOM 9307 C C . ASN B 1 544 ? -32.594 -24.453 85.875 1 18.67 544 ASN B C 1
ATOM 9309 O O . ASN B 1 544 ? -32.438 -24.375 84.625 1 18.67 544 ASN B O 1
ATOM 9313 N N . SER B 1 545 ? -33.312 -25.438 86.438 1 20.19 545 SER B N 1
ATOM 9314 C CA . SER B 1 545 ? -34.156 -26.578 86.125 1 20.19 545 SER B CA 1
ATOM 9315 C C . SER B 1 545 ? -35.5 -26.141 85.5 1 20.19 545 SER B C 1
ATOM 9317 O O . SER B 1 545 ? -36.438 -26.906 85.438 1 20.19 545 SER B O 1
ATOM 9319 N N . TYR B 1 546 ? -35.5 -25 84.688 1 18.33 546 TYR B N 1
ATOM 9320 C CA . TYR B 1 546 ? -36.906 -24.609 84.562 1 18.33 546 TYR B CA 1
ATOM 9321 C C . TYR B 1 546 ? -37.75 -25.781 84.062 1 18.33 546 TYR B C 1
ATOM 9323 O O . TYR B 1 546 ? -37.25 -26.703 83.438 1 18.33 546 TYR B O 1
ATOM 9331 N N . GLY B 1 547 ? -39.125 -25.656 84.438 1 16.7 547 GLY B N 1
ATOM 9332 C CA . GLY B 1 547 ? -40.344 -26.422 84.688 1 16.7 547 GLY B CA 1
ATOM 9333 C C . GLY B 1 547 ? -40.875 -27.141 83.438 1 16.7 547 GLY B C 1
ATOM 9334 O O . GLY B 1 547 ? -40.312 -27.016 82.375 1 16.7 547 GLY B O 1
ATOM 9335 N N . ASP B 1 548 ? -42.281 -27.016 83.125 1 16.23 548 ASP B N 1
ATOM 9336 C CA . ASP B 1 548 ? -43.344 -27.984 83.312 1 16.23 548 ASP B CA 1
ATOM 9337 C C . ASP B 1 548 ? -43.625 -28.719 82 1 16.23 548 ASP B C 1
ATOM 9339 O O . ASP B 1 548 ? -43.594 -29.938 81.938 1 16.23 548 ASP B O 1
ATOM 9343 N N . PRO B 1 549 ? -44.906 -28.391 81.375 1 17.22 549 PRO B N 1
ATOM 9344 C CA . PRO B 1 549 ? -46.125 -29.234 81.312 1 17.22 549 PRO B CA 1
ATOM 9345 C C . PRO B 1 549 ? -46.188 -30.031 80 1 17.22 549 PRO B C 1
ATOM 9347 O O . PRO B 1 549 ? -45.5 -29.688 79.062 1 17.22 549 PRO B O 1
ATOM 9350 N N . SER B 1 550 ? -47.094 -31.141 79.938 1 17.06 550 SER B N 1
ATOM 9351 C CA . SER B 1 550 ? -47.438 -32.438 79.438 1 17.06 550 SER B CA 1
ATOM 9352 C C . SER B 1 550 ? -48.219 -32.312 78.125 1 17.06 550 SER B C 1
ATOM 9354 O O . SER B 1 550 ? -48.5 -33.312 77.438 1 17.06 550 SER B O 1
ATOM 9356 N N . SER B 1 551 ? -48.719 -31.203 77.562 1 16.53 551 SER B N 1
ATOM 9357 C CA . SER B 1 551 ? -50.031 -31.5 77.062 1 16.53 551 SER B CA 1
ATOM 9358 C C . SER B 1 551 ? -49.938 -32.438 75.812 1 16.53 551 SER B C 1
ATOM 9360 O O . SER B 1 551 ? -49 -32.344 75.062 1 16.53 551 SER B O 1
ATOM 9362 N N . CYS B 1 552 ? -50.938 -33.5 75.688 1 16.47 552 CYS B N 1
ATOM 9363 C CA . CYS B 1 552 ? -51.25 -34.812 75.125 1 16.47 552 CYS B CA 1
ATOM 9364 C C . CYS B 1 552 ? -51.625 -34.75 73.688 1 16.47 552 CYS B C 1
ATOM 9366 O O . CYS B 1 552 ? -51.625 -35.75 72.938 1 16.47 552 CYS B O 1
ATOM 9368 N N . THR B 1 553 ? -52.188 -33.688 73 1 15.17 553 THR B N 1
ATOM 9369 C CA . THR B 1 553 ? -53.438 -34.062 72.375 1 15.17 553 THR B CA 1
ATOM 9370 C C . THR B 1 553 ? -53.188 -34.969 71.188 1 15.17 553 THR B C 1
ATOM 9372 O O . THR B 1 553 ? -52.062 -35.031 70.688 1 15.17 553 THR B O 1
ATOM 9375 N N . SER B 1 554 ? -54.219 -34.906 70.125 1 14.93 554 SER B N 1
ATOM 9376 C CA . SER B 1 554 ? -55.25 -35.781 69.562 1 14.93 554 SER B CA 1
ATOM 9377 C C . SER B 1 554 ? -54.75 -36.469 68.312 1 14.93 554 SER B C 1
ATOM 9379 O O . SER B 1 554 ? -53.625 -36.219 67.875 1 14.93 554 SER B O 1
ATOM 9381 N N . GLY B 1 555 ? -55.562 -36.375 67.188 1 14.51 555 GLY B N 1
ATOM 9382 C CA . GLY B 1 555 ? -56.438 -37.375 66.562 1 14.51 555 GLY B CA 1
ATOM 9383 C C . GLY B 1 555 ? -55.812 -38.094 65.375 1 14.51 555 GLY B C 1
ATOM 9384 O O . GLY B 1 555 ? -54.594 -38 65.188 1 14.51 555 GLY B O 1
ATOM 9385 N N . ALA B 1 556 ? -56.5 -37.906 64.188 1 14.59 556 ALA B N 1
ATOM 9386 C CA . ALA B 1 556 ? -57.281 -38.906 63.438 1 14.59 556 ALA B CA 1
ATOM 9387 C C . ALA B 1 556 ? -56.406 -39.656 62.438 1 14.59 556 ALA B C 1
ATOM 9389 O O . ALA B 1 556 ? -55.281 -39.219 62.094 1 14.59 556 ALA B O 1
ATOM 9390 N N . ALA B 1 557 ? -57.125 -40.125 61.25 1 14.59 557 ALA B N 1
ATOM 9391 C CA . ALA B 1 557 ? -57.562 -41.438 60.781 1 14.59 557 ALA B CA 1
ATOM 9392 C C . ALA B 1 557 ? -56.625 -41.969 59.688 1 14.59 557 ALA B C 1
ATOM 9394 O O . ALA B 1 557 ? -55.906 -42.938 59.875 1 14.59 557 ALA B O 1
ATOM 9395 N N . SER B 1 558 ? -57.25 -42.281 58.281 1 14.07 558 SER B N 1
ATOM 9396 C CA . SER B 1 558 ? -57.594 -43.562 57.688 1 14.07 558 SER B CA 1
ATOM 9397 C C . SER B 1 558 ? -56.625 -43.938 56.562 1 14.07 558 SER B C 1
ATOM 9399 O O . SER B 1 558 ? -56.062 -45.031 56.562 1 14.07 558 SER B O 1
ATOM 9401 N N . GLU B 1 559 ? -56.906 -43.594 55.125 1 14.31 559 GLU B N 1
ATOM 9402 C CA . GLU B 1 559 ? -57.438 -44.594 54.219 1 14.31 559 GLU B CA 1
ATOM 9403 C C . GLU B 1 559 ? -56.281 -45.312 53.5 1 14.31 559 GLU B C 1
ATOM 9405 O O . GLU B 1 559 ? -55.188 -44.812 53.375 1 14.31 559 GLU B O 1
ATOM 9410 N N . PRO B 1 560 ? -56.688 -46.125 52.219 1 14.55 560 PRO B N 1
ATOM 9411 C CA . PRO B 1 560 ? -56.656 -47.5 51.719 1 14.55 560 PRO B CA 1
ATOM 9412 C C . PRO B 1 560 ? -55.438 -47.781 50.875 1 14.55 560 PRO B C 1
ATOM 9414 O O . PRO B 1 560 ? -54.688 -46.875 50.531 1 14.55 560 PRO B O 1
ATOM 9417 N N . LEU B 1 561 ? -55.75 -48.469 49.562 1 14.29 561 LEU B N 1
ATOM 9418 C CA . LEU B 1 561 ? -55.562 -49.844 49.094 1 14.29 561 LEU B CA 1
ATOM 9419 C C . LEU B 1 561 ? -54.375 -49.969 48.156 1 14.29 561 LEU B C 1
ATOM 9421 O O . LEU B 1 561 ? -53.531 -50.844 48.344 1 14.29 561 LEU B O 1
ATOM 9425 N N . ARG B 1 562 ? -54.594 -49.625 46.812 1 13.7 562 ARG B N 1
ATOM 9426 C CA . ARG B 1 562 ? -54.781 -50.625 45.75 1 13.7 562 ARG B CA 1
ATOM 9427 C C . ARG B 1 562 ? -53.438 -51 45.125 1 13.7 562 ARG B C 1
ATOM 9429 O O . ARG B 1 562 ? -52.5 -50.219 45.125 1 13.7 562 ARG B O 1
ATOM 9436 N N . ARG B 1 563 ? -53.344 -52.25 44.25 1 14.05 563 ARG B N 1
ATOM 9437 C CA . ARG B 1 563 ? -52.688 -53.5 43.906 1 14.05 563 ARG B CA 1
ATOM 9438 C C . ARG B 1 563 ? -51.75 -53.312 42.719 1 14.05 563 ARG B C 1
ATOM 9440 O O . ARG B 1 563 ? -50.594 -53.75 42.75 1 14.05 563 ARG B O 1
ATOM 9447 N N . THR B 1 564 ? -52.219 -53.219 41.281 1 13.41 564 THR B N 1
ATOM 9448 C CA . THR B 1 564 ? -52.25 -54.312 40.375 1 13.41 564 THR B CA 1
ATOM 9449 C C . THR B 1 564 ? -50.938 -54.469 39.594 1 13.41 564 THR B C 1
ATOM 9451 O O . THR B 1 564 ? -50.125 -53.531 39.562 1 13.41 564 THR B O 1
ATOM 9454 N N . ARG B 1 565 ? -51.031 -55 38.125 1 14.01 565 ARG B N 1
ATOM 9455 C CA . ARG B 1 565 ? -50.719 -56.188 37.344 1 14.01 565 ARG B CA 1
ATOM 9456 C C . ARG B 1 565 ? -49.406 -56 36.594 1 14.01 565 ARG B C 1
ATOM 9458 O O . ARG B 1 565 ? -48.844 -54.906 36.562 1 14.01 565 ARG B O 1
ATOM 9465 N N . SER B 1 566 ? -49.312 -56.5 35.062 1 13.73 566 SER B N 1
ATOM 9466 C CA . SER B 1 566 ? -48.969 -57.719 34.344 1 13.73 566 SER B CA 1
ATOM 9467 C C . SER B 1 566 ? -47.781 -57.5 33.438 1 13.73 566 SER B C 1
ATOM 9469 O O . SER B 1 566 ? -46.812 -58.312 33.469 1 13.73 566 SER B O 1
ATOM 9471 N N . ALA B 1 567 ? -47.906 -57.031 32.062 1 12.96 567 ALA B N 1
ATOM 9472 C CA . ALA B 1 567 ? -47.906 -57.781 30.812 1 12.96 567 ALA B CA 1
ATOM 9473 C C . ALA B 1 567 ? -46.5 -57.969 30.266 1 12.96 567 ALA B C 1
ATOM 9475 O O . ALA B 1 567 ? -45.594 -57.188 30.578 1 12.96 567 ALA B O 1
ATOM 9476 N N . GLN B 1 568 ? -46.219 -58.125 28.719 1 13.37 568 GLN B N 1
ATOM 9477 C CA . GLN B 1 568 ? -45.969 -59.188 27.734 1 13.37 568 GLN B CA 1
ATOM 9478 C C . GLN B 1 568 ? -44.531 -59.125 27.219 1 13.37 568 GLN B C 1
ATOM 9480 O O . GLN B 1 568 ? -43.844 -58.125 27.422 1 13.37 568 GLN B O 1
ATOM 9485 N N . SER B 1 569 ? -44.188 -59.562 25.703 1 13.8 569 SER B N 1
ATOM 9486 C CA . SER B 1 569 ? -43.75 -60.719 24.922 1 13.8 569 SER B CA 1
ATOM 9487 C C . SER B 1 569 ? -42.375 -60.5 24.312 1 13.8 569 SER B C 1
ATOM 9489 O O . SER B 1 569 ? -41.469 -61.312 24.484 1 13.8 569 SER B O 1
ATOM 9491 N N . LEU B 1 570 ? -42.125 -60.25 22.781 1 13.87 570 LEU B N 1
ATOM 9492 C CA . LEU B 1 570 ? -41.812 -61.219 21.75 1 13.87 570 LEU B CA 1
ATOM 9493 C C . LEU B 1 570 ? -40.312 -61.188 21.406 1 13.87 570 LEU B C 1
ATOM 9495 O O . LEU B 1 570 ? -39.594 -60.281 21.812 1 13.87 570 LEU B O 1
ATOM 9499 N N . SER B 1 571 ? -39.844 -61.125 19.953 1 13.23 571 SER B N 1
ATOM 9500 C CA . SER B 1 571 ? -39.406 -62.156 19.016 1 13.23 571 SER B CA 1
ATOM 9501 C C . SER B 1 571 ? -37.906 -62.094 18.812 1 13.23 571 SER B C 1
ATOM 9503 O O . SER B 1 571 ? -37.25 -61.125 19.172 1 13.23 571 SER B O 1
ATOM 9505 N N . ALA B 1 572 ? -37.375 -62.5 17.391 1 13.59 572 ALA B N 1
ATOM 9506 C CA . ALA B 1 572 ? -36.75 -63.625 16.688 1 13.59 572 ALA B CA 1
ATOM 9507 C C . ALA B 1 572 ? -35.281 -63.344 16.391 1 13.59 572 ALA B C 1
ATOM 9509 O O . ALA B 1 572 ? -34.844 -62.188 16.531 1 13.59 572 ALA B O 1
ATOM 9510 N N . ARG B 1 573 ? -34.75 -63.438 14.914 1 13.84 573 ARG B N 1
ATOM 9511 C CA . ARG B 1 573 ? -34.094 -64.562 14.234 1 13.84 573 ARG B CA 1
ATOM 9512 C C . ARG B 1 573 ? -32.594 -64.25 14.008 1 13.84 573 ARG B C 1
ATOM 9514 O O . ARG B 1 573 ? -31.75 -65.062 14.359 1 13.84 573 ARG B O 1
ATOM 9521 N N . SER B 1 574 ? -32.031 -63.969 12.602 1 13.4 574 SER B N 1
ATOM 9522 C CA . SER B 1 574 ? -31.328 -64.938 11.773 1 13.4 574 SER B CA 1
ATOM 9523 C C . SER B 1 574 ? -29.812 -64.75 11.859 1 13.4 574 SER B C 1
ATOM 9525 O O . SER B 1 574 ? -29.344 -63.656 12.289 1 13.4 574 SER B O 1
ATOM 9527 N N . SER B 1 575 ? -28.844 -65.312 10.773 1 14.22 575 SER B N 1
ATOM 9528 C CA . SER B 1 575 ? -27.844 -66.375 10.625 1 14.22 575 SER B CA 1
ATOM 9529 C C . SER B 1 575 ? -26.453 -65.812 10.367 1 14.22 575 SER B C 1
ATOM 9531 O O . SER B 1 575 ? -25.484 -66.188 11.031 1 14.22 575 SER B O 1
ATOM 9533 N N . CYS B 1 576 ? -26 -65.25 9.062 1 13.79 576 CYS B N 1
ATOM 9534 C CA . CYS B 1 576 ? -25.203 -66.062 8.117 1 13.79 576 CYS B CA 1
ATOM 9535 C C . CYS B 1 576 ? -23.719 -65.875 8.367 1 13.79 576 CYS B C 1
ATOM 9537 O O . CYS B 1 576 ? -23.312 -64.875 8.977 1 13.79 576 CYS B O 1
ATOM 9539 N N . SER B 1 577 ? -22.625 -66.188 7.234 1 14.3 577 SER B N 1
ATOM 9540 C CA . SER B 1 577 ? -21.594 -67.188 7.016 1 14.3 577 SER B CA 1
ATOM 9541 C C . SER B 1 577 ? -20.203 -66.562 7.18 1 14.3 577 SER B C 1
ATOM 9543 O O . SER B 1 577 ? -20.062 -65.375 7.355 1 14.3 577 SER B O 1
ATOM 9545 N N . SER B 1 578 ? -19.047 -66.812 6.109 1 14.88 578 SER B N 1
ATOM 9546 C CA . SER B 1 578 ? -17.953 -67.75 6.09 1 14.88 578 SER B CA 1
ATOM 9547 C C . SER B 1 578 ? -16.609 -67.062 6.125 1 14.88 578 SER B C 1
ATOM 9549 O O . SER B 1 578 ? -15.703 -67.5 6.859 1 14.88 578 SER B O 1
ATOM 9551 N N . PHE B 1 579 ? -16.094 -66.125 5.145 1 14.97 579 PHE B N 1
ATOM 9552 C CA . PHE B 1 579 ? -15.047 -66.562 4.223 1 14.97 579 PHE B CA 1
ATOM 9553 C C . PHE B 1 579 ? -13.672 -66.438 4.875 1 14.97 579 PHE B C 1
ATOM 9555 O O . PHE B 1 579 ? -13.492 -65.625 5.824 1 14.97 579 PHE B O 1
ATOM 9562 N N . SER B 1 580 ? -12.383 -66.438 4.004 1 15.16 580 SER B N 1
ATOM 9563 C CA . SER B 1 580 ? -11.211 -67.25 3.834 1 15.16 580 SER B CA 1
ATOM 9564 C C . SER B 1 580 ? -9.984 -66.625 4.508 1 15.16 580 SER B C 1
ATOM 9566 O O . SER B 1 580 ? -9.961 -65.438 4.801 1 15.16 580 SER B O 1
ATOM 9568 N N . SER B 1 581 ? -8.648 -67.188 4.238 1 16.12 581 SER B N 1
ATOM 9569 C CA . SER B 1 581 ? -7.555 -67.812 4.949 1 16.12 581 SER B CA 1
ATOM 9570 C C . SER B 1 581 ? -6.344 -66.938 5.059 1 16.12 581 SER B C 1
ATOM 9572 O O . SER B 1 581 ? -5.805 -66.688 6.148 1 16.12 581 SER B O 1
ATOM 9574 N N . THR B 1 582 ? -5.559 -66.5 3.947 1 16.27 582 THR B N 1
ATOM 9575 C CA . THR B 1 582 ? -4.246 -67.125 3.816 1 16.27 582 THR B CA 1
ATOM 9576 C C . THR B 1 582 ? -3.188 -66.312 4.57 1 16.27 582 THR B C 1
ATOM 9578 O O . THR B 1 582 ? -3.416 -65.188 4.926 1 16.27 582 THR B O 1
ATOM 9581 N N . THR B 1 583 ? -1.737 -66.25 3.992 1 17.36 583 THR B N 1
ATOM 9582 C CA . THR B 1 583 ? -0.45 -66.812 4.418 1 17.36 583 THR B CA 1
ATOM 9583 C C . THR B 1 583 ? 0.444 -65.688 4.969 1 17.36 583 THR B C 1
ATOM 9585 O O . THR B 1 583 ? 0.36 -64.562 4.527 1 17.36 583 THR B O 1
ATOM 9588 N N . PRO B 1 584 ? 1.634 -65.938 5.773 1 19.77 584 PRO B N 1
ATOM 9589 C CA . PRO B 1 584 ? 2.391 -65.312 6.867 1 19.77 584 PRO B CA 1
ATOM 9590 C C . PRO B 1 584 ? 3.617 -64.562 6.375 1 19.77 584 PRO B C 1
ATOM 9592 O O . PRO B 1 584 ? 4.344 -63.969 7.18 1 19.77 584 PRO B O 1
ATOM 9595 N N . THR B 1 585 ? 3.76 -64.188 5.113 1 18.5 585 THR B N 1
ATOM 9596 C CA . THR B 1 585 ? 5.156 -64.25 4.711 1 18.5 585 THR B CA 1
ATOM 9597 C C . THR B 1 585 ? 6.035 -63.344 5.559 1 18.5 585 THR B C 1
ATOM 9599 O O . THR B 1 585 ? 5.559 -62.344 6.102 1 18.5 585 THR B O 1
ATOM 9602 N N . THR B 1 586 ? 7.512 -63.5 5.496 1 19.39 586 THR B N 1
ATOM 9603 C CA . THR B 1 586 ? 8.734 -63.562 6.293 1 19.39 586 THR B CA 1
ATOM 9604 C C . THR B 1 586 ? 9.359 -62.156 6.41 1 19.39 586 THR B C 1
ATOM 9606 O O . THR B 1 586 ? 9.297 -61.375 5.469 1 19.39 586 THR B O 1
ATOM 9609 N N . PRO B 1 587 ? 10.023 -61.719 7.562 1 20.27 587 PRO B N 1
ATOM 9610 C CA . PRO B 1 587 ? 10.406 -60.469 8.219 1 20.27 587 PRO B CA 1
ATOM 9611 C C . PRO B 1 587 ? 11.758 -59.938 7.738 1 20.27 587 PRO B C 1
ATOM 9613 O O . PRO B 1 587 ? 12.289 -59 8.312 1 20.27 587 PRO B O 1
ATOM 9616 N N . SER B 1 588 ? 12.047 -59.875 6.379 1 18.92 588 SER B N 1
ATOM 9617 C CA . SER B 1 588 ? 13.469 -59.75 6.09 1 18.92 588 SER B CA 1
ATOM 9618 C C . SER B 1 588 ? 14.07 -58.531 6.738 1 18.92 588 SER B C 1
ATOM 9620 O O . SER B 1 588 ? 13.391 -57.5 6.887 1 18.92 588 SER B O 1
ATOM 9622 N N . SER B 1 589 ? 15.289 -58.594 7.387 1 20.66 589 SER B N 1
ATOM 9623 C CA . SER B 1 589 ? 16.156 -57.938 8.383 1 20.66 589 SER B CA 1
ATOM 9624 C C . SER B 1 589 ? 16.891 -56.75 7.793 1 20.66 589 SER B C 1
ATOM 9626 O O . SER B 1 589 ? 17.781 -56.188 8.43 1 20.66 589 SER B O 1
ATOM 9628 N N . THR B 1 590 ? 16.422 -55.969 6.793 1 19.77 590 THR B N 1
ATOM 9629 C CA . THR B 1 590 ? 17.406 -55.25 6.012 1 19.77 590 THR B CA 1
ATOM 9630 C C . THR B 1 590 ? 18.156 -54.219 6.887 1 19.77 590 THR B C 1
ATOM 9632 O O . THR B 1 590 ? 17.547 -53.5 7.676 1 19.77 590 THR B O 1
ATOM 9635 N N . SER B 1 591 ? 19.578 -54.281 6.992 1 20.59 591 SER B N 1
ATOM 9636 C CA . SER B 1 591 ? 20.734 -53.75 7.695 1 20.59 591 SER B CA 1
ATOM 9637 C C . SER B 1 591 ? 20.922 -52.25 7.422 1 20.59 591 SER B C 1
ATOM 9639 O O . SER B 1 591 ? 21.109 -51.844 6.273 1 20.59 591 SER B O 1
ATOM 9641 N N . THR B 1 592 ? 20.172 -51.312 7.949 1 20.05 592 THR B N 1
ATOM 9642 C CA . THR B 1 592 ? 20.219 -49.906 7.57 1 20.05 592 THR B CA 1
ATOM 9643 C C . THR B 1 592 ? 21.5 -49.25 8.07 1 20.05 592 THR B C 1
ATOM 9645 O O . THR B 1 592 ? 21.703 -49.094 9.273 1 20.05 592 THR B O 1
ATOM 9648 N N . THR B 1 593 ? 22.656 -49.438 7.348 1 21.98 593 THR B N 1
ATOM 9649 C CA . THR B 1 593 ? 23.969 -48.906 7.688 1 21.98 593 THR B CA 1
ATOM 9650 C C . THR B 1 593 ? 23.906 -47.375 7.852 1 21.98 593 THR B C 1
ATOM 9652 O O . THR B 1 593 ? 23.328 -46.688 7.02 1 21.98 593 THR B O 1
ATOM 9655 N N . PRO B 1 594 ? 24.219 -46.812 8.984 1 23.47 594 PRO B N 1
ATOM 9656 C CA . PRO B 1 594 ? 24.125 -45.438 9.43 1 23.47 594 PRO B CA 1
ATOM 9657 C C . PRO B 1 594 ? 25.062 -44.5 8.672 1 23.47 594 PRO B C 1
ATOM 9659 O O . PRO B 1 594 ? 26.266 -44.781 8.594 1 23.47 594 PRO B O 1
ATOM 9662 N N . LEU B 1 595 ? 24.672 -43.906 7.5 1 23.69 595 LEU B N 1
ATOM 9663 C CA . LEU B 1 595 ? 25.531 -43.062 6.645 1 23.69 595 LEU B CA 1
ATOM 9664 C C . LEU B 1 595 ? 26.188 -41.938 7.445 1 23.69 595 LEU B C 1
ATOM 9666 O O . LEU B 1 595 ? 25.484 -41.156 8.078 1 23.69 595 LEU B O 1
ATOM 9670 N N . ASP B 1 596 ? 27.359 -42.219 7.934 1 23.7 596 ASP B N 1
ATOM 9671 C CA . ASP B 1 596 ? 28.25 -41.312 8.664 1 23.7 596 ASP B CA 1
ATOM 9672 C C . ASP B 1 596 ? 28.562 -40.062 7.836 1 23.7 596 ASP B C 1
ATOM 9674 O O . ASP B 1 596 ? 29.234 -40.125 6.805 1 23.7 596 ASP B O 1
ATOM 9678 N N . LEU B 1 597 ? 27.641 -39.125 7.617 1 23.61 597 LEU B N 1
ATOM 9679 C CA . LEU B 1 597 ? 27.703 -37.938 6.77 1 23.61 597 LEU B CA 1
ATOM 9680 C C . LEU B 1 597 ? 28.75 -36.938 7.277 1 23.61 597 LEU B C 1
ATOM 9682 O O . LEU B 1 597 ? 28.391 -35.875 7.789 1 23.61 597 LEU B O 1
ATOM 9686 N N . THR B 1 598 ? 29.859 -37.406 7.824 1 26.55 598 THR B N 1
ATOM 9687 C CA . THR B 1 598 ? 30.766 -36.406 8.367 1 26.55 598 THR B CA 1
ATOM 9688 C C . THR B 1 598 ? 31.406 -35.594 7.25 1 26.55 598 THR B C 1
ATOM 9690 O O . THR B 1 598 ? 32.125 -36.125 6.414 1 26.55 598 THR B O 1
ATOM 9693 N N . PRO B 1 599 ? 30.859 -34.469 6.812 1 26.48 599 PRO B N 1
ATOM 9694 C CA . PRO B 1 599 ? 31.422 -33.75 5.664 1 26.48 599 PRO B CA 1
ATOM 9695 C C . PRO B 1 599 ? 32.875 -33.375 5.867 1 26.48 599 PRO B C 1
ATOM 9697 O O . PRO B 1 599 ? 33.312 -33.156 7.004 1 26.48 599 PRO B O 1
ATOM 9700 N N . PRO B 1 600 ? 33.781 -33.781 4.992 1 30.06 600 PRO B N 1
ATOM 9701 C CA . PRO B 1 600 ? 35.219 -33.562 5.164 1 30.06 600 PRO B CA 1
ATOM 9702 C C . PRO B 1 600 ? 35.562 -32.062 5.297 1 30.06 600 PRO B C 1
ATOM 9704 O O . PRO B 1 600 ? 34.781 -31.219 4.832 1 30.06 600 PRO B O 1
ATOM 9707 N N . PRO B 1 601 ? 36.531 -31.688 6.117 1 30.23 601 PRO B N 1
ATOM 9708 C CA . PRO B 1 601 ? 36.938 -30.328 6.465 1 30.23 601 PRO B CA 1
ATOM 9709 C C . PRO B 1 601 ? 37.438 -29.531 5.258 1 30.23 601 PRO B C 1
ATOM 9711 O O . PRO B 1 601 ? 38.094 -30.094 4.391 1 30.23 601 PRO B O 1
ATOM 9714 N N . PRO B 1 602 ? 36.812 -28.5 4.812 1 27.2 602 PRO B N 1
ATOM 9715 C CA . PRO B 1 602 ? 37.125 -27.797 3.568 1 27.2 602 PRO B CA 1
ATOM 9716 C C . PRO B 1 602 ? 38.562 -27.344 3.498 1 27.2 602 PRO B C 1
ATOM 9718 O O . PRO B 1 602 ? 39.188 -27.109 4.535 1 27.2 602 PRO B O 1
ATOM 9721 N N . PRO B 1 603 ? 39.281 -27.719 2.471 1 28.7 603 PRO B N 1
ATOM 9722 C CA . PRO B 1 603 ? 40.719 -27.375 2.326 1 28.7 603 PRO B CA 1
ATOM 9723 C C . PRO B 1 603 ? 40.969 -25.875 2.441 1 28.7 603 PRO B C 1
ATOM 9725 O O . PRO B 1 603 ? 40.094 -25.078 2.127 1 28.7 603 PRO B O 1
ATOM 9728 N N . THR B 1 604 ? 41.906 -25.391 3.293 1 27.38 604 THR B N 1
ATOM 9729 C CA . THR B 1 604 ? 42.344 -24.062 3.697 1 27.38 604 THR B CA 1
ATOM 9730 C C . THR B 1 604 ? 43 -23.328 2.523 1 27.38 604 THR B C 1
ATOM 9732 O O . THR B 1 604 ? 44.188 -23.531 2.234 1 27.38 604 THR B O 1
ATOM 9735 N N . ALA B 1 605 ? 42.469 -23.156 1.271 1 29.2 605 ALA B N 1
ATOM 9736 C CA . ALA B 1 605 ? 43.25 -22.406 0.264 1 29.2 605 ALA B CA 1
ATOM 9737 C C . ALA B 1 605 ? 43.469 -20.969 0.712 1 29.2 605 ALA B C 1
ATOM 9739 O O . ALA B 1 605 ? 42.562 -20.297 1.178 1 29.2 605 ALA B O 1
ATOM 9740 N N . THR B 1 606 ? 44.656 -20.609 0.91 1 28.08 606 THR B N 1
ATOM 9741 C CA . THR B 1 606 ? 45.25 -19.312 1.239 1 28.08 606 THR B CA 1
ATOM 9742 C C . THR B 1 606 ? 44.875 -18.281 0.178 1 28.08 606 THR B C 1
ATOM 9744 O O . THR B 1 606 ? 45.5 -18.234 -0.887 1 28.08 606 THR B O 1
ATOM 9747 N N . LEU B 1 607 ? 43.625 -18.047 -0.191 1 28.95 607 LEU B N 1
ATOM 9748 C CA . LEU B 1 607 ? 43.375 -17.078 -1.247 1 28.95 607 LEU B CA 1
ATOM 9749 C C . LEU B 1 607 ? 43.938 -15.703 -0.866 1 28.95 607 LEU B C 1
ATOM 9751 O O . LEU B 1 607 ? 43.844 -15.297 0.293 1 28.95 607 LEU B O 1
ATOM 9755 N N . SER B 1 608 ? 44.844 -15.211 -1.683 1 29.22 608 SER B N 1
ATOM 9756 C CA . SER B 1 608 ? 45.469 -13.898 -1.584 1 29.22 608 SER B CA 1
ATOM 9757 C C . SER B 1 608 ? 44.438 -12.805 -1.394 1 29.22 608 SER B C 1
ATOM 9759 O O . SER B 1 608 ? 43.312 -12.914 -1.895 1 29.22 608 SER B O 1
ATOM 9761 N N . PRO B 1 609 ? 44.625 -11.828 -0.52 1 28.36 609 PRO B N 1
ATOM 9762 C CA . PRO B 1 609 ? 43.719 -10.758 -0.107 1 28.36 609 PRO B CA 1
ATOM 9763 C C . PRO B 1 609 ? 43.25 -9.898 -1.279 1 28.36 609 PRO B C 1
ATOM 9765 O O . PRO B 1 609 ? 44.062 -9.32 -1.994 1 28.36 609 PRO B O 1
ATOM 9768 N N . LEU B 1 610 ? 42.281 -10.32 -2.07 1 29.75 610 LEU B N 1
ATOM 9769 C CA . LEU B 1 610 ? 41.75 -9.523 -3.172 1 29.75 610 LEU B CA 1
ATOM 9770 C C . LEU B 1 610 ? 41.469 -8.094 -2.723 1 29.75 610 LEU B C 1
ATOM 9772 O O . LEU B 1 610 ? 41.031 -7.871 -1.591 1 29.75 610 LEU B O 1
ATOM 9776 N N . GLN B 1 611 ? 42 -7.121 -3.365 1 30.33 611 GLN B N 1
ATOM 9777 C CA . GLN B 1 611 ? 41.781 -5.695 -3.184 1 30.33 611 GLN B CA 1
ATOM 9778 C C . GLN B 1 611 ? 40.281 -5.383 -3.193 1 30.33 611 GLN B C 1
ATOM 9780 O O . GLN B 1 611 ? 39.594 -5.625 -4.191 1 30.33 611 GLN B O 1
ATOM 9785 N N . LEU B 1 612 ? 39.656 -5.348 -2.113 1 31.31 612 LEU B N 1
ATOM 9786 C CA . LEU B 1 612 ? 38.25 -5.207 -1.688 1 31.31 612 LEU B CA 1
ATOM 9787 C C . LEU B 1 612 ? 37.656 -3.916 -2.227 1 31.31 612 LEU B C 1
ATOM 9789 O O . LEU B 1 612 ? 38.188 -2.83 -1.997 1 31.31 612 LEU B O 1
ATOM 9793 N N . TYR B 1 613 ? 37.094 -3.885 -3.316 1 30.09 613 TYR B N 1
ATOM 9794 C CA . TYR B 1 613 ? 36.406 -2.707 -3.824 1 30.09 613 TYR B CA 1
ATOM 9795 C C . TYR B 1 613 ? 35.219 -2.354 -2.939 1 30.09 613 TYR B C 1
ATOM 9797 O O . TYR B 1 613 ? 34.219 -3.059 -2.934 1 30.09 613 TYR B O 1
ATOM 9805 N N . ILE B 1 614 ? 35.375 -1.906 -1.755 1 31.86 614 ILE B N 1
ATOM 9806 C CA . ILE B 1 614 ? 34.25 -1.494 -0.954 1 31.86 614 ILE B CA 1
ATOM 9807 C C . ILE B 1 614 ? 33.719 -0.153 -1.46 1 31.86 614 ILE B C 1
ATOM 9809 O O . ILE B 1 614 ? 34.406 0.864 -1.379 1 31.86 614 ILE B O 1
ATOM 9813 N N . ASN B 1 615 ? 32.875 -0.106 -2.404 1 29.39 615 ASN B N 1
ATOM 9814 C CA . ASN B 1 615 ? 32.219 1.174 -2.674 1 29.39 615 ASN B CA 1
ATOM 9815 C C . ASN B 1 615 ? 31.391 1.639 -1.487 1 29.39 615 ASN B C 1
ATOM 9817 O O . ASN B 1 615 ? 30.438 0.965 -1.095 1 29.39 615 ASN B O 1
ATOM 9821 N N . GLN B 1 616 ? 31.812 2.443 -0.614 1 31.52 616 GLN B N 1
ATOM 9822 C CA . GLN B 1 616 ? 31.344 2.924 0.686 1 31.52 616 GLN B CA 1
ATOM 9823 C C . GLN B 1 616 ? 30.047 3.695 0.559 1 31.52 616 GLN B C 1
ATOM 9825 O O . GLN B 1 616 ? 29.469 4.117 1.562 1 31.52 616 GLN B O 1
ATOM 9830 N N . GLY B 1 617 ? 29.531 3.936 -0.705 1 32.53 617 GLY B N 1
ATOM 9831 C CA . GLY B 1 617 ? 28.484 4.934 -0.714 1 32.53 617 GLY B CA 1
ATOM 9832 C C . GLY B 1 617 ? 27.156 4.414 -0.184 1 32.53 617 GLY B C 1
ATOM 9833 O O . GLY B 1 617 ? 26.391 5.16 0.431 1 32.53 617 GLY B O 1
ATOM 9834 N N . VAL B 1 618 ? 26.719 3.156 -0.647 1 38.47 618 VAL B N 1
ATOM 9835 C CA . VAL B 1 618 ? 25.359 2.744 -0.341 1 38.47 618 VAL B CA 1
ATOM 9836 C C . VAL B 1 618 ? 25.266 2.328 1.125 1 38.47 618 VAL B C 1
ATOM 9838 O O . VAL B 1 618 ? 24.172 2.314 1.702 1 38.47 618 VAL B O 1
ATOM 9841 N N . TYR B 1 619 ? 26.391 1.76 1.739 1 39.22 619 TYR B N 1
ATOM 9842 C CA . TYR B 1 619 ? 26.344 1.261 3.109 1 39.22 619 TYR B CA 1
ATOM 9843 C C . TYR B 1 619 ? 27.062 2.209 4.059 1 39.22 619 TYR B C 1
ATOM 9845 O O . TYR B 1 619 ? 28.141 1.889 4.562 1 39.22 619 TYR B O 1
ATOM 9853 N N . ALA B 1 620 ? 27.297 3.584 3.932 1 34.16 620 ALA B N 1
ATOM 9854 C CA . ALA B 1 620 ? 28.031 4.496 4.812 1 34.16 620 ALA B CA 1
ATOM 9855 C C . ALA B 1 620 ? 27.484 4.438 6.234 1 34.16 620 ALA B C 1
ATOM 9857 O O . ALA B 1 620 ? 26.281 4.641 6.457 1 34.16 620 ALA B O 1
ATOM 9858 N N . SER B 1 621 ? 28.203 3.645 7.09 1 32.69 621 SER B N 1
ATOM 9859 C CA . SER B 1 621 ? 28.078 3.904 8.523 1 32.69 621 SER B CA 1
ATOM 9860 C C . SER B 1 621 ? 28.312 5.379 8.836 1 32.69 621 SER B C 1
ATOM 9862 O O . SER B 1 621 ? 29.109 6.043 8.18 1 32.69 621 SER B O 1
ATOM 9864 N N . HIS B 1 622 ? 27.484 6.148 9.625 1 31.38 622 HIS B N 1
ATOM 9865 C CA . HIS B 1 622 ? 27.641 7.508 10.125 1 31.38 622 HIS B CA 1
ATOM 9866 C C . HIS B 1 622 ? 29.016 7.695 10.789 1 31.38 622 HIS B C 1
ATOM 9868 O O . HIS B 1 622 ? 29.094 7.766 12.016 1 31.38 622 HIS B O 1
ATOM 9874 N N . THR B 1 623 ? 30.156 7.078 10.422 1 29.34 623 THR B N 1
ATOM 9875 C CA . THR B 1 623 ? 31.312 7.637 11.117 1 29.34 623 THR B CA 1
ATOM 9876 C C . THR B 1 623 ? 31.484 9.117 10.781 1 29.34 623 THR B C 1
ATOM 9878 O O . THR B 1 623 ? 31.359 9.508 9.617 1 29.34 623 THR B O 1
ATOM 9881 N N . GLN B 1 624 ? 31.578 10.07 11.82 1 30.78 624 GLN B N 1
ATOM 9882 C CA . GLN B 1 624 ? 31.797 11.516 11.914 1 30.78 624 GLN B CA 1
ATOM 9883 C C . GLN B 1 624 ? 33.031 11.938 11.117 1 30.78 624 GLN B C 1
ATOM 9885 O O . GLN B 1 624 ? 34.062 12.234 11.695 1 30.78 624 GLN B O 1
ATOM 9890 N N . GLU B 1 625 ? 33.531 11.281 10.062 1 29.53 625 GLU B N 1
ATOM 9891 C CA . GLU B 1 625 ? 34.719 11.93 9.57 1 29.53 625 GLU B CA 1
ATOM 9892 C C . GLU B 1 625 ? 34.469 13.367 9.141 1 29.53 625 GLU B C 1
ATOM 9894 O O . GLU B 1 625 ? 33.312 13.727 8.852 1 29.53 625 GLU B O 1
ATOM 9899 N N . SER B 1 626 ? 35.625 14.242 9.133 1 29.52 626 SER B N 1
ATOM 9900 C CA . SER B 1 626 ? 35.812 15.664 8.883 1 29.52 626 SER B CA 1
ATOM 9901 C C . SER B 1 626 ? 35.219 16.078 7.539 1 29.52 626 SER B C 1
ATOM 9903 O O . SER B 1 626 ? 35.125 15.25 6.621 1 29.52 626 SER B O 1
ATOM 9905 N N . PRO B 1 627 ? 34.594 17.328 7.434 1 28.27 627 PRO B N 1
ATOM 9906 C CA . PRO B 1 627 ? 33.875 18.062 6.387 1 28.27 627 PRO B CA 1
ATOM 9907 C C . PRO B 1 627 ? 34.656 18.094 5.062 1 28.27 627 PRO B C 1
ATOM 9909 O O . PRO B 1 627 ? 34.406 19 4.246 1 28.27 627 PRO B O 1
ATOM 9912 N N . GLN B 1 628 ? 35.5 17.078 4.633 1 25.62 628 GLN B N 1
ATOM 9913 C CA . GLN B 1 628 ? 36.188 17.469 3.418 1 25.62 628 GLN B CA 1
ATOM 9914 C C . GLN B 1 628 ? 35.219 17.844 2.305 1 25.62 628 GLN B C 1
ATOM 9916 O O . GLN B 1 628 ? 34.062 17.469 2.348 1 25.62 628 GLN B O 1
ATOM 9921 N N . GLU B 1 629 ? 35.875 18.344 1.038 1 26.67 629 GLU B N 1
ATOM 9922 C CA . GLU B 1 629 ? 35.469 19.109 -0.137 1 26.67 629 GLU B CA 1
ATOM 9923 C C . GLU B 1 629 ? 34.469 18.328 -0.986 1 26.67 629 GLU B C 1
ATOM 9925 O O . GLU B 1 629 ? 34.781 17.25 -1.496 1 26.67 629 GLU B O 1
ATOM 9930 N N . VAL B 1 630 ? 33.188 18.312 -0.739 1 25.78 630 VAL B N 1
ATOM 9931 C CA . VAL B 1 630 ? 32.125 17.703 -1.499 1 25.78 630 VAL B CA 1
ATOM 9932 C C . VAL B 1 630 ? 32.156 18.188 -2.943 1 25.78 630 VAL B C 1
ATOM 9934 O O . VAL B 1 630 ? 31.969 19.375 -3.203 1 25.78 630 VAL B O 1
ATOM 9937 N N . GLU B 1 631 ? 32.969 17.562 -3.787 1 25.05 631 GLU B N 1
ATOM 9938 C CA . GLU B 1 631 ? 32.781 17.828 -5.211 1 25.05 631 GLU B CA 1
ATOM 9939 C C . GLU B 1 631 ? 31.328 17.688 -5.629 1 25.05 631 GLU B C 1
ATOM 9941 O O . GLU B 1 631 ? 30.672 16.688 -5.293 1 25.05 631 GLU B O 1
ATOM 9946 N N . LYS B 1 632 ? 30.609 18.719 -6.148 1 26.19 632 LYS B N 1
ATOM 9947 C CA . LYS B 1 632 ? 29.312 19.094 -6.699 1 26.19 632 LYS B CA 1
ATOM 9948 C C . LYS B 1 632 ? 28.891 18.125 -7.797 1 26.19 632 LYS B C 1
ATOM 9950 O O . LYS B 1 632 ? 29.297 18.25 -8.945 1 26.19 632 LYS B O 1
ATOM 9955 N N . GLU B 1 633 ? 28.906 16.844 -7.613 1 21.55 633 GLU B N 1
ATOM 9956 C CA . GLU B 1 633 ? 28.391 16.125 -8.781 1 21.55 633 GLU B CA 1
ATOM 9957 C C . GLU B 1 633 ? 26.953 16.531 -9.078 1 21.55 633 GLU B C 1
ATOM 9959 O O . GLU B 1 633 ? 26.156 16.719 -8.156 1 21.55 633 GLU B O 1
ATOM 9964 N N . ARG B 1 634 ? 26.625 16.984 -10.273 1 24.72 634 ARG B N 1
ATOM 9965 C CA . ARG B 1 634 ? 25.438 17.5 -10.953 1 24.72 634 ARG B CA 1
ATOM 9966 C C . ARG B 1 634 ? 24.25 16.547 -10.766 1 24.72 634 ARG B C 1
ATOM 9968 O O . ARG B 1 634 ? 24.406 15.328 -10.914 1 24.72 634 ARG B O 1
ATOM 9975 N N . ALA B 1 635 ? 23.266 17.109 -10.102 1 20.31 635 ALA B N 1
ATOM 9976 C CA . ALA B 1 635 ? 21.922 16.594 -9.82 1 20.31 635 ALA B CA 1
ATOM 9977 C C . ALA B 1 635 ? 21.266 16.047 -11.078 1 20.31 635 ALA B C 1
ATOM 9979 O O . ALA B 1 635 ? 20.969 16.812 -12.008 1 20.31 635 ALA B O 1
ATOM 9980 N N . VAL B 1 636 ? 21.734 14.961 -11.641 1 17.67 636 VAL B N 1
ATOM 9981 C CA . VAL B 1 636 ? 21 14.281 -12.703 1 17.67 636 VAL B CA 1
ATOM 9982 C C . VAL B 1 636 ? 19.547 14.031 -12.258 1 17.67 636 VAL B C 1
ATOM 9984 O O . VAL B 1 636 ? 19.312 13.258 -11.328 1 17.67 636 VAL B O 1
ATOM 9987 N N . LEU B 1 637 ? 18.797 15.109 -11.922 1 18.02 637 LEU B N 1
ATOM 9988 C CA . LEU B 1 637 ? 17.375 14.805 -12.055 1 18.02 637 LEU B CA 1
ATOM 9989 C C . LEU B 1 637 ? 17.062 14.305 -13.461 1 18.02 637 LEU B C 1
ATOM 9991 O O . LEU B 1 637 ? 17.5 14.898 -14.445 1 18.02 637 LEU B O 1
#